Protein AF-A0A955HIC5-F1 (afdb_monomer_lite)

Sequence (1177 aa):
MKLNDPDFFRTDAVRAAIGSLGDNTLYRCPGTFHRIALVGFGDQSGGAEDTIVYIDSATIEPKLDAFPEWLETREKINNDVPTVNESLGATDFLSAFHTAQSILTNWQTQNDNSSGRLRGVVLIADGGPCVYDLGCLVGNNTMNVNAYLNDMEAYLDPNGVNYPWRGVGNVESVHIWFVGFNDTTVSGGYNYLNPEIESGRRLRDFWTRITEGHGGSFIVLDSSSDQIENYIGGAILSIVDTITDSIVIDTICEEPFFIPPYYDQAVMRILKIGSNPSVPLSEVEIDLIYDGPLPAARFEKGNRTDGEGGGTIADYRSDGPNEVYVIQSPSPGQWQIEVQGADECRDLQVSYLPFPIKGQALTPQESSIIPQYDEESYYDPDEPAYLRYQLFGRTEDNPISPLPEYPIYAEATVMHDGKIVQQFELKQDNDKIWQGTEPFQVRASGRYDWTVEFTAPILPDGEEIKKLLDDKGTFTVSKVQRFQIALQDPNTGGEYPLNTITNAAMEAIPLTIVARIVDQNGTPLSPVRLLTGEGDGALYAVVSSGTETSKRLPMQYDSVNNQWQVKTIAGQNGVPVRAGVHQIEVSLNEATYNREEFRPASNGGKVAVAEVTRPLVLGGSVAMPDSSTAIPQYEEGSLYDPQAPVYFEYEFFQGLTDSNSDDLLSTYPMTVTVDLLYDDAIHQKLTLSSQGDGRWRSTEPIKVPYAGAYEWLLKATVDTSGKSEPAQQYEDAGTFDVSKVGRFYVELMEPQADQSYALNEIVGGRQSMAALPILVRILDEETDQALSADEVTDDETNNALLTAQISSAGANSAPIALTYDVNRQAWLAEAVAGTFEVPDTPGLQTIDITLDESVIDTTQYRPSFRKPGITSAKFERFIVTPLEIQVEPVEYKGPTFTGTLGCINAEPVPINVKLTLINGTSGIPVDPSRVADGEDAVASLASVSLVDRNGAVVETGTWERADSASGGYLKATLGISHTVPGQYSILVEPIAKNLAVGYQYLAPDKITEVAVTRTSSLLYNPGTCTTARNIGLGLLLLLLIWMGISWFRRPLGEIELVNPDDQYDVHTTERLGKSLGLLFRPKQTITVESDPDISKIEVTRASADDATYGTTDDIFHDMDGEEFGAKAMKDTQARKNKRAIRVRVFDMEGGVMNDTTMTADEPTIPLTSYSELRYQG

Secondary structure (DSSP, 8-state):
---SSTT-HHHHHHHHHHHHHHHIIIIISTT--EEEEEEEE-B-TTT--SEEEEEEEEEE---GGGHHHHHHHHHHHHHHS--S----BB--HHHHHHHHHHHHHHHHHT---SSPPP-EEEEEESS----GGGTEETTEE---HHHHHHHHHHHT-TT-SSTT---TT-TTPPEEEEEEEE---STT---TTS---TTS--HHHHHHHHHHHTT--EEEEESSHHHHHHHHHHHHHHHHHHHTT---EEPPTTSPEEEPTT-SEEEEEEEE----TTS-GGG-EEEEEE-SSSPPEEEETTEEEE-S-S-EEEEEEEETTEEEEEEESPPSEEEEEEEESS-TTTSEEEEEEE-PPEEEEEES-TT-EEE---STTSS-SSS----EEEEE-SSTTSB----TTSPPEEEEEEEETTEEEEEEEEEE-TTSEEEESS-----SSEEEEEEEEEEEESSTT-S-EEEEEEEEEEEEEEPPEEEEEEEEESPTT-B--SEEEETTEEEEPPEEEEEEEEETTSPBPPHHHHBSS-STTSEEEEEEETTEEPPPEEPEEETTTTEEEEEE-SSGGG----SEEEEEEEEE-TTSB-TTTEEE-TTTTTEEEEEEEE-----EEEEES-TT-------SS-SS-TTS--EEEEEE--S-SSTT-TTTTTTS-EEEEEEEEETTEEEEEEEEEE-STTEEEEEEE----SSS-EEEEEEEEE--TTSSSPPPEEEEEEEE-------EEEEEEESPTT-EEESEEEETTEEEEPEEEEEEEEEETTT-PBPPHHHHBS-SS---SEEEEEEETTEEPPPEEPEEETTTTEEEEEEEBTTB----S-EEEEEEEEE-GGGB-TTT--B-SSS--B-EEEEEEEPPEEEEEEEPP---PPP---SSSTTS--PPPPEEEEEEEEETTT--B--HHHHBSSGGGGGGSEEEEEEETT--EEEEEPEEEPPGGG-S-EEEEE-------EEEEEEEEE-GGGBPTTEEES-TT--EEEEEEEPPPGGG-HHHHHHHHHHHHHHHHHHHHHHHHHHH-----------SSS-------------TT-S---------PPPTTEEEEEEEEPPGGG-------------------SSSGGGSTTSS----EEEEEEETTS-B---TT--TT--PPPP--SS------

Structure (mmCIF, N/CA/C/O backbone):
data_AF-A0A955HIC5-F1
#
_entry.id   AF-A0A955HIC5-F1
#
loop_
_atom_site.group_PDB
_atom_site.id
_atom_site.type_symbol
_atom_site.label_atom_id
_atom_site.label_alt_id
_atom_site.label_comp_id
_atom_site.label_asym_id
_atom_site.label_entity_id
_atom_site.label_seq_id
_atom_site.pdbx_PDB_ins_code
_atom_site.Cartn_x
_atom_site.Cartn_y
_atom_site.Cartn_z
_atom_site.occupancy
_atom_site.B_iso_or_equiv
_atom_site.auth_seq_id
_atom_site.auth_comp_id
_atom_site.auth_asym_id
_atom_site.auth_atom_id
_atom_site.pdbx_PDB_model_num
ATOM 1 N N . MET A 1 1 ? 39.334 -4.024 -49.965 1.00 44.25 1 MET A N 1
ATOM 2 C CA . MET A 1 1 ? 38.274 -3.875 -48.951 1.00 44.25 1 MET A CA 1
ATOM 3 C C . MET A 1 1 ? 38.704 -2.766 -48.018 1.00 44.25 1 MET A C 1
ATOM 5 O O . MET A 1 1 ? 39.898 -2.687 -47.733 1.00 44.25 1 MET A O 1
ATOM 9 N N . LYS A 1 2 ? 37.790 -1.875 -47.631 1.00 54.75 2 LYS A N 1
ATOM 10 C CA . LYS A 1 2 ? 38.060 -0.924 -46.548 1.00 54.75 2 LYS A CA 1
ATOM 11 C C . LYS A 1 2 ? 38.191 -1.701 -45.230 1.00 54.75 2 LYS A C 1
ATOM 13 O O . LYS A 1 2 ? 37.813 -2.870 -45.174 1.00 54.75 2 LYS A O 1
ATOM 18 N N . LEU A 1 3 ? 38.778 -1.084 -44.207 1.00 62.66 3 LEU A N 1
ATOM 19 C CA . LEU A 1 3 ? 38.675 -1.619 -42.848 1.00 62.66 3 LEU A CA 1
ATOM 20 C C . LEU A 1 3 ? 37.183 -1.764 -42.495 1.00 62.66 3 LEU A C 1
ATOM 22 O O . LEU A 1 3 ? 36.384 -0.935 -42.922 1.00 62.66 3 LEU A O 1
ATOM 26 N N . ASN A 1 4 ? 36.818 -2.835 -41.790 1.00 67.31 4 ASN A N 1
ATOM 27 C CA . ASN A 1 4 ? 35.445 -3.099 -41.365 1.00 67.31 4 ASN A CA 1
ATOM 28 C C . ASN A 1 4 ? 35.126 -2.145 -40.203 1.00 67.31 4 ASN A C 1
ATOM 30 O O . ASN A 1 4 ? 35.516 -2.444 -39.089 1.00 67.31 4 ASN A O 1
ATOM 34 N N . ASP A 1 5 ? 34.528 -0.984 -40.487 1.00 74.62 5 ASP A N 1
ATOM 35 C CA . ASP A 1 5 ? 34.200 0.082 -39.512 1.00 74.62 5 ASP A CA 1
ATOM 36 C C . ASP A 1 5 ? 35.381 0.970 -39.039 1.00 74.62 5 ASP A C 1
ATOM 38 O O . ASP A 1 5 ? 35.677 1.045 -37.851 1.00 74.62 5 ASP A O 1
ATOM 42 N N . PRO A 1 6 ? 36.090 1.681 -39.945 1.00 70.69 6 PRO A N 1
ATOM 43 C CA . PRO A 1 6 ? 37.282 2.466 -39.588 1.00 70.69 6 PRO A CA 1
ATOM 44 C C . PRO A 1 6 ? 37.020 3.576 -38.562 1.00 70.69 6 PRO A C 1
ATOM 46 O O . PRO A 1 6 ? 37.934 3.919 -37.815 1.00 70.69 6 PRO A O 1
ATOM 49 N N . ASP A 1 7 ? 35.792 4.087 -38.539 1.00 74.12 7 ASP A N 1
ATOM 50 C CA . ASP A 1 7 ? 35.361 5.228 -37.735 1.00 74.12 7 ASP A CA 1
ATOM 51 C C . ASP A 1 7 ? 34.365 4.808 -36.632 1.00 74.12 7 ASP A C 1
ATOM 53 O O . ASP A 1 7 ? 33.693 5.650 -36.055 1.00 74.12 7 ASP A O 1
ATOM 57 N N . PHE A 1 8 ? 34.249 3.502 -36.340 1.00 81.75 8 PHE A N 1
ATOM 58 C CA . PHE A 1 8 ? 33.415 2.931 -35.264 1.00 81.75 8 PHE A CA 1
ATOM 59 C C . PHE A 1 8 ? 31.896 3.167 -35.354 1.00 81.75 8 PHE A C 1
ATOM 61 O O . PHE A 1 8 ? 31.170 2.783 -34.432 1.00 81.75 8 PHE A O 1
ATOM 68 N N . PHE A 1 9 ? 31.390 3.706 -36.470 1.00 81.56 9 PHE A N 1
ATOM 69 C CA . PHE A 1 9 ? 29.976 4.047 -36.656 1.00 81.56 9 PHE A CA 1
ATOM 70 C C . PHE A 1 9 ? 29.017 2.907 -36.296 1.00 81.56 9 PHE A C 1
ATOM 72 O O . PHE A 1 9 ? 28.044 3.129 -35.574 1.00 81.56 9 PHE A O 1
ATOM 79 N N . ARG A 1 10 ? 29.278 1.673 -36.751 1.00 85.25 10 ARG A N 1
ATOM 80 C CA . ARG A 1 10 ? 28.402 0.524 -36.450 1.00 85.25 10 ARG A CA 1
ATOM 81 C C . ARG A 1 10 ? 28.450 0.163 -34.972 1.00 85.25 10 ARG A C 1
ATOM 83 O O . ARG A 1 10 ? 27.412 -0.138 -34.384 1.00 85.25 10 ARG A O 1
ATOM 90 N N . THR A 1 11 ? 29.638 0.173 -34.376 1.00 85.81 11 THR A N 1
ATOM 91 C CA . THR A 1 11 ? 29.797 -0.170 -32.955 1.00 85.81 11 THR A CA 1
ATOM 92 C C . THR A 1 11 ? 29.146 0.869 -32.041 1.00 85.81 11 THR A C 1
ATOM 94 O O . THR A 1 11 ? 28.486 0.496 -31.070 1.00 85.81 11 THR A O 1
ATOM 97 N N . ASP A 1 12 ? 29.220 2.152 -32.393 1.00 82.69 12 ASP A N 1
ATOM 98 C CA . ASP A 1 12 ? 28.576 3.232 -31.644 1.00 82.69 12 ASP A CA 1
ATOM 99 C C . ASP A 1 12 ? 27.053 3.216 -31.797 1.00 82.69 12 ASP A C 1
ATOM 101 O O . ASP A 1 12 ? 26.335 3.415 -30.815 1.00 82.69 12 ASP A O 1
ATOM 105 N N . ALA A 1 13 ? 26.542 2.846 -32.974 1.00 84.75 13 ALA A N 1
ATOM 106 C CA . ALA A 1 13 ? 25.126 2.542 -33.176 1.00 84.75 13 ALA A CA 1
ATOM 107 C C . ALA A 1 13 ? 24.610 1.466 -32.203 1.00 84.75 13 ALA A C 1
ATOM 109 O O . ALA A 1 13 ? 23.551 1.627 -31.594 1.00 84.75 13 ALA A O 1
ATOM 110 N N . VAL A 1 14 ? 25.364 0.379 -32.015 1.00 89.31 14 VAL A N 1
ATOM 111 C CA . VAL A 1 14 ? 24.983 -0.696 -31.084 1.00 89.31 14 VAL A CA 1
ATOM 112 C C . VAL A 1 14 ? 25.006 -0.209 -29.634 1.00 89.31 14 VAL A C 1
ATOM 114 O O . VAL A 1 14 ? 24.070 -0.488 -28.882 1.00 89.31 14 VAL A O 1
ATOM 117 N N . ARG A 1 15 ? 26.024 0.564 -29.238 1.00 88.38 15 ARG A N 1
ATOM 118 C CA . ARG A 1 15 ? 26.101 1.170 -27.895 1.00 88.38 15 ARG A CA 1
ATOM 119 C C . ARG A 1 15 ? 24.925 2.114 -27.632 1.00 88.38 15 ARG A C 1
ATOM 121 O O . ARG A 1 15 ? 24.331 2.057 -26.553 1.00 88.38 15 ARG A O 1
ATOM 128 N N . ALA A 1 16 ? 24.539 2.920 -28.623 1.00 83.69 16 ALA A N 1
ATOM 129 C CA . ALA A 1 16 ? 23.363 3.784 -28.545 1.00 83.69 16 ALA A CA 1
ATOM 130 C C . ALA A 1 16 ? 22.068 2.971 -28.364 1.00 83.69 16 ALA A C 1
ATOM 132 O O . ALA A 1 16 ? 21.235 3.327 -27.526 1.00 83.69 16 ALA A O 1
ATOM 133 N N . ALA A 1 17 ? 21.919 1.843 -29.073 1.00 89.06 17 ALA A N 1
ATOM 134 C CA . ALA A 1 17 ? 20.785 0.936 -28.888 1.00 89.06 17 ALA A CA 1
ATOM 135 C C . ALA A 1 17 ? 20.733 0.344 -27.470 1.00 89.06 17 ALA A C 1
ATOM 137 O O . ALA A 1 17 ? 19.674 0.363 -26.843 1.00 89.06 17 ALA A O 1
ATOM 138 N N . ILE A 1 18 ? 21.865 -0.141 -26.941 1.00 91.25 18 ILE A N 1
ATOM 139 C CA . ILE A 1 18 ? 21.964 -0.693 -25.576 1.00 91.25 18 ILE A CA 1
ATOM 140 C C . ILE A 1 18 ? 21.551 0.358 -24.542 1.00 91.25 18 ILE A C 1
ATOM 142 O O . ILE A 1 18 ? 20.750 0.064 -23.652 1.00 91.25 18 ILE A O 1
ATOM 146 N N . GLY A 1 19 ? 22.066 1.585 -24.682 1.00 86.62 19 GLY A N 1
ATOM 147 C CA . GLY A 1 19 ? 21.674 2.718 -23.849 1.00 86.62 19 GLY A CA 1
ATOM 148 C C . GLY A 1 19 ? 20.166 2.946 -23.899 1.00 86.62 19 GLY A C 1
ATOM 149 O O . GLY A 1 19 ? 19.503 2.854 -22.874 1.00 86.62 19 GLY A O 1
ATOM 150 N N . SER A 1 20 ? 19.607 3.125 -25.096 1.00 85.69 20 SER A N 1
ATOM 151 C CA . SER A 1 20 ? 18.181 3.416 -25.289 1.00 85.69 20 SER A CA 1
ATOM 152 C C . SER A 1 20 ? 17.241 2.315 -24.792 1.00 85.69 20 SER A C 1
ATOM 154 O O . SER A 1 20 ? 16.165 2.615 -24.277 1.00 85.69 20 SER A O 1
ATOM 156 N N . LEU A 1 21 ? 17.623 1.041 -24.920 1.00 90.69 21 LEU A N 1
ATOM 157 C CA . LEU A 1 21 ? 16.861 -0.073 -24.348 1.00 90.69 21 LEU A CA 1
ATOM 158 C C . LEU A 1 21 ? 16.890 -0.026 -22.816 1.00 90.69 21 LEU A C 1
ATOM 160 O O . LEU A 1 21 ? 15.859 -0.219 -22.173 1.00 90.69 21 LEU A O 1
ATOM 164 N N . GLY A 1 22 ? 18.041 0.297 -22.222 1.00 90.25 22 GLY A N 1
ATOM 165 C CA . GLY A 1 22 ? 18.138 0.509 -20.779 1.00 90.25 22 GLY A CA 1
ATOM 166 C C . GLY A 1 22 ? 17.267 1.667 -20.299 1.00 90.25 22 GLY A C 1
ATOM 167 O O . GLY A 1 22 ? 16.586 1.552 -19.284 1.00 90.25 22 GLY A O 1
ATOM 168 N N . ASP A 1 23 ? 17.219 2.751 -21.069 1.00 85.25 23 ASP A N 1
ATOM 169 C CA . ASP A 1 23 ? 16.412 3.944 -20.783 1.00 85.25 23 ASP A CA 1
ATOM 170 C C . ASP A 1 23 ? 14.932 3.626 -20.815 1.00 85.25 23 ASP A C 1
ATOM 172 O O . ASP A 1 23 ? 14.167 4.066 -19.954 1.00 85.25 23 ASP A O 1
ATOM 176 N N . ASN A 1 24 ? 14.535 2.841 -21.815 1.00 86.31 24 ASN A N 1
ATOM 177 C CA . ASN A 1 24 ? 13.177 2.364 -21.928 1.00 86.31 24 ASN A CA 1
ATOM 178 C C . ASN A 1 24 ? 12.787 1.593 -20.661 1.00 86.31 24 ASN A C 1
ATOM 180 O O . ASN A 1 24 ? 11.780 1.934 -20.050 1.00 86.31 24 ASN A O 1
ATOM 184 N N . THR A 1 25 ? 13.606 0.650 -20.195 1.00 88.56 25 THR A N 1
ATOM 185 C CA . THR A 1 25 ? 13.309 -0.087 -18.960 1.00 88.56 25 THR A CA 1
ATOM 186 C C . THR A 1 25 ? 13.356 0.791 -17.704 1.00 88.56 25 THR A C 1
ATOM 188 O O . THR A 1 25 ? 12.476 0.683 -16.854 1.00 88.56 25 THR A O 1
ATOM 191 N N . LEU A 1 26 ? 14.347 1.673 -17.558 1.00 85.38 26 LEU A N 1
ATOM 192 C CA . LEU A 1 26 ? 14.493 2.519 -16.366 1.00 85.38 26 LEU A CA 1
ATOM 193 C C . LEU A 1 26 ? 13.360 3.526 -16.212 1.00 85.38 26 LEU A C 1
ATOM 195 O O . LEU A 1 26 ? 12.888 3.782 -15.096 1.00 85.38 26 LEU A O 1
ATOM 199 N N . TYR A 1 27 ? 12.973 4.140 -17.326 1.00 81.69 27 TYR A N 1
ATOM 200 C CA . TYR A 1 27 ? 12.174 5.353 -17.309 1.00 81.69 27 TYR A CA 1
ATOM 201 C C . TYR A 1 27 ? 10.809 5.165 -17.968 1.00 81.69 27 TYR A C 1
ATOM 203 O O . TYR A 1 27 ? 9.826 5.673 -17.454 1.00 81.69 27 TYR A O 1
ATOM 211 N N . ARG A 1 28 ? 10.681 4.416 -19.062 1.00 78.25 28 ARG A N 1
ATOM 212 C CA . ARG A 1 28 ? 9.395 4.346 -19.783 1.00 78.25 28 ARG A CA 1
ATOM 213 C C . ARG A 1 28 ? 8.525 3.186 -19.331 1.00 78.25 28 ARG A C 1
ATOM 215 O O . ARG A 1 28 ? 7.349 3.359 -19.028 1.00 78.25 28 ARG A O 1
ATOM 222 N N . CYS A 1 29 ? 9.124 2.008 -19.249 1.00 82.88 29 CYS A N 1
ATOM 223 C CA . CYS A 1 29 ? 8.453 0.761 -18.936 1.00 82.88 29 CYS A CA 1
ATOM 224 C C . CYS A 1 29 ? 9.157 0.055 -17.761 1.00 82.88 29 CYS A C 1
ATOM 226 O O . CYS A 1 29 ? 9.760 -1.006 -17.963 1.00 82.88 29 CYS A O 1
ATOM 228 N N . PRO A 1 30 ? 9.098 0.615 -16.530 1.00 82.94 30 PRO A N 1
ATOM 229 C CA . PRO A 1 30 ? 9.685 -0.014 -15.349 1.00 82.94 30 PRO A CA 1
ATOM 230 C C . PRO A 1 30 ? 9.213 -1.458 -15.167 1.00 82.94 30 PRO A C 1
ATOM 232 O O . PRO A 1 30 ? 8.021 -1.745 -15.266 1.00 82.94 30 PRO A O 1
ATOM 235 N N . GLY A 1 31 ? 10.153 -2.364 -14.894 1.00 83.88 31 GLY A N 1
ATOM 236 C CA . GLY A 1 31 ? 9.873 -3.794 -14.718 1.00 83.88 31 GLY A CA 1
ATOM 237 C C . GLY A 1 31 ? 9.762 -4.597 -16.019 1.00 83.88 31 GLY A C 1
ATOM 238 O O . GLY A 1 31 ? 9.540 -5.805 -15.963 1.00 83.88 31 GLY A O 1
ATOM 239 N N . THR A 1 32 ? 9.927 -3.965 -17.185 1.00 87.12 32 THR A N 1
ATOM 240 C CA . THR A 1 32 ? 10.171 -4.695 -18.440 1.00 87.12 32 THR A CA 1
ATOM 241 C C . THR A 1 32 ? 11.642 -5.075 -18.566 1.00 87.12 32 THR A C 1
ATOM 243 O O . THR A 1 32 ? 12.494 -4.514 -17.888 1.00 87.12 32 THR A O 1
ATOM 246 N N . PHE A 1 33 ? 11.964 -6.009 -19.455 1.00 90.56 33 PHE A N 1
ATOM 247 C CA . PHE A 1 33 ? 13.351 -6.272 -19.814 1.00 90.56 33 PHE A CA 1
ATOM 248 C C . PHE A 1 33 ? 13.497 -6.513 -21.303 1.00 90.56 33 PHE A C 1
ATOM 250 O O . PHE A 1 33 ? 12.634 -7.122 -21.946 1.00 90.56 33 PHE A O 1
ATOM 257 N N . HIS A 1 34 ? 14.641 -6.097 -21.826 1.00 92.31 34 HIS A N 1
ATOM 258 C CA . HIS A 1 34 ? 15.010 -6.274 -23.221 1.00 92.31 34 HIS A CA 1
ATOM 259 C C . HIS A 1 34 ? 16.076 -7.354 -23.365 1.00 92.31 34 HIS A C 1
ATOM 261 O O . HIS A 1 34 ? 16.779 -7.708 -22.415 1.00 92.31 34 HIS A O 1
ATOM 267 N N . ARG A 1 35 ? 16.189 -7.898 -24.576 1.00 92.25 35 ARG A N 1
ATOM 268 C CA . ARG A 1 35 ? 17.292 -8.775 -24.971 1.00 92.25 35 ARG A CA 1
ATOM 269 C C . ARG A 1 35 ? 17.922 -8.241 -26.234 1.00 92.25 35 ARG A C 1
ATOM 271 O O . ARG A 1 35 ? 17.204 -7.855 -27.153 1.00 92.25 35 ARG A O 1
ATOM 278 N N . ILE A 1 36 ? 19.244 -8.261 -26.280 1.00 94.94 36 ILE A N 1
ATOM 279 C CA . ILE A 1 36 ? 20.000 -7.878 -27.464 1.00 94.94 36 ILE A CA 1
ATOM 280 C C . ILE A 1 36 ? 21.035 -8.950 -27.797 1.00 94.94 36 ILE A C 1
ATOM 282 O O . ILE A 1 36 ? 21.655 -9.542 -26.910 1.00 94.94 36 ILE A O 1
ATOM 286 N N . ALA A 1 37 ? 21.188 -9.190 -29.094 1.00 95.69 37 ALA A N 1
ATOM 287 C CA . ALA A 1 37 ? 22.261 -9.977 -29.671 1.00 95.69 37 ALA A CA 1
ATOM 288 C C . ALA A 1 37 ? 22.983 -9.125 -30.718 1.00 95.69 37 ALA A C 1
ATOM 290 O O . ALA A 1 37 ? 22.360 -8.292 -31.379 1.00 95.69 37 ALA A O 1
ATOM 291 N N . LEU A 1 38 ? 24.284 -9.349 -30.870 1.00 95.50 38 LEU A N 1
ATOM 292 C CA . LEU A 1 38 ? 25.126 -8.677 -31.851 1.00 95.50 38 LEU A CA 1
ATOM 293 C C . LEU A 1 38 ? 25.835 -9.723 -32.703 1.00 95.50 38 LEU A C 1
ATOM 295 O O . LEU A 1 38 ? 26.592 -10.545 -32.184 1.00 95.50 38 LEU A O 1
ATOM 299 N N . VAL A 1 39 ? 25.606 -9.656 -34.012 1.00 94.81 39 VAL A N 1
ATOM 300 C CA . VAL A 1 39 ? 26.153 -10.595 -34.990 1.00 94.81 39 VAL A CA 1
ATOM 301 C C . VAL A 1 39 ? 26.966 -9.819 -36.022 1.00 94.81 39 VAL A C 1
ATOM 303 O O . VAL A 1 39 ? 26.423 -8.986 -36.746 1.00 94.81 39 VAL A O 1
ATOM 306 N N . GLY A 1 40 ? 28.265 -10.097 -36.094 1.00 93.00 40 GLY A N 1
ATOM 307 C CA . GLY A 1 40 ? 29.083 -9.762 -37.254 1.00 93.00 40 GLY A CA 1
ATOM 308 C C . GLY A 1 40 ? 28.832 -10.772 -38.364 1.00 93.00 40 GLY A C 1
ATOM 309 O O . GLY A 1 40 ? 28.692 -11.963 -38.091 1.00 93.00 40 GLY A O 1
ATOM 310 N N . PHE A 1 41 ? 28.780 -10.315 -39.610 1.00 93.44 41 PHE A N 1
ATOM 311 C CA . PHE A 1 41 ? 28.565 -11.189 -40.759 1.00 93.44 41 PHE A CA 1
ATOM 312 C C . PHE A 1 41 ? 29.459 -10.809 -41.939 1.00 93.44 41 PHE A C 1
ATOM 314 O O . PHE A 1 41 ? 29.845 -9.648 -42.102 1.00 93.44 41 PHE A O 1
ATOM 321 N N . GLY A 1 42 ? 29.772 -11.803 -42.758 1.00 91.69 42 GLY A N 1
ATOM 322 C CA . GLY A 1 42 ? 30.517 -11.680 -43.995 1.00 91.69 42 GLY A CA 1
ATOM 323 C C . GLY A 1 42 ? 30.612 -13.021 -44.722 1.00 91.69 42 GLY A C 1
ATOM 324 O O . GLY A 1 42 ? 29.796 -13.897 -44.491 1.00 91.69 42 GLY A O 1
ATOM 325 N N . ASP A 1 43 ? 31.587 -13.169 -45.606 1.00 90.25 43 ASP A N 1
ATOM 326 C CA . ASP A 1 43 ? 31.965 -14.437 -46.230 1.00 90.25 43 ASP A CA 1
ATOM 327 C C . ASP A 1 43 ? 33.490 -14.500 -46.287 1.00 90.25 43 ASP A C 1
ATOM 329 O O . ASP A 1 43 ? 34.141 -13.637 -46.896 1.00 90.25 43 ASP A O 1
ATOM 333 N N . GLN A 1 44 ? 34.073 -15.500 -45.628 1.00 87.44 44 GLN A N 1
ATOM 334 C CA . GLN A 1 44 ? 35.516 -15.701 -45.576 1.00 87.44 44 GLN A CA 1
ATOM 335 C C . GLN A 1 44 ? 35.954 -16.829 -46.516 1.00 87.44 44 GLN A C 1
ATOM 337 O O . GLN A 1 44 ? 35.600 -17.997 -46.365 1.00 87.44 44 GLN A O 1
ATOM 342 N N . SER A 1 45 ? 36.870 -16.514 -47.440 1.00 79.38 45 SER A N 1
ATOM 343 C CA . SER A 1 45 ? 37.433 -17.516 -48.347 1.00 79.38 45 SER A CA 1
ATOM 344 C C . SER A 1 45 ? 38.091 -18.671 -47.577 1.00 79.38 45 SER A C 1
ATOM 346 O O . SER A 1 45 ? 39.011 -18.438 -46.788 1.00 79.38 45 SER A O 1
ATOM 348 N N . GLY A 1 46 ? 37.703 -19.913 -47.874 1.00 79.69 46 GLY A N 1
ATOM 349 C CA . GLY A 1 46 ? 38.335 -21.111 -47.308 1.00 79.69 46 GLY A CA 1
ATOM 350 C C . GLY A 1 46 ? 37.549 -21.823 -46.203 1.00 79.69 46 GLY A C 1
ATOM 351 O O . GLY A 1 46 ? 38.135 -22.675 -45.534 1.00 79.69 46 GLY A O 1
ATOM 352 N N . GLY A 1 47 ? 36.254 -21.527 -46.040 1.00 75.19 47 GLY A N 1
ATOM 353 C CA . GLY A 1 47 ? 35.349 -22.262 -45.146 1.00 75.19 47 GLY A CA 1
ATOM 354 C C . GLY A 1 47 ? 35.488 -21.900 -43.666 1.00 75.19 47 GLY A C 1
ATOM 355 O O . GLY A 1 47 ? 35.251 -22.751 -42.809 1.00 75.19 47 GLY A O 1
ATOM 356 N N . ALA A 1 48 ? 35.933 -20.677 -43.371 1.00 83.25 48 ALA A N 1
ATOM 357 C CA . ALA A 1 48 ? 35.801 -20.108 -42.033 1.00 83.25 48 ALA A CA 1
ATOM 358 C C . ALA A 1 48 ? 34.345 -19.660 -41.793 1.00 83.25 48 ALA A C 1
ATOM 360 O O . ALA A 1 48 ? 33.535 -19.692 -42.712 1.00 83.25 48 ALA A O 1
ATOM 361 N N . GLU A 1 49 ? 33.984 -19.333 -40.551 1.00 87.56 49 GLU A N 1
ATOM 362 C CA . GLU A 1 49 ? 32.598 -18.986 -40.218 1.00 87.56 49 GLU A CA 1
ATOM 363 C C . GLU A 1 49 ? 32.200 -17.627 -40.818 1.00 87.56 49 GLU A C 1
ATOM 365 O O . GLU A 1 49 ? 32.847 -16.610 -40.569 1.00 87.56 49 GLU A O 1
ATOM 370 N N . ASP A 1 50 ? 31.097 -17.619 -41.568 1.00 90.88 50 ASP A N 1
ATOM 371 C CA . ASP A 1 50 ? 30.529 -16.435 -42.230 1.00 90.88 50 ASP A CA 1
ATOM 372 C C . ASP A 1 50 ? 29.846 -15.468 -41.248 1.00 90.88 50 ASP A C 1
ATOM 374 O O . ASP A 1 50 ? 29.539 -14.322 -41.572 1.00 90.88 50 ASP A O 1
ATOM 378 N N . THR A 1 51 ? 29.618 -15.899 -40.006 1.00 94.12 51 THR A N 1
ATOM 379 C CA . THR A 1 51 ? 29.064 -15.051 -38.947 1.00 94.12 51 THR A CA 1
ATOM 380 C C . THR A 1 51 ? 29.788 -15.266 -37.631 1.00 94.12 51 THR A C 1
ATOM 382 O O . THR A 1 51 ? 30.066 -16.405 -37.270 1.00 94.12 51 THR A O 1
ATOM 385 N N . ILE A 1 52 ? 29.993 -14.189 -36.874 1.00 93.38 52 ILE A N 1
ATOM 386 C CA . ILE A 1 52 ? 30.488 -14.220 -35.495 1.00 93.38 52 ILE A CA 1
ATOM 387 C C . ILE A 1 52 ? 29.423 -13.611 -34.589 1.00 93.38 52 ILE A C 1
ATOM 389 O O . ILE A 1 52 ? 28.962 -12.494 -34.815 1.00 93.38 52 ILE A O 1
ATOM 393 N N . VAL A 1 53 ? 29.039 -14.333 -33.540 1.00 94.81 53 VAL A N 1
ATOM 394 C CA . VAL A 1 53 ? 28.132 -13.821 -32.508 1.00 94.81 53 VAL A CA 1
ATOM 395 C C . VAL A 1 53 ? 28.976 -13.176 -31.409 1.00 94.81 53 VAL A C 1
ATOM 397 O O . VAL A 1 53 ? 29.580 -13.874 -30.599 1.00 94.81 53 VAL A O 1
ATOM 400 N N . TYR A 1 54 ? 29.039 -11.844 -31.401 1.00 93.94 54 TYR A N 1
ATOM 401 C CA . TYR A 1 54 ? 29.769 -11.075 -30.385 1.00 93.94 54 TYR A CA 1
ATOM 402 C C . TYR A 1 54 ? 29.001 -11.034 -29.062 1.00 93.94 54 TYR A C 1
ATOM 404 O O . TYR A 1 54 ? 29.576 -11.214 -27.993 1.00 93.94 54 TYR A O 1
ATOM 412 N N . ILE A 1 55 ? 27.681 -10.854 -29.148 1.00 94.50 55 ILE A N 1
ATOM 413 C CA . ILE A 1 55 ? 26.762 -10.891 -28.009 1.00 94.50 55 ILE A CA 1
ATOM 414 C C . ILE A 1 55 ? 25.664 -11.889 -28.362 1.00 94.50 55 ILE A C 1
ATOM 416 O O . ILE A 1 55 ? 24.887 -11.645 -29.279 1.00 94.50 55 ILE A O 1
ATOM 420 N N . ASP A 1 56 ? 25.603 -13.014 -27.652 1.00 90.38 56 ASP A N 1
ATOM 421 C CA . ASP A 1 56 ? 24.612 -14.069 -27.920 1.00 90.38 56 ASP A CA 1
ATOM 422 C C . ASP A 1 56 ? 23.237 -13.726 -27.330 1.00 90.38 56 ASP A C 1
ATOM 424 O O . ASP A 1 56 ? 22.205 -13.829 -27.989 1.00 90.38 56 ASP A O 1
ATOM 428 N N . SER A 1 57 ? 23.216 -13.268 -26.076 1.00 90.75 57 SER A N 1
ATOM 429 C CA . SER A 1 57 ? 21.983 -12.883 -25.388 1.00 90.75 57 SER A CA 1
ATOM 430 C C . SER A 1 57 ? 22.277 -12.033 -24.155 1.00 90.75 57 SER A C 1
ATOM 432 O O . SER A 1 57 ? 22.314 -12.546 -23.034 1.00 90.75 57 SER A O 1
ATOM 434 N N . ALA A 1 58 ? 22.456 -10.727 -24.338 1.00 94.06 58 ALA A N 1
ATOM 435 C CA . ALA A 1 58 ? 22.522 -9.800 -23.215 1.00 94.06 58 ALA A CA 1
ATOM 436 C C . ALA A 1 58 ? 21.105 -9.407 -22.773 1.00 94.06 58 ALA A C 1
ATOM 438 O O . ALA A 1 58 ? 20.297 -8.958 -23.587 1.00 94.06 58 ALA A O 1
ATOM 439 N N . THR A 1 59 ? 20.811 -9.571 -21.483 1.00 92.94 59 THR A N 1
ATOM 440 C CA . THR A 1 59 ? 19.569 -9.086 -20.866 1.00 92.94 59 THR A CA 1
ATOM 441 C C . THR A 1 59 ? 19.781 -7.666 -20.353 1.00 92.94 59 THR A C 1
ATOM 443 O O . THR A 1 59 ? 20.725 -7.410 -19.609 1.00 92.94 59 THR A O 1
ATOM 446 N N . ILE A 1 60 ? 18.884 -6.760 -20.730 1.00 93.00 60 ILE A N 1
ATOM 447 C CA . ILE A 1 60 ? 18.851 -5.368 -20.279 1.00 93.00 60 ILE A CA 1
ATOM 448 C C . ILE A 1 60 ? 17.605 -5.214 -19.400 1.00 93.00 60 ILE A C 1
ATOM 450 O O . ILE A 1 60 ? 16.495 -5.075 -19.907 1.00 93.00 60 ILE A O 1
ATOM 454 N N . GLU A 1 61 ? 17.793 -5.300 -18.083 1.00 93.38 61 GLU A N 1
ATOM 455 C CA . GLU A 1 61 ? 16.737 -5.157 -17.064 1.00 93.38 61 GLU A CA 1
ATOM 456 C C . GLU A 1 61 ? 17.184 -4.205 -15.941 1.00 93.38 61 GLU A C 1
ATOM 458 O O . GLU A 1 61 ? 17.334 -4.603 -14.782 1.00 93.38 61 GLU A O 1
ATOM 463 N N . PRO A 1 62 ? 17.504 -2.947 -16.261 1.00 89.62 62 PRO A N 1
ATOM 464 C CA . PRO A 1 62 ? 17.911 -2.012 -15.230 1.00 89.62 62 PRO A CA 1
ATOM 465 C C . PRO A 1 62 ? 16.759 -1.660 -14.291 1.00 89.62 62 PRO A C 1
ATOM 467 O O . PRO A 1 62 ? 15.613 -1.500 -14.705 1.00 89.62 62 PRO A O 1
ATOM 470 N N . LYS A 1 63 ? 17.068 -1.477 -13.009 1.00 86.25 63 LYS A N 1
ATOM 471 C CA . LYS A 1 63 ? 16.102 -0.995 -12.019 1.00 86.25 63 LYS A CA 1
ATOM 472 C C . LYS A 1 63 ? 16.542 0.361 -11.501 1.00 86.25 63 LYS A C 1
ATOM 474 O O . LYS A 1 63 ? 17.734 0.601 -11.330 1.00 86.25 63 LYS A O 1
ATOM 479 N N . LEU A 1 64 ? 15.580 1.252 -11.273 1.00 79.75 64 LEU A N 1
ATOM 480 C CA . LEU A 1 64 ? 15.874 2.620 -10.846 1.00 79.75 64 LEU A CA 1
ATOM 481 C C . LEU A 1 64 ? 16.571 2.653 -9.476 1.00 79.75 64 LEU A C 1
ATOM 483 O O . LEU A 1 64 ? 17.489 3.438 -9.272 1.00 79.75 64 LEU A O 1
ATOM 487 N N . ASP A 1 65 ? 16.158 1.782 -8.557 1.00 80.25 65 ASP A N 1
ATOM 488 C CA . ASP A 1 65 ? 16.752 1.608 -7.227 1.00 80.25 65 ASP A CA 1
ATOM 489 C C . ASP A 1 65 ? 18.134 0.929 -7.262 1.00 80.25 65 ASP A C 1
ATOM 491 O O . ASP A 1 65 ? 18.916 1.083 -6.327 1.00 80.25 65 ASP A O 1
ATOM 495 N N . ALA A 1 66 ? 18.466 0.247 -8.361 1.00 84.19 66 ALA A N 1
ATOM 496 C CA . ALA A 1 66 ? 19.756 -0.392 -8.616 1.00 84.19 66 ALA A CA 1
ATOM 497 C C . ALA A 1 66 ? 20.526 0.280 -9.769 1.00 84.19 66 ALA A C 1
ATOM 499 O O . ALA A 1 66 ? 21.266 -0.368 -10.510 1.00 84.19 66 ALA A O 1
ATOM 500 N N . PHE A 1 67 ? 20.366 1.595 -9.944 1.00 80.50 67 PHE A N 1
ATOM 501 C CA . PHE A 1 67 ? 20.979 2.315 -11.063 1.00 80.50 67 PHE A CA 1
ATOM 502 C C . PHE A 1 67 ? 22.514 2.148 -11.173 1.00 80.50 67 PHE A C 1
ATOM 504 O O . PHE A 1 67 ? 23.000 1.943 -12.287 1.00 80.50 67 PHE A O 1
ATOM 511 N N . PRO A 1 68 ? 23.306 2.139 -10.078 1.00 83.50 68 PRO A N 1
ATOM 512 C CA . PRO A 1 68 ? 24.741 1.856 -10.174 1.00 83.50 68 PRO A CA 1
ATOM 513 C C . PRO A 1 68 ? 25.064 0.474 -10.770 1.00 83.50 68 PRO A C 1
ATOM 515 O O . PRO A 1 68 ? 26.017 0.349 -11.536 1.00 83.50 68 PRO A O 1
ATOM 518 N N . GLU A 1 69 ? 24.255 -0.550 -10.478 1.00 87.75 69 GLU A N 1
ATOM 519 C CA . GLU A 1 69 ? 24.423 -1.901 -11.041 1.00 87.75 69 GLU A CA 1
ATOM 520 C C . GLU A 1 69 ? 24.105 -1.926 -12.539 1.00 87.75 69 GLU A C 1
ATOM 522 O O . GLU A 1 69 ? 24.737 -2.652 -13.315 1.00 87.75 69 GLU A O 1
ATOM 527 N N . TRP A 1 70 ? 23.143 -1.103 -12.971 1.00 88.94 70 TRP A N 1
ATOM 528 C CA . TRP A 1 70 ? 22.880 -0.909 -14.391 1.00 88.94 70 TRP A CA 1
ATOM 529 C C . TRP A 1 70 ? 24.089 -0.315 -15.109 1.00 88.94 70 TRP A C 1
ATOM 531 O O . TRP A 1 70 ? 24.443 -0.815 -16.173 1.00 88.94 70 TRP A O 1
ATOM 541 N N . LEU A 1 71 ? 24.751 0.701 -14.547 1.00 84.50 71 LEU A N 1
ATOM 542 C CA . LEU A 1 71 ? 25.939 1.290 -15.173 1.00 84.50 71 LEU A CA 1
ATOM 543 C C . LEU A 1 71 ? 27.046 0.246 -15.381 1.00 84.50 71 LEU A C 1
ATOM 545 O O . LEU A 1 71 ? 27.600 0.170 -16.477 1.00 84.50 71 LEU A O 1
ATOM 549 N N . GLU A 1 72 ? 27.297 -0.604 -14.381 1.00 87.75 72 GLU A N 1
ATOM 550 C CA . GLU A 1 72 ? 28.262 -1.709 -14.483 1.00 87.75 72 GLU A CA 1
ATOM 551 C C . GLU A 1 72 ? 27.838 -2.742 -15.541 1.00 87.75 72 GLU A C 1
ATOM 553 O O . GLU A 1 72 ? 28.638 -3.159 -16.381 1.00 87.75 72 GLU A O 1
ATOM 558 N N . THR A 1 73 ? 26.558 -3.126 -15.550 1.00 90.69 73 THR A N 1
ATOM 559 C CA . THR A 1 73 ? 26.010 -4.081 -16.526 1.00 90.69 73 THR A CA 1
ATOM 560 C C . THR A 1 73 ? 26.099 -3.536 -17.948 1.00 90.69 73 THR A C 1
ATOM 562 O O . THR A 1 73 ? 26.511 -4.245 -18.864 1.00 90.69 73 THR A O 1
ATOM 565 N N . ARG A 1 74 ? 25.755 -2.264 -18.139 1.00 90.50 74 ARG A N 1
ATOM 566 C CA . ARG A 1 74 ? 25.842 -1.564 -19.419 1.00 90.50 74 ARG A CA 1
ATOM 567 C C . ARG A 1 74 ? 27.278 -1.497 -19.914 1.00 90.50 74 ARG A C 1
ATOM 569 O O . ARG A 1 74 ? 27.525 -1.799 -21.076 1.00 90.50 74 ARG A O 1
ATOM 576 N N . GLU A 1 75 ? 28.219 -1.123 -19.049 1.00 90.56 75 GLU A N 1
ATOM 577 C CA . GLU A 1 75 ? 29.641 -1.076 -19.394 1.00 90.56 75 GLU A CA 1
ATOM 578 C C . GLU A 1 75 ? 30.156 -2.463 -19.788 1.00 90.56 75 GLU A C 1
ATOM 580 O O . GLU A 1 75 ? 30.842 -2.602 -20.798 1.00 90.56 75 GLU A O 1
ATOM 585 N N . LYS A 1 76 ? 29.747 -3.512 -19.066 1.00 92.75 76 LYS A N 1
ATOM 586 C CA . LYS A 1 76 ? 30.062 -4.897 -19.423 1.00 92.75 76 LYS A CA 1
ATOM 587 C C . LYS A 1 76 ? 29.546 -5.268 -20.818 1.00 92.75 76 LYS A C 1
ATOM 589 O O . LYS A 1 76 ? 30.328 -5.765 -21.618 1.00 92.75 76 LYS A O 1
ATOM 594 N N . ILE A 1 77 ? 28.278 -4.985 -21.128 1.00 92.56 77 ILE A N 1
ATOM 595 C CA . ILE A 1 77 ? 27.708 -5.265 -22.460 1.00 92.56 77 ILE A CA 1
ATOM 596 C C . ILE A 1 77 ? 28.435 -4.439 -23.537 1.00 92.56 77 ILE A C 1
ATOM 598 O O . ILE A 1 77 ? 28.760 -4.961 -24.598 1.00 92.56 77 ILE A O 1
ATOM 602 N N . ASN A 1 78 ? 28.747 -3.168 -23.264 1.00 89.94 78 ASN A N 1
ATOM 603 C CA . ASN A 1 78 ? 29.486 -2.303 -24.189 1.00 89.94 78 ASN A CA 1
ATOM 604 C C . ASN A 1 78 ? 30.928 -2.773 -24.435 1.00 89.94 78 ASN A C 1
ATOM 606 O O . ASN A 1 78 ? 31.454 -2.543 -25.522 1.00 89.94 78 ASN A O 1
ATOM 610 N N . ASN A 1 79 ? 31.556 -3.425 -23.454 1.00 91.12 79 ASN A N 1
ATOM 611 C CA . ASN A 1 79 ? 32.882 -4.029 -23.591 1.00 91.12 79 ASN A CA 1
ATOM 612 C C . ASN A 1 79 ? 32.861 -5.322 -24.425 1.00 91.12 79 ASN A C 1
ATOM 614 O O . ASN A 1 79 ? 33.891 -5.679 -24.996 1.00 91.12 79 ASN A O 1
ATOM 618 N N . ASP A 1 80 ? 31.705 -5.989 -24.527 1.00 91.31 80 ASP A N 1
ATOM 619 C CA . ASP A 1 80 ? 31.495 -7.142 -25.413 1.00 91.31 80 ASP A CA 1
ATOM 620 C C . ASP A 1 80 ? 31.222 -6.712 -26.875 1.00 91.31 80 ASP A C 1
ATOM 622 O O . ASP A 1 80 ? 31.322 -7.526 -27.796 1.00 91.31 80 ASP A O 1
ATOM 626 N N . VAL A 1 81 ? 30.919 -5.428 -27.124 1.00 90.81 81 VAL A N 1
ATOM 627 C CA . VAL A 1 81 ? 30.862 -4.862 -28.484 1.00 90.81 81 VAL A CA 1
ATOM 628 C C . VAL A 1 81 ? 32.290 -4.811 -29.051 1.00 90.81 81 VAL A C 1
ATOM 630 O O . VAL A 1 81 ? 33.180 -4.246 -28.408 1.00 90.81 81 VAL A O 1
ATOM 633 N N . PRO A 1 82 ? 32.547 -5.372 -30.250 1.00 87.19 82 PRO A N 1
ATOM 634 C CA . PRO A 1 82 ? 33.896 -5.486 -30.790 1.00 87.19 82 PRO A CA 1
ATOM 635 C C . PRO A 1 82 ? 34.559 -4.111 -30.934 1.00 87.19 82 PRO A C 1
ATOM 637 O O . PRO A 1 82 ? 33.962 -3.161 -31.426 1.00 87.19 82 PRO A O 1
ATOM 640 N N . THR A 1 83 ? 35.821 -4.017 -30.512 1.00 75.38 83 THR A N 1
ATOM 641 C CA . THR A 1 83 ? 36.654 -2.802 -30.623 1.00 75.38 83 THR A CA 1
ATOM 642 C C . THR A 1 83 ? 37.621 -2.852 -31.808 1.00 75.38 83 THR A C 1
ATOM 644 O O . THR A 1 83 ? 38.379 -1.910 -32.032 1.00 75.38 83 THR A O 1
ATOM 647 N N . VAL A 1 84 ? 37.639 -3.965 -32.550 1.00 64.50 84 VAL A N 1
ATOM 648 C CA . VAL A 1 84 ? 38.607 -4.245 -33.615 1.00 64.50 84 VAL A CA 1
ATOM 649 C C . VAL A 1 84 ? 37.874 -4.496 -34.927 1.00 64.50 84 VAL A C 1
ATOM 651 O O . VAL A 1 84 ? 36.885 -5.222 -34.961 1.00 64.50 84 VAL A O 1
ATOM 654 N N . ASN A 1 85 ? 38.425 -3.958 -36.017 1.00 64.88 85 ASN A N 1
ATOM 655 C CA . ASN A 1 85 ? 37.948 -4.125 -37.393 1.00 64.88 85 ASN A CA 1
ATOM 656 C C . ASN A 1 85 ? 38.246 -5.537 -37.924 1.00 64.88 85 ASN A C 1
ATOM 658 O O . ASN A 1 85 ? 39.000 -5.706 -38.890 1.00 64.88 85 ASN A O 1
ATOM 662 N N . GLU A 1 86 ? 37.713 -6.566 -37.266 1.00 74.69 86 GLU A N 1
ATOM 663 C CA . GLU A 1 86 ? 37.797 -7.942 -37.743 1.00 74.69 86 GLU A CA 1
ATOM 664 C C . GLU A 1 86 ? 37.152 -8.024 -39.129 1.00 74.69 86 GLU A C 1
ATOM 666 O O . GLU A 1 86 ? 35.980 -7.704 -39.326 1.00 74.69 86 GLU A O 1
ATOM 671 N N . SER A 1 87 ? 37.947 -8.395 -40.132 1.00 80.69 87 SER A N 1
ATOM 672 C CA . SER A 1 87 ? 37.447 -8.541 -41.493 1.00 80.69 87 SER A CA 1
ATOM 673 C C . SER A 1 87 ? 36.818 -9.920 -41.650 1.00 80.69 87 SER A C 1
ATOM 675 O O . SER A 1 87 ? 37.516 -10.934 -41.673 1.00 80.69 87 SER A O 1
ATOM 677 N N . LEU A 1 88 ? 35.499 -9.947 -41.824 1.00 87.06 88 LEU A N 1
ATOM 678 C CA . LEU A 1 88 ? 34.747 -11.148 -42.197 1.00 87.06 88 LEU A CA 1
ATOM 679 C C . LEU A 1 88 ? 34.716 -11.368 -43.717 1.00 87.06 88 LEU A C 1
ATOM 681 O O . LEU A 1 88 ? 33.881 -12.095 -44.225 1.00 87.06 88 LEU A O 1
ATOM 685 N N . GLY A 1 89 ? 35.652 -10.760 -44.454 1.00 87.88 89 GLY A N 1
ATOM 686 C CA . GLY A 1 89 ? 35.755 -10.911 -45.900 1.00 87.88 89 GLY A CA 1
ATOM 687 C C . GLY A 1 89 ? 34.681 -10.135 -46.665 1.00 87.88 89 GLY A C 1
ATOM 688 O O . GLY A 1 89 ? 34.635 -8.907 -46.574 1.00 87.88 89 GLY A O 1
ATOM 689 N N . ALA A 1 90 ? 33.918 -10.832 -47.507 1.00 88.06 90 ALA A N 1
ATOM 690 C CA . ALA A 1 90 ? 32.872 -10.247 -48.346 1.00 88.06 90 ALA A CA 1
ATOM 691 C C . ALA A 1 90 ? 31.520 -10.168 -47.597 1.00 88.06 90 ALA A C 1
ATOM 693 O O . ALA A 1 90 ? 31.479 -10.470 -46.416 1.00 88.06 90 ALA A O 1
ATOM 694 N N . THR A 1 91 ? 30.436 -9.684 -48.211 1.00 90.19 91 THR A N 1
ATOM 695 C CA . THR A 1 91 ? 29.152 -9.440 -47.515 1.00 90.19 91 THR A CA 1
ATOM 696 C C . THR A 1 91 ? 28.128 -10.528 -47.845 1.00 90.19 91 THR A C 1
ATOM 698 O O . THR A 1 91 ? 27.607 -10.549 -48.962 1.00 90.19 91 THR A O 1
ATOM 701 N N . ASP A 1 92 ? 27.774 -11.367 -46.867 1.00 93.69 92 ASP A N 1
ATOM 702 C CA . ASP A 1 92 ? 26.709 -12.375 -46.981 1.00 93.69 92 ASP A CA 1
ATOM 703 C C . ASP A 1 92 ? 25.544 -12.093 -46.013 1.00 93.69 92 ASP A C 1
ATOM 705 O O . ASP A 1 92 ? 25.549 -12.462 -44.838 1.00 93.69 92 ASP A O 1
ATOM 709 N N . PHE A 1 93 ? 24.506 -11.430 -46.521 1.00 95.19 93 PHE A N 1
ATOM 710 C CA . PHE A 1 93 ? 23.296 -11.125 -45.758 1.00 95.19 93 PHE A CA 1
ATOM 711 C C . PHE A 1 93 ? 22.481 -12.369 -45.374 1.00 95.19 93 PHE A C 1
ATOM 713 O O . PHE A 1 93 ? 21.857 -12.390 -44.314 1.00 95.19 93 PHE A O 1
ATOM 720 N N . LEU A 1 94 ? 22.444 -13.394 -46.228 1.00 94.81 94 LEU A N 1
ATOM 721 C CA . LEU A 1 94 ? 21.647 -14.600 -46.008 1.00 94.81 94 LEU A CA 1
ATOM 722 C C . LEU A 1 94 ? 22.160 -15.374 -44.789 1.00 94.81 94 LEU A C 1
ATOM 724 O O . LEU A 1 94 ? 21.361 -15.758 -43.931 1.00 94.81 94 LEU A O 1
ATOM 728 N N . SER A 1 95 ? 23.481 -15.515 -44.662 1.00 94.75 95 SER A N 1
ATOM 729 C CA . SER A 1 95 ? 24.115 -16.108 -43.479 1.00 94.75 95 SER A CA 1
ATOM 730 C C . SER A 1 95 ? 23.786 -15.335 -42.196 1.00 94.75 95 SER A C 1
ATOM 732 O O . SER A 1 95 ? 23.430 -15.949 -41.187 1.00 94.75 95 SER A O 1
ATOM 734 N N . ALA A 1 96 ? 23.754 -13.996 -42.240 1.00 95.56 96 ALA A N 1
ATOM 735 C CA . ALA A 1 96 ? 23.329 -13.174 -41.101 1.00 95.56 96 ALA A CA 1
ATOM 736 C C . ALA A 1 96 ? 21.892 -13.494 -40.644 1.00 95.56 96 ALA A C 1
ATOM 738 O O . ALA A 1 96 ? 21.638 -13.670 -39.449 1.00 95.56 96 ALA A O 1
ATOM 739 N N . PHE A 1 97 ? 20.945 -13.632 -41.581 1.00 96.12 97 PHE A N 1
ATOM 740 C CA . PHE A 1 97 ? 19.559 -13.978 -41.248 1.00 96.12 97 PHE A CA 1
ATOM 741 C C . PHE A 1 97 ? 19.385 -15.431 -40.790 1.00 96.12 97 PHE A C 1
ATOM 743 O O . PHE A 1 97 ? 18.496 -15.708 -39.982 1.00 96.12 97 PHE A O 1
ATOM 750 N N . HIS A 1 98 ? 20.210 -16.372 -41.252 1.00 95.31 98 HIS A N 1
ATOM 751 C CA . HIS A 1 98 ? 20.231 -17.724 -40.686 1.00 95.31 98 HIS A CA 1
ATOM 752 C C . HIS A 1 98 ? 20.666 -17.712 -39.216 1.00 95.31 98 HIS A C 1
ATOM 754 O O . HIS A 1 98 ? 19.988 -18.304 -38.368 1.00 95.31 98 HIS A O 1
ATOM 760 N N . THR A 1 99 ? 21.727 -16.975 -38.889 1.00 96.19 99 THR A N 1
ATOM 761 C CA . THR A 1 99 ? 22.191 -16.827 -37.503 1.00 96.19 99 THR A CA 1
ATOM 762 C C . THR A 1 99 ? 21.151 -16.104 -36.640 1.00 96.19 99 THR A C 1
ATOM 764 O O . THR A 1 99 ? 20.813 -16.589 -35.558 1.00 96.19 99 THR A O 1
ATOM 767 N N . ALA A 1 100 ? 20.534 -15.028 -37.143 1.00 95.56 100 ALA A N 1
ATOM 768 C CA . ALA A 1 100 ? 19.448 -14.332 -36.446 1.00 95.56 100 ALA A CA 1
ATOM 769 C C . ALA A 1 100 ? 18.231 -15.242 -36.185 1.00 95.56 100 ALA A C 1
ATOM 771 O O . ALA A 1 100 ? 17.698 -15.253 -35.075 1.00 95.56 100 ALA A O 1
ATOM 772 N N . GLN A 1 101 ? 17.811 -16.054 -37.167 1.00 94.25 101 GLN A N 1
ATOM 773 C CA . GLN A 1 101 ? 16.742 -17.045 -36.981 1.00 94.25 101 GLN A CA 1
ATOM 774 C C . GLN A 1 101 ? 17.090 -18.033 -35.861 1.00 94.25 101 GLN A C 1
ATOM 776 O O . GLN A 1 101 ? 16.224 -18.338 -35.037 1.00 94.25 101 GLN A O 1
ATOM 781 N N . SER A 1 102 ? 18.329 -18.532 -35.822 1.00 94.62 102 SER A N 1
ATOM 782 C CA . SER A 1 102 ? 18.788 -19.467 -34.789 1.00 94.62 102 SER A CA 1
ATOM 783 C C . SER A 1 102 ? 18.668 -18.859 -33.386 1.00 94.62 102 SER A C 1
ATOM 785 O O . SER A 1 102 ? 18.045 -19.459 -32.506 1.00 94.62 102 SER A O 1
ATOM 787 N N . ILE A 1 103 ? 19.155 -17.626 -33.204 1.00 94.81 103 ILE A N 1
ATOM 788 C CA . ILE A 1 103 ? 19.078 -16.885 -31.933 1.00 94.81 103 ILE A CA 1
ATOM 789 C C . ILE A 1 103 ? 17.617 -16.657 -31.522 1.00 94.81 103 ILE A C 1
ATOM 791 O O . ILE A 1 103 ? 17.215 -16.999 -30.409 1.00 94.81 103 ILE A O 1
ATOM 795 N N . LEU A 1 104 ? 16.782 -16.154 -32.436 1.00 91.69 104 LEU A N 1
ATOM 796 C CA . LEU A 1 104 ? 15.370 -15.860 -32.163 1.00 91.69 104 LEU A CA 1
ATOM 797 C C . LEU A 1 104 ? 14.544 -17.122 -31.878 1.00 91.69 104 LEU A C 1
ATOM 799 O O . LEU A 1 104 ? 13.593 -17.079 -31.093 1.00 91.69 104 LEU A O 1
ATOM 803 N N . THR A 1 105 ? 14.907 -18.251 -32.489 1.00 90.50 105 THR A N 1
ATOM 804 C CA . THR A 1 105 ? 14.307 -19.560 -32.198 1.00 90.50 105 THR A CA 1
ATOM 805 C C . THR A 1 105 ? 14.727 -20.044 -30.814 1.00 90.50 105 THR A C 1
ATOM 807 O O . THR A 1 105 ? 13.876 -20.466 -30.034 1.00 90.50 105 THR A O 1
ATOM 810 N N . ASN A 1 106 ? 16.010 -19.916 -30.461 1.00 90.81 106 ASN A N 1
ATOM 811 C CA . ASN A 1 106 ? 16.499 -20.246 -29.123 1.00 90.81 106 ASN A CA 1
ATOM 812 C C . ASN A 1 106 ? 15.770 -19.416 -28.049 1.00 90.81 106 ASN A C 1
ATOM 814 O O . ASN A 1 106 ? 15.192 -19.983 -27.121 1.00 90.81 106 ASN A O 1
ATOM 818 N N . TRP A 1 107 ? 15.671 -18.094 -28.222 1.00 89.38 107 TRP A N 1
ATOM 819 C CA . TRP A 1 107 ? 14.936 -17.221 -27.297 1.00 89.38 107 TRP A CA 1
ATOM 820 C C . TRP A 1 107 ? 13.456 -17.579 -27.170 1.00 89.38 107 TRP A C 1
ATOM 822 O O . TRP A 1 107 ? 12.909 -17.503 -26.071 1.00 89.38 107 TRP A O 1
ATOM 832 N N . GLN A 1 108 ? 12.806 -18.007 -28.256 1.00 85.25 108 GLN A N 1
ATOM 833 C CA . GLN A 1 108 ? 11.422 -18.480 -28.199 1.00 85.25 108 GLN A CA 1
ATOM 834 C C . GLN A 1 108 ? 11.285 -19.740 -27.330 1.00 85.25 108 GLN A C 1
ATOM 836 O O . GLN A 1 108 ? 10.305 -19.877 -26.603 1.00 85.25 108 GLN A O 1
ATOM 841 N N . THR A 1 109 ? 12.267 -20.647 -27.369 1.00 84.25 109 THR A N 1
ATOM 842 C CA . THR A 1 109 ? 12.232 -21.898 -26.590 1.00 84.25 109 THR A CA 1
ATOM 843 C C . THR A 1 109 ? 12.533 -21.728 -25.100 1.00 84.25 109 THR A C 1
ATOM 845 O O . THR A 1 109 ? 12.197 -22.615 -24.316 1.00 84.25 109 THR A O 1
ATOM 848 N N . GLN A 1 110 ? 13.118 -20.600 -24.687 1.00 82.19 110 GLN A N 1
ATOM 849 C CA . GLN A 1 110 ? 13.517 -20.357 -23.294 1.00 82.19 110 GLN A CA 1
ATOM 850 C C . GLN A 1 110 ? 12.346 -20.030 -22.342 1.00 82.19 110 GLN A C 1
ATOM 852 O O . GLN A 1 110 ? 12.556 -19.994 -21.140 1.00 82.19 110 GLN A O 1
ATOM 857 N N . ASN A 1 111 ? 11.104 -19.911 -22.836 1.00 55.62 111 ASN A N 1
ATOM 858 C CA . ASN A 1 111 ? 9.861 -19.980 -22.044 1.00 55.62 111 ASN A CA 1
ATOM 859 C C . ASN A 1 111 ? 9.778 -19.078 -20.789 1.00 55.62 111 ASN A C 1
ATOM 861 O O . ASN A 1 111 ? 9.133 -19.428 -19.798 1.00 55.62 111 ASN A O 1
ATOM 865 N N . ASP A 1 112 ? 10.344 -17.873 -20.851 1.00 60.09 112 ASP A N 1
ATOM 866 C CA . ASP A 1 112 ? 10.129 -16.850 -19.823 1.00 60.09 112 ASP A CA 1
ATOM 867 C C . ASP A 1 112 ? 8.740 -16.219 -20.014 1.00 60.09 112 ASP A C 1
ATOM 869 O O . ASP A 1 112 ? 8.560 -15.220 -20.713 1.00 60.09 112 ASP A O 1
ATOM 873 N N . ASN A 1 113 ? 7.761 -16.939 -19.464 1.00 46.56 113 ASN A N 1
ATOM 874 C CA . ASN A 1 113 ? 6.310 -16.781 -19.482 1.00 46.56 113 ASN A CA 1
ATOM 875 C C . ASN A 1 113 ? 5.737 -15.372 -19.768 1.00 46.56 113 ASN A C 1
ATOM 877 O O . ASN A 1 113 ? 6.002 -14.415 -19.046 1.00 46.56 113 ASN A O 1
ATOM 881 N N . SER A 1 114 ? 4.756 -15.356 -20.686 1.00 50.31 114 SER A N 1
ATOM 882 C CA . SER A 1 114 ? 3.411 -14.738 -20.561 1.00 50.31 114 SER A CA 1
ATOM 883 C C . SER A 1 114 ? 2.982 -13.559 -21.452 1.00 50.31 114 SER A C 1
ATOM 885 O O . SER A 1 114 ? 1.789 -13.262 -21.468 1.00 50.31 114 SER A O 1
ATOM 887 N N . SER A 1 115 ? 3.828 -12.978 -22.304 1.00 56.28 115 SER A N 1
ATOM 888 C CA . SER A 1 115 ? 3.365 -11.986 -23.296 1.00 56.28 115 SER A CA 1
ATOM 889 C C . SER A 1 115 ? 4.098 -12.114 -24.633 1.00 56.28 115 SER A C 1
ATOM 891 O O . SER A 1 115 ? 5.275 -12.474 -24.688 1.00 56.28 115 SER A O 1
ATOM 893 N N . GLY A 1 116 ? 3.385 -11.887 -25.742 1.00 69.62 116 GLY A N 1
ATOM 894 C CA . GLY A 1 116 ? 4.002 -11.811 -27.067 1.00 69.62 116 GLY A CA 1
ATOM 895 C C . GLY A 1 116 ? 5.064 -10.715 -27.060 1.00 69.62 116 GLY A C 1
ATOM 896 O O . GLY A 1 116 ? 4.750 -9.563 -26.783 1.00 69.62 116 GLY A O 1
ATOM 897 N N . ARG A 1 117 ? 6.327 -11.080 -27.296 1.00 80.00 117 ARG A N 1
ATOM 898 C CA . ARG A 1 117 ? 7.430 -10.117 -27.357 1.00 80.00 117 ARG A CA 1
ATOM 899 C C . ARG A 1 117 ? 7.503 -9.517 -28.749 1.00 80.00 117 ARG A C 1
ATOM 901 O O . ARG A 1 117 ? 7.501 -10.272 -29.722 1.00 80.00 117 ARG A O 1
ATOM 908 N N . LEU A 1 118 ? 7.665 -8.201 -28.826 1.00 86.56 118 LEU A N 1
ATOM 909 C CA . LEU A 1 118 ? 8.122 -7.553 -30.049 1.00 86.56 118 LEU A CA 1
ATOM 910 C C . LEU A 1 118 ? 9.563 -7.987 -30.324 1.00 86.56 118 LEU A C 1
ATOM 912 O O . LEU A 1 118 ? 10.381 -8.113 -29.409 1.00 86.56 118 LEU A O 1
ATOM 916 N N . ARG A 1 119 ? 9.855 -8.291 -31.586 1.00 89.69 119 ARG A N 1
ATOM 917 C CA . ARG A 1 119 ? 11.161 -8.784 -32.029 1.00 89.69 119 ARG A CA 1
ATOM 918 C C . ARG A 1 119 ? 11.590 -7.987 -33.246 1.00 89.69 119 ARG A C 1
ATOM 920 O O . ARG A 1 119 ? 10.778 -7.739 -34.134 1.00 89.69 119 ARG A O 1
ATOM 927 N N . GLY A 1 120 ? 12.866 -7.633 -33.295 1.00 92.94 120 GLY A N 1
ATOM 928 C CA . GLY A 1 120 ? 13.440 -6.841 -34.370 1.00 92.94 120 GLY A CA 1
ATOM 929 C C . GLY A 1 120 ? 14.791 -7.378 -34.811 1.00 92.94 120 GLY A C 1
ATOM 930 O O . GLY A 1 120 ? 15.553 -7.888 -33.993 1.00 92.94 120 GLY A O 1
ATOM 931 N N . VAL A 1 121 ? 15.089 -7.241 -36.098 1.00 95.50 121 VAL A N 1
ATOM 932 C CA . VAL A 1 121 ? 16.426 -7.397 -36.671 1.00 95.50 121 VAL A CA 1
ATOM 933 C C . VAL A 1 121 ? 16.794 -6.078 -37.329 1.00 95.50 121 VAL A C 1
ATOM 935 O O . VAL A 1 121 ? 16.081 -5.601 -38.210 1.00 95.50 121 VAL A O 1
ATOM 938 N N . VAL A 1 122 ? 17.909 -5.496 -36.897 1.00 95.88 122 VAL A N 1
ATOM 939 C CA . VAL A 1 122 ? 18.461 -4.271 -37.475 1.00 95.88 122 VAL A CA 1
ATOM 940 C C . VAL A 1 122 ? 19.750 -4.627 -38.190 1.00 95.88 122 VAL A C 1
ATOM 942 O O . VAL A 1 122 ? 20.721 -5.047 -37.564 1.00 95.88 122 VAL A O 1
ATOM 945 N N . LEU A 1 123 ? 19.745 -4.491 -39.511 1.00 95.12 123 LEU A N 1
ATOM 946 C CA . LEU A 1 123 ? 20.895 -4.777 -40.353 1.00 95.12 123 LEU A CA 1
ATOM 947 C C . LEU A 1 123 ? 21.623 -3.471 -40.677 1.00 95.12 123 LEU A C 1
ATOM 949 O O . LEU A 1 123 ? 20.996 -2.533 -41.158 1.00 95.12 123 LEU A O 1
ATOM 953 N N . ILE A 1 124 ? 22.933 -3.406 -40.432 1.00 92.62 124 ILE A N 1
ATOM 954 C CA . ILE A 1 124 ? 23.755 -2.216 -40.699 1.00 92.62 124 ILE A CA 1
ATOM 955 C C . ILE A 1 124 ? 24.876 -2.599 -41.669 1.00 92.62 124 ILE A C 1
ATOM 957 O O . ILE A 1 124 ? 25.702 -3.456 -41.348 1.00 92.62 124 ILE A O 1
ATOM 961 N N . ALA A 1 125 ? 24.916 -1.990 -42.856 1.00 90.31 125 ALA A N 1
ATOM 962 C CA . ALA A 1 125 ? 25.863 -2.366 -43.910 1.00 90.31 125 ALA A CA 1
ATOM 963 C C . ALA A 1 125 ? 26.281 -1.185 -44.804 1.00 90.31 125 ALA A C 1
ATOM 965 O O . ALA A 1 125 ? 25.566 -0.199 -44.938 1.00 90.31 125 ALA A O 1
ATOM 966 N N . ASP A 1 126 ? 27.441 -1.309 -45.452 1.00 83.75 126 ASP A N 1
ATOM 967 C CA . ASP A 1 126 ? 28.027 -0.323 -46.377 1.00 83.75 126 ASP A CA 1
ATOM 968 C C . ASP A 1 126 ? 28.362 -0.912 -47.756 1.00 83.75 126 ASP A C 1
ATOM 970 O O . ASP A 1 126 ? 29.061 -0.287 -48.556 1.00 83.75 126 ASP A O 1
ATOM 974 N N . GLY A 1 127 ? 27.885 -2.128 -48.033 1.00 82.19 127 GLY A N 1
ATOM 975 C CA . GLY A 1 127 ? 28.199 -2.881 -49.239 1.00 82.19 127 GLY A CA 1
ATOM 976 C C . GLY A 1 127 ? 27.030 -3.729 -49.731 1.00 82.19 127 GLY A C 1
ATOM 977 O O . GLY A 1 127 ? 26.103 -4.048 -48.989 1.00 82.19 127 GLY A O 1
ATOM 978 N N . GLY A 1 128 ? 27.070 -4.072 -51.021 1.00 85.56 128 GLY A N 1
ATOM 979 C CA . GLY A 1 128 ? 26.130 -5.005 -51.643 1.00 85.56 128 GLY A CA 1
ATOM 980 C C . GLY A 1 128 ? 26.527 -6.466 -51.401 1.00 85.56 128 GLY A C 1
ATOM 981 O O . GLY A 1 128 ? 27.646 -6.727 -50.957 1.00 85.56 128 GLY A O 1
ATOM 982 N N . PRO A 1 129 ? 25.645 -7.429 -51.721 1.00 89.62 129 PRO A N 1
ATOM 983 C CA . PRO A 1 129 ? 25.932 -8.844 -51.513 1.00 89.62 129 PRO A CA 1
ATOM 984 C C . PRO A 1 129 ? 27.129 -9.300 -52.356 1.00 89.62 129 PRO A C 1
ATOM 986 O O . PRO A 1 129 ? 27.223 -8.996 -53.549 1.00 89.62 129 PRO A O 1
ATOM 989 N N . CYS A 1 130 ? 28.037 -10.043 -51.734 1.00 89.12 130 CYS A N 1
ATOM 990 C CA . CYS A 1 130 ? 29.219 -10.607 -52.365 1.00 89.12 130 CYS A CA 1
ATOM 991 C C . CYS A 1 130 ? 29.600 -11.893 -51.633 1.00 89.12 130 CYS A C 1
ATOM 993 O O . CYS A 1 130 ? 30.098 -11.834 -50.517 1.00 89.12 130 CYS A O 1
ATOM 995 N N . VAL A 1 131 ? 29.362 -13.035 -52.277 1.00 91.12 131 VAL A N 1
ATOM 996 C CA . VAL A 1 131 ? 29.649 -14.371 -51.741 1.00 91.12 131 VAL A CA 1
ATOM 997 C C . VAL A 1 131 ? 30.676 -15.048 -52.655 1.00 91.12 131 VAL A C 1
ATOM 999 O O . VAL A 1 131 ? 30.431 -15.225 -53.856 1.00 91.12 131 VAL A O 1
ATOM 1002 N N . TYR A 1 132 ? 31.849 -15.380 -52.121 1.00 90.31 132 TYR A N 1
ATOM 1003 C CA . TYR A 1 132 ? 32.970 -16.026 -52.802 1.00 90.31 132 TYR A CA 1
ATOM 1004 C C . TYR A 1 132 ? 32.556 -17.335 -53.465 1.00 90.31 132 TYR A C 1
ATOM 1006 O O . TYR A 1 132 ? 32.877 -17.546 -54.638 1.00 90.31 132 TYR A O 1
ATOM 1014 N N . ASP A 1 133 ? 31.794 -18.171 -52.758 1.00 87.81 133 ASP A N 1
ATOM 1015 C CA . ASP A 1 133 ? 31.317 -19.464 -53.267 1.00 87.81 133 ASP A CA 1
ATOM 1016 C C . ASP A 1 133 ? 30.343 -19.316 -54.444 1.00 87.81 133 ASP A C 1
ATOM 1018 O O . ASP A 1 133 ? 30.229 -20.209 -55.288 1.00 87.81 133 ASP A O 1
ATOM 1022 N N . LEU A 1 134 ? 29.699 -18.152 -54.564 1.00 89.12 134 LEU A N 1
ATOM 1023 C CA . LEU A 1 134 ? 28.849 -17.800 -55.700 1.00 89.12 134 LEU A CA 1
ATOM 1024 C C . LEU A 1 134 ? 29.611 -17.067 -56.811 1.00 89.12 134 LEU A C 1
ATOM 1026 O O . LEU A 1 134 ? 28.999 -16.611 -57.772 1.00 89.12 134 LEU A O 1
ATOM 1030 N N . GLY A 1 135 ? 30.940 -16.975 -56.721 1.00 87.19 135 GLY A N 1
ATOM 1031 C CA . GLY A 1 135 ? 31.796 -16.374 -57.744 1.00 87.19 135 GLY A CA 1
ATOM 1032 C C . GLY A 1 135 ? 32.029 -14.872 -57.572 1.00 87.19 135 GLY A C 1
ATOM 1033 O O . GLY A 1 135 ? 32.465 -14.213 -58.526 1.00 87.19 135 GLY A O 1
ATOM 1034 N N . CYS A 1 136 ? 31.759 -14.305 -56.392 1.00 86.31 136 CYS A N 1
ATOM 1035 C CA . CYS A 1 136 ? 32.127 -12.921 -56.121 1.00 86.31 136 CYS A CA 1
ATOM 1036 C C . CYS A 1 136 ? 33.631 -12.816 -55.859 1.00 86.31 136 CYS A C 1
ATOM 1038 O O . CYS A 1 136 ? 34.123 -13.255 -54.829 1.00 86.31 136 CYS A O 1
ATOM 1040 N N . LEU A 1 137 ? 34.385 -12.219 -56.782 1.00 79.69 137 LEU A N 1
ATOM 1041 C CA . LEU A 1 137 ? 35.785 -11.866 -56.555 1.00 79.69 137 LEU A CA 1
ATOM 1042 C C . LEU A 1 137 ? 35.901 -10.344 -56.522 1.00 79.69 137 LEU A C 1
ATOM 1044 O O . LEU A 1 137 ? 35.396 -9.654 -57.411 1.00 79.69 137 LEU A O 1
ATOM 1048 N N . VAL A 1 138 ? 36.586 -9.805 -55.513 1.00 64.44 138 VAL A N 1
ATOM 1049 C CA . VAL A 1 138 ? 36.803 -8.358 -55.374 1.00 64.44 138 VAL A CA 1
ATOM 1050 C C . VAL A 1 138 ? 37.497 -7.815 -56.631 1.00 64.44 138 VAL A C 1
ATOM 1052 O O . VAL A 1 138 ? 38.662 -8.115 -56.884 1.00 64.44 138 VAL A O 1
ATOM 1055 N N . GLY A 1 139 ? 36.770 -7.025 -57.431 1.00 63.84 139 GLY A N 1
ATOM 1056 C CA . GLY A 1 139 ? 37.242 -6.441 -58.696 1.00 63.84 139 GLY A CA 1
ATOM 1057 C C . GLY A 1 139 ? 36.897 -7.223 -59.975 1.00 63.84 139 GLY A C 1
ATOM 1058 O O . GLY A 1 139 ? 37.137 -6.707 -61.063 1.00 63.84 139 GLY A O 1
ATOM 1059 N N . ASN A 1 140 ? 36.317 -8.425 -59.874 1.00 70.56 140 ASN A N 1
ATOM 1060 C CA . ASN A 1 140 ? 35.790 -9.197 -61.006 1.00 70.56 140 ASN A CA 1
ATOM 1061 C C . ASN A 1 140 ? 34.611 -10.067 -60.541 1.00 70.56 140 ASN A C 1
ATOM 1063 O O . ASN A 1 140 ? 34.773 -11.250 -60.242 1.00 70.56 140 ASN A O 1
ATOM 1067 N N . ASN A 1 141 ? 33.434 -9.455 -60.415 1.00 71.56 141 ASN A N 1
ATOM 1068 C CA . ASN A 1 141 ? 32.271 -10.129 -59.858 1.00 71.56 141 ASN A CA 1
ATOM 1069 C C . ASN A 1 141 ? 31.587 -11.012 -60.916 1.00 71.56 141 ASN A C 1
ATOM 1071 O O . ASN A 1 141 ? 31.026 -10.491 -61.876 1.00 71.56 141 ASN A O 1
ATOM 1075 N N . THR A 1 142 ? 31.635 -12.335 -60.737 1.00 83.31 142 THR A N 1
ATOM 1076 C CA . THR A 1 142 ? 30.867 -13.302 -61.548 1.00 83.31 142 THR A CA 1
ATOM 1077 C C . THR A 1 142 ? 29.628 -13.827 -60.821 1.00 83.31 142 THR A C 1
ATOM 1079 O O . THR A 1 142 ? 28.903 -14.659 -61.366 1.00 83.31 142 THR A O 1
ATOM 1082 N N . MET A 1 143 ? 29.371 -13.333 -59.603 1.00 87.62 143 MET A N 1
ATOM 1083 C CA . MET A 1 143 ? 28.192 -13.683 -58.826 1.00 87.62 143 MET A CA 1
ATOM 1084 C C . MET A 1 143 ? 26.929 -13.190 -59.510 1.00 87.62 143 MET A C 1
ATOM 1086 O O . MET A 1 143 ? 26.778 -12.006 -59.814 1.00 87.62 143 MET A O 1
ATOM 1090 N N . ASN A 1 144 ? 25.977 -14.103 -59.682 1.00 87.44 144 ASN A N 1
ATOM 1091 C CA . ASN A 1 144 ? 24.628 -13.747 -60.085 1.00 87.44 144 ASN A CA 1
ATOM 1092 C C . ASN A 1 144 ? 23.884 -13.152 -58.881 1.00 87.44 144 ASN A C 1
ATOM 1094 O O . ASN A 1 144 ? 23.208 -13.859 -58.132 1.00 87.44 144 ASN A O 1
ATOM 1098 N N . VAL A 1 145 ? 24.026 -11.838 -58.698 1.00 85.25 145 VAL A N 1
ATOM 1099 C CA . VAL A 1 145 ? 23.403 -11.093 -57.594 1.00 85.25 145 VAL A CA 1
ATOM 1100 C C . VAL A 1 145 ? 21.881 -11.279 -57.578 1.00 85.25 145 VAL A C 1
ATOM 1102 O O . VAL A 1 145 ? 21.302 -11.416 -56.506 1.00 85.25 145 VAL A O 1
ATOM 1105 N N . ASN A 1 146 ? 21.222 -11.368 -58.739 1.00 84.62 146 ASN A N 1
ATOM 1106 C CA . ASN A 1 146 ? 19.773 -11.591 -58.790 1.00 84.62 146 ASN A CA 1
ATOM 1107 C C . ASN A 1 146 ? 19.362 -12.956 -58.248 1.00 84.62 146 ASN A C 1
ATOM 1109 O O . ASN A 1 146 ? 18.346 -13.050 -57.567 1.00 84.62 146 ASN A O 1
ATOM 1113 N N . ALA A 1 147 ? 20.117 -14.012 -58.564 1.00 88.00 147 ALA A N 1
ATOM 1114 C CA . ALA A 1 147 ? 19.840 -15.342 -58.031 1.00 88.00 147 ALA A CA 1
ATOM 1115 C C . ALA A 1 147 ? 19.914 -15.326 -56.499 1.00 88.00 147 ALA A C 1
ATOM 1117 O O . ALA A 1 147 ? 18.978 -15.767 -55.841 1.00 88.00 147 ALA A O 1
ATOM 1118 N N . TYR A 1 148 ? 20.953 -14.697 -55.949 1.00 92.00 148 TYR A N 1
ATOM 1119 C CA . TYR A 1 148 ? 21.115 -14.538 -54.508 1.00 92.00 148 TYR A CA 1
ATOM 1120 C C . TYR A 1 148 ? 19.983 -13.722 -53.859 1.00 92.00 148 TYR A C 1
ATOM 1122 O O . TYR A 1 148 ? 19.413 -14.143 -52.856 1.00 92.00 148 TYR A O 1
ATOM 1130 N N . LEU A 1 149 ? 19.599 -12.582 -54.449 1.00 91.00 149 LEU A N 1
ATOM 1131 C CA . LEU A 1 149 ? 18.484 -11.778 -53.933 1.00 91.00 149 LEU A CA 1
ATOM 1132 C C . LEU A 1 149 ? 17.141 -12.515 -54.023 1.00 91.00 149 LEU A C 1
ATOM 1134 O O . LEU A 1 149 ? 16.311 -12.352 -53.137 1.00 91.00 149 LEU A O 1
ATOM 1138 N N . ASN A 1 150 ? 16.924 -13.346 -55.048 1.00 90.31 150 ASN A N 1
ATOM 1139 C CA . ASN A 1 150 ? 15.726 -14.187 -55.139 1.00 90.31 150 ASN A CA 1
ATOM 1140 C C . ASN A 1 150 ? 15.702 -15.263 -54.045 1.00 90.31 150 ASN A C 1
ATOM 1142 O O . ASN A 1 150 ? 14.640 -15.523 -53.479 1.00 90.31 150 ASN A O 1
ATOM 1146 N N . ASP A 1 151 ? 16.850 -15.869 -53.733 1.00 92.38 151 ASP A N 1
ATOM 1147 C CA . ASP A 1 151 ? 16.964 -16.842 -52.643 1.00 92.38 151 ASP A CA 1
ATOM 1148 C C . ASP A 1 151 ? 16.694 -16.173 -51.287 1.00 92.38 151 ASP A C 1
ATOM 1150 O O . ASP A 1 151 ? 15.940 -16.706 -50.470 1.00 92.38 151 ASP A O 1
ATOM 1154 N N . MET A 1 152 ? 17.214 -14.959 -51.077 1.00 93.94 152 MET A N 1
ATOM 1155 C CA . MET A 1 152 ? 16.889 -14.151 -49.901 1.00 93.94 152 MET A CA 1
ATOM 1156 C C . MET A 1 152 ? 15.408 -13.763 -49.835 1.00 93.94 152 MET A C 1
ATOM 1158 O O . MET A 1 152 ? 14.805 -13.883 -48.773 1.00 93.94 152 MET A O 1
ATOM 1162 N N . GLU A 1 153 ? 14.808 -13.310 -50.942 1.00 92.62 153 GLU A N 1
ATOM 1163 C CA . GLU A 1 153 ? 13.388 -12.928 -51.009 1.00 92.62 153 GLU A CA 1
ATOM 1164 C C . GLU A 1 153 ? 12.485 -14.123 -50.685 1.00 92.62 153 GLU A C 1
ATOM 1166 O O . GLU A 1 153 ? 11.499 -13.981 -49.968 1.00 92.62 153 GLU A O 1
ATOM 1171 N N . ALA A 1 154 ? 12.850 -15.318 -51.158 1.00 93.06 154 ALA A N 1
ATOM 1172 C CA . ALA A 1 154 ? 12.148 -16.551 -50.827 1.00 93.06 154 ALA A CA 1
ATOM 1173 C C . ALA A 1 154 ? 12.330 -16.956 -49.354 1.00 93.06 154 ALA A C 1
ATOM 1175 O O . ALA A 1 154 ? 11.399 -17.480 -48.740 1.00 93.06 154 ALA A O 1
ATOM 1176 N N . TYR A 1 155 ? 13.517 -16.738 -48.783 1.00 94.38 155 TYR A N 1
ATOM 1177 C CA . TYR A 1 155 ? 13.803 -17.066 -47.387 1.00 94.38 155 TYR A CA 1
ATOM 1178 C C . TYR A 1 155 ? 13.105 -16.116 -46.401 1.00 94.38 155 TYR A C 1
ATOM 1180 O O . TYR A 1 155 ? 12.561 -16.574 -45.394 1.00 94.38 155 TYR A O 1
ATOM 1188 N N . LEU A 1 156 ? 13.080 -14.820 -46.724 1.00 94.56 156 LEU A N 1
ATOM 1189 C CA . LEU A 1 156 ? 12.473 -13.738 -45.946 1.00 94.56 156 LEU A CA 1
ATOM 1190 C C . LEU A 1 156 ? 11.051 -13.391 -46.414 1.00 94.56 156 LEU A C 1
ATOM 1192 O O . LEU A 1 156 ? 10.580 -12.292 -46.131 1.00 94.56 156 LEU A O 1
ATOM 1196 N N . ASP A 1 157 ? 10.365 -14.276 -47.141 1.00 93.12 157 ASP A N 1
ATOM 1197 C CA . ASP A 1 157 ? 9.012 -14.007 -47.642 1.00 93.12 157 ASP A CA 1
ATOM 1198 C C . ASP A 1 157 ? 8.076 -13.677 -46.464 1.00 93.12 157 ASP A C 1
ATOM 1200 O O . ASP A 1 157 ? 7.839 -14.558 -45.636 1.00 93.12 157 ASP A O 1
ATOM 1204 N N . PRO A 1 158 ? 7.502 -12.459 -46.373 1.00 90.25 158 PRO A N 1
ATOM 1205 C CA . PRO A 1 158 ? 6.593 -12.093 -45.285 1.00 90.25 158 PRO A CA 1
ATOM 1206 C C . PRO A 1 158 ? 5.300 -12.920 -45.276 1.00 90.25 158 PRO A C 1
ATOM 1208 O O . PRO A 1 158 ? 4.588 -12.938 -44.277 1.00 90.25 158 PRO A O 1
ATOM 1211 N N . ASN A 1 159 ? 4.993 -13.633 -46.365 1.00 89.19 159 ASN A N 1
ATOM 1212 C CA . ASN A 1 159 ? 3.883 -14.588 -46.447 1.00 89.19 159 ASN A CA 1
ATOM 1213 C C . ASN A 1 159 ? 4.335 -16.044 -46.240 1.00 89.19 159 ASN A C 1
ATOM 1215 O O . ASN A 1 159 ? 3.529 -16.974 -46.366 1.00 89.19 159 ASN A O 1
ATOM 1219 N N . GLY A 1 160 ? 5.621 -16.254 -45.966 1.00 85.19 160 GLY A N 1
ATOM 1220 C CA . GLY A 1 160 ? 6.223 -17.556 -45.753 1.00 85.19 160 GLY A CA 1
ATOM 1221 C C . GLY A 1 160 ? 5.752 -18.222 -44.459 1.00 85.19 160 GLY A C 1
ATOM 1222 O O . GLY A 1 160 ? 5.202 -17.611 -43.545 1.00 85.19 160 GLY A O 1
ATOM 1223 N N . VAL A 1 161 ? 5.985 -19.532 -44.363 1.00 79.38 161 VAL A N 1
ATOM 1224 C CA . VAL A 1 161 ? 5.688 -20.317 -43.146 1.00 79.38 161 VAL A CA 1
ATOM 1225 C C . VAL A 1 161 ? 6.868 -20.378 -42.172 1.00 79.38 161 VAL A C 1
ATOM 1227 O O . VAL A 1 161 ? 6.700 -20.787 -41.015 1.00 79.38 161 VAL A O 1
ATOM 1230 N N . ASN A 1 162 ? 8.054 -19.976 -42.632 1.00 78.38 162 ASN A N 1
ATOM 1231 C CA . ASN A 1 162 ? 9.302 -20.064 -41.887 1.00 78.38 162 ASN A CA 1
ATOM 1232 C C . ASN A 1 162 ? 9.279 -19.060 -40.733 1.00 78.38 162 ASN A C 1
ATOM 1234 O O . ASN A 1 162 ? 9.271 -17.854 -40.948 1.00 78.38 162 ASN A O 1
ATOM 1238 N N . TYR A 1 163 ? 9.264 -19.555 -39.496 1.00 78.25 163 TYR A N 1
ATOM 1239 C CA . TYR A 1 163 ? 9.510 -18.694 -38.343 1.00 78.25 163 TYR A CA 1
ATOM 1240 C C . TYR A 1 163 ? 10.971 -18.208 -38.388 1.00 78.25 163 TYR A C 1
ATOM 1242 O O . TYR A 1 163 ? 11.845 -19.035 -38.655 1.00 78.25 163 TYR A O 1
ATOM 1250 N N . PRO A 1 164 ? 11.266 -16.924 -38.122 1.00 87.12 164 PRO A N 1
ATOM 1251 C CA . PRO A 1 164 ? 10.340 -15.896 -37.636 1.00 87.12 164 PRO A CA 1
ATOM 1252 C C . PRO A 1 164 ? 9.803 -14.908 -38.697 1.00 87.12 164 PRO A C 1
ATOM 1254 O O . PRO A 1 164 ? 9.166 -13.918 -38.346 1.00 87.12 164 PRO A O 1
ATOM 1257 N N . TRP A 1 165 ? 10.023 -15.156 -39.989 1.00 92.62 165 TRP A N 1
ATOM 1258 C CA . TRP A 1 165 ? 9.748 -14.216 -41.087 1.00 92.62 165 TRP A CA 1
ATOM 1259 C C . TRP A 1 165 ? 8.277 -14.258 -41.550 1.00 92.62 165 TRP A C 1
ATOM 1261 O O . TRP A 1 165 ? 7.993 -14.667 -42.669 1.00 92.62 165 TRP A O 1
ATOM 1271 N N . ARG A 1 166 ? 7.316 -13.874 -40.698 1.00 85.94 166 ARG A N 1
ATOM 1272 C CA . ARG A 1 166 ? 5.864 -14.047 -40.963 1.00 85.94 166 ARG A CA 1
ATOM 1273 C C . ARG A 1 166 ? 5.070 -12.754 -41.237 1.00 85.94 166 ARG A C 1
ATOM 1275 O O . ARG A 1 166 ? 3.839 -12.794 -41.202 1.00 85.94 166 ARG A O 1
ATOM 1282 N N . GLY A 1 167 ? 5.761 -11.649 -41.526 1.00 87.56 167 GLY A N 1
ATOM 1283 C CA . GLY A 1 167 ? 5.200 -10.356 -41.936 1.00 87.56 167 GLY A CA 1
ATOM 1284 C C . GLY A 1 167 ? 4.375 -9.599 -40.876 1.00 87.56 167 GLY A C 1
ATOM 1285 O O . GLY A 1 167 ? 3.973 -10.146 -39.852 1.00 87.56 167 GLY A O 1
ATOM 1286 N N . VAL A 1 168 ? 4.058 -8.323 -41.147 1.00 84.12 168 VAL A N 1
ATOM 1287 C CA . VAL A 1 168 ? 3.405 -7.362 -40.207 1.00 84.12 168 VAL A CA 1
ATOM 1288 C C . VAL A 1 168 ? 2.076 -7.838 -39.609 1.00 84.12 168 VAL A C 1
ATOM 1290 O O . VAL A 1 168 ? 1.679 -7.413 -38.529 1.00 84.12 168 VAL A O 1
ATOM 1293 N N . GLY A 1 169 ? 1.361 -8.731 -40.295 1.00 79.88 169 GLY A N 1
ATOM 1294 C CA . GLY A 1 169 ? 0.068 -9.248 -39.837 1.00 79.88 169 GLY A CA 1
ATOM 1295 C C . GLY A 1 169 ? 0.157 -10.353 -38.781 1.00 79.88 169 GLY A C 1
ATOM 1296 O O . GLY A 1 169 ? -0.883 -10.828 -38.318 1.00 79.88 169 GLY A O 1
ATOM 1297 N N . ASN A 1 170 ? 1.361 -10.806 -38.426 1.00 84.19 170 ASN A N 1
ATOM 1298 C CA . ASN A 1 170 ? 1.562 -11.916 -37.507 1.00 84.19 170 ASN A CA 1
ATOM 1299 C C . ASN A 1 170 ? 2.220 -11.441 -36.206 1.00 84.19 170 ASN A C 1
ATOM 1301 O O . ASN A 1 170 ? 3.326 -10.917 -36.217 1.00 84.19 170 ASN A O 1
ATOM 1305 N N . VAL A 1 171 ? 1.563 -11.699 -35.072 1.00 80.25 171 VAL A N 1
ATOM 1306 C CA . VAL A 1 171 ? 2.062 -11.353 -33.726 1.00 80.25 171 VAL A CA 1
ATOM 1307 C C . VAL A 1 171 ? 3.373 -12.055 -33.349 1.00 80.25 171 VAL A C 1
ATOM 1309 O O . VAL A 1 171 ? 4.039 -11.647 -32.405 1.00 80.25 171 VAL A O 1
ATOM 1312 N N . GLU A 1 172 ? 3.742 -13.129 -34.053 1.00 80.12 172 GLU A N 1
ATOM 1313 C CA . GLU A 1 172 ? 5.030 -13.810 -33.898 1.00 80.12 172 GLU A CA 1
ATOM 1314 C C . GLU A 1 172 ? 6.099 -13.322 -34.882 1.00 80.12 172 GLU A C 1
ATOM 1316 O O . GLU A 1 172 ? 7.227 -13.821 -34.821 1.00 80.12 172 GLU A O 1
ATOM 1321 N N . SER A 1 173 ? 5.758 -12.402 -35.791 1.00 83.00 173 SER A N 1
ATOM 1322 C CA . SER A 1 173 ? 6.700 -11.891 -36.780 1.00 83.00 173 SER A CA 1
ATOM 1323 C C . SER A 1 173 ? 7.810 -11.073 -36.137 1.00 83.00 173 SER A C 1
ATOM 1325 O O . SER A 1 173 ? 7.676 -10.511 -35.049 1.00 83.00 173 SER A O 1
ATOM 1327 N N . VAL A 1 174 ? 8.924 -11.014 -36.849 1.00 91.06 174 VAL A N 1
ATOM 1328 C CA . VAL A 1 174 ? 10.057 -10.151 -36.550 1.00 91.06 174 VAL A CA 1
ATOM 1329 C C . VAL A 1 174 ? 10.022 -8.969 -37.493 1.00 91.06 174 VAL A C 1
ATOM 1331 O O . VAL A 1 174 ? 9.865 -9.149 -38.697 1.00 91.06 174 VAL A O 1
ATOM 1334 N N . HIS A 1 175 ? 10.206 -7.779 -36.943 1.00 94.25 175 HIS A N 1
ATOM 1335 C CA . HIS A 1 175 ? 10.403 -6.579 -37.732 1.00 94.25 175 HIS A CA 1
ATOM 1336 C C . HIS A 1 175 ? 11.824 -6.528 -38.292 1.00 94.25 175 HIS A C 1
ATOM 1338 O O . HIS A 1 175 ? 12.772 -6.923 -37.614 1.00 94.25 175 HIS A O 1
ATOM 1344 N N . ILE A 1 176 ? 11.987 -6.051 -39.527 1.00 95.94 176 ILE A N 1
ATOM 1345 C CA . ILE A 1 176 ? 13.297 -5.962 -40.184 1.00 95.94 176 ILE A CA 1
ATOM 1346 C C . ILE A 1 176 ? 13.556 -4.517 -40.588 1.00 95.94 176 ILE A C 1
ATOM 1348 O O . ILE A 1 176 ? 12.796 -3.944 -41.367 1.00 95.94 176 ILE A O 1
ATOM 1352 N N . TRP A 1 177 ? 14.666 -3.964 -40.108 1.00 96.62 177 TRP A N 1
ATOM 1353 C CA . TRP A 1 177 ? 15.202 -2.678 -40.540 1.00 96.62 177 TRP A CA 1
ATOM 1354 C C . TRP A 1 177 ? 16.543 -2.865 -41.225 1.00 96.62 177 TRP A C 1
ATOM 1356 O O . TRP A 1 177 ? 17.321 -3.755 -40.874 1.00 96.62 177 TRP A O 1
ATOM 1366 N N . PHE A 1 178 ? 16.828 -1.987 -42.177 1.00 95.00 178 PHE A N 1
ATOM 1367 C CA . PHE A 1 178 ? 18.116 -1.942 -42.848 1.00 95.00 178 PHE A CA 1
ATOM 1368 C C . PHE A 1 178 ? 18.633 -0.507 -42.859 1.00 95.00 178 PHE A C 1
ATOM 1370 O O . PHE A 1 178 ? 17.954 0.386 -43.359 1.00 95.00 178 PHE A O 1
ATOM 1377 N N . VAL A 1 179 ? 19.839 -0.304 -42.338 1.00 92.81 179 VAL A N 1
ATOM 1378 C CA . VAL A 1 179 ? 20.564 0.967 -42.325 1.00 92.81 179 VAL A CA 1
ATOM 1379 C C . VAL A 1 179 ? 21.768 0.835 -43.258 1.00 92.81 179 VAL A C 1
ATOM 1381 O O . VAL A 1 179 ? 22.743 0.148 -42.950 1.00 92.81 179 VAL A O 1
ATOM 1384 N N . GLY A 1 180 ? 21.676 1.462 -44.430 1.00 89.38 180 GLY A N 1
ATOM 1385 C CA . GLY A 1 180 ? 22.703 1.418 -45.469 1.00 89.38 180 GLY A CA 1
ATOM 1386 C C . GLY A 1 180 ? 23.561 2.677 -45.500 1.00 89.38 180 GLY A C 1
ATOM 1387 O O . GLY A 1 180 ? 23.017 3.771 -45.634 1.00 89.38 180 GLY A O 1
ATOM 1388 N N . PHE A 1 181 ? 24.887 2.545 -45.464 1.00 85.69 181 PHE A N 1
ATOM 1389 C CA . PHE A 1 181 ? 25.798 3.673 -45.701 1.00 85.69 181 PHE A CA 1
ATOM 1390 C C . PHE A 1 181 ? 26.034 3.826 -47.195 1.00 85.69 181 PHE A C 1
ATOM 1392 O O . PHE A 1 181 ? 26.503 2.885 -47.827 1.00 85.69 181 PHE A O 1
ATOM 1399 N N . ASN A 1 182 ? 25.733 4.984 -47.774 1.00 78.00 182 ASN A N 1
ATOM 1400 C CA . ASN A 1 182 ? 26.007 5.259 -49.180 1.00 78.00 182 ASN A CA 1
ATOM 1401 C C . ASN A 1 182 ? 27.289 6.094 -49.309 1.00 78.00 182 ASN A C 1
ATOM 1403 O O . ASN A 1 182 ? 27.279 7.320 -49.182 1.00 78.00 182 ASN A O 1
ATOM 1407 N N . ASP A 1 183 ? 28.413 5.427 -49.572 1.00 68.00 183 ASP A N 1
ATOM 1408 C CA . ASP A 1 183 ? 29.693 6.103 -49.771 1.00 68.00 183 ASP A CA 1
ATOM 1409 C C . ASP A 1 183 ? 29.842 6.628 -51.207 1.00 68.00 183 ASP A C 1
ATOM 1411 O O . ASP A 1 183 ? 30.282 5.936 -52.129 1.00 68.00 183 ASP A O 1
ATOM 1415 N N . THR A 1 184 ? 29.501 7.900 -51.388 1.00 63.84 184 THR A N 1
ATOM 1416 C CA . THR A 1 184 ? 29.650 8.618 -52.660 1.00 63.84 184 THR A CA 1
ATOM 1417 C C . THR A 1 184 ? 31.019 9.291 -52.829 1.00 63.84 184 THR A C 1
ATOM 1419 O O . THR A 1 184 ? 31.263 9.915 -53.863 1.00 63.84 184 THR A O 1
ATOM 1422 N N . THR A 1 185 ? 31.915 9.205 -51.836 1.00 57.44 185 THR A N 1
ATOM 1423 C CA . THR A 1 185 ? 33.116 10.062 -51.746 1.00 57.44 185 THR A CA 1
ATOM 1424 C C . THR A 1 185 ? 34.364 9.486 -52.414 1.00 57.44 185 THR A C 1
ATOM 1426 O O . THR A 1 185 ? 35.283 10.231 -52.761 1.00 57.44 185 THR A O 1
ATOM 1429 N N . VAL A 1 186 ? 34.413 8.175 -52.662 1.00 56.25 186 VAL A N 1
ATOM 1430 C CA . VAL A 1 186 ? 35.522 7.557 -53.405 1.00 56.25 186 VAL A CA 1
ATOM 1431 C C . VAL A 1 186 ? 35.396 7.934 -54.884 1.00 56.25 186 VAL A C 1
ATOM 1433 O O . VAL A 1 186 ? 34.344 7.757 -55.489 1.00 56.25 186 VAL A O 1
ATOM 1436 N N . SER A 1 187 ? 36.455 8.462 -55.502 1.00 41.84 187 SER A N 1
ATOM 1437 C CA . SER A 1 187 ? 36.460 8.817 -56.927 1.00 41.84 187 SER A CA 1
ATOM 1438 C C . SER A 1 187 ? 36.208 7.574 -57.799 1.00 41.84 187 SER A C 1
ATOM 1440 O O . SER A 1 187 ? 37.068 6.709 -57.946 1.00 41.84 187 SER A O 1
ATOM 1442 N N . GLY A 1 188 ? 34.992 7.476 -58.351 1.00 56.75 188 GLY A N 1
ATOM 1443 C CA . GLY A 1 188 ? 34.445 6.263 -58.981 1.00 56.75 188 GLY A CA 1
ATOM 1444 C C . GLY A 1 188 ? 33.270 5.619 -58.224 1.00 56.75 188 GLY A C 1
ATOM 1445 O O . GLY A 1 188 ? 32.869 4.523 -58.600 1.00 56.75 188 GLY A O 1
ATOM 1446 N N . GLY A 1 189 ? 32.754 6.293 -57.185 1.00 50.44 189 GLY A N 1
ATOM 1447 C CA . GLY A 1 189 ? 31.746 5.872 -56.207 1.00 50.44 189 GLY A CA 1
ATOM 1448 C C . GLY A 1 189 ? 30.725 4.880 -56.737 1.00 50.44 189 GLY A C 1
ATOM 1449 O O . GLY A 1 189 ? 29.752 5.245 -57.398 1.00 50.44 189 GLY A O 1
ATOM 1450 N N . TYR A 1 190 ? 30.962 3.609 -56.431 1.00 57.78 190 TYR A N 1
ATOM 1451 C CA . TYR A 1 190 ? 30.002 2.553 -56.676 1.00 57.78 190 TYR A CA 1
ATOM 1452 C C . TYR A 1 190 ? 28.889 2.704 -55.637 1.00 57.78 190 TYR A C 1
ATOM 1454 O O . TYR A 1 190 ? 29.008 2.215 -54.516 1.00 57.78 190 TYR A O 1
ATOM 1462 N N . ASN A 1 191 ? 27.823 3.422 -55.994 1.00 68.50 191 ASN A N 1
ATOM 1463 C CA . ASN A 1 191 ? 26.595 3.430 -55.210 1.00 68.50 191 ASN A CA 1
ATOM 1464 C C . ASN A 1 191 ? 25.995 2.024 -55.301 1.00 68.50 191 ASN A C 1
ATOM 1466 O O . ASN A 1 191 ? 25.265 1.744 -56.245 1.00 68.50 191 ASN A O 1
ATOM 1470 N N . TYR A 1 192 ? 26.344 1.140 -54.361 1.00 72.25 192 TYR A N 1
ATOM 1471 C CA . TYR A 1 192 ? 25.890 -0.257 -54.342 1.00 72.25 192 TYR A CA 1
ATOM 1472 C C . TYR A 1 192 ? 24.388 -0.394 -54.052 1.00 72.25 192 TYR A C 1
ATOM 1474 O O . TYR A 1 192 ? 23.825 -1.466 -54.270 1.00 72.25 192 TYR A O 1
ATOM 1482 N N . LEU A 1 193 ? 23.725 0.689 -53.627 1.00 72.94 193 LEU A N 1
ATOM 1483 C CA . LEU A 1 193 ? 22.276 0.748 -53.434 1.00 72.94 193 LEU A CA 1
ATOM 1484 C C . LEU A 1 193 ? 21.513 1.091 -54.728 1.00 72.94 193 LEU A C 1
ATOM 1486 O O . LEU A 1 193 ? 20.362 0.675 -54.872 1.00 72.94 193 LEU A O 1
ATOM 1490 N N . ASN A 1 194 ? 22.148 1.804 -55.670 1.00 67.88 194 ASN A N 1
ATOM 1491 C CA . ASN A 1 194 ? 21.588 2.214 -56.967 1.00 67.88 194 ASN A CA 1
ATOM 1492 C C . ASN A 1 194 ? 22.201 1.583 -58.243 1.00 67.88 194 ASN A C 1
ATOM 1494 O O . ASN A 1 194 ? 21.896 2.108 -59.320 1.00 67.88 194 ASN A O 1
ATOM 1498 N N . PRO A 1 195 ? 23.030 0.517 -58.245 1.00 62.53 195 PRO A N 1
ATOM 1499 C CA . PRO A 1 195 ? 23.388 -0.084 -59.514 1.00 62.53 195 PRO A CA 1
ATOM 1500 C C . PRO A 1 195 ? 22.111 -0.710 -60.080 1.00 62.53 195 PRO A C 1
ATOM 1502 O O . PRO A 1 195 ? 21.406 -1.440 -59.379 1.00 62.53 195 PRO A O 1
ATOM 1505 N N . GLU A 1 196 ? 21.790 -0.410 -61.339 1.00 56.59 196 GLU A N 1
ATOM 1506 C CA . GLU A 1 196 ? 20.882 -1.272 -62.088 1.00 56.59 196 GLU A CA 1
ATOM 1507 C C . GLU A 1 196 ? 21.544 -2.648 -62.134 1.00 56.59 196 GLU A C 1
ATOM 1509 O O . GLU A 1 196 ? 22.544 -2.852 -62.824 1.00 56.59 196 GLU A O 1
ATOM 1514 N N . ILE A 1 197 ? 21.042 -3.577 -61.322 1.00 62.38 197 ILE A N 1
ATOM 1515 C CA . ILE A 1 197 ? 21.437 -4.976 -61.412 1.00 62.38 197 ILE A CA 1
ATOM 1516 C C . ILE A 1 197 ? 20.917 -5.463 -62.774 1.00 62.38 197 ILE A C 1
ATOM 1518 O O . ILE A 1 197 ? 19.860 -5.007 -63.224 1.00 62.38 197 ILE A O 1
ATOM 1522 N N . GLU A 1 198 ? 21.650 -6.344 -63.469 1.00 52.28 198 GLU A N 1
ATOM 1523 C CA . GLU A 1 198 ? 21.197 -6.943 -64.738 1.00 52.28 198 GLU A CA 1
ATOM 1524 C C . GLU A 1 198 ? 19.721 -7.359 -64.588 1.00 52.28 198 GLU A C 1
ATOM 1526 O O . GLU A 1 198 ? 19.435 -8.104 -63.665 1.00 52.28 198 GLU A O 1
ATOM 1531 N N . SER A 1 199 ? 18.785 -6.864 -65.416 1.00 55.09 199 SER A N 1
ATOM 1532 C CA . SER A 1 199 ? 17.300 -6.962 -65.283 1.00 55.09 199 SER A CA 1
ATOM 1533 C C . SER A 1 199 ? 16.531 -5.798 -64.620 1.00 55.09 199 SER A C 1
ATOM 1535 O O . SER A 1 199 ? 15.313 -5.889 -64.473 1.00 55.09 199 SER A O 1
ATOM 1537 N N . GLY A 1 200 ? 17.177 -4.682 -64.266 1.00 58.31 200 GLY A N 1
ATOM 1538 C CA . GLY A 1 200 ? 16.484 -3.444 -63.862 1.00 58.31 200 GLY A CA 1
ATOM 1539 C C . GLY A 1 200 ? 15.956 -3.417 -62.420 1.00 58.31 200 GLY A C 1
ATOM 1540 O O . GLY A 1 200 ? 15.294 -2.456 -62.032 1.00 58.31 200 GLY A O 1
ATOM 1541 N N . ARG A 1 201 ? 16.260 -4.432 -61.598 1.00 65.25 201 ARG A N 1
ATOM 1542 C CA . ARG A 1 201 ? 15.992 -4.415 -60.148 1.00 65.25 201 ARG A CA 1
ATOM 1543 C C . ARG A 1 201 ? 17.090 -3.637 -59.419 1.00 65.25 201 ARG A C 1
ATOM 1545 O O . ARG A 1 201 ? 18.272 -3.883 -59.652 1.00 65.25 201 ARG A O 1
ATOM 1552 N N . ARG A 1 202 ? 16.718 -2.731 -58.509 1.00 79.25 202 ARG A N 1
ATOM 1553 C CA . ARG A 1 202 ? 17.668 -2.027 -57.630 1.00 79.25 202 ARG A CA 1
ATOM 1554 C C . ARG A 1 202 ? 17.719 -2.707 -56.263 1.00 79.25 202 ARG A C 1
ATOM 1556 O O . ARG A 1 202 ? 16.692 -3.153 -55.753 1.00 79.25 202 ARG A O 1
ATOM 1563 N N . LEU A 1 203 ? 18.903 -2.761 -55.646 1.00 84.38 203 LEU A N 1
ATOM 1564 C CA . LEU A 1 203 ? 19.076 -3.323 -54.297 1.00 84.38 203 LEU A CA 1
ATOM 1565 C C . LEU A 1 203 ? 18.243 -2.559 -53.253 1.00 84.38 203 LEU A C 1
ATOM 1567 O O . LEU A 1 203 ? 17.686 -3.169 -52.343 1.00 84.38 203 LEU A O 1
ATOM 1571 N N . ARG A 1 204 ? 18.099 -1.238 -53.431 1.00 86.81 204 ARG A N 1
ATOM 1572 C CA . ARG A 1 204 ? 17.157 -0.398 -52.676 1.00 86.81 204 ARG A CA 1
ATOM 1573 C C . ARG A 1 204 ? 15.729 -0.958 -52.713 1.00 86.81 204 ARG A C 1
ATOM 1575 O O . ARG A 1 204 ? 15.149 -1.167 -51.657 1.00 86.81 204 ARG A O 1
ATOM 1582 N N . ASP A 1 205 ? 15.193 -1.262 -53.896 1.00 89.31 205 ASP A N 1
ATOM 1583 C CA . ASP A 1 205 ? 13.808 -1.741 -54.043 1.00 89.31 205 ASP A CA 1
ATOM 1584 C C . ASP A 1 205 ? 13.596 -3.108 -53.381 1.00 89.31 205 ASP A C 1
ATOM 1586 O O . ASP A 1 205 ? 12.516 -3.397 -52.863 1.00 89.31 205 ASP A O 1
ATOM 1590 N N . PHE A 1 206 ? 14.627 -3.961 -53.405 1.00 91.19 206 PHE A N 1
ATOM 1591 C CA . PHE A 1 206 ? 14.623 -5.227 -52.678 1.00 91.19 206 PHE A CA 1
ATOM 1592 C C . PHE A 1 206 ? 14.495 -4.989 -51.171 1.00 91.19 206 PHE A C 1
ATOM 1594 O O . PHE A 1 206 ? 13.559 -5.501 -50.558 1.00 91.19 206 PHE A O 1
ATOM 1601 N N . TRP A 1 207 ? 15.385 -4.186 -50.580 1.00 93.50 207 TRP A N 1
ATOM 1602 C CA . TRP A 1 207 ? 15.358 -3.954 -49.138 1.00 93.50 207 TRP A CA 1
ATOM 1603 C C . TRP A 1 207 ? 14.103 -3.226 -48.686 1.00 93.50 207 TRP A C 1
ATOM 1605 O O . TRP A 1 207 ? 13.513 -3.669 -47.712 1.00 93.50 207 TRP A O 1
ATOM 1615 N N . THR A 1 208 ? 13.642 -2.205 -49.415 1.00 93.50 208 THR A N 1
ATOM 1616 C CA . THR A 1 208 ? 12.369 -1.530 -49.125 1.00 93.50 208 THR A CA 1
ATOM 1617 C C . THR A 1 208 ? 11.223 -2.537 -49.039 1.00 93.50 208 THR A C 1
ATOM 1619 O O . THR A 1 208 ? 10.516 -2.570 -48.034 1.00 93.50 208 THR A O 1
ATOM 1622 N N . ARG A 1 209 ? 11.090 -3.434 -50.029 1.00 93.25 209 ARG A N 1
ATOM 1623 C CA . ARG A 1 209 ? 10.039 -4.464 -50.026 1.00 93.25 209 ARG A CA 1
ATOM 1624 C C . ARG A 1 209 ? 10.166 -5.425 -48.839 1.00 93.25 209 ARG A C 1
ATOM 1626 O O . ARG A 1 209 ? 9.152 -5.749 -48.224 1.00 93.25 209 ARG A O 1
ATOM 1633 N N . ILE A 1 210 ? 11.379 -5.888 -48.523 1.00 94.81 210 ILE A N 1
ATOM 1634 C CA . ILE A 1 210 ? 11.614 -6.790 -47.385 1.00 94.81 210 ILE A CA 1
ATOM 1635 C C . ILE A 1 210 ? 11.289 -6.088 -46.064 1.00 94.81 210 ILE A C 1
ATOM 1637 O O . ILE A 1 210 ? 10.505 -6.614 -45.277 1.00 94.81 210 ILE A O 1
ATOM 1641 N N . THR A 1 211 ? 11.842 -4.900 -45.817 1.00 95.56 211 THR A N 1
ATOM 1642 C CA . THR A 1 211 ? 11.647 -4.186 -44.549 1.00 95.56 211 THR A CA 1
ATOM 1643 C C . THR A 1 211 ? 10.184 -3.801 -44.342 1.00 95.56 211 THR A C 1
ATOM 1645 O O . THR A 1 211 ? 9.644 -4.065 -43.272 1.00 95.56 211 THR A O 1
ATOM 1648 N N . GLU A 1 212 ? 9.499 -3.276 -45.366 1.00 94.69 212 GLU A N 1
ATOM 1649 C CA . GLU A 1 212 ? 8.074 -2.912 -45.275 1.00 94.69 212 GLU A CA 1
ATOM 1650 C C . GLU A 1 212 ? 7.181 -4.144 -45.078 1.00 94.69 212 GLU A C 1
ATOM 1652 O O . GLU A 1 212 ? 6.247 -4.114 -44.275 1.00 94.69 212 GLU A O 1
ATOM 1657 N N . GLY A 1 213 ? 7.494 -5.261 -45.749 1.00 94.31 213 GLY A N 1
ATOM 1658 C CA . GLY A 1 213 ? 6.775 -6.528 -45.590 1.00 94.31 213 GLY A CA 1
ATOM 1659 C C . GLY A 1 213 ? 6.843 -7.100 -44.170 1.00 94.31 213 GLY A C 1
ATOM 1660 O O . GLY A 1 213 ? 5.925 -7.809 -43.749 1.00 94.31 213 GLY A O 1
ATOM 1661 N N . HIS A 1 214 ? 7.889 -6.750 -43.419 1.00 94.75 214 HIS A N 1
ATOM 1662 C CA . HIS A 1 214 ? 8.085 -7.121 -42.016 1.00 94.75 214 HIS A CA 1
ATOM 1663 C C . HIS A 1 214 ? 7.829 -5.970 -41.035 1.00 94.75 214 HIS A C 1
ATOM 1665 O O . HIS A 1 214 ? 7.936 -6.171 -39.835 1.00 94.75 214 HIS A O 1
ATOM 1671 N N . GLY A 1 215 ? 7.418 -4.787 -41.497 1.00 92.06 215 GLY A N 1
ATOM 1672 C CA . GLY A 1 215 ? 6.979 -3.692 -40.621 1.00 92.06 215 GLY A CA 1
ATOM 1673 C C . GLY A 1 215 ? 8.122 -2.889 -40.019 1.00 92.06 215 GLY A C 1
ATOM 1674 O O . GLY A 1 215 ? 7.946 -2.278 -38.967 1.00 92.06 215 GLY A O 1
ATOM 1675 N N . GLY A 1 216 ? 9.290 -2.927 -40.654 1.00 93.81 216 GLY A N 1
ATOM 1676 C CA . GLY A 1 216 ? 10.362 -1.969 -40.429 1.00 93.81 216 GLY A CA 1
ATOM 1677 C C . GLY A 1 216 ? 10.544 -1.050 -41.635 1.00 93.81 216 GLY A C 1
ATOM 1678 O O . GLY A 1 216 ? 9.631 -0.856 -42.439 1.00 93.81 216 GLY A O 1
ATOM 1679 N N . SER A 1 217 ? 11.734 -0.468 -41.760 1.00 94.25 217 SER A N 1
ATOM 1680 C CA . SER A 1 217 ? 12.057 0.502 -42.808 1.00 94.25 217 SER A CA 1
ATOM 1681 C C . SER A 1 217 ? 13.478 0.338 -43.350 1.00 94.25 217 SER A C 1
ATOM 1683 O O . SER A 1 217 ? 14.379 -0.186 -42.687 1.00 94.25 217 SER A O 1
ATOM 1685 N N . PHE A 1 218 ? 13.664 0.798 -44.586 1.00 93.19 218 PHE A N 1
ATOM 1686 C CA . PHE A 1 218 ? 14.958 0.901 -45.248 1.00 93.19 218 PHE A CA 1
ATOM 1687 C C . PHE A 1 218 ? 15.454 2.349 -45.149 1.00 93.19 218 PHE A C 1
ATOM 1689 O O . PHE A 1 218 ? 14.872 3.255 -45.747 1.00 93.19 218 PHE A O 1
ATOM 1696 N N . ILE A 1 219 ? 16.523 2.558 -44.383 1.00 90.19 219 ILE A N 1
ATOM 1697 C CA . ILE A 1 219 ? 17.120 3.860 -44.084 1.00 90.19 219 ILE A CA 1
ATOM 1698 C C . ILE A 1 219 ? 18.460 3.949 -44.812 1.00 90.19 219 ILE A C 1
ATOM 1700 O O . ILE A 1 219 ? 19.320 3.081 -44.664 1.00 90.19 219 ILE A O 1
ATOM 1704 N N . VAL A 1 220 ? 18.653 5.007 -45.598 1.00 87.06 220 VAL A N 1
ATOM 1705 C CA . VAL A 1 220 ? 19.920 5.270 -46.292 1.00 87.06 220 VAL A CA 1
ATOM 1706 C C . VAL A 1 220 ? 20.571 6.496 -45.686 1.00 87.06 220 VAL A C 1
ATOM 1708 O O . VAL A 1 220 ? 19.951 7.555 -45.628 1.00 87.06 220 VAL A O 1
ATOM 1711 N N . LEU A 1 221 ? 21.822 6.346 -45.263 1.00 85.06 221 LEU A N 1
ATOM 1712 C CA . LEU A 1 221 ? 22.661 7.441 -44.796 1.00 85.06 221 LEU A CA 1
ATOM 1713 C C . LEU A 1 221 ? 23.562 7.866 -45.960 1.00 85.06 221 LEU A C 1
ATOM 1715 O O . LEU A 1 221 ? 24.505 7.157 -46.322 1.00 85.06 221 LEU A O 1
ATOM 1719 N N . ASP A 1 222 ? 23.203 8.978 -46.601 1.00 74.06 222 ASP A N 1
ATOM 1720 C CA . ASP A 1 222 ? 23.924 9.550 -47.739 1.00 74.06 222 ASP A CA 1
ATOM 1721 C C . ASP A 1 222 ? 25.087 10.456 -47.270 1.00 74.06 222 ASP A C 1
ATOM 1723 O O . ASP A 1 222 ? 24.936 11.216 -46.323 1.00 74.06 222 ASP A O 1
ATOM 1727 N N . SER A 1 223 ? 26.218 10.408 -47.995 1.00 61.78 223 SER A N 1
ATOM 1728 C CA . SER A 1 223 ? 27.321 11.399 -48.062 1.00 61.78 223 SER A CA 1
ATOM 1729 C C . SER A 1 223 ? 28.212 11.700 -46.834 1.00 61.78 223 SER A C 1
ATOM 1731 O O . SER A 1 223 ? 27.787 12.293 -45.866 1.00 61.78 223 SER A O 1
ATOM 1733 N N . SER A 1 224 ? 29.535 11.511 -46.995 1.00 63.19 224 SER A N 1
ATOM 1734 C CA . SER A 1 224 ? 30.656 11.879 -46.085 1.00 63.19 224 SER A CA 1
ATOM 1735 C C . SER A 1 224 ? 30.658 11.232 -44.687 1.00 63.19 224 SER A C 1
ATOM 1737 O O . SER A 1 224 ? 29.614 11.066 -44.069 1.00 63.19 224 SER A O 1
ATOM 1739 N N . SER A 1 225 ? 31.848 10.856 -44.194 1.00 60.38 225 SER A N 1
ATOM 1740 C CA . SER A 1 225 ? 32.060 10.263 -42.855 1.00 60.38 225 SER A CA 1
ATOM 1741 C C . SER A 1 225 ? 31.319 11.029 -41.762 1.00 60.38 225 SER A C 1
ATOM 1743 O O . SER A 1 225 ? 30.642 10.428 -40.938 1.00 60.38 225 SER A O 1
ATOM 1745 N N . ASP A 1 226 ? 31.365 12.356 -41.850 1.00 63.56 226 ASP A N 1
ATOM 1746 C CA . ASP A 1 226 ? 30.863 13.265 -40.826 1.00 63.56 226 ASP A CA 1
ATOM 1747 C C . ASP A 1 226 ? 29.327 13.235 -40.729 1.00 63.56 226 ASP A C 1
ATOM 1749 O O . ASP A 1 226 ? 28.775 13.413 -39.651 1.00 63.56 226 ASP A O 1
ATOM 1753 N N . GLN A 1 227 ? 28.604 12.960 -41.825 1.00 65.69 227 GLN A N 1
ATOM 1754 C CA . GLN A 1 227 ? 27.149 12.772 -41.742 1.00 65.69 227 GLN A CA 1
ATOM 1755 C C . GLN A 1 227 ? 26.796 11.372 -41.237 1.00 65.69 227 GLN A C 1
ATOM 1757 O O . GLN A 1 227 ? 25.842 11.219 -40.481 1.00 65.69 227 GLN A O 1
ATOM 1762 N N . ILE A 1 228 ? 27.551 10.339 -41.620 1.00 70.62 228 ILE A N 1
ATOM 1763 C CA . ILE A 1 228 ? 27.273 8.971 -41.156 1.00 70.62 228 ILE A CA 1
ATOM 1764 C C . ILE A 1 228 ? 27.402 8.894 -39.630 1.00 70.62 228 ILE A C 1
ATOM 1766 O O . ILE A 1 228 ? 26.510 8.331 -38.994 1.00 70.62 228 ILE A O 1
ATOM 1770 N N . GLU A 1 229 ? 28.441 9.514 -39.058 1.00 68.00 229 GLU A N 1
ATOM 1771 C CA . GLU A 1 229 ? 28.632 9.634 -37.604 1.00 68.00 229 GLU A CA 1
ATOM 1772 C C . GLU A 1 229 ? 27.393 10.223 -36.921 1.00 68.00 229 GLU A C 1
ATOM 1774 O O . GLU A 1 229 ? 26.879 9.675 -35.945 1.00 68.00 229 GLU A O 1
ATOM 1779 N N . ASN A 1 230 ? 26.862 11.297 -37.503 1.00 65.75 230 ASN A N 1
ATOM 1780 C CA . ASN A 1 230 ? 25.797 12.080 -36.897 1.00 65.75 230 ASN A CA 1
ATOM 1781 C C . ASN A 1 230 ? 24.404 11.453 -37.067 1.00 65.75 230 ASN A C 1
ATOM 1783 O O . ASN A 1 230 ? 23.558 11.555 -36.178 1.00 65.75 230 ASN A O 1
ATOM 1787 N N . TYR A 1 231 ? 24.158 10.746 -38.174 1.00 75.19 231 TYR A N 1
ATOM 1788 C CA . TYR A 1 231 ? 22.832 10.201 -38.481 1.00 75.19 231 TYR A CA 1
ATOM 1789 C C . TYR A 1 231 ? 22.633 8.744 -38.064 1.00 75.19 231 TYR A C 1
ATOM 1791 O O . TYR A 1 231 ? 21.487 8.334 -37.857 1.00 75.19 231 TYR A O 1
ATOM 1799 N N . ILE A 1 232 ? 23.694 7.940 -37.919 1.00 83.38 232 ILE A N 1
ATOM 1800 C CA . ILE A 1 232 ? 23.520 6.517 -37.597 1.00 83.38 232 ILE A CA 1
ATOM 1801 C C . ILE A 1 232 ? 22.942 6.308 -36.198 1.00 83.38 232 ILE A C 1
ATOM 1803 O O . ILE A 1 232 ? 22.026 5.501 -36.030 1.00 83.38 232 ILE A O 1
ATOM 1807 N N . GLY A 1 233 ? 23.413 7.079 -35.213 1.00 77.94 233 GLY A N 1
ATOM 1808 C CA . GLY A 1 233 ? 22.857 7.060 -33.864 1.00 77.94 233 GLY A CA 1
ATOM 1809 C C . GLY A 1 233 ? 21.366 7.383 -33.894 1.00 77.94 233 GLY A C 1
ATOM 1810 O O . GLY A 1 233 ? 20.561 6.605 -33.390 1.00 77.94 233 GLY A O 1
ATOM 1811 N N . GLY A 1 234 ? 20.976 8.463 -34.576 1.00 76.75 234 GLY A N 1
ATOM 1812 C CA . GLY A 1 234 ? 19.569 8.844 -34.693 1.00 76.75 234 GLY A CA 1
ATOM 1813 C C . GLY A 1 234 ? 18.696 7.813 -35.410 1.00 76.75 234 GLY A C 1
ATOM 1814 O O . GLY A 1 234 ? 17.597 7.518 -34.943 1.00 76.75 234 GLY A O 1
ATOM 1815 N N . ALA A 1 235 ? 19.196 7.189 -36.480 1.00 84.62 235 ALA A N 1
ATOM 1816 C CA . ALA A 1 235 ? 18.478 6.122 -37.178 1.00 84.62 235 ALA A CA 1
ATOM 1817 C C . ALA A 1 235 ? 18.210 4.919 -36.261 1.00 84.62 235 ALA A C 1
ATOM 1819 O O . ALA A 1 235 ? 17.086 4.423 -36.199 1.00 84.62 235 ALA A O 1
ATOM 1820 N N . ILE A 1 236 ? 19.218 4.468 -35.511 1.00 88.50 236 ILE A N 1
ATOM 1821 C CA . ILE A 1 236 ? 19.074 3.335 -34.588 1.00 88.50 236 ILE A CA 1
ATOM 1822 C C . ILE A 1 236 ? 18.145 3.669 -33.430 1.00 88.50 236 ILE A C 1
ATOM 1824 O O . ILE A 1 236 ? 17.317 2.844 -33.048 1.00 88.50 236 ILE A O 1
ATOM 1828 N N . LEU A 1 237 ? 18.241 4.878 -32.894 1.00 81.94 237 LEU A N 1
ATOM 1829 C CA . LEU A 1 237 ? 17.372 5.322 -31.817 1.00 81.94 237 LEU A CA 1
ATOM 1830 C C . LEU A 1 237 ? 15.914 5.418 -32.269 1.00 81.94 237 LEU A C 1
ATOM 1832 O O . LEU A 1 237 ? 15.048 4.910 -31.566 1.00 81.94 237 LEU A O 1
ATOM 1836 N N . SER A 1 238 ? 15.652 5.941 -33.470 1.00 82.94 238 SER A N 1
ATOM 1837 C CA . SER A 1 238 ? 14.317 5.934 -34.082 1.00 82.94 238 SER A CA 1
ATOM 1838 C C . SER A 1 238 ? 13.765 4.511 -34.249 1.00 82.94 238 SER A C 1
ATOM 1840 O O . SER A 1 238 ? 12.587 4.260 -33.977 1.00 82.94 238 SER A O 1
ATOM 1842 N N . ILE A 1 239 ? 14.617 3.549 -34.623 1.00 89.25 239 ILE A N 1
ATOM 1843 C CA . ILE A 1 239 ? 14.237 2.133 -34.708 1.00 89.25 239 ILE A CA 1
ATOM 1844 C C . ILE A 1 239 ? 13.895 1.567 -33.324 1.00 89.25 239 ILE A C 1
ATOM 1846 O O . ILE A 1 239 ? 12.849 0.941 -33.166 1.00 89.25 239 ILE A O 1
ATOM 1850 N N . VAL A 1 240 ? 14.739 1.794 -32.313 1.00 87.75 240 VAL A N 1
ATOM 1851 C CA . VAL A 1 240 ? 14.489 1.325 -30.938 1.00 87.75 240 VAL A CA 1
ATOM 1852 C C . VAL A 1 240 ? 13.221 1.958 -30.363 1.00 87.75 240 VAL A C 1
ATOM 1854 O O . VAL A 1 240 ? 12.420 1.264 -29.738 1.00 87.75 240 VAL A O 1
ATOM 1857 N N . ASP A 1 241 ? 12.996 3.246 -30.611 1.00 82.50 241 ASP A N 1
ATOM 1858 C CA . ASP A 1 241 ? 11.791 3.957 -30.186 1.00 82.50 241 ASP A CA 1
ATOM 1859 C C . ASP A 1 241 ? 10.535 3.379 -30.862 1.00 82.50 241 ASP A C 1
ATOM 1861 O O . ASP A 1 241 ? 9.539 3.128 -30.185 1.00 82.50 241 ASP A O 1
ATOM 1865 N N . THR A 1 242 ? 10.619 3.026 -32.151 1.00 84.44 242 THR A N 1
ATOM 1866 C CA . THR A 1 242 ? 9.542 2.320 -32.873 1.00 84.44 242 THR A CA 1
ATOM 1867 C C . THR A 1 242 ? 9.277 0.927 -32.291 1.00 84.44 242 THR A C 1
ATOM 1869 O O . THR A 1 242 ? 8.126 0.549 -32.091 1.00 84.44 242 THR A O 1
ATOM 1872 N N . ILE A 1 243 ? 10.328 0.150 -31.994 1.00 84.75 243 ILE A N 1
ATOM 1873 C CA . ILE A 1 243 ? 10.203 -1.203 -31.415 1.00 84.75 243 ILE A CA 1
ATOM 1874 C C . ILE A 1 243 ? 9.589 -1.154 -30.018 1.00 84.75 243 ILE A C 1
ATOM 1876 O O . ILE A 1 243 ? 8.854 -2.059 -29.632 1.00 84.75 243 ILE A O 1
ATOM 1880 N N . THR A 1 244 ? 9.923 -0.130 -29.240 1.00 84.38 244 THR A N 1
ATOM 1881 C CA . THR A 1 244 ? 9.502 -0.021 -27.842 1.00 84.38 244 THR A CA 1
ATOM 1882 C C . THR A 1 244 ? 8.193 0.750 -27.654 1.00 84.38 244 THR A C 1
ATOM 1884 O O . THR A 1 244 ? 7.810 0.988 -26.510 1.00 84.38 244 THR A O 1
ATOM 1887 N N . ASP A 1 245 ? 7.513 1.111 -28.753 1.00 77.94 245 ASP A N 1
ATOM 1888 C CA . ASP A 1 245 ? 6.299 1.949 -28.787 1.00 77.94 245 ASP A CA 1
ATOM 1889 C C . ASP A 1 245 ? 6.443 3.208 -27.922 1.00 77.94 245 ASP A C 1
ATOM 1891 O O . ASP A 1 245 ? 5.618 3.577 -27.081 1.00 77.94 245 ASP A O 1
ATOM 1895 N N . SER A 1 246 ? 7.606 3.830 -28.059 1.00 67.31 246 SER A N 1
ATOM 1896 C CA . SER A 1 246 ? 8.035 4.893 -27.185 1.00 67.31 246 SER A CA 1
ATOM 1897 C C . SER A 1 246 ? 7.367 6.193 -27.666 1.00 67.31 246 SER A C 1
ATOM 1899 O O . SER A 1 246 ? 7.809 6.835 -28.614 1.00 67.31 246 SER A O 1
ATOM 1901 N N . ILE A 1 247 ? 6.253 6.591 -27.032 1.00 57.28 247 ILE A N 1
ATOM 1902 C CA . ILE A 1 247 ? 5.619 7.896 -27.296 1.00 57.28 247 ILE A CA 1
ATOM 1903 C C . ILE A 1 247 ? 6.568 8.978 -26.779 1.00 57.28 247 ILE A C 1
ATOM 1905 O O . ILE A 1 247 ? 6.587 9.318 -25.595 1.00 57.28 247 ILE A O 1
ATOM 1909 N N . VAL A 1 248 ? 7.416 9.468 -27.669 1.00 60.38 248 VAL A N 1
ATOM 1910 C CA . VAL A 1 248 ? 8.227 10.656 -27.456 1.00 60.38 248 VAL A CA 1
ATOM 1911 C C . VAL A 1 248 ? 7.365 11.864 -27.792 1.00 60.38 248 VAL A C 1
ATOM 1913 O O . VAL A 1 248 ? 6.832 11.962 -28.895 1.00 60.38 248 VAL A O 1
ATOM 1916 N N . ILE A 1 249 ? 7.222 12.792 -26.846 1.00 63.38 249 ILE A N 1
ATOM 1917 C CA . ILE A 1 249 ? 6.781 14.142 -27.191 1.00 63.38 249 ILE A CA 1
ATOM 1918 C C . ILE A 1 249 ? 8.008 14.823 -27.792 1.00 63.38 249 ILE A C 1
ATOM 1920 O O . ILE A 1 249 ? 8.899 15.241 -27.051 1.00 63.38 249 ILE A O 1
ATOM 1924 N N . ASP A 1 250 ? 8.075 14.860 -29.121 1.00 66.81 250 ASP A N 1
ATOM 1925 C CA . ASP A 1 250 ? 9.054 15.681 -29.826 1.00 66.81 250 ASP A CA 1
ATOM 1926 C C . ASP A 1 250 ? 8.698 17.145 -29.544 1.00 66.81 250 ASP A C 1
ATOM 1928 O O . ASP A 1 250 ? 7.608 17.616 -29.889 1.00 66.81 250 ASP A O 1
ATOM 1932 N N . THR A 1 251 ? 9.578 17.863 -28.853 1.00 60.56 251 THR A N 1
ATOM 1933 C CA . THR A 1 251 ? 9.398 19.305 -28.657 1.00 60.56 251 THR A CA 1
ATOM 1934 C C . THR A 1 251 ? 9.741 20.035 -29.947 1.00 60.56 251 THR A C 1
ATOM 1936 O O . THR A 1 251 ? 10.756 19.746 -30.579 1.00 60.56 251 THR A O 1
ATOM 1939 N N . ILE A 1 252 ? 8.894 20.991 -30.331 1.00 64.38 252 ILE A N 1
ATOM 1940 C CA . ILE A 1 252 ? 9.167 21.890 -31.452 1.00 64.38 252 ILE A CA 1
ATOM 1941 C C . ILE A 1 252 ? 10.304 22.812 -31.018 1.00 64.38 252 ILE A C 1
ATOM 1943 O O . ILE A 1 252 ? 10.222 23.465 -29.981 1.00 64.38 252 ILE A O 1
ATOM 1947 N N . CYS A 1 253 ? 11.379 22.820 -31.791 1.00 66.00 253 CYS A N 1
ATOM 1948 C CA . CYS A 1 253 ? 12.565 23.602 -31.490 1.00 66.00 253 CYS A CA 1
ATOM 1949 C C . CYS A 1 253 ? 12.272 25.122 -31.502 1.00 66.00 253 CYS A C 1
ATOM 1951 O O . CYS A 1 253 ? 11.300 25.548 -32.123 1.00 66.00 253 CYS A O 1
ATOM 1953 N N . GLU A 1 254 ? 13.088 25.921 -30.800 1.00 69.62 254 GLU A N 1
ATOM 1954 C CA . GLU A 1 254 ? 12.894 27.356 -30.461 1.00 69.62 254 GLU A CA 1
ATOM 1955 C C . GLU A 1 254 ? 11.765 27.683 -29.470 1.00 69.62 254 GLU A C 1
ATOM 1957 O O . GLU A 1 254 ? 11.816 28.737 -28.828 1.00 69.62 254 GLU A O 1
ATOM 1962 N N . GLU A 1 255 ? 10.765 26.815 -29.299 1.00 79.94 255 GLU A N 1
ATOM 1963 C CA . GLU A 1 255 ? 9.735 27.045 -28.292 1.00 79.94 255 GLU A CA 1
ATOM 1964 C C . GLU A 1 255 ? 10.171 26.480 -26.937 1.00 79.94 255 GLU A C 1
ATOM 1966 O O . GLU A 1 255 ? 10.598 25.325 -26.835 1.00 79.94 255 GLU A O 1
ATOM 1971 N N . PRO A 1 256 ? 10.056 27.271 -25.861 1.00 83.44 256 PRO A N 1
ATOM 1972 C CA . PRO A 1 256 ? 10.223 26.717 -24.538 1.00 83.44 256 PRO A CA 1
ATOM 1973 C C . PRO A 1 256 ? 9.195 25.611 -24.303 1.00 83.44 256 PRO A C 1
ATOM 1975 O O . PRO A 1 256 ? 8.012 25.767 -24.616 1.00 83.44 256 PRO A O 1
ATOM 1978 N N . PHE A 1 257 ? 9.619 24.519 -23.682 1.00 86.44 257 PHE A N 1
ATOM 1979 C CA . PHE A 1 257 ? 8.691 23.477 -23.272 1.00 86.44 257 PHE A CA 1
ATOM 1980 C C . PHE A 1 257 ? 8.274 23.694 -21.821 1.00 86.44 257 PHE A C 1
ATOM 1982 O O . PHE A 1 257 ? 9.041 24.154 -20.973 1.00 86.44 257 PHE A O 1
ATOM 1989 N N . PHE A 1 258 ? 7.022 23.359 -21.534 1.00 87.19 258 PHE A N 1
ATOM 1990 C CA . PHE A 1 258 ? 6.450 23.529 -20.208 1.00 87.19 258 PHE A CA 1
ATOM 1991 C C . PHE A 1 258 ? 6.424 22.197 -19.479 1.00 87.19 258 PHE A C 1
ATOM 1993 O O . PHE A 1 258 ? 5.811 21.235 -19.949 1.00 87.19 258 PHE A O 1
ATOM 2000 N N . ILE A 1 259 ? 7.058 22.161 -18.307 1.00 88.06 259 ILE A N 1
ATOM 2001 C CA . ILE A 1 259 ? 6.897 21.061 -17.360 1.00 88.06 259 ILE A CA 1
ATOM 2002 C C . ILE A 1 259 ? 5.731 21.415 -16.420 1.00 88.06 259 ILE A C 1
ATOM 2004 O O . ILE A 1 259 ? 5.819 22.405 -15.693 1.00 88.06 259 ILE A O 1
ATOM 2008 N N . PRO A 1 260 ? 4.631 20.641 -16.424 1.00 87.69 260 PRO A N 1
ATOM 2009 C CA . PRO A 1 260 ? 3.536 20.775 -15.467 1.00 87.69 260 PRO A CA 1
ATOM 2010 C C . PRO A 1 260 ? 3.979 20.602 -14.011 1.00 87.69 260 PRO A C 1
ATOM 2012 O O . PRO A 1 260 ? 4.973 19.924 -13.737 1.00 87.69 260 PRO A O 1
ATOM 2015 N N . PRO A 1 261 ? 3.210 21.144 -13.055 1.00 88.12 261 PRO A N 1
ATOM 2016 C CA . PRO A 1 261 ? 3.494 20.952 -11.642 1.00 88.12 261 PRO A CA 1
ATOM 2017 C C . PRO A 1 261 ? 3.284 19.509 -11.194 1.00 88.12 261 PRO A C 1
ATOM 2019 O O . PRO A 1 261 ? 2.533 18.741 -11.794 1.00 88.12 261 PRO A O 1
ATOM 2022 N N . TYR A 1 262 ? 3.954 19.178 -10.088 1.00 88.81 262 TYR A N 1
ATOM 2023 C CA . TYR A 1 262 ? 3.838 17.914 -9.354 1.00 88.81 262 TYR A CA 1
ATOM 2024 C C . TYR A 1 262 ? 4.364 16.668 -10.052 1.00 88.81 262 TYR A C 1
ATOM 2026 O O . TYR A 1 262 ? 4.182 15.571 -9.532 1.00 88.81 262 TYR A O 1
ATOM 2034 N N . TYR A 1 263 ? 5.065 16.797 -11.174 1.00 87.94 263 TYR A N 1
ATOM 2035 C CA . TYR A 1 263 ? 5.823 15.665 -11.684 1.00 87.94 263 TYR A CA 1
ATOM 2036 C C . TYR A 1 263 ? 6.953 15.319 -10.725 1.00 87.94 263 TYR A C 1
ATOM 2038 O O . TYR A 1 263 ? 7.752 16.166 -10.335 1.00 87.94 263 TYR A O 1
ATOM 2046 N N . ASP A 1 264 ? 6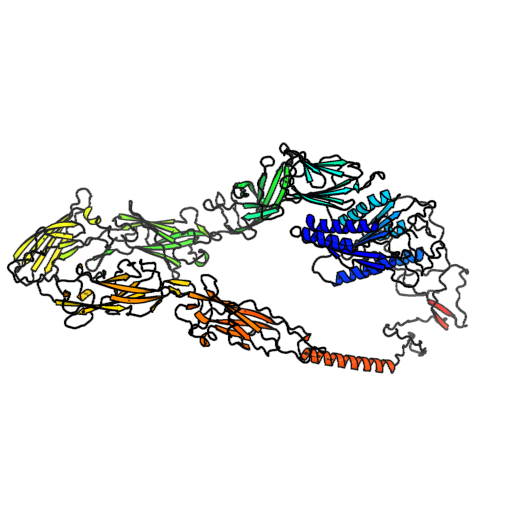.998 14.051 -10.331 1.00 84.12 264 ASP A N 1
ATOM 2047 C CA . ASP A 1 264 ? 8.034 13.548 -9.431 1.00 84.12 264 ASP A CA 1
ATOM 2048 C C . ASP A 1 264 ? 9.380 13.424 -10.147 1.00 84.12 264 ASP A C 1
ATOM 2050 O O . ASP A 1 264 ? 10.449 13.580 -9.562 1.00 84.12 264 ASP A O 1
ATOM 2054 N N . GLN A 1 265 ? 9.325 13.178 -11.452 1.00 86.44 265 GLN A N 1
ATOM 2055 C CA . GLN A 1 265 ? 10.494 13.071 -12.294 1.00 86.44 265 GLN A CA 1
ATOM 2056 C C . GLN A 1 265 ? 10.167 13.540 -13.709 1.00 86.44 265 GLN A C 1
ATOM 2058 O O . GLN A 1 265 ? 9.043 13.408 -14.198 1.00 86.44 265 GLN A O 1
ATOM 2063 N N . ALA A 1 266 ? 11.188 14.060 -14.368 1.00 89.00 266 ALA A N 1
ATOM 2064 C CA . ALA A 1 266 ? 11.217 14.328 -15.789 1.00 89.00 266 ALA A CA 1
ATOM 2065 C C . ALA A 1 266 ? 12.487 13.716 -16.365 1.00 89.00 266 ALA A C 1
ATOM 2067 O O . ALA A 1 266 ? 13.572 13.933 -15.826 1.00 89.00 266 ALA A O 1
ATOM 2068 N N . VAL A 1 267 ? 12.366 12.970 -17.458 1.00 88.62 267 VAL A N 1
ATOM 2069 C CA . VAL A 1 267 ? 13.538 12.519 -18.212 1.00 88.62 267 VAL A CA 1
ATOM 2070 C C . VAL A 1 267 ? 13.579 13.305 -19.505 1.00 88.62 267 VAL A C 1
ATOM 2072 O O . VAL A 1 267 ? 12.694 13.180 -20.351 1.00 88.62 267 VAL A O 1
ATOM 2075 N N . MET A 1 268 ? 14.607 14.130 -19.629 1.00 89.62 268 MET A N 1
ATOM 2076 C CA . MET A 1 268 ? 14.964 14.777 -20.874 1.00 89.62 268 MET A CA 1
ATOM 2077 C C . MET A 1 268 ? 15.968 13.915 -21.591 1.00 89.62 268 MET A C 1
ATOM 2079 O O . MET A 1 268 ? 16.987 13.545 -21.014 1.00 89.62 268 MET A O 1
ATOM 2083 N N . ARG A 1 269 ? 15.715 13.641 -22.854 1.00 86.94 269 ARG A N 1
ATOM 2084 C CA . ARG A 1 269 ? 16.674 12.986 -23.718 1.00 86.94 269 ARG A CA 1
ATOM 2085 C C . ARG A 1 269 ? 16.871 13.850 -24.945 1.00 86.94 269 ARG A C 1
ATOM 2087 O O . ARG A 1 269 ? 15.918 14.159 -25.653 1.00 86.94 269 ARG A O 1
ATOM 2094 N N . ILE A 1 270 ? 18.112 14.233 -25.170 1.00 87.31 270 ILE A N 1
ATOM 2095 C CA . ILE A 1 270 ? 18.530 15.128 -26.229 1.00 87.31 270 ILE A CA 1
ATOM 2096 C C . ILE A 1 270 ? 19.467 14.342 -27.125 1.00 87.31 270 ILE A C 1
ATOM 2098 O O . ILE A 1 270 ? 20.574 13.971 -26.744 1.00 87.31 270 ILE A O 1
ATOM 2102 N N . LEU A 1 271 ? 18.983 14.056 -28.320 1.00 82.44 271 LEU A N 1
ATOM 2103 C CA . LEU A 1 271 ? 19.732 13.386 -29.355 1.00 82.44 271 LEU A CA 1
ATOM 2104 C C . LEU A 1 271 ? 20.395 14.433 -30.251 1.00 82.44 271 LEU A C 1
ATOM 2106 O O . LEU A 1 271 ? 19.713 15.203 -30.914 1.00 82.44 271 LEU A O 1
ATOM 2110 N N . LYS A 1 272 ? 21.720 14.436 -30.301 1.00 83.94 272 LYS A N 1
ATOM 2111 C CA . LYS A 1 272 ? 22.548 15.262 -31.177 1.00 83.94 272 LYS A CA 1
ATOM 2112 C C . LYS A 1 272 ? 22.591 14.612 -32.564 1.00 83.94 272 LYS A C 1
ATOM 2114 O O . LYS A 1 272 ? 23.240 13.591 -32.757 1.00 83.94 272 LYS A O 1
ATOM 2119 N N . ILE A 1 273 ? 21.866 15.194 -33.513 1.00 72.31 273 ILE A N 1
ATOM 2120 C CA . ILE A 1 273 ? 21.724 14.736 -34.905 1.00 72.31 273 ILE A CA 1
ATOM 2121 C C . ILE A 1 273 ? 22.760 15.404 -35.826 1.00 72.31 273 ILE A C 1
ATOM 2123 O O . ILE A 1 273 ? 22.945 14.956 -36.950 1.00 72.31 273 ILE A O 1
ATOM 2127 N N . GLY A 1 274 ? 23.459 16.448 -35.356 1.00 64.44 274 GLY A N 1
ATOM 2128 C CA . GLY A 1 274 ? 24.654 17.027 -35.984 1.00 64.44 274 GLY A CA 1
ATOM 2129 C C . GLY A 1 274 ? 24.541 17.267 -37.495 1.00 64.44 274 GLY A C 1
ATOM 2130 O O . GLY A 1 274 ? 25.046 16.493 -38.302 1.00 64.44 274 GLY A O 1
ATOM 2131 N N . SER A 1 275 ? 23.943 18.371 -37.930 1.00 56.53 275 SER A N 1
ATOM 2132 C CA . SER A 1 275 ? 23.886 18.706 -39.361 1.00 56.53 275 SER A CA 1
ATOM 2133 C C . SER A 1 275 ? 24.983 19.678 -39.816 1.00 56.53 275 SER A C 1
ATOM 2135 O O . SER A 1 275 ? 25.094 19.965 -41.013 1.00 56.53 275 SER A O 1
ATOM 2137 N N . ASN A 1 276 ? 25.822 20.184 -38.902 1.00 67.56 276 ASN A N 1
ATOM 2138 C CA . ASN A 1 276 ? 27.036 20.911 -39.264 1.00 67.56 276 ASN A CA 1
ATOM 2139 C C . ASN A 1 276 ? 28.251 19.963 -39.260 1.00 67.56 276 ASN A C 1
ATOM 2141 O O . ASN A 1 276 ? 28.807 19.717 -38.193 1.00 67.56 276 ASN A O 1
ATOM 2145 N N . PRO A 1 277 ? 28.737 19.500 -40.428 1.00 62.38 277 PRO A N 1
ATOM 2146 C CA . PRO A 1 277 ? 29.895 18.601 -40.503 1.00 62.38 277 PRO A CA 1
ATOM 2147 C C . PRO A 1 277 ? 31.198 19.228 -39.973 1.00 62.38 277 PRO A C 1
ATOM 2149 O O . PRO A 1 277 ? 32.210 18.550 -39.866 1.00 62.38 277 PRO A O 1
ATOM 2152 N N . SER A 1 278 ? 31.204 20.528 -39.646 1.00 67.75 278 SER A N 1
ATOM 2153 C CA . SER A 1 278 ? 32.386 21.227 -39.125 1.00 67.75 278 SER A CA 1
ATOM 2154 C C . SER A 1 278 ? 32.534 21.160 -37.599 1.00 67.75 278 SER A C 1
ATOM 2156 O O . SER A 1 278 ? 33.562 21.613 -37.100 1.00 67.75 278 SER A O 1
ATOM 2158 N N . VAL A 1 279 ? 31.522 20.678 -36.865 1.00 70.88 279 VAL A N 1
ATOM 2159 C CA . VAL A 1 279 ? 31.531 20.608 -35.394 1.00 70.88 279 VAL A CA 1
ATOM 2160 C C . VAL A 1 279 ? 31.333 19.149 -34.976 1.00 70.88 279 VAL A C 1
ATOM 2162 O O . VAL A 1 279 ? 30.251 18.607 -35.201 1.00 70.88 279 VAL A O 1
ATOM 2165 N N . PRO A 1 280 ? 32.356 18.493 -34.399 1.00 72.06 280 PRO A N 1
ATOM 2166 C CA . PRO A 1 280 ? 32.210 17.153 -33.839 1.00 72.06 280 PRO A CA 1
ATOM 2167 C C . PRO A 1 280 ? 31.081 17.119 -32.802 1.00 72.06 280 PRO A C 1
ATOM 2169 O O . PRO A 1 280 ? 30.964 18.042 -31.997 1.00 72.06 280 PRO A O 1
ATOM 2172 N N . LEU A 1 281 ? 30.288 16.042 -32.745 1.00 71.25 281 LEU A N 1
ATOM 2173 C CA . LEU A 1 281 ? 29.203 15.900 -31.754 1.00 71.25 281 LEU A CA 1
ATOM 2174 C C . LEU A 1 281 ? 29.685 16.057 -30.306 1.00 71.25 281 LEU A C 1
ATOM 2176 O O . LEU A 1 281 ? 28.939 16.518 -29.443 1.00 71.25 281 LEU A O 1
ATOM 2180 N N . SER A 1 282 ? 30.944 15.699 -30.042 1.00 76.88 282 SER A N 1
ATOM 2181 C CA . SER A 1 282 ? 31.592 15.872 -28.740 1.00 76.88 282 SER A CA 1
ATOM 2182 C C . SER A 1 282 ? 31.800 17.335 -28.334 1.00 76.88 282 SER A C 1
ATOM 2184 O O . SER A 1 282 ? 32.020 17.601 -27.156 1.00 76.88 282 SER A O 1
ATOM 2186 N N . GLU A 1 283 ? 31.780 18.269 -29.289 1.00 81.62 283 GLU A N 1
ATOM 2187 C CA . GLU A 1 283 ? 31.911 19.715 -29.057 1.00 81.62 283 GLU A CA 1
ATOM 2188 C C . GLU A 1 283 ? 30.552 20.421 -28.918 1.00 81.62 283 GLU A C 1
ATOM 2190 O O . GLU A 1 283 ? 30.518 21.598 -28.568 1.00 81.62 283 GLU A O 1
ATOM 2195 N N . VAL A 1 284 ? 29.438 19.718 -29.156 1.00 83.19 284 VAL A N 1
ATOM 2196 C CA . VAL A 1 284 ? 28.089 20.251 -28.931 1.00 83.19 284 VAL A CA 1
ATOM 2197 C C . VAL A 1 284 ? 27.788 20.219 -27.433 1.00 83.19 284 VAL A C 1
ATOM 2199 O O . VAL A 1 284 ? 27.573 19.144 -26.854 1.00 83.19 284 VAL A O 1
ATOM 2202 N N . GLU A 1 285 ? 27.784 21.398 -26.811 1.00 89.69 285 GLU A N 1
ATOM 2203 C CA . GLU A 1 285 ? 27.457 21.585 -25.394 1.00 89.69 285 GLU A CA 1
ATOM 2204 C C . GLU A 1 285 ? 25.996 22.007 -25.237 1.00 89.69 285 GLU A C 1
ATOM 2206 O O . GLU A 1 285 ? 25.511 22.872 -25.968 1.00 89.69 285 GLU A O 1
ATOM 2211 N N . ILE A 1 286 ? 25.308 21.362 -24.295 1.00 90.31 286 ILE A N 1
ATOM 2212 C CA . ILE A 1 286 ? 23.889 21.562 -24.024 1.00 90.31 286 ILE A CA 1
ATOM 2213 C C . ILE A 1 286 ? 23.734 22.117 -22.610 1.00 90.31 286 ILE A C 1
ATOM 2215 O O . ILE A 1 286 ? 24.132 21.481 -21.624 1.00 90.31 286 ILE A O 1
ATOM 2219 N N . ASP A 1 287 ? 23.080 23.269 -22.532 1.00 92.44 287 ASP A N 1
ATOM 2220 C CA . ASP A 1 287 ? 22.679 23.902 -21.289 1.00 92.44 287 ASP A CA 1
ATOM 2221 C C . ASP A 1 287 ? 21.167 23.770 -21.138 1.00 92.44 287 ASP A C 1
ATOM 2223 O O . ASP A 1 287 ? 20.389 24.187 -21.997 1.00 92.44 287 ASP A O 1
ATOM 2227 N N . LEU A 1 288 ? 20.737 23.203 -20.015 1.00 92.69 288 LEU A N 1
ATOM 2228 C CA . LEU A 1 288 ? 19.326 23.153 -19.667 1.00 92.69 288 LEU A CA 1
ATOM 2229 C C . LEU A 1 288 ? 18.997 24.339 -18.762 1.00 92.69 288 LEU A C 1
ATOM 2231 O O . LEU A 1 288 ? 19.595 24.501 -17.696 1.00 92.69 288 LEU A O 1
ATOM 2235 N N . ILE A 1 289 ? 18.042 25.163 -19.177 1.00 93.50 289 ILE A N 1
ATOM 2236 C CA . ILE A 1 289 ? 17.664 26.389 -18.478 1.00 93.50 289 ILE A CA 1
ATOM 2237 C C . ILE A 1 289 ? 16.227 26.273 -18.013 1.00 93.50 289 ILE A C 1
ATOM 2239 O O . ILE A 1 289 ? 15.310 26.042 -18.795 1.00 93.50 289 ILE A O 1
ATOM 2243 N N . TYR A 1 290 ? 16.033 26.469 -16.721 1.00 93.12 290 TYR A N 1
ATOM 2244 C CA . TYR A 1 290 ? 14.728 26.676 -16.130 1.00 93.12 290 TYR A CA 1
ATOM 2245 C C . TYR A 1 290 ? 14.494 28.181 -15.973 1.00 93.12 290 TYR A C 1
ATOM 2247 O O . TYR A 1 290 ? 15.235 28.841 -15.245 1.00 93.12 290 TYR A O 1
ATOM 2255 N N . ASP A 1 291 ? 13.460 28.699 -16.632 1.00 89.69 291 ASP A N 1
ATOM 2256 C CA . ASP A 1 291 ? 13.048 30.112 -16.622 1.00 89.69 291 ASP A CA 1
ATOM 2257 C C . ASP A 1 291 ? 11.582 30.234 -16.167 1.00 89.69 291 ASP A C 1
ATOM 2259 O O . ASP A 1 291 ? 10.730 30.842 -16.811 1.00 89.69 291 ASP A O 1
ATOM 2263 N N . GLY A 1 292 ? 11.252 29.531 -15.081 1.00 84.94 292 GLY A N 1
ATOM 2264 C CA . GLY A 1 292 ? 9.924 29.553 -14.478 1.00 84.94 292 GLY A CA 1
ATOM 2265 C C . GLY A 1 292 ? 9.775 30.599 -13.362 1.00 84.94 292 GLY A C 1
ATOM 2266 O O . GLY A 1 292 ? 10.633 31.452 -13.157 1.00 84.94 292 GLY A O 1
ATOM 2267 N N . PRO A 1 293 ? 8.677 30.541 -12.592 1.00 81.50 293 PRO A N 1
ATOM 2268 C CA . PRO A 1 293 ? 8.408 31.485 -11.500 1.00 81.50 293 PRO A CA 1
ATOM 2269 C C . PRO A 1 293 ? 9.251 31.254 -10.241 1.00 81.50 293 PRO A C 1
ATOM 2271 O O . PRO A 1 293 ? 9.339 32.132 -9.384 1.00 81.50 293 PRO A O 1
ATOM 2274 N N . LEU A 1 294 ? 9.856 30.072 -10.110 1.00 83.94 294 LEU A N 1
ATOM 2275 C CA . LEU A 1 294 ? 10.906 29.841 -9.112 1.00 83.94 294 LEU A CA 1
ATOM 2276 C C . LEU A 1 294 ? 12.223 30.450 -9.625 1.00 83.94 294 LEU A C 1
ATOM 2278 O O . LEU A 1 294 ? 12.341 30.659 -10.829 1.00 83.94 294 LEU A O 1
ATOM 2282 N N . PRO A 1 295 ? 13.223 30.724 -8.765 1.00 88.25 295 PRO A N 1
ATOM 2283 C CA . PRO A 1 295 ? 14.490 31.299 -9.211 1.00 88.25 295 PRO A CA 1
ATOM 2284 C C . PRO A 1 295 ? 15.065 30.526 -10.402 1.00 88.25 295 PRO A C 1
ATOM 2286 O O . PRO A 1 295 ? 15.242 29.311 -10.301 1.00 88.25 295 PRO A O 1
ATOM 2289 N N . ALA A 1 296 ? 15.328 31.225 -11.510 1.00 90.06 296 ALA A N 1
ATOM 2290 C CA . ALA A 1 296 ? 15.862 30.623 -12.727 1.00 90.06 296 ALA A CA 1
ATOM 2291 C C . ALA A 1 296 ? 17.111 29.792 -12.415 1.00 90.06 296 ALA A C 1
ATOM 2293 O O . ALA A 1 296 ? 17.873 30.164 -11.523 1.00 90.06 296 ALA A O 1
ATOM 2294 N N . ALA A 1 297 ? 17.306 28.676 -13.116 1.00 93.75 297 ALA A N 1
ATOM 2295 C CA . ALA A 1 297 ? 18.447 27.785 -12.910 1.00 93.75 297 ALA A CA 1
ATOM 2296 C C . ALA A 1 297 ? 19.056 27.342 -14.239 1.00 93.75 297 ALA A C 1
ATOM 2298 O O . ALA A 1 297 ? 18.332 27.131 -15.210 1.00 93.75 297 ALA A O 1
ATOM 2299 N N . ARG A 1 298 ? 20.382 27.175 -14.264 1.00 95.69 298 ARG A N 1
ATOM 2300 C CA . ARG A 1 298 ? 21.132 26.658 -15.419 1.00 95.69 298 ARG A CA 1
ATOM 2301 C C . ARG A 1 298 ? 21.843 25.365 -15.035 1.00 95.69 298 ARG A C 1
ATOM 2303 O O . ARG A 1 298 ? 22.460 25.292 -13.969 1.00 95.69 298 ARG A O 1
ATOM 2310 N N . PHE A 1 299 ? 21.761 24.360 -15.902 1.00 94.19 299 PHE A N 1
ATOM 2311 C CA . PHE A 1 299 ? 22.437 23.078 -15.744 1.00 94.19 299 PHE A CA 1
ATOM 2312 C C . PHE A 1 299 ? 23.366 22.812 -16.931 1.00 94.19 299 PHE A C 1
ATOM 2314 O O . PHE A 1 299 ? 22.901 22.665 -18.057 1.00 94.19 299 PHE A O 1
ATOM 2321 N N . GLU A 1 300 ? 24.661 22.684 -16.652 1.00 94.25 300 GLU A N 1
ATOM 2322 C CA . GLU A 1 300 ? 25.719 22.388 -17.622 1.00 94.25 300 GLU A CA 1
ATOM 2323 C C . GLU A 1 300 ? 26.262 20.984 -17.342 1.00 94.25 300 GLU A C 1
ATOM 2325 O O . GLU A 1 300 ? 26.778 20.705 -16.251 1.00 94.25 300 GLU A O 1
ATOM 2330 N N . LYS A 1 301 ? 26.133 20.068 -18.310 1.00 91.25 301 LYS A N 1
ATOM 2331 C CA . LYS A 1 301 ? 26.558 18.659 -18.165 1.00 91.25 301 LYS A CA 1
ATOM 2332 C C . LYS A 1 301 ? 26.029 18.016 -16.871 1.00 91.25 301 LYS A C 1
ATOM 2334 O O . LYS A 1 301 ? 26.776 17.414 -16.098 1.00 91.25 301 LYS A O 1
ATOM 2339 N N . GLY A 1 302 ? 24.749 18.265 -16.586 1.00 90.31 302 GLY A N 1
ATOM 2340 C CA . GLY A 1 302 ? 24.045 17.809 -15.384 1.00 90.31 302 GLY A CA 1
ATOM 2341 C C . GLY A 1 302 ? 24.370 18.557 -14.088 1.00 90.31 302 GLY A C 1
ATOM 2342 O O . GLY A 1 302 ? 23.658 18.388 -13.100 1.00 90.31 302 GLY A O 1
ATOM 2343 N N . ASN A 1 303 ? 25.395 19.410 -14.063 1.00 92.81 303 ASN A N 1
ATOM 2344 C CA . ASN A 1 303 ? 25.741 20.197 -12.884 1.00 92.81 303 ASN A CA 1
ATOM 2345 C C . ASN A 1 303 ? 25.000 21.526 -12.902 1.00 92.81 303 ASN A C 1
ATOM 2347 O O . ASN A 1 303 ? 25.018 22.242 -13.897 1.00 92.81 303 ASN A O 1
ATOM 2351 N N . ARG A 1 304 ? 24.392 21.898 -11.778 1.00 94.56 304 ARG A N 1
ATOM 2352 C CA . ARG A 1 304 ? 23.783 23.221 -11.637 1.00 94.56 304 ARG A CA 1
ATOM 2353 C C . ARG A 1 304 ? 24.876 24.288 -11.529 1.00 94.56 304 ARG A C 1
ATOM 2355 O O . ARG A 1 304 ? 25.697 24.211 -10.614 1.00 94.56 304 ARG A O 1
ATOM 2362 N N . THR A 1 305 ? 24.886 25.264 -12.435 1.00 93.62 305 THR A N 1
ATOM 2363 C CA . THR A 1 305 ? 25.895 26.340 -12.475 1.00 93.62 305 THR A CA 1
ATOM 2364 C C . THR A 1 305 ? 25.374 27.681 -11.972 1.00 93.62 305 THR A C 1
ATOM 2366 O O . THR A 1 305 ? 26.160 28.475 -11.453 1.00 93.62 305 THR A O 1
ATOM 2369 N N . ASP A 1 306 ? 24.059 27.902 -12.029 1.00 90.06 306 ASP A N 1
ATOM 2370 C CA . ASP A 1 306 ? 23.387 29.083 -11.479 1.00 90.06 306 ASP A CA 1
ATOM 2371 C C . ASP A 1 306 ? 21.983 28.726 -10.956 1.00 90.06 306 ASP A C 1
ATOM 2373 O O . ASP A 1 306 ? 21.362 27.769 -11.433 1.00 90.06 306 ASP A O 1
ATOM 2377 N N . GLY A 1 307 ? 21.484 29.503 -9.990 1.00 89.12 307 GLY A N 1
ATOM 2378 C CA . GLY A 1 307 ? 20.110 29.415 -9.495 1.00 89.12 307 GLY A CA 1
ATOM 2379 C C . GLY A 1 307 ? 19.790 28.329 -8.465 1.00 89.12 307 GLY A C 1
ATOM 2380 O O . GLY A 1 307 ? 20.589 27.443 -8.161 1.00 89.12 307 GLY A O 1
ATOM 2381 N N . GLU A 1 308 ? 18.566 28.384 -7.929 1.00 87.44 308 GLU A N 1
ATOM 2382 C CA . GLU A 1 308 ? 18.033 27.383 -6.985 1.00 87.44 308 GLU A CA 1
ATOM 2383 C C . GLU A 1 308 ? 16.835 26.583 -7.531 1.00 87.44 308 GLU A C 1
ATOM 2385 O O . GLU A 1 308 ? 16.537 25.517 -6.985 1.00 87.44 308 GLU A O 1
ATOM 2390 N N . GLY A 1 309 ? 16.178 27.043 -8.604 1.00 87.00 309 GLY A N 1
ATOM 2391 C CA . GLY A 1 309 ? 15.048 26.353 -9.235 1.00 87.00 309 GLY A CA 1
ATOM 2392 C C . GLY A 1 309 ? 15.442 25.151 -10.100 1.00 87.00 309 GLY A C 1
ATOM 2393 O O . GLY A 1 309 ? 16.532 24.592 -9.988 1.00 87.00 309 GLY A O 1
ATOM 2394 N N . GLY A 1 310 ? 14.514 24.709 -10.948 1.00 84.94 310 GLY A N 1
ATOM 2395 C CA . GLY A 1 310 ? 14.679 23.581 -11.872 1.00 84.94 310 GLY A CA 1
ATOM 2396 C C . GLY A 1 310 ? 14.556 22.186 -11.241 1.00 84.94 310 GLY A C 1
ATOM 2397 O O . GLY A 1 310 ? 14.250 21.225 -11.933 1.00 84.94 310 GLY A O 1
ATOM 2398 N N . GLY A 1 311 ? 14.699 22.031 -9.926 1.00 89.94 311 GLY A N 1
ATOM 2399 C CA . GLY A 1 311 ? 14.778 20.698 -9.307 1.00 89.94 311 GLY A CA 1
ATOM 2400 C C . GLY A 1 311 ? 16.183 20.097 -9.424 1.00 89.94 311 GLY A C 1
ATOM 2401 O O . GLY A 1 311 ? 17.136 20.782 -9.800 1.00 89.94 311 GLY A O 1
ATOM 2402 N N . THR A 1 312 ? 16.364 18.838 -9.034 1.00 90.06 312 THR A N 1
ATOM 2403 C CA . THR A 1 312 ? 17.702 18.227 -8.907 1.00 90.06 312 THR A CA 1
ATOM 2404 C C . THR A 1 312 ? 17.975 17.284 -10.067 1.00 90.06 312 THR A C 1
ATOM 2406 O O . THR A 1 312 ? 17.175 16.394 -10.328 1.00 90.06 312 THR A O 1
ATOM 2409 N N . ILE A 1 313 ? 19.121 17.420 -10.739 1.00 90.81 313 ILE A N 1
ATOM 2410 C CA . ILE A 1 313 ? 19.567 16.410 -11.704 1.00 90.81 313 ILE A CA 1
ATOM 2411 C C . ILE A 1 313 ? 20.043 15.193 -10.914 1.00 90.81 313 ILE A C 1
ATOM 2413 O O . ILE A 1 313 ? 21.094 15.216 -10.279 1.00 90.81 313 ILE A O 1
ATOM 2417 N N . ALA A 1 314 ? 19.213 14.159 -10.894 1.00 84.94 314 ALA A N 1
ATOM 2418 C CA . ALA A 1 314 ? 19.473 12.913 -10.191 1.00 84.94 314 ALA A CA 1
ATOM 2419 C C . ALA A 1 314 ? 20.416 11.997 -10.962 1.00 84.94 314 ALA A C 1
ATOM 2421 O O . ALA A 1 314 ? 21.139 11.209 -10.359 1.00 84.94 314 ALA A O 1
ATOM 2422 N N . ASP A 1 315 ? 20.389 12.107 -12.287 1.00 85.88 315 ASP A N 1
ATOM 2423 C CA . ASP A 1 315 ? 21.301 11.418 -13.181 1.00 85.88 315 ASP A CA 1
ATOM 2424 C C . ASP A 1 315 ? 21.534 12.256 -14.441 1.00 85.88 315 ASP A C 1
ATOM 2426 O O . ASP A 1 315 ? 20.634 12.944 -14.935 1.00 85.88 315 ASP A O 1
ATOM 2430 N N . TYR A 1 316 ? 22.766 12.202 -14.930 1.00 89.69 316 TYR A N 1
ATOM 2431 C CA . TYR A 1 316 ? 23.198 12.842 -16.159 1.00 89.69 316 TYR A CA 1
ATOM 2432 C C . TYR A 1 316 ? 24.189 11.940 -16.878 1.00 89.69 316 TYR A C 1
ATOM 2434 O O . TYR A 1 316 ? 25.129 11.410 -16.281 1.00 89.69 316 TYR A O 1
ATOM 2442 N N . ARG A 1 317 ? 24.024 11.844 -18.193 1.00 85.44 317 ARG A N 1
ATOM 2443 C CA . ARG A 1 317 ? 24.926 11.094 -19.063 1.00 85.44 317 ARG A CA 1
ATOM 2444 C C . ARG A 1 317 ? 24.933 11.672 -20.460 1.00 85.44 317 ARG A C 1
ATOM 2446 O O . ARG A 1 317 ? 23.918 12.160 -20.945 1.00 85.44 317 ARG A O 1
ATOM 2453 N N . SER A 1 318 ? 26.080 11.543 -21.103 1.00 84.69 318 SER A N 1
ATOM 2454 C CA . SER A 1 318 ? 26.293 11.897 -22.498 1.00 84.69 318 SER A CA 1
ATOM 2455 C C . SER A 1 318 ? 27.012 10.712 -23.136 1.00 84.69 318 SER A C 1
ATOM 2457 O O . SER A 1 318 ? 28.203 10.498 -22.907 1.00 84.69 318 SER A O 1
ATOM 2459 N N . ASP A 1 319 ? 26.249 9.873 -23.832 1.00 72.69 319 ASP A N 1
ATOM 2460 C CA . ASP A 1 319 ? 26.718 8.658 -24.492 1.00 72.69 319 ASP A CA 1
ATOM 2461 C C . ASP A 1 319 ? 26.679 8.888 -26.012 1.00 72.69 319 ASP A C 1
ATOM 2463 O O . ASP A 1 319 ? 25.660 8.670 -26.677 1.00 72.69 319 ASP A O 1
ATOM 2467 N N . GLY A 1 320 ? 27.795 9.373 -26.564 1.00 74.19 320 GLY A N 1
ATOM 2468 C CA . GLY A 1 320 ? 27.895 9.738 -27.978 1.00 74.19 320 GLY A CA 1
ATOM 2469 C C . GLY A 1 320 ? 26.880 10.832 -28.346 1.00 74.19 320 GLY A C 1
ATOM 2470 O O . GLY A 1 320 ? 26.900 11.899 -27.729 1.00 74.19 320 GLY A O 1
ATOM 2471 N N . PRO A 1 321 ? 25.983 10.604 -29.323 1.00 75.06 321 PRO A N 1
ATOM 2472 C CA . PRO A 1 321 ? 24.970 11.585 -29.693 1.00 75.06 321 PRO A CA 1
ATOM 2473 C C . PRO A 1 321 ? 23.825 11.688 -28.671 1.00 75.06 321 PRO A C 1
ATOM 2475 O O . PRO A 1 321 ? 23.030 12.611 -28.763 1.00 75.06 321 PRO A O 1
ATOM 2478 N N . ASN A 1 322 ? 23.690 10.771 -27.710 1.00 79.19 322 ASN A N 1
ATOM 2479 C CA . ASN A 1 322 ? 22.555 10.752 -26.787 1.00 79.19 322 ASN A CA 1
ATOM 2480 C C . ASN A 1 322 ? 22.924 11.371 -25.433 1.00 79.19 322 ASN A C 1
ATOM 2482 O O . ASN A 1 322 ? 23.718 10.805 -24.684 1.00 79.19 322 ASN A O 1
ATOM 2486 N N . GLU A 1 323 ? 22.306 12.494 -25.087 1.00 87.38 323 GLU A N 1
ATOM 2487 C CA . GLU A 1 323 ? 22.445 13.143 -23.785 1.00 87.38 323 GLU A CA 1
ATOM 2488 C C . GLU A 1 323 ? 21.147 13.008 -22.992 1.00 87.38 323 GLU A C 1
ATOM 2490 O O . GLU A 1 323 ? 20.062 13.231 -23.523 1.00 87.38 323 GLU A O 1
ATOM 2495 N N . VAL A 1 324 ? 21.224 12.599 -21.727 1.00 88.06 324 VAL A N 1
ATOM 2496 C CA . VAL A 1 324 ? 20.040 12.376 -20.892 1.00 88.06 324 VAL A CA 1
ATOM 2497 C C . VAL A 1 324 ? 20.180 13.118 -19.575 1.00 88.06 324 VAL A C 1
ATOM 2499 O O . VAL A 1 324 ? 21.188 12.979 -18.883 1.00 88.06 324 VAL A O 1
ATOM 2502 N N . TYR A 1 325 ? 19.126 13.846 -19.214 1.00 91.75 325 TYR A N 1
ATOM 2503 C 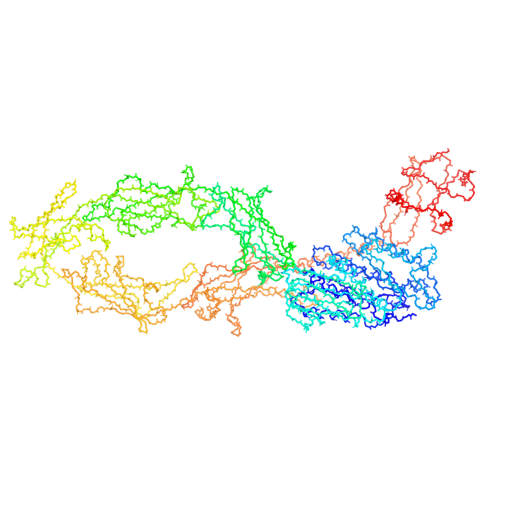CA . TYR A 1 325 ? 18.958 14.520 -17.934 1.00 91.75 325 TYR A CA 1
ATOM 2504 C C . TYR A 1 325 ? 17.772 13.901 -17.210 1.00 91.75 325 TYR A C 1
ATOM 2506 O O . TYR A 1 325 ? 16.637 13.944 -17.688 1.00 91.75 325 TYR A O 1
ATOM 2514 N N . VAL A 1 326 ? 18.022 13.348 -16.032 1.00 89.25 326 VAL A N 1
ATOM 2515 C CA . VAL A 1 326 ? 16.976 12.830 -15.157 1.00 89.25 326 VAL A CA 1
ATOM 2516 C C . VAL A 1 326 ? 16.763 13.837 -14.044 1.00 89.25 326 VAL A C 1
ATOM 2518 O O . VAL A 1 326 ? 17.529 13.909 -13.086 1.00 89.25 326 VAL A O 1
ATOM 2521 N N . ILE A 1 327 ? 15.714 14.633 -14.177 1.00 91.06 327 ILE A N 1
ATOM 2522 C CA . ILE A 1 327 ? 15.375 15.705 -13.251 1.00 91.06 327 ILE A CA 1
ATOM 2523 C C . ILE A 1 327 ? 14.424 15.126 -12.202 1.00 91.06 327 ILE A C 1
ATOM 2525 O O . ILE A 1 327 ? 13.307 14.729 -12.528 1.00 91.06 327 ILE A O 1
ATOM 2529 N N . GLN A 1 328 ? 14.863 15.041 -10.950 1.00 88.50 328 GLN A N 1
ATOM 2530 C CA . GLN A 1 328 ? 14.018 14.734 -9.797 1.00 88.50 328 GLN A CA 1
ATOM 2531 C C . GLN A 1 328 ? 13.300 15.991 -9.322 1.00 88.50 328 GLN A C 1
ATOM 2533 O O . GLN A 1 328 ? 13.921 17.043 -9.137 1.00 88.50 328 GLN A O 1
ATOM 2538 N N . SER A 1 329 ? 11.995 15.844 -9.106 1.00 87.06 329 SER A N 1
ATOM 2539 C CA . SER A 1 329 ? 11.071 16.911 -8.727 1.00 87.06 329 SER A CA 1
ATOM 2540 C C . SER A 1 329 ? 11.290 18.171 -9.579 1.00 87.06 329 SER A C 1
ATOM 2542 O O . SER A 1 329 ? 11.628 19.227 -9.030 1.00 87.06 329 SER A O 1
ATOM 2544 N N . PRO A 1 330 ? 11.193 18.063 -10.924 1.00 91.12 330 PRO A N 1
ATOM 2545 C CA . PRO A 1 330 ? 11.410 19.194 -11.812 1.00 91.12 330 PRO A CA 1
ATOM 2546 C C . PRO A 1 330 ? 10.526 20.364 -11.394 1.00 91.12 330 PRO A C 1
ATOM 2548 O O . PRO A 1 330 ? 9.338 20.206 -11.106 1.00 91.12 330 PRO A O 1
ATOM 2551 N N . SER A 1 331 ? 11.114 21.557 -11.363 1.00 90.81 331 SER A N 1
ATOM 2552 C CA . SER A 1 331 ? 10.327 22.755 -11.098 1.00 90.81 331 SER A CA 1
ATOM 2553 C C . SER A 1 331 ? 9.317 22.983 -12.228 1.00 90.81 331 SER A C 1
ATOM 2555 O O . SER A 1 331 ? 9.709 22.947 -13.400 1.00 90.81 331 SER A O 1
ATOM 2557 N N . PRO A 1 332 ? 8.035 23.224 -11.906 1.00 90.12 332 PRO A N 1
ATOM 2558 C CA . PRO A 1 332 ? 7.050 23.573 -12.914 1.00 90.12 332 PRO A CA 1
ATOM 2559 C C . PRO A 1 332 ? 7.333 24.908 -13.573 1.00 90.12 332 PRO A C 1
ATOM 2561 O O . PRO A 1 332 ? 7.737 25.866 -12.911 1.00 90.12 332 PRO A O 1
ATOM 2564 N N . GLY A 1 333 ? 7.018 24.980 -14.858 1.00 88.94 333 GLY A N 1
ATOM 2565 C CA . GLY A 1 333 ? 7.114 26.197 -15.643 1.00 88.94 333 GLY A CA 1
ATOM 2566 C C . GLY A 1 333 ? 7.920 25.987 -16.910 1.00 88.94 333 GLY A C 1
ATOM 2567 O O . GLY A 1 333 ? 7.968 24.888 -17.468 1.00 88.94 333 GLY A O 1
ATOM 2568 N N . GLN A 1 334 ? 8.510 27.082 -17.369 1.00 90.19 334 GLN A N 1
ATOM 2569 C CA . GLN A 1 334 ? 9.186 27.162 -18.646 1.00 90.19 334 GLN A CA 1
ATOM 2570 C C . GLN A 1 334 ? 10.597 26.585 -18.559 1.00 90.19 334 GLN A C 1
ATOM 2572 O O . GLN A 1 334 ? 11.385 26.957 -17.687 1.00 90.19 334 GLN A O 1
ATOM 2577 N N . TRP A 1 335 ? 10.921 25.711 -19.500 1.00 91.50 335 TRP A N 1
ATOM 2578 C CA . TRP A 1 335 ? 12.257 25.182 -19.688 1.00 91.50 335 TRP A CA 1
ATOM 2579 C C . TRP A 1 335 ? 12.720 25.437 -21.117 1.00 91.50 335 TRP A C 1
ATOM 2581 O O . TRP A 1 335 ? 11.937 25.412 -22.067 1.00 91.50 335 TRP A O 1
ATOM 2591 N N . GLN A 1 336 ? 14.006 25.717 -21.248 1.00 91.38 336 GLN A N 1
ATOM 2592 C CA . GLN A 1 336 ? 14.671 26.052 -22.494 1.00 91.38 336 GLN A CA 1
ATOM 2593 C C . GLN A 1 336 ? 15.955 25.240 -22.589 1.00 91.38 336 GLN A C 1
ATOM 2595 O O . GLN A 1 336 ? 16.577 24.913 -21.576 1.00 91.38 336 GLN A O 1
ATOM 2600 N N . ILE A 1 337 ? 16.341 24.911 -23.811 1.00 90.12 337 ILE A N 1
ATOM 2601 C CA . ILE A 1 337 ? 17.618 24.277 -24.101 1.00 90.12 337 ILE A CA 1
ATOM 2602 C C . ILE A 1 337 ? 18.423 25.310 -24.866 1.00 90.12 337 ILE A C 1
ATOM 2604 O O . ILE A 1 337 ? 17.965 25.768 -25.901 1.00 90.12 337 ILE A O 1
ATOM 2608 N N . GLU A 1 338 ? 19.580 25.686 -24.333 1.00 90.69 338 GLU A N 1
ATOM 2609 C CA . GLU A 1 338 ? 20.560 26.508 -25.038 1.00 90.69 338 GLU A CA 1
ATOM 2610 C C . GLU A 1 338 ? 21.674 25.597 -25.542 1.00 90.69 338 GLU A C 1
ATOM 2612 O O . GLU A 1 338 ? 22.224 24.803 -24.772 1.00 90.69 338 GLU A O 1
ATOM 2617 N N . VAL A 1 339 ? 22.040 25.718 -26.818 1.00 88.25 339 VAL A N 1
ATOM 2618 C CA . VAL A 1 339 ? 23.128 24.912 -27.388 1.00 88.25 339 VAL A CA 1
ATOM 2619 C C . VAL A 1 339 ? 24.259 25.751 -27.956 1.00 88.25 339 VAL A C 1
ATOM 2621 O O . VAL A 1 339 ? 24.066 26.738 -28.664 1.00 88.25 339 VAL A O 1
ATOM 2624 N N . GLN A 1 340 ? 25.487 25.326 -27.652 1.00 87.56 340 GLN A N 1
ATOM 2625 C CA . GLN A 1 340 ? 26.708 25.906 -28.198 1.00 87.56 340 GLN A CA 1
ATOM 2626 C C . GLN A 1 340 ? 27.294 24.984 -29.269 1.00 87.56 340 GLN A C 1
ATOM 2628 O O . GLN A 1 340 ? 27.437 23.780 -29.072 1.00 87.56 340 GLN A O 1
ATOM 2633 N N . GLY A 1 341 ? 27.656 25.559 -30.420 1.00 82.75 341 GLY A N 1
ATOM 2634 C CA . GLY A 1 341 ? 28.281 24.820 -31.524 1.00 82.75 341 GLY A CA 1
ATOM 2635 C C . GLY A 1 341 ? 27.307 24.090 -32.456 1.00 82.75 341 GLY A C 1
ATOM 2636 O O . GLY A 1 341 ? 27.750 23.549 -33.467 1.00 82.75 341 GLY A O 1
ATOM 2637 N N . ALA A 1 342 ? 26.001 24.128 -32.186 1.00 82.88 342 ALA A N 1
ATOM 2638 C CA . ALA A 1 342 ? 24.978 23.522 -33.034 1.00 82.88 342 ALA A CA 1
ATOM 2639 C C . ALA A 1 342 ? 23.717 24.398 -33.135 1.00 82.88 342 ALA A C 1
ATOM 2641 O O . ALA A 1 342 ? 23.560 25.375 -32.406 1.00 82.88 342 ALA A O 1
ATOM 2642 N N . ASP A 1 343 ? 22.852 24.064 -34.083 1.00 83.56 343 ASP A N 1
ATOM 2643 C CA . ASP A 1 343 ? 21.529 24.646 -34.290 1.00 83.56 343 ASP A CA 1
ATOM 2644 C C . ASP A 1 343 ? 20.475 23.793 -33.566 1.00 83.56 343 ASP A C 1
ATOM 2646 O O . ASP A 1 343 ? 20.293 22.622 -33.893 1.00 83.56 343 ASP A O 1
ATOM 2650 N N . GLU A 1 344 ? 19.777 24.363 -32.585 1.00 80.31 344 GLU A N 1
ATOM 2651 C CA . GLU A 1 344 ? 18.793 23.653 -31.749 1.00 80.31 344 GLU A CA 1
ATOM 2652 C C . GLU A 1 344 ? 17.662 22.990 -32.554 1.00 80.31 344 GLU A C 1
ATOM 2654 O O . GLU A 1 344 ? 17.133 21.957 -32.146 1.00 80.31 344 GLU A O 1
ATOM 2659 N N . CYS A 1 345 ? 17.308 23.553 -33.714 1.00 79.06 345 CYS A N 1
ATOM 2660 C CA . CYS A 1 345 ? 16.226 23.075 -34.573 1.00 79.06 345 CYS A CA 1
ATOM 2661 C C . CYS A 1 345 ? 16.627 21.936 -35.491 1.00 79.06 345 CYS A C 1
ATOM 2663 O O . CYS A 1 345 ? 15.821 21.070 -35.835 1.00 79.06 345 CYS A O 1
ATOM 2665 N N . ARG A 1 346 ? 17.865 21.985 -35.957 1.00 75.75 346 ARG A N 1
ATOM 2666 C CA . ARG A 1 346 ? 18.345 21.124 -37.031 1.00 75.75 346 ARG A CA 1
ATOM 2667 C C . ARG A 1 346 ? 19.276 20.030 -36.524 1.00 75.75 346 ARG A C 1
ATOM 2669 O O . ARG A 1 346 ? 19.363 18.973 -37.145 1.00 75.75 346 ARG A O 1
ATOM 2676 N N . ASP A 1 347 ? 19.978 20.301 -35.428 1.00 77.56 347 ASP A N 1
ATOM 2677 C CA . ASP A 1 347 ? 21.065 19.470 -34.917 1.00 77.56 347 ASP A CA 1
ATOM 2678 C C . ASP A 1 347 ? 20.680 18.689 -33.665 1.00 77.56 347 ASP A C 1
ATOM 2680 O O . ASP A 1 347 ? 21.480 17.866 -33.223 1.00 77.56 347 ASP A O 1
ATOM 2684 N N . LEU A 1 348 ? 19.484 18.903 -33.110 1.00 82.75 348 LEU A N 1
ATOM 2685 C CA . LEU A 1 348 ? 19.000 18.213 -31.920 1.00 82.75 348 LEU A CA 1
ATOM 2686 C C . LEU A 1 348 ? 17.595 17.662 -32.139 1.00 82.75 348 LEU A C 1
ATOM 2688 O O . LEU A 1 348 ? 16.747 18.297 -32.757 1.00 82.75 348 LEU A O 1
ATOM 2692 N N . GLN A 1 349 ? 17.332 16.508 -31.544 1.00 81.06 349 GLN A N 1
ATOM 2693 C CA . GLN A 1 349 ? 15.990 16.028 -31.270 1.00 81.06 349 GLN A CA 1
ATOM 2694 C C . GLN A 1 349 ? 15.834 15.909 -29.763 1.00 81.06 349 GLN A C 1
ATOM 2696 O O . GLN A 1 349 ? 16.508 15.118 -29.102 1.00 81.06 349 GLN A O 1
ATOM 2701 N N . VAL A 1 350 ? 14.947 16.729 -29.221 1.00 83.25 350 VAL A N 1
ATOM 2702 C CA . VAL A 1 350 ? 14.669 16.782 -27.794 1.00 83.25 350 VAL A CA 1
ATOM 2703 C C . VAL A 1 350 ? 13.388 16.009 -27.534 1.00 83.25 350 VAL A C 1
ATOM 2705 O O . VAL A 1 350 ? 12.349 16.234 -28.149 1.00 83.25 350 VAL A O 1
ATOM 2708 N N . SER A 1 351 ? 13.494 15.088 -26.591 1.00 81.81 351 SER A N 1
ATOM 2709 C CA . SER A 1 351 ? 12.419 14.233 -26.136 1.00 81.81 351 SER A CA 1
ATOM 2710 C C . SER A 1 351 ? 12.247 14.398 -24.638 1.00 81.81 351 SER A C 1
ATOM 2712 O O . SER A 1 351 ? 13.217 14.422 -23.877 1.00 81.81 351 SER A O 1
ATOM 2714 N N . TYR A 1 352 ? 10.997 14.518 -24.213 1.00 84.00 352 TYR A N 1
ATOM 2715 C CA . TYR A 1 352 ? 10.651 14.708 -22.815 1.00 84.00 352 TYR A CA 1
ATOM 2716 C C . TYR A 1 352 ? 9.644 13.653 -22.362 1.00 84.00 352 TYR A C 1
ATOM 2718 O O . TYR A 1 352 ? 8.606 13.444 -22.993 1.00 84.00 352 TYR A O 1
ATOM 2726 N N . LEU A 1 353 ? 9.960 12.994 -21.248 1.00 81.00 353 LEU A N 1
ATOM 2727 C CA . LEU A 1 353 ? 9.142 11.953 -20.637 1.00 81.00 353 LEU A CA 1
ATOM 2728 C C . LEU A 1 353 ? 8.705 12.401 -19.240 1.00 81.00 353 LEU A C 1
ATOM 2730 O O . LEU A 1 353 ? 9.518 12.383 -18.305 1.00 81.00 353 LEU A O 1
ATOM 2734 N N . PRO A 1 354 ? 7.435 12.806 -19.082 1.00 79.62 354 PRO A N 1
ATOM 2735 C CA . PRO A 1 354 ? 6.874 13.103 -17.779 1.00 79.62 354 PRO A CA 1
ATOM 2736 C C . PRO A 1 354 ? 6.455 11.833 -17.047 1.00 79.62 354 PRO A C 1
ATOM 2738 O O . PRO A 1 354 ? 5.887 10.915 -17.641 1.00 79.62 354 PRO A O 1
ATOM 2741 N N . PHE A 1 355 ? 6.637 11.829 -15.731 1.00 78.75 355 PHE A N 1
ATOM 2742 C CA . PHE A 1 355 ? 6.047 10.821 -14.860 1.00 78.75 355 PHE A CA 1
ATOM 2743 C C . PHE A 1 355 ? 4.833 11.424 -14.161 1.00 78.75 355 PHE A C 1
ATOM 2745 O O . PHE A 1 355 ? 5.010 12.279 -13.286 1.00 78.75 355 PHE A O 1
ATOM 2752 N N . PRO A 1 356 ? 3.604 11.027 -14.545 1.00 77.12 356 PRO A N 1
ATOM 2753 C CA . PRO A 1 356 ? 2.414 11.532 -13.887 1.00 77.12 356 PRO A CA 1
ATOM 2754 C C . PRO A 1 356 ? 2.384 11.077 -12.428 1.00 77.12 356 PRO A C 1
ATOM 2756 O O . PRO A 1 356 ? 2.946 10.042 -12.058 1.00 77.12 356 PRO A O 1
ATOM 2759 N N . ILE A 1 357 ? 1.696 11.862 -11.608 1.00 86.94 357 ILE A N 1
ATOM 2760 C CA . ILE A 1 357 ? 1.415 11.504 -10.222 1.00 86.94 357 ILE A CA 1
ATOM 2761 C C . ILE A 1 357 ? 0.525 10.266 -10.177 1.00 86.94 357 ILE A C 1
ATOM 2763 O O . ILE A 1 357 ? -0.313 10.045 -11.055 1.00 86.94 357 ILE A O 1
ATOM 2767 N N . LYS A 1 358 ? 0.689 9.465 -9.132 1.00 90.06 358 LYS A N 1
ATOM 2768 C CA . LYS A 1 358 ? -0.228 8.373 -8.816 1.00 90.06 358 LYS A CA 1
ATOM 2769 C C . LYS A 1 358 ? -1.214 8.836 -7.761 1.00 90.06 358 LYS A C 1
ATOM 2771 O O . LYS A 1 358 ? -0.945 9.759 -6.994 1.00 90.06 358 LYS A O 1
ATOM 2776 N N . GLY A 1 359 ? -2.355 8.172 -7.705 1.00 92.06 359 GLY A N 1
ATOM 2777 C CA . GLY A 1 359 ? -3.325 8.381 -6.651 1.00 92.06 359 GLY A CA 1
ATOM 2778 C C . GLY A 1 359 ? -3.782 7.067 -6.050 1.00 92.06 359 GLY A C 1
ATOM 2779 O O . GLY A 1 359 ? -3.729 6.030 -6.706 1.00 92.06 359 GLY A O 1
ATOM 2780 N N . GLN A 1 360 ? -4.206 7.125 -4.795 1.00 95.19 360 GLN A N 1
ATOM 2781 C CA . GLN A 1 360 ? -4.783 5.994 -4.090 1.00 95.19 360 GLN A CA 1
ATOM 2782 C C . GLN A 1 360 ? -6.033 6.445 -3.346 1.00 95.19 360 GLN A C 1
ATOM 2784 O O . GLN A 1 360 ? -5.987 7.357 -2.514 1.00 95.19 360 GLN A O 1
ATOM 2789 N N . ALA A 1 361 ? -7.143 5.757 -3.595 1.00 95.81 361 ALA A N 1
ATOM 2790 C CA . ALA A 1 361 ? -8.323 5.881 -2.758 1.00 95.81 361 ALA A CA 1
ATOM 2791 C C . ALA A 1 361 ? -8.080 5.188 -1.412 1.00 95.81 361 ALA A C 1
ATOM 2793 O O . ALA A 1 361 ? -7.874 3.975 -1.341 1.00 95.81 361 ALA A O 1
ATOM 2794 N N . LEU A 1 362 ? -8.131 5.964 -0.332 1.00 95.56 362 LEU A N 1
ATOM 2795 C CA . LEU A 1 362 ? -8.090 5.444 1.034 1.00 95.56 362 LEU A CA 1
ATOM 2796 C C . LEU A 1 362 ? -9.484 5.008 1.485 1.00 95.56 362 LEU A C 1
ATOM 2798 O O . LEU A 1 362 ? -9.636 4.046 2.235 1.00 95.56 362 LEU A O 1
ATOM 2802 N N . THR A 1 363 ? -10.516 5.737 1.065 1.00 94.81 363 THR A N 1
ATOM 2803 C CA . THR A 1 363 ? -11.915 5.422 1.370 1.00 94.81 363 THR A CA 1
ATOM 2804 C C . THR A 1 363 ? -12.806 6.086 0.325 1.00 94.81 363 THR A C 1
ATOM 2806 O O . THR A 1 363 ? -12.610 7.266 0.060 1.00 94.81 363 THR A O 1
ATOM 2809 N N . PRO A 1 364 ? -13.773 5.391 -0.281 1.00 92.19 364 PRO A N 1
ATOM 2810 C CA . PRO A 1 364 ? -14.058 3.975 -0.146 1.00 92.19 364 PRO A CA 1
ATOM 2811 C C . PRO A 1 364 ? -13.112 3.150 -1.033 1.00 92.19 364 PRO A C 1
ATOM 2813 O O . PRO A 1 364 ? -12.754 3.561 -2.136 1.00 92.19 364 PRO A O 1
ATOM 2816 N N . GLN A 1 365 ? -12.710 1.980 -0.543 1.00 92.06 365 GLN A N 1
ATOM 2817 C CA . GLN A 1 365 ? -12.040 0.960 -1.351 1.00 92.06 365 GLN A CA 1
ATOM 2818 C C . GLN A 1 365 ? -13.086 0.166 -2.148 1.00 92.06 365 GLN A C 1
ATOM 2820 O O . GLN A 1 365 ? -14.274 0.215 -1.835 1.00 92.06 365 GLN A O 1
ATOM 2825 N N . GLU A 1 366 ? -12.661 -0.615 -3.145 1.00 87.94 366 GLU A N 1
ATOM 2826 C CA . GLU A 1 366 ? -13.584 -1.398 -3.987 1.00 87.94 366 GLU A CA 1
ATOM 2827 C C . GLU A 1 366 ? -14.461 -2.374 -3.175 1.00 87.94 366 GLU A C 1
ATOM 2829 O O . GLU A 1 366 ? -15.613 -2.633 -3.523 1.00 87.94 366 GLU A O 1
ATOM 2834 N N . SER A 1 367 ? -13.946 -2.867 -2.045 1.00 87.69 367 SER A N 1
ATOM 2835 C CA . SER A 1 367 ? -14.664 -3.733 -1.106 1.00 87.69 367 SER A CA 1
ATOM 2836 C C . SER A 1 367 ? -15.469 -2.986 -0.038 1.00 87.69 367 SER A C 1
ATOM 2838 O O . SER A 1 367 ? -16.061 -3.632 0.824 1.00 87.69 367 SER A O 1
ATOM 2840 N N . SER A 1 368 ? -15.476 -1.651 -0.033 1.00 91.44 368 SER A N 1
ATOM 2841 C CA . SER A 1 368 ? -16.213 -0.880 0.968 1.00 91.44 368 SER A CA 1
ATOM 2842 C C . SER A 1 368 ? -17.722 -1.025 0.774 1.00 91.44 368 SER A C 1
ATOM 2844 O O . SER A 1 368 ? -18.254 -0.844 -0.328 1.00 91.44 368 SER A O 1
ATOM 2846 N N . ILE A 1 369 ? -18.408 -1.311 1.880 1.00 91.50 369 ILE A N 1
ATOM 2847 C CA . ILE A 1 369 ? -19.864 -1.361 1.969 1.00 91.50 369 ILE A CA 1
ATOM 2848 C C . ILE A 1 369 ? -20.313 -0.156 2.795 1.00 91.50 369 ILE A C 1
ATOM 2850 O O . ILE A 1 369 ? -19.906 0.003 3.941 1.00 91.50 369 ILE A O 1
ATOM 2854 N N . ILE A 1 370 ? -21.131 0.715 2.203 1.00 93.31 370 ILE A N 1
ATOM 2855 C CA . ILE A 1 370 ? -21.724 1.867 2.890 1.00 93.31 370 ILE A CA 1
ATOM 2856 C C . ILE A 1 370 ? -23.216 1.578 3.110 1.00 93.31 370 ILE A C 1
ATOM 2858 O O . ILE A 1 370 ? -23.904 1.196 2.164 1.00 93.31 370 ILE A O 1
ATOM 2862 N N . PRO A 1 371 ? -23.769 1.745 4.317 1.00 91.94 371 PRO A N 1
ATOM 2863 C CA . PRO A 1 371 ? -25.199 1.555 4.528 1.00 91.94 371 PRO A CA 1
ATOM 2864 C C . PRO A 1 371 ? -26.043 2.569 3.740 1.00 91.94 371 PRO A C 1
ATOM 2866 O O . PRO A 1 371 ? -25.670 3.727 3.589 1.00 91.94 371 PRO A O 1
ATOM 2869 N N . GLN A 1 372 ? -27.202 2.147 3.229 1.00 93.88 372 GLN A N 1
ATOM 2870 C CA . GLN A 1 372 ? -28.155 3.032 2.551 1.00 93.88 372 GLN A CA 1
ATOM 2871 C C . GLN A 1 372 ? -28.809 4.004 3.546 1.00 93.88 372 GLN A C 1
ATOM 2873 O O . GLN A 1 372 ? -29.342 3.586 4.575 1.00 93.88 372 GLN A O 1
ATOM 2878 N N . TYR A 1 373 ? -28.903 5.282 3.176 1.00 89.88 373 TYR A N 1
ATOM 2879 C CA . TYR A 1 373 ? -29.646 6.292 3.931 1.00 89.88 373 TYR A CA 1
ATOM 2880 C C . TYR A 1 373 ? -30.752 6.864 3.042 1.00 89.88 373 TYR A C 1
ATOM 2882 O O . TYR A 1 373 ? -30.504 7.639 2.125 1.00 89.88 373 TYR A O 1
ATOM 2890 N N . ASP A 1 374 ? -31.991 6.457 3.308 1.00 85.62 374 ASP A N 1
ATOM 2891 C CA . ASP A 1 374 ? -33.198 6.797 2.540 1.00 85.62 374 ASP A CA 1
ATOM 2892 C C . ASP A 1 374 ? -33.938 8.049 3.058 1.00 85.62 374 ASP A C 1
ATOM 2894 O O . ASP A 1 374 ? -35.007 8.395 2.558 1.00 85.62 374 ASP A O 1
ATOM 2898 N N . GLU A 1 375 ? -33.358 8.753 4.031 1.00 85.44 375 GLU A N 1
ATOM 2899 C CA . GLU A 1 375 ? -33.846 10.023 4.582 1.00 85.44 375 GLU A CA 1
ATOM 2900 C C . GLU A 1 375 ? -32.793 11.113 4.409 1.00 85.44 375 GLU A C 1
ATOM 2902 O O . GLU A 1 375 ? -31.603 10.834 4.534 1.00 85.44 375 GLU A O 1
ATOM 2907 N N . GLU A 1 376 ? -33.226 12.352 4.167 1.00 84.69 376 GLU A N 1
ATOM 2908 C CA . GLU A 1 376 ? -32.347 13.526 4.129 1.00 84.69 376 GLU A CA 1
ATOM 2909 C C . GLU A 1 376 ? -31.651 13.687 5.495 1.00 84.69 376 GLU A C 1
ATOM 2911 O O . GLU A 1 376 ? -32.316 13.655 6.530 1.00 84.69 376 GLU A O 1
ATOM 2916 N N . SER A 1 377 ? -30.322 13.792 5.590 1.00 87.94 377 SER A N 1
ATOM 2917 C CA . SER A 1 377 ? -29.299 14.203 4.608 1.00 87.94 377 SER A CA 1
ATOM 2918 C C . SER A 1 377 ? -28.681 13.119 3.694 1.00 87.94 377 SER A C 1
ATOM 2920 O O . SER A 1 377 ? -27.752 13.416 2.949 1.00 87.94 377 SER A O 1
ATOM 2922 N N . TYR A 1 378 ? -29.199 11.887 3.696 1.00 93.06 378 TYR A N 1
ATOM 2923 C CA . TYR A 1 378 ? -28.734 10.726 2.907 1.00 93.06 378 TYR A CA 1
ATOM 2924 C C . TYR A 1 378 ? -27.335 10.188 3.254 1.00 93.06 378 TYR A C 1
ATOM 2926 O O . TYR A 1 378 ? -26.712 9.511 2.436 1.00 93.06 378 TYR A O 1
ATOM 2934 N N . TYR A 1 379 ? -26.868 10.448 4.471 1.00 92.12 379 TYR A N 1
ATOM 2935 C CA . TYR A 1 379 ? -25.655 9.887 5.069 1.00 92.12 379 TYR A CA 1
ATOM 2936 C C . TYR A 1 379 ? -25.830 9.808 6.595 1.00 92.12 379 TYR A C 1
ATOM 2938 O O . TYR A 1 379 ? -26.830 10.304 7.128 1.00 92.12 379 TYR A O 1
ATOM 2946 N N . ASP A 1 380 ? -24.872 9.204 7.303 1.00 87.25 380 ASP A N 1
ATOM 2947 C CA . ASP A 1 380 ? -24.851 9.204 8.769 1.00 87.25 380 ASP A CA 1
ATOM 2948 C C . ASP A 1 380 ? -24.298 10.524 9.327 1.00 87.25 380 ASP A C 1
ATOM 2950 O O . ASP A 1 380 ? -23.126 10.822 9.098 1.00 87.25 380 ASP A O 1
ATOM 2954 N N . PRO A 1 381 ? -25.079 11.342 10.053 1.00 84.81 381 PRO A N 1
ATOM 2955 C CA . PRO A 1 381 ? -24.549 12.565 10.648 1.00 84.81 381 PRO A CA 1
ATOM 2956 C C . PRO A 1 381 ? -23.532 12.300 11.767 1.00 84.81 381 PRO A C 1
ATOM 2958 O O . PRO A 1 381 ? -22.692 13.168 12.009 1.00 84.81 381 PRO A O 1
ATOM 2961 N N . ASP A 1 382 ? -23.592 11.137 12.425 1.00 82.31 382 ASP A N 1
ATOM 2962 C CA . ASP A 1 382 ? -22.688 10.778 13.524 1.00 82.31 382 ASP A CA 1
ATOM 2963 C C . ASP A 1 382 ? -21.385 10.140 12.996 1.00 82.31 382 ASP A C 1
ATOM 2965 O O . ASP A 1 382 ? -20.333 10.258 13.625 1.00 82.31 382 ASP A O 1
ATOM 2969 N N . GLU A 1 383 ? -21.434 9.501 11.820 1.00 86.69 383 GLU A N 1
ATOM 2970 C CA . GLU A 1 383 ? -20.288 8.849 11.166 1.00 86.69 383 GLU A CA 1
ATOM 2971 C C . GLU A 1 383 ? -20.290 9.057 9.631 1.00 86.69 383 GLU A C 1
ATOM 2973 O O . GLU A 1 383 ? -20.483 8.118 8.853 1.00 86.69 383 GLU A O 1
ATOM 2978 N N . PRO A 1 384 ? -20.112 10.302 9.153 1.00 92.62 384 PRO A N 1
ATOM 2979 C CA . PRO A 1 384 ? -20.170 10.606 7.727 1.00 92.62 384 PRO A CA 1
ATOM 2980 C C . PRO A 1 384 ? -19.031 9.931 6.944 1.00 92.62 384 PRO A C 1
ATOM 2982 O O . PRO A 1 384 ? -17.853 10.118 7.248 1.00 92.62 384 PRO A O 1
ATOM 2985 N N . ALA A 1 385 ? -19.378 9.188 5.889 1.00 94.44 385 ALA A N 1
ATOM 2986 C CA . ALA A 1 385 ? -18.410 8.585 4.974 1.00 94.44 385 ALA A CA 1
ATOM 2987 C C . ALA A 1 385 ? -17.998 9.586 3.883 1.00 94.44 385 ALA A C 1
ATOM 2989 O O . ALA A 1 385 ? -18.845 10.061 3.127 1.00 94.44 385 ALA A O 1
ATOM 2990 N N . TYR A 1 386 ? -16.702 9.874 3.768 1.00 96.88 386 TYR A N 1
ATOM 2991 C CA . TYR A 1 386 ? -16.140 10.780 2.760 1.00 96.88 386 TYR A CA 1
ATOM 2992 C C . TYR A 1 386 ? -15.293 10.022 1.741 1.00 96.88 386 TYR A C 1
ATOM 2994 O O . TYR A 1 386 ? -14.703 8.988 2.062 1.00 96.88 386 TYR A O 1
ATOM 3002 N N . LEU A 1 387 ? -15.153 10.593 0.542 1.00 97.25 387 LEU A N 1
ATOM 3003 C CA . LEU A 1 387 ? -14.050 10.229 -0.341 1.00 97.25 387 LEU A CA 1
ATOM 3004 C C . LEU A 1 387 ? -12.750 10.753 0.275 1.00 97.25 387 LEU A C 1
ATOM 3006 O O . LEU A 1 387 ? -12.605 11.958 0.467 1.00 97.25 387 LEU A O 1
ATOM 3010 N N . ARG A 1 388 ? -11.822 9.855 0.587 1.00 97.75 388 ARG A N 1
ATOM 3011 C CA . ARG A 1 388 ? -10.467 10.153 1.049 1.00 97.75 388 ARG A CA 1
ATOM 3012 C C . ARG A 1 388 ? -9.484 9.591 0.042 1.00 97.75 388 ARG A C 1
ATOM 3014 O O . ARG A 1 388 ? -9.552 8.413 -0.312 1.00 97.75 388 ARG A O 1
ATOM 3021 N N . TYR A 1 389 ? -8.570 10.432 -0.403 1.00 96.88 389 TYR A N 1
ATOM 3022 C CA . TYR A 1 389 ? -7.686 10.148 -1.517 1.00 96.88 389 TYR A CA 1
ATOM 3023 C C . TYR A 1 389 ? -6.297 10.713 -1.232 1.00 96.88 389 TYR A C 1
ATOM 3025 O O . TYR A 1 389 ? -6.172 11.774 -0.626 1.00 96.88 389 TYR A O 1
ATOM 3033 N N . GLN A 1 390 ? -5.240 10.030 -1.650 1.00 96.38 390 GLN A N 1
ATOM 3034 C CA . GLN A 1 390 ? -3.870 10.497 -1.446 1.00 96.38 390 GLN A CA 1
ATOM 3035 C C . GLN A 1 390 ? -3.112 10.489 -2.769 1.00 96.38 390 GLN A C 1
ATOM 3037 O O . GLN A 1 390 ? -3.258 9.565 -3.566 1.00 96.38 390 GLN A O 1
ATOM 3042 N N . LEU A 1 391 ? -2.346 11.553 -3.015 1.00 94.81 391 LEU A N 1
ATOM 3043 C CA . LEU A 1 391 ? -1.528 11.712 -4.214 1.00 94.81 391 LEU A CA 1
ATOM 3044 C C . LEU A 1 391 ? -0.074 11.401 -3.887 1.00 94.81 391 LEU A C 1
ATOM 3046 O O . LEU A 1 391 ? 0.465 11.918 -2.906 1.00 94.81 391 LEU A O 1
ATOM 3050 N N . PHE A 1 392 ? 0.559 10.621 -4.751 1.00 90.38 392 PHE A N 1
ATOM 3051 C CA . PHE A 1 392 ? 1.941 10.184 -4.625 1.00 90.38 392 PHE A CA 1
ATOM 3052 C C . PHE A 1 392 ? 2.733 10.553 -5.872 1.00 90.38 392 PHE A C 1
ATOM 3054 O O . PHE A 1 392 ? 2.188 10.638 -6.977 1.00 90.38 392 PHE A O 1
ATOM 3061 N N . GLY A 1 393 ? 4.037 10.738 -5.687 1.00 83.69 393 GLY A N 1
ATOM 3062 C CA . GLY A 1 393 ? 4.981 10.756 -6.796 1.00 83.69 393 GLY A CA 1
ATOM 3063 C C . GLY A 1 393 ? 5.149 9.367 -7.426 1.00 83.69 393 GLY A C 1
ATOM 3064 O O . GLY A 1 393 ? 4.259 8.512 -7.394 1.00 83.69 393 GLY A O 1
ATOM 3065 N N . ARG A 1 394 ? 6.326 9.106 -7.997 1.00 71.25 394 ARG A N 1
ATOM 3066 C CA . ARG A 1 394 ? 6.692 7.788 -8.526 1.00 71.25 394 ARG A CA 1
ATOM 3067 C C . ARG A 1 394 ? 6.844 6.771 -7.393 1.00 71.25 394 ARG A C 1
ATOM 3069 O O . ARG A 1 394 ? 6.488 5.606 -7.598 1.00 71.25 394 ARG A O 1
ATOM 3076 N N . THR A 1 395 ? 7.351 7.208 -6.236 1.00 68.38 395 THR A N 1
ATOM 3077 C CA . THR A 1 395 ? 7.467 6.411 -5.007 1.00 68.38 395 THR A CA 1
ATOM 3078 C C . THR A 1 395 ? 6.285 6.669 -4.066 1.00 68.38 395 THR A C 1
ATOM 3080 O O . THR A 1 395 ? 5.869 7.809 -3.859 1.00 68.38 395 THR A O 1
ATOM 3083 N N . GLU A 1 396 ? 5.729 5.600 -3.489 1.00 76.12 396 GLU A N 1
ATOM 3084 C CA . GLU A 1 396 ? 4.565 5.664 -2.582 1.00 76.12 396 GLU A CA 1
ATOM 3085 C C . GLU A 1 396 ? 4.902 6.297 -1.217 1.00 76.12 396 GLU A C 1
ATOM 3087 O O . GLU A 1 396 ? 4.012 6.665 -0.459 1.00 76.12 396 GLU A O 1
ATOM 3092 N N . ASP A 1 397 ? 6.186 6.501 -0.913 1.00 77.94 397 ASP A N 1
ATOM 3093 C CA . ASP A 1 397 ? 6.635 6.983 0.398 1.00 77.94 397 ASP A CA 1
ATOM 3094 C C . ASP A 1 397 ? 6.493 8.503 0.593 1.00 77.94 397 ASP A C 1
ATOM 3096 O O . ASP A 1 397 ? 6.582 8.995 1.718 1.00 77.94 397 ASP A O 1
ATOM 3100 N N . ASN A 1 398 ? 6.274 9.268 -0.483 1.00 79.31 398 ASN A N 1
ATOM 3101 C CA . ASN A 1 398 ? 6.271 10.732 -0.442 1.00 79.31 398 ASN A CA 1
ATOM 3102 C C . ASN A 1 398 ? 4.950 11.320 -0.964 1.00 79.31 398 ASN A C 1
ATOM 3104 O O . ASN A 1 398 ? 4.843 11.661 -2.146 1.00 79.31 398 ASN A O 1
ATOM 3108 N N . PRO A 1 399 ? 3.940 11.494 -0.090 1.00 90.19 399 PRO A N 1
ATOM 3109 C CA . PRO A 1 399 ? 2.704 12.163 -0.464 1.00 90.19 399 PRO A CA 1
ATOM 3110 C C . PRO A 1 399 ? 2.941 13.627 -0.856 1.00 90.19 399 PRO A C 1
ATOM 3112 O O . PRO A 1 399 ? 3.686 14.369 -0.196 1.00 90.19 399 PRO A O 1
ATOM 3115 N N . ILE A 1 400 ? 2.276 14.039 -1.935 1.00 89.31 400 ILE A N 1
ATOM 3116 C CA . ILE A 1 400 ? 2.455 15.341 -2.583 1.00 89.31 400 ILE A CA 1
ATOM 3117 C C . ILE A 1 400 ? 1.792 16.451 -1.761 1.00 89.31 400 ILE A C 1
ATOM 3119 O O . ILE A 1 400 ? 0.646 16.332 -1.324 1.00 89.31 400 ILE A O 1
ATOM 3123 N N . SER A 1 401 ? 2.507 17.563 -1.587 1.00 88.12 401 SER A N 1
ATOM 3124 C CA . SER A 1 401 ? 1.966 18.804 -1.025 1.00 88.12 401 SER A CA 1
ATOM 3125 C C . SER A 1 401 ? 1.825 19.859 -2.124 1.00 88.12 401 SER A C 1
ATOM 3127 O O . SER A 1 401 ? 2.785 20.053 -2.872 1.00 88.12 401 SER A O 1
ATOM 3129 N N . PRO A 1 402 ? 0.680 20.560 -2.217 1.00 89.06 402 PRO A N 1
ATOM 3130 C CA . PRO A 1 402 ? 0.496 21.673 -3.123 1.00 89.06 402 PRO A CA 1
ATOM 3131 C C . PRO A 1 402 ? 1.550 22.756 -2.902 1.00 89.06 402 PRO A C 1
ATOM 3133 O O . PRO A 1 402 ? 1.800 23.184 -1.774 1.00 89.06 402 PRO A O 1
ATOM 3136 N N . LEU A 1 403 ? 2.141 23.212 -3.996 1.00 87.62 403 LEU A N 1
ATOM 3137 C CA . LEU A 1 403 ? 2.938 24.421 -4.065 1.00 87.62 403 LEU A CA 1
ATOM 3138 C C . LEU A 1 403 ? 1.984 25.628 -4.064 1.00 87.62 403 LEU A C 1
ATOM 3140 O O . LEU A 1 403 ? 0.996 25.606 -4.806 1.00 87.62 403 LEU A O 1
ATOM 3144 N N . PRO A 1 404 ? 2.252 26.681 -3.269 1.00 87.88 404 PRO A N 1
ATOM 3145 C CA . PRO A 1 404 ? 1.403 27.873 -3.211 1.00 87.88 404 PRO A CA 1
ATOM 3146 C C . PRO A 1 404 ? 1.138 28.520 -4.575 1.00 87.88 404 PRO A C 1
ATOM 3148 O O . PRO A 1 404 ? 0.048 29.034 -4.809 1.00 87.88 404 PRO A O 1
ATOM 3151 N N . GLU A 1 405 ? 2.124 28.482 -5.471 1.00 86.75 405 GLU A N 1
ATOM 3152 C CA . GLU A 1 405 ? 2.062 29.062 -6.814 1.00 86.75 405 GLU A CA 1
ATOM 3153 C C . GLU A 1 405 ? 1.253 28.206 -7.801 1.00 86.75 405 GLU A C 1
ATOM 3155 O O . GLU A 1 405 ? 0.860 28.701 -8.853 1.00 86.75 405 GLU A O 1
ATOM 3160 N N . TYR A 1 406 ? 0.992 26.937 -7.472 1.00 90.00 406 TYR A N 1
ATOM 3161 C CA . TYR A 1 406 ? 0.366 25.965 -8.370 1.00 90.00 406 TYR A CA 1
ATOM 3162 C C . TYR A 1 406 ? -0.724 25.152 -7.665 1.00 90.00 406 TYR A C 1
ATOM 3164 O O . TYR A 1 406 ? -0.631 23.928 -7.639 1.00 90.00 406 TYR A O 1
ATOM 3172 N N . PRO A 1 407 ? -1.750 25.767 -7.057 1.00 92.56 407 PRO A N 1
ATOM 3173 C CA . PRO A 1 407 ? -2.736 25.041 -6.258 1.00 92.56 407 PRO A CA 1
ATOM 3174 C C . PRO A 1 407 ? -3.335 23.848 -7.019 1.00 92.56 407 PRO A C 1
ATOM 3176 O O . PRO A 1 407 ? -3.652 23.945 -8.203 1.00 92.56 407 PRO A O 1
ATOM 3179 N N . ILE A 1 408 ? -3.487 22.717 -6.327 1.00 94.25 408 ILE A N 1
ATOM 3180 C CA . ILE A 1 408 ? -4.194 21.553 -6.866 1.00 94.25 408 ILE A CA 1
ATOM 3181 C C . ILE A 1 408 ? -5.683 21.739 -6.581 1.00 94.25 408 ILE A C 1
ATOM 3183 O O . ILE A 1 408 ? -6.077 21.958 -5.435 1.00 94.25 408 ILE A O 1
ATOM 3187 N N . TYR A 1 409 ? -6.499 21.614 -7.619 1.00 95.50 409 TYR A N 1
ATOM 3188 C CA . TYR A 1 409 ? -7.949 21.537 -7.525 1.00 95.50 409 TYR A CA 1
ATOM 3189 C C . TYR A 1 409 ? -8.375 20.092 -7.728 1.00 95.50 409 TYR A C 1
ATOM 3191 O O . TYR A 1 409 ? -7.898 19.417 -8.640 1.00 95.50 409 TYR A O 1
ATOM 3199 N N . ALA A 1 410 ? -9.269 19.617 -6.876 1.00 97.44 410 ALA A N 1
ATOM 3200 C CA . ALA A 1 410 ? -9.717 18.240 -6.889 1.00 97.44 410 ALA A CA 1
ATOM 3201 C C . ALA A 1 410 ? -11.239 18.208 -6.858 1.00 97.44 410 ALA A C 1
ATOM 3203 O O . ALA A 1 410 ? -11.859 18.781 -5.960 1.00 97.44 410 ALA A O 1
ATOM 3204 N N . GLU A 1 411 ? -11.835 17.523 -7.822 1.00 98.00 411 GLU A N 1
ATOM 3205 C CA . GLU A 1 411 ? -13.278 17.371 -7.924 1.00 98.00 411 GLU A CA 1
ATOM 3206 C C . GLU A 1 411 ? -13.629 15.894 -8.059 1.00 98.00 411 GLU A C 1
ATOM 3208 O O . GLU A 1 411 ? -13.036 15.170 -8.857 1.00 98.00 411 GLU A O 1
ATOM 3213 N N . ALA A 1 412 ? -14.600 15.439 -7.273 1.00 97.94 412 ALA A N 1
ATOM 3214 C CA . ALA A 1 412 ? -15.147 14.101 -7.399 1.00 97.94 412 ALA A CA 1
ATOM 3215 C C . ALA A 1 412 ? -16.590 14.137 -7.869 1.00 97.94 412 ALA A C 1
ATOM 3217 O O . ALA A 1 412 ? -17.394 14.969 -7.449 1.00 97.94 412 ALA A O 1
ATOM 3218 N N . THR A 1 413 ? -16.915 13.166 -8.712 1.00 98.06 413 THR A N 1
ATOM 3219 C CA . THR A 1 413 ? -18.266 12.887 -9.182 1.00 98.06 413 THR A CA 1
ATOM 3220 C C . THR A 1 413 ? -18.641 11.476 -8.763 1.00 98.06 413 THR A C 1
ATOM 3222 O O . THR A 1 413 ? -17.904 10.526 -9.012 1.00 98.06 413 THR A O 1
ATOM 3225 N N . VAL A 1 414 ? -19.805 11.330 -8.140 1.00 97.50 414 VAL A N 1
ATOM 3226 C CA . VAL A 1 414 ? -20.352 10.045 -7.701 1.00 97.50 414 VAL A CA 1
ATOM 3227 C C . VAL A 1 414 ? -21.562 9.714 -8.559 1.00 97.50 414 VAL A C 1
ATOM 3229 O O . VAL A 1 414 ? -22.451 10.547 -8.762 1.00 97.50 414 VAL A O 1
ATOM 3232 N N . MET A 1 415 ? -21.603 8.486 -9.061 1.00 97.88 415 MET A N 1
ATOM 3233 C CA . MET A 1 415 ? -22.606 7.976 -9.982 1.00 97.88 415 MET A CA 1
ATOM 3234 C C . MET A 1 415 ? -23.297 6.736 -9.416 1.00 97.88 415 MET A C 1
ATOM 3236 O O . MET A 1 415 ? -22.667 5.864 -8.824 1.00 97.88 415 MET A O 1
ATOM 3240 N N . HIS A 1 416 ? -24.599 6.630 -9.661 1.00 97.00 416 HIS A N 1
ATOM 3241 C CA . HIS A 1 416 ? -25.399 5.438 -9.391 1.00 97.00 416 HIS A CA 1
ATOM 3242 C C . HIS A 1 416 ? -26.252 5.131 -10.623 1.00 97.00 416 HIS A C 1
ATOM 3244 O O . HIS A 1 416 ? -26.895 6.032 -11.170 1.00 97.00 416 HIS A O 1
ATOM 3250 N N . ASP A 1 417 ? -26.212 3.887 -11.106 1.00 94.88 417 ASP A N 1
ATOM 3251 C CA . ASP A 1 417 ? -26.844 3.464 -12.366 1.00 94.88 417 ASP A CA 1
ATOM 3252 C C . ASP A 1 417 ? -26.502 4.385 -13.561 1.00 94.88 417 ASP A C 1
ATOM 3254 O O . ASP A 1 417 ? -27.354 4.731 -14.386 1.00 94.88 417 ASP A O 1
ATOM 3258 N N . GLY A 1 418 ? -25.242 4.838 -13.629 1.00 94.44 418 GLY A N 1
ATOM 3259 C CA . GLY A 1 418 ? -24.736 5.730 -14.680 1.00 94.44 418 GLY A CA 1
ATOM 3260 C C . GLY A 1 418 ? -25.244 7.177 -14.616 1.00 94.44 418 GLY A C 1
ATOM 3261 O O . GLY A 1 418 ? -25.034 7.936 -15.561 1.00 94.44 418 GLY A O 1
ATOM 3262 N N . LYS A 1 419 ? -25.926 7.579 -13.536 1.00 96.50 419 LYS A N 1
ATOM 3263 C CA . LYS A 1 419 ? -26.381 8.959 -13.312 1.00 96.50 419 LYS A CA 1
ATOM 3264 C C . LYS A 1 419 ? -25.578 9.607 -12.198 1.00 96.50 419 LYS A C 1
ATOM 3266 O O . LYS A 1 419 ? -25.414 9.006 -11.142 1.00 96.50 419 LYS A O 1
ATOM 3271 N N . ILE A 1 420 ? -25.151 10.848 -12.412 1.00 96.50 420 ILE A N 1
ATOM 3272 C CA . ILE A 1 420 ? -24.496 11.660 -11.384 1.00 96.50 420 ILE A CA 1
ATOM 3273 C C . ILE A 1 420 ? -25.490 11.907 -10.246 1.00 96.50 420 ILE A C 1
ATOM 3275 O O . ILE A 1 420 ? -26.566 12.468 -10.465 1.00 96.50 420 ILE A O 1
ATOM 3279 N N . VAL A 1 421 ? -25.133 11.465 -9.043 1.00 96.12 421 VAL A N 1
ATOM 3280 C CA . VAL A 1 421 ? -25.923 11.661 -7.818 1.00 96.12 421 VAL A CA 1
ATOM 3281 C C . VAL A 1 421 ? -25.311 12.708 -6.895 1.00 96.12 421 VAL A C 1
ATOM 3283 O O . VAL A 1 421 ? -26.044 13.310 -6.113 1.00 96.12 421 VAL A O 1
ATOM 3286 N N . GLN A 1 422 ? -24.002 12.945 -7.000 1.00 97.00 422 GLN A N 1
ATOM 3287 C CA . GLN A 1 422 ? -23.291 13.939 -6.205 1.00 97.00 422 GLN A CA 1
ATOM 3288 C C . GLN A 1 422 ? -22.024 14.407 -6.930 1.00 97.00 422 GLN A C 1
ATOM 3290 O O . GLN A 1 422 ? -21.398 13.623 -7.643 1.00 97.00 422 GLN A O 1
ATOM 3295 N N . GLN A 1 423 ? -21.650 15.668 -6.724 1.00 97.62 423 GLN A N 1
ATOM 3296 C CA . GLN A 1 423 ? -20.400 16.260 -7.194 1.00 97.62 423 GLN A CA 1
ATOM 3297 C C . GLN A 1 423 ? -19.890 17.205 -6.104 1.00 97.62 423 GLN A C 1
ATOM 3299 O O . GLN A 1 423 ? -20.681 17.985 -5.572 1.00 97.62 423 GLN A O 1
ATOM 3304 N N . PHE A 1 424 ? -18.618 17.096 -5.726 1.00 97.38 424 PHE A N 1
ATOM 3305 C CA . PHE A 1 424 ? -18.038 17.895 -4.643 1.00 97.38 424 PHE A CA 1
ATOM 3306 C C . PHE A 1 424 ? -16.530 18.099 -4.813 1.00 97.38 424 PHE A C 1
ATOM 3308 O O . PHE A 1 424 ? -15.833 17.291 -5.426 1.00 97.38 424 PHE A O 1
ATOM 3315 N N . GLU A 1 425 ? -16.024 19.179 -4.220 1.00 97.69 425 GLU A N 1
ATOM 3316 C CA . GLU A 1 425 ? -14.592 19.480 -4.134 1.00 97.69 425 GLU A CA 1
ATOM 3317 C C . GLU A 1 425 ? -13.926 18.588 -3.072 1.00 97.69 425 GLU A C 1
ATOM 3319 O O . GLU A 1 425 ? -14.536 18.308 -2.032 1.00 97.69 425 GLU A O 1
ATOM 3324 N N . LEU A 1 426 ? -12.671 18.189 -3.287 1.00 98.12 426 LEU A N 1
ATOM 3325 C CA . LEU A 1 426 ? -11.817 17.635 -2.237 1.00 98.12 426 LEU A CA 1
ATOM 3326 C C . LEU A 1 426 ? -10.842 18.706 -1.750 1.00 98.12 426 LEU A C 1
ATOM 3328 O O . LEU A 1 426 ? -10.258 19.441 -2.542 1.00 98.12 426 LEU A O 1
ATOM 3332 N N . LYS A 1 427 ? -10.608 18.744 -0.439 1.00 96.62 427 LYS A N 1
ATOM 3333 C CA . LYS A 1 427 ? -9.606 19.611 0.188 1.00 96.62 427 LYS A CA 1
ATOM 3334 C C . LYS A 1 427 ? -8.553 18.774 0.881 1.00 96.62 427 LYS A C 1
ATOM 3336 O O . LYS A 1 427 ? -8.878 17.767 1.506 1.00 96.62 427 LYS A O 1
ATOM 3341 N N . GLN A 1 428 ? -7.302 19.197 0.767 1.00 96.44 428 GLN A N 1
ATOM 3342 C CA . GLN A 1 428 ? -6.205 18.526 1.441 1.00 96.44 428 GLN A CA 1
ATOM 3343 C C . GLN A 1 428 ? -6.164 18.895 2.930 1.00 96.44 428 GLN A C 1
ATOM 3345 O O . GLN A 1 428 ? -6.264 20.072 3.284 1.00 96.44 428 GLN A O 1
ATOM 3350 N N . ASP A 1 429 ? -6.014 17.892 3.791 1.00 94.12 429 ASP A N 1
ATOM 3351 C CA . ASP A 1 429 ? -5.774 18.057 5.223 1.00 94.12 429 ASP A CA 1
ATOM 3352 C C . ASP A 1 429 ? -4.270 18.169 5.562 1.00 94.12 429 ASP A C 1
ATOM 3354 O O . ASP A 1 429 ? -3.397 18.163 4.690 1.00 94.12 429 ASP A O 1
ATOM 3358 N N . ASN A 1 430 ? -3.954 18.289 6.856 1.00 92.94 430 ASN A N 1
ATOM 3359 C CA . ASN A 1 430 ? -2.572 18.411 7.335 1.00 92.94 430 ASN A CA 1
ATOM 3360 C C . ASN A 1 430 ? -1.732 17.138 7.117 1.00 92.94 430 ASN A C 1
ATOM 3362 O O . ASN A 1 430 ? -0.505 17.229 7.082 1.00 92.94 430 ASN A O 1
ATOM 3366 N N . ASP A 1 431 ? -2.375 15.981 6.941 1.00 92.38 431 ASP A N 1
ATOM 3367 C CA . ASP A 1 431 ? -1.733 14.686 6.685 1.00 92.38 431 ASP A CA 1
ATOM 3368 C C . ASP A 1 431 ? -1.550 14.433 5.177 1.00 92.38 431 ASP A C 1
ATOM 3370 O O . ASP A 1 431 ? -1.184 13.337 4.744 1.00 92.38 431 ASP A O 1
ATOM 3374 N N . LYS A 1 432 ? -1.767 15.475 4.361 1.00 95.31 432 LYS A N 1
ATOM 3375 C CA . LYS A 1 432 ? -1.693 15.459 2.897 1.00 95.31 432 LYS A CA 1
ATOM 3376 C C . LYS A 1 432 ? -2.750 14.565 2.237 1.00 95.31 432 LYS A C 1
ATOM 3378 O O . LYS A 1 432 ? -2.577 14.169 1.080 1.00 95.31 432 LYS A O 1
ATOM 3383 N N . ILE A 1 433 ? -3.846 14.272 2.933 1.00 96.56 433 ILE A N 1
ATOM 3384 C CA . ILE A 1 433 ? -4.968 13.483 2.423 1.00 96.56 433 ILE A CA 1
ATOM 3385 C C . ILE A 1 433 ? -6.034 14.434 1.882 1.00 96.56 433 ILE A C 1
ATOM 3387 O O . ILE A 1 433 ? -6.473 15.365 2.550 1.00 96.56 433 ILE A O 1
ATOM 3391 N N . TRP A 1 434 ? -6.467 14.192 0.652 1.00 97.44 434 TRP A N 1
ATOM 3392 C CA . TRP A 1 434 ? -7.572 14.891 0.013 1.00 97.44 434 TRP A CA 1
ATOM 3393 C C . TRP A 1 434 ? -8.885 14.274 0.463 1.00 97.44 434 TRP A C 1
ATOM 3395 O O . TRP A 1 434 ? -9.171 13.119 0.154 1.00 97.44 434 TRP A O 1
ATOM 3405 N N . GLN A 1 435 ? -9.689 15.042 1.188 1.00 97.81 435 GLN A N 1
ATOM 3406 C CA . GLN A 1 435 ? -10.991 14.611 1.669 1.00 97.81 435 GLN A CA 1
ATOM 3407 C C . GLN A 1 435 ? -12.103 15.409 0.991 1.00 97.81 435 GLN A C 1
ATOM 3409 O O . GLN A 1 435 ? -12.014 16.631 0.866 1.00 97.81 435 GLN A O 1
ATOM 3414 N N . GLY A 1 436 ? -13.170 14.722 0.586 1.00 97.62 436 GLY A N 1
ATOM 3415 C CA . GLY A 1 436 ? -14.395 15.351 0.104 1.00 97.62 436 GLY A CA 1
ATOM 3416 C C . GLY A 1 436 ? -14.933 16.386 1.093 1.00 97.62 436 GLY A C 1
ATOM 3417 O O . GLY A 1 436 ? -14.990 16.150 2.300 1.00 97.62 436 GLY A O 1
ATOM 3418 N N . THR A 1 437 ? -15.339 17.542 0.577 1.00 97.19 437 THR A N 1
ATOM 3419 C CA . THR A 1 437 ? -15.984 18.605 1.367 1.00 97.19 437 THR A CA 1
ATOM 3420 C C . THR A 1 437 ? -17.377 18.213 1.856 1.00 97.19 437 THR A C 1
ATOM 3422 O O . THR A 1 437 ? -17.866 18.779 2.833 1.00 97.19 437 THR A O 1
ATOM 3425 N N . GLU A 1 438 ? -17.988 17.218 1.214 1.00 96.06 438 GLU A N 1
ATOM 3426 C CA . GLU A 1 438 ? -19.278 16.643 1.570 1.00 96.06 438 GLU A CA 1
ATOM 3427 C C . GLU A 1 438 ? -19.167 15.113 1.694 1.00 96.06 438 GLU A C 1
ATOM 3429 O O . GLU A 1 438 ? -18.392 14.493 0.958 1.00 96.06 438 GLU A O 1
ATOM 3434 N N . PRO A 1 439 ? -19.932 14.479 2.601 1.00 96.75 439 PRO A N 1
ATOM 3435 C CA . PRO A 1 439 ? -20.012 13.024 2.676 1.00 96.75 439 PRO A CA 1
ATOM 3436 C C . PRO A 1 439 ? -20.846 12.439 1.532 1.00 96.75 439 PRO A C 1
ATOM 3438 O O . PRO A 1 439 ? -21.671 13.132 0.931 1.00 96.75 439 PRO A O 1
ATOM 3441 N N . PHE A 1 440 ? -20.671 11.146 1.253 1.00 95.81 440 PHE A N 1
ATOM 3442 C CA . PHE A 1 440 ? -21.412 10.440 0.208 1.00 95.81 440 PHE A CA 1
ATOM 3443 C C . PHE A 1 440 ? -22.923 10.434 0.464 1.00 95.81 440 PHE A C 1
ATOM 3445 O O . PHE A 1 440 ? -23.386 9.914 1.476 1.00 95.81 440 PHE A O 1
ATOM 3452 N N . GLN A 1 441 ? -23.708 10.918 -0.502 1.00 94.81 441 GLN A N 1
ATOM 3453 C CA . GLN A 1 441 ? -25.171 10.831 -0.477 1.00 94.81 441 GLN A CA 1
ATOM 3454 C C . GLN A 1 441 ? -25.665 9.505 -1.080 1.00 94.81 441 GLN A C 1
ATOM 3456 O O . GLN A 1 441 ? -25.843 9.365 -2.294 1.00 94.81 441 GLN A O 1
ATOM 3461 N N . VAL A 1 442 ? -25.949 8.523 -0.228 1.00 93.88 442 VAL A N 1
ATOM 3462 C CA . VAL A 1 442 ? -26.230 7.125 -0.612 1.00 93.88 442 VAL A CA 1
ATOM 3463 C C . VAL A 1 442 ? -27.720 6.772 -0.505 1.00 93.88 442 VAL A C 1
ATOM 3465 O O . VAL A 1 442 ? -28.167 5.976 0.322 1.00 93.88 442 VAL A O 1
ATOM 3468 N N . ARG A 1 443 ? -28.524 7.395 -1.377 1.00 93.25 443 ARG A N 1
ATOM 3469 C CA . ARG A 1 443 ? -30.003 7.319 -1.349 1.00 93.25 443 ARG A CA 1
ATOM 3470 C C . ARG A 1 443 ? -30.582 5.940 -1.671 1.00 93.25 443 ARG A C 1
ATOM 3472 O O . ARG A 1 443 ? -31.676 5.604 -1.213 1.00 93.25 443 ARG A O 1
ATOM 3479 N N . ALA A 1 444 ? -29.896 5.170 -2.508 1.00 93.94 444 ALA A N 1
ATOM 3480 C CA . ALA A 1 444 ? -30.347 3.889 -3.035 1.00 93.94 444 ALA A CA 1
ATOM 3481 C C . ALA A 1 444 ? -29.301 2.812 -2.740 1.00 93.94 444 ALA A C 1
ATOM 3483 O O . ALA A 1 444 ? -28.122 3.106 -2.611 1.00 93.94 444 ALA A O 1
ATOM 3484 N N . SER A 1 445 ? -29.729 1.561 -2.607 1.00 94.38 445 SER A N 1
ATOM 3485 C CA . SER A 1 445 ? -28.804 0.429 -2.513 1.00 94.38 445 SER A CA 1
ATOM 3486 C C . SER A 1 445 ? -28.353 -0.015 -3.902 1.00 94.38 445 SER A C 1
ATOM 3488 O O . SER A 1 445 ? -29.096 0.112 -4.875 1.00 94.38 445 SER A O 1
ATOM 3490 N N . GLY A 1 446 ? -27.146 -0.564 -3.995 1.00 95.25 446 GLY A N 1
ATOM 3491 C CA . GLY A 1 446 ? -26.543 -1.021 -5.245 1.00 95.25 446 GLY A CA 1
ATOM 3492 C C . GLY A 1 446 ? -25.096 -0.569 -5.387 1.00 95.25 446 GLY A C 1
ATOM 3493 O O . GLY A 1 446 ? -24.474 -0.121 -4.429 1.00 95.25 446 GLY A O 1
ATOM 3494 N N . ARG A 1 447 ? -24.544 -0.701 -6.591 1.00 96.12 447 ARG A N 1
ATOM 3495 C CA . ARG A 1 447 ? -23.185 -0.249 -6.898 1.00 96.12 447 ARG A CA 1
ATOM 3496 C C . ARG A 1 447 ? -23.178 1.252 -7.174 1.00 96.12 447 ARG A C 1
ATOM 3498 O O . ARG A 1 447 ? -24.063 1.768 -7.861 1.00 96.12 447 ARG A O 1
ATOM 3505 N N . TYR A 1 448 ? -22.172 1.922 -6.637 1.00 97.81 448 TYR A N 1
ATOM 3506 C CA . TYR A 1 448 ? -21.851 3.310 -6.916 1.00 97.81 448 TYR A CA 1
ATOM 3507 C C . TYR A 1 448 ? -20.466 3.347 -7.544 1.00 97.81 448 TYR A C 1
ATOM 3509 O O . TYR A 1 448 ? -19.547 2.681 -7.069 1.00 97.81 448 TYR A O 1
ATOM 3517 N N . ASP A 1 449 ? -20.328 4.115 -8.612 1.00 97.56 449 ASP A N 1
ATOM 3518 C CA . ASP A 1 449 ? -19.041 4.402 -9.229 1.00 97.56 449 ASP A CA 1
ATOM 3519 C C . ASP A 1 449 ? -18.668 5.843 -8.858 1.00 97.56 449 ASP A C 1
ATOM 3521 O O . ASP A 1 449 ? -19.533 6.716 -8.788 1.00 97.56 449 ASP A O 1
ATOM 3525 N N . TRP A 1 450 ? -17.398 6.119 -8.609 1.00 97.62 450 TRP A N 1
ATOM 3526 C CA . TRP A 1 450 ? -16.902 7.477 -8.424 1.00 97.62 450 TRP A CA 1
ATOM 3527 C C . TRP A 1 450 ? -15.753 7.735 -9.386 1.00 97.62 450 TRP A C 1
ATOM 3529 O O . TRP A 1 450 ? -15.014 6.820 -9.744 1.00 97.62 450 TRP A O 1
ATOM 3539 N N . THR A 1 451 ? -15.617 8.985 -9.806 1.00 97.81 451 THR A N 1
ATOM 3540 C CA . THR A 1 451 ? -14.464 9.491 -10.551 1.00 97.81 451 THR A CA 1
ATOM 3541 C C . THR A 1 451 ? -13.903 10.683 -9.801 1.00 97.81 451 THR A C 1
ATOM 3543 O O . THR A 1 451 ? -14.675 11.497 -9.293 1.00 97.81 451 THR A O 1
ATOM 3546 N N . VAL A 1 452 ? -12.584 10.797 -9.731 1.00 97.62 452 VAL A N 1
ATOM 3547 C CA . VAL A 1 452 ? -11.895 11.955 -9.167 1.00 97.62 452 VAL A CA 1
ATOM 3548 C C . VAL A 1 452 ? -10.961 12.537 -10.215 1.00 97.62 452 VAL A C 1
ATOM 3550 O O . VAL A 1 452 ? -10.187 11.826 -10.854 1.00 97.62 452 VAL A O 1
ATOM 3553 N N . GLU A 1 453 ? -11.049 13.846 -10.384 1.00 97.56 453 GLU A N 1
ATOM 3554 C CA . GLU A 1 453 ? -10.230 14.613 -11.302 1.00 97.56 453 GLU A CA 1
ATOM 3555 C C . GLU A 1 453 ? -9.396 15.610 -10.500 1.00 97.56 453 GLU A C 1
ATOM 3557 O O . GLU A 1 453 ? -9.926 16.471 -9.796 1.00 97.56 453 GLU A O 1
ATOM 3562 N N . PHE A 1 454 ? -8.075 15.477 -10.612 1.00 96.06 454 PHE A N 1
ATOM 3563 C CA . PHE A 1 454 ? -7.122 16.433 -10.066 1.00 96.06 454 PHE A CA 1
ATOM 3564 C C . PHE A 1 454 ? -6.588 17.301 -11.191 1.00 96.06 454 PHE A C 1
ATOM 3566 O O . PHE A 1 454 ? -6.135 16.793 -12.220 1.00 96.06 454 PHE A O 1
ATOM 3573 N N . THR A 1 455 ? -6.591 18.609 -10.980 1.00 94.88 455 THR A N 1
ATOM 3574 C CA . THR A 1 455 ? -6.110 19.594 -11.941 1.00 94.88 455 THR A CA 1
ATOM 3575 C C . THR A 1 455 ? -5.230 20.636 -11.260 1.00 94.88 455 THR A C 1
ATOM 3577 O O . THR A 1 455 ? -5.335 20.861 -10.056 1.00 94.88 455 THR A O 1
ATOM 3580 N N . ALA A 1 456 ? -4.334 21.261 -12.015 1.00 93.38 456 ALA A N 1
ATOM 3581 C CA . ALA A 1 456 ? -3.533 22.388 -11.545 1.00 93.38 456 ALA A CA 1
ATOM 3582 C C . ALA A 1 456 ? -3.249 23.351 -12.705 1.00 93.38 456 ALA A C 1
ATOM 3584 O O . ALA A 1 456 ? -3.227 22.918 -13.865 1.00 93.38 456 ALA A O 1
ATOM 3585 N N . PRO A 1 457 ? -3.033 24.645 -12.423 1.00 90.12 457 PRO A N 1
ATOM 3586 C CA . PRO A 1 457 ? -2.637 25.593 -13.453 1.00 90.12 457 PRO A CA 1
ATOM 3587 C C . PRO A 1 457 ? -1.220 25.267 -13.951 1.00 90.12 457 PRO A C 1
ATOM 3589 O O . PRO A 1 457 ? -0.362 24.846 -13.174 1.00 90.12 457 PRO A O 1
ATOM 3592 N N . ILE A 1 458 ? -0.967 25.436 -15.252 1.00 83.56 458 ILE A N 1
ATOM 3593 C CA . ILE A 1 458 ? 0.372 25.215 -15.841 1.00 83.56 458 ILE A CA 1
ATOM 3594 C C . ILE A 1 458 ? 1.306 26.396 -15.544 1.00 83.56 458 ILE A C 1
ATOM 3596 O O . ILE A 1 458 ? 2.513 26.213 -15.396 1.00 83.56 458 ILE A O 1
ATOM 3600 N N . LEU A 1 459 ? 0.740 27.598 -15.430 1.00 83.75 459 LEU A N 1
ATOM 3601 C CA . LEU A 1 459 ? 1.432 28.846 -15.114 1.00 83.75 459 LEU A CA 1
ATOM 3602 C C . LEU A 1 459 ? 0.819 29.467 -13.853 1.00 83.75 459 LEU A C 1
ATOM 3604 O O . LEU A 1 459 ? -0.397 29.379 -13.694 1.00 83.75 459 LEU A O 1
ATOM 3608 N N . PRO A 1 460 ? 1.594 30.145 -12.988 1.00 76.06 460 PRO A N 1
ATOM 3609 C CA . PRO A 1 460 ? 1.062 30.741 -11.755 1.00 76.06 460 PRO A CA 1
ATOM 3610 C C . PRO A 1 460 ? -0.052 31.770 -11.969 1.00 76.06 460 PRO A C 1
ATOM 3612 O O . PRO A 1 460 ? -0.872 31.995 -11.083 1.00 76.06 460 PRO A O 1
ATOM 3615 N N . ASP A 1 461 ? -0.056 32.427 -13.127 1.00 77.75 461 ASP A N 1
ATOM 3616 C CA . ASP A 1 461 ? -1.036 33.425 -13.556 1.00 77.75 461 ASP A CA 1
ATOM 3617 C C . ASP A 1 461 ? -1.978 32.911 -14.660 1.00 77.75 461 ASP A C 1
ATOM 3619 O O . ASP A 1 461 ? -2.850 33.650 -15.122 1.00 77.75 461 ASP A O 1
ATOM 3623 N N . GLY A 1 462 ? -1.808 31.659 -15.092 1.00 69.12 462 GLY A N 1
ATOM 3624 C CA . GLY A 1 462 ? -2.474 31.110 -16.266 1.00 69.12 462 GLY A CA 1
ATOM 3625 C C . GLY A 1 462 ? -3.907 30.646 -16.011 1.00 69.12 462 GLY A C 1
ATOM 3626 O O . GLY A 1 462 ? -4.203 29.996 -15.013 1.00 69.12 462 GLY A O 1
ATOM 3627 N N . GLU A 1 463 ? -4.784 30.904 -16.986 1.00 74.94 463 GLU A N 1
ATOM 3628 C CA . GLU A 1 463 ? -6.113 30.275 -17.088 1.00 74.94 463 GLU A CA 1
ATOM 3629 C C . GLU A 1 463 ? -6.035 28.816 -17.581 1.00 74.94 463 GLU A C 1
ATOM 3631 O O . GLU A 1 463 ? -7.021 28.081 -17.512 1.00 74.94 463 GLU A O 1
ATOM 3636 N N . GLU A 1 464 ? -4.879 28.382 -18.096 1.00 85.25 464 GLU A N 1
ATOM 3637 C CA . GLU A 1 464 ? -4.699 27.034 -18.629 1.00 85.25 464 GLU A CA 1
ATOM 3638 C C . GLU A 1 464 ? -4.515 26.014 -17.497 1.00 85.25 464 GLU A C 1
ATOM 3640 O O . GLU A 1 464 ? -3.476 25.943 -16.834 1.00 85.25 464 GLU A O 1
ATOM 3645 N N . ILE A 1 465 ? -5.563 25.221 -17.283 1.00 87.75 465 ILE A N 1
ATOM 3646 C CA . ILE A 1 465 ? -5.631 24.167 -16.275 1.00 87.75 465 ILE A CA 1
ATOM 3647 C C . ILE A 1 465 ? -5.307 22.830 -16.942 1.00 87.75 465 ILE A C 1
ATOM 3649 O O . ILE A 1 465 ? -5.970 22.425 -17.899 1.00 87.75 465 ILE A O 1
ATOM 3653 N N . LYS A 1 466 ? -4.314 22.113 -16.410 1.00 89.44 466 LYS A N 1
ATOM 3654 C CA . LYS A 1 466 ? -3.969 20.763 -16.859 1.00 89.44 466 LYS A CA 1
ATOM 3655 C C . LYS A 1 466 ? -4.512 19.721 -15.896 1.00 89.44 466 LYS A C 1
ATOM 3657 O O . LYS A 1 466 ? -4.374 19.846 -14.679 1.00 89.44 466 LYS A O 1
ATOM 3662 N N . LYS A 1 467 ? -5.063 18.647 -16.458 1.00 92.12 467 LYS A N 1
ATOM 3663 C CA . LYS A 1 467 ? -5.420 17.443 -15.711 1.00 92.12 467 LYS A CA 1
ATOM 3664 C C . LYS A 1 467 ? -4.154 16.713 -15.257 1.00 92.12 467 LYS A C 1
ATOM 3666 O O . LYS A 1 467 ? -3.340 16.311 -16.087 1.00 92.12 467 LYS A O 1
ATOM 3671 N N . LEU A 1 468 ? -3.987 16.579 -13.944 1.00 90.75 468 LEU A N 1
ATOM 3672 C CA . LEU A 1 468 ? -2.877 15.870 -13.305 1.00 90.75 468 LEU A CA 1
ATOM 3673 C C . LEU A 1 468 ? -3.159 14.371 -13.201 1.00 90.75 468 LEU A C 1
ATOM 3675 O O . LEU A 1 468 ? -2.277 13.560 -13.470 1.00 90.75 468 LEU A O 1
ATOM 3679 N N . LEU A 1 469 ? -4.386 14.021 -12.803 1.00 93.69 469 LEU A N 1
ATOM 3680 C CA . LEU A 1 469 ? -4.830 12.647 -12.592 1.00 93.69 469 LEU A CA 1
ATOM 3681 C C . LEU A 1 469 ? -6.332 12.525 -12.876 1.00 93.69 469 LEU A C 1
ATOM 3683 O O . LEU A 1 469 ? -7.116 13.393 -12.491 1.00 93.69 469 LEU A O 1
ATOM 3687 N N . ASP A 1 470 ? -6.706 11.430 -13.534 1.00 95.06 470 ASP A N 1
ATOM 3688 C CA . ASP A 1 470 ? -8.071 10.905 -13.591 1.00 95.06 470 ASP A CA 1
ATOM 3689 C C . ASP A 1 470 ? -8.056 9.544 -12.911 1.00 95.06 470 ASP A C 1
ATOM 3691 O O . ASP A 1 470 ? -7.306 8.669 -13.352 1.00 95.06 470 ASP A O 1
ATOM 3695 N N . ASP A 1 471 ? -8.856 9.345 -11.873 1.00 96.19 471 ASP A N 1
ATOM 3696 C CA . ASP A 1 471 ? -9.035 8.011 -11.307 1.00 96.19 471 ASP A CA 1
ATOM 3697 C C . ASP A 1 471 ? -10.507 7.701 -11.075 1.00 96.19 471 ASP A C 1
ATOM 3699 O O . ASP A 1 471 ? -11.359 8.589 -10.987 1.00 96.19 471 ASP A O 1
ATOM 3703 N N . LYS A 1 472 ? -10.817 6.412 -11.008 1.00 96.75 472 LYS A N 1
ATOM 3704 C CA . LYS A 1 472 ? -12.164 5.916 -10.784 1.00 96.75 472 LYS A CA 1
ATOM 3705 C C . LYS A 1 472 ? -12.141 4.702 -9.880 1.00 96.75 472 LYS A C 1
ATOM 3707 O O . LYS A 1 472 ? -11.295 3.822 -10.006 1.00 96.75 472 LYS A O 1
ATOM 3712 N N . GLY A 1 473 ? -13.164 4.587 -9.057 1.00 96.69 473 GLY A N 1
ATOM 3713 C CA . GLY A 1 473 ? -13.378 3.405 -8.245 1.00 96.69 473 GLY A CA 1
ATOM 3714 C C . GLY A 1 473 ? -14.849 3.168 -8.006 1.00 96.69 473 GLY A C 1
ATOM 3715 O O . GLY A 1 473 ? -15.717 3.820 -8.589 1.00 96.69 473 GLY A O 1
ATOM 3716 N N . THR A 1 474 ? -15.132 2.177 -7.172 1.00 96.75 474 THR A N 1
ATOM 3717 C CA . THR A 1 474 ? -16.505 1.773 -6.885 1.00 96.75 474 THR A CA 1
ATOM 3718 C C . THR A 1 474 ? -16.668 1.438 -5.420 1.00 96.75 474 THR A C 1
ATOM 3720 O O . THR A 1 474 ? -15.690 1.151 -4.737 1.00 96.75 474 THR A O 1
ATOM 3723 N N . PHE A 1 475 ? -17.899 1.502 -4.938 1.00 96.94 475 PHE A N 1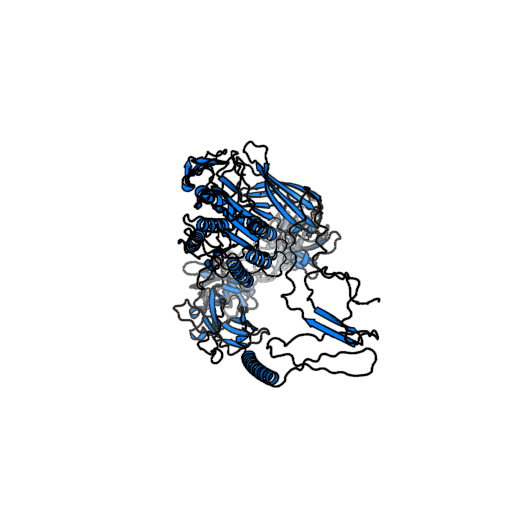
ATOM 3724 C CA . PHE A 1 475 ? -18.286 0.978 -3.636 1.00 96.94 475 PHE A CA 1
ATOM 3725 C C . PHE A 1 475 ? -19.711 0.442 -3.713 1.00 96.94 475 PHE A C 1
ATOM 3727 O O . PHE A 1 475 ? -20.468 0.747 -4.642 1.00 96.94 475 PHE A O 1
ATOM 3734 N N . THR A 1 476 ? -20.085 -0.383 -2.740 1.00 95.94 476 THR A N 1
ATOM 3735 C CA . THR A 1 476 ? -21.436 -0.942 -2.677 1.00 95.94 476 THR A CA 1
ATOM 3736 C C . THR A 1 476 ? -22.220 -0.268 -1.570 1.00 95.94 476 THR A C 1
ATOM 3738 O O . THR A 1 476 ? -21.729 -0.111 -0.459 1.00 95.94 476 THR A O 1
ATOM 3741 N N . VAL A 1 477 ? -23.462 0.100 -1.863 1.00 95.19 477 VAL A N 1
ATOM 3742 C CA . VAL A 1 477 ? -24.418 0.558 -0.864 1.00 95.19 477 VAL A CA 1
ATOM 3743 C C . VAL A 1 477 ? -25.373 -0.575 -0.513 1.00 95.19 477 VAL A C 1
ATOM 3745 O O . VAL A 1 477 ? -26.125 -1.053 -1.370 1.00 95.19 477 VAL A O 1
ATOM 3748 N N . SER A 1 478 ? -25.359 -1.023 0.740 1.00 92.31 478 SER A N 1
ATOM 3749 C CA . SER A 1 478 ? -26.228 -2.096 1.233 1.00 92.31 478 SER A CA 1
ATOM 3750 C C . SER A 1 478 ? -27.565 -1.544 1.719 1.00 92.31 478 SER A C 1
ATOM 3752 O O . SER A 1 478 ? -27.653 -0.497 2.357 1.00 92.31 478 SER A O 1
ATOM 3754 N N . LYS A 1 479 ? -28.654 -2.262 1.434 1.00 91.00 479 LYS A N 1
ATOM 3755 C CA . LYS A 1 479 ? -29.963 -1.901 1.980 1.00 91.00 479 LYS A CA 1
ATOM 3756 C C . LYS A 1 479 ? -29.986 -2.213 3.474 1.00 91.00 479 LYS A C 1
ATOM 3758 O O . LYS A 1 479 ? -29.884 -3.379 3.845 1.00 91.00 479 LYS A O 1
ATOM 3763 N N . VAL A 1 480 ? -30.213 -1.200 4.302 1.00 89.62 480 VAL A N 1
ATOM 3764 C CA . VAL A 1 480 ? -30.349 -1.383 5.752 1.00 89.62 480 VAL A CA 1
ATOM 3765 C C . VAL A 1 480 ? -31.781 -1.737 6.153 1.00 89.62 480 VAL A C 1
ATOM 3767 O O . VAL A 1 480 ? -32.759 -1.189 5.634 1.00 89.62 480 VAL A O 1
ATOM 3770 N N . GLN A 1 481 ? -31.922 -2.657 7.104 1.00 89.06 481 GLN A N 1
ATOM 3771 C CA . GLN A 1 481 ? -33.180 -2.979 7.764 1.00 89.06 481 GLN A CA 1
ATOM 3772 C C . GLN A 1 481 ? -33.360 -2.090 8.996 1.00 89.06 481 GLN A C 1
ATOM 3774 O O . GLN A 1 481 ? -32.538 -2.074 9.912 1.00 89.06 481 GLN A O 1
ATOM 3779 N N . ARG A 1 482 ? -34.472 -1.354 9.038 1.00 88.12 482 ARG A N 1
ATOM 3780 C CA . ARG A 1 482 ? -34.781 -0.488 10.174 1.00 88.12 482 ARG A CA 1
ATOM 3781 C C . ARG A 1 482 ? -35.309 -1.284 11.369 1.00 88.12 482 ARG A C 1
ATOM 3783 O O . ARG A 1 482 ? -36.155 -2.165 11.194 1.00 88.12 482 ARG A O 1
ATOM 3790 N N . PHE A 1 483 ? -34.862 -0.930 12.569 1.00 91.12 483 PHE A N 1
ATOM 3791 C CA . PHE A 1 483 ? -35.290 -1.544 13.827 1.00 91.12 483 PHE A CA 1
ATOM 3792 C C . PHE A 1 483 ? -35.652 -0.508 14.894 1.00 91.12 483 PHE A C 1
ATOM 3794 O O . PHE A 1 483 ? -35.309 0.667 14.792 1.00 91.12 483 PHE A O 1
ATOM 3801 N N . GLN A 1 484 ? -36.341 -0.951 15.937 1.00 91.44 484 GLN A N 1
ATOM 3802 C CA . GLN A 1 484 ? -36.661 -0.165 17.124 1.00 91.44 484 GLN A CA 1
ATOM 3803 C C . GLN A 1 484 ? -36.517 -1.035 18.375 1.00 91.44 484 GLN A C 1
ATOM 3805 O O . GLN A 1 484 ? -36.706 -2.253 18.321 1.00 91.44 484 GLN A O 1
ATOM 3810 N N . ILE A 1 485 ? -36.198 -0.412 19.505 1.00 92.38 485 ILE A N 1
ATOM 3811 C CA . ILE A 1 485 ? -36.246 -1.069 20.811 1.00 92.38 485 ILE A CA 1
ATOM 3812 C C . ILE A 1 485 ? -37.686 -0.989 21.327 1.00 92.38 485 ILE A C 1
ATOM 3814 O O . ILE A 1 485 ? -38.274 0.087 21.387 1.00 92.38 485 ILE A O 1
ATOM 3818 N N . ALA A 1 486 ? -38.259 -2.127 21.703 1.00 90.50 486 ALA A N 1
ATOM 3819 C CA . ALA A 1 486 ? -39.562 -2.228 22.342 1.00 90.50 486 ALA A CA 1
ATOM 3820 C C . ALA A 1 486 ? -39.385 -2.693 23.792 1.00 90.50 486 ALA A C 1
ATOM 3822 O O . ALA A 1 486 ? -38.850 -3.778 24.034 1.00 90.50 486 ALA A O 1
ATOM 3823 N N . LEU A 1 487 ? -39.848 -1.889 24.751 1.00 91.12 487 LEU A N 1
ATOM 3824 C CA . LEU A 1 487 ? -39.915 -2.291 26.155 1.00 91.12 487 LEU A CA 1
ATOM 3825 C C . LEU A 1 487 ? -41.117 -3.225 26.360 1.00 91.12 487 LEU A C 1
ATOM 3827 O O . LEU A 1 487 ? -42.217 -2.916 25.905 1.00 91.12 487 LEU A O 1
ATOM 3831 N N . GLN A 1 488 ? -40.905 -4.372 27.003 1.00 91.00 488 GLN A N 1
ATOM 3832 C CA . GLN A 1 488 ? -41.951 -5.367 27.274 1.00 91.00 488 GLN A CA 1
ATOM 3833 C C . GLN A 1 488 ? -42.408 -5.359 28.735 1.00 91.00 488 GLN A C 1
ATOM 3835 O O . GLN A 1 488 ? -43.587 -5.576 28.998 1.00 91.00 488 GLN A O 1
ATOM 3840 N N . ASP A 1 489 ? -41.486 -5.112 29.665 1.00 90.25 489 ASP A N 1
ATOM 3841 C CA . ASP A 1 489 ? -41.751 -4.977 31.100 1.00 90.25 489 ASP A CA 1
ATOM 3842 C C . ASP A 1 489 ? -40.708 -3.993 31.674 1.00 90.25 489 ASP A C 1
ATOM 3844 O O . ASP A 1 489 ? -39.533 -4.090 31.313 1.00 90.25 489 ASP A O 1
ATOM 3848 N N . PRO A 1 490 ? -41.089 -3.019 32.512 1.00 88.62 490 PRO A N 1
ATOM 3849 C CA . PRO A 1 490 ? -42.446 -2.752 32.961 1.00 88.62 490 PRO A CA 1
ATOM 3850 C C . PRO A 1 490 ? -43.357 -2.086 31.925 1.00 88.62 490 PRO A C 1
ATOM 3852 O O . PRO A 1 490 ? -42.911 -1.338 31.058 1.00 88.62 490 PRO A O 1
ATOM 3855 N N . ASN A 1 491 ? -44.664 -2.334 32.047 1.00 83.56 491 ASN A N 1
ATOM 3856 C CA . ASN A 1 491 ? -45.675 -1.635 31.254 1.00 83.56 491 ASN A CA 1
ATOM 3857 C C . ASN A 1 491 ? -45.835 -0.196 31.761 1.00 83.56 491 ASN A C 1
ATOM 3859 O O . ASN A 1 491 ? -46.004 0.024 32.963 1.00 83.56 491 ASN A O 1
ATOM 3863 N N . THR A 1 492 ? -45.857 0.779 30.851 1.00 82.50 492 THR A N 1
ATOM 3864 C CA . THR A 1 492 ? -46.127 2.183 31.191 1.00 82.50 492 THR A CA 1
ATOM 3865 C C . THR A 1 492 ? -47.437 2.317 31.976 1.00 82.50 492 THR A C 1
ATOM 3867 O O . THR A 1 492 ? -48.482 1.826 31.548 1.00 82.50 492 THR A O 1
ATOM 3870 N N . GLY A 1 493 ? -47.381 2.988 33.126 1.00 79.38 493 GLY A N 1
ATOM 3871 C CA . GLY A 1 493 ? -48.487 3.171 34.066 1.00 79.38 493 GLY A CA 1
ATOM 3872 C C . GLY A 1 493 ? -48.661 2.047 35.094 1.00 79.38 493 GLY A C 1
ATOM 3873 O O . GLY A 1 493 ? -49.576 2.132 35.909 1.00 79.38 493 GLY A O 1
ATOM 3874 N N . GLY A 1 494 ? -47.824 1.005 35.078 1.00 81.06 494 GLY A N 1
ATOM 3875 C CA . GLY A 1 494 ? -47.874 -0.063 36.078 1.00 81.06 494 GLY A CA 1
ATOM 3876 C C . GLY A 1 494 ? -47.409 0.389 37.469 1.00 81.06 494 GLY A C 1
ATOM 3877 O O . GLY A 1 494 ? -46.583 1.297 37.606 1.00 81.06 494 GLY A O 1
ATOM 3878 N N . GLU A 1 495 ? -47.943 -0.263 38.504 1.00 79.44 495 GLU A N 1
ATOM 3879 C CA . GLU A 1 495 ? -47.544 -0.068 39.900 1.00 79.44 495 GLU A CA 1
ATOM 3880 C C . GLU A 1 495 ? -46.583 -1.179 40.336 1.00 79.44 495 GLU A C 1
ATOM 3882 O O . GLU A 1 495 ? -46.943 -2.356 40.352 1.00 79.44 495 GLU A O 1
ATOM 3887 N N . TYR A 1 496 ? -45.359 -0.798 40.700 1.00 83.56 496 TYR A N 1
ATOM 3888 C CA . TYR A 1 496 ? -44.292 -1.719 41.095 1.00 83.56 496 TYR A CA 1
ATOM 3889 C C . TYR A 1 496 ? -43.714 -1.252 42.439 1.00 83.56 496 TYR A C 1
ATOM 3891 O O . TYR A 1 496 ? -42.999 -0.250 42.456 1.00 83.56 496 TYR A O 1
ATOM 3899 N N . PRO A 1 497 ? -44.000 -1.917 43.574 1.00 77.81 497 PRO A N 1
ATOM 3900 C CA . PRO A 1 497 ? -43.556 -1.439 44.884 1.00 77.81 497 PRO A CA 1
ATOM 3901 C C . PRO A 1 497 ? -42.033 -1.241 44.942 1.00 77.81 497 PRO A C 1
ATOM 3903 O O . PRO A 1 497 ? -41.269 -1.946 44.271 1.00 77.81 497 PRO A O 1
ATOM 3906 N N . LEU A 1 498 ? -41.572 -0.264 45.730 1.00 76.06 498 LEU A N 1
ATOM 3907 C CA . LEU A 1 498 ? -40.137 -0.113 46.008 1.00 76.06 498 LEU A CA 1
ATOM 3908 C C . LEU A 1 498 ? -39.615 -1.288 46.834 1.00 76.06 498 LEU A C 1
ATOM 3910 O O . LEU A 1 498 ? -38.524 -1.799 46.582 1.00 76.06 498 LEU A O 1
ATOM 3914 N N . ASN A 1 499 ? -40.434 -1.733 47.780 1.00 72.94 499 ASN A N 1
ATOM 3915 C CA . ASN A 1 499 ? -40.118 -2.760 48.749 1.00 72.94 499 ASN A CA 1
ATOM 3916 C C . ASN A 1 499 ? -41.340 -3.632 49.063 1.00 72.94 499 ASN A C 1
ATOM 3918 O O . ASN A 1 499 ? -42.489 -3.235 48.860 1.00 72.94 499 ASN A O 1
ATOM 3922 N N . THR A 1 500 ? -41.067 -4.825 49.573 1.00 72.50 500 THR A N 1
ATOM 3923 C CA . THR A 1 500 ? -42.013 -5.677 50.290 1.00 72.50 500 THR A CA 1
ATOM 3924 C C . THR A 1 500 ? -41.522 -5.834 51.729 1.00 72.50 500 THR A C 1
ATOM 3926 O O . THR A 1 500 ? -40.383 -5.494 52.045 1.00 72.50 500 THR A O 1
ATOM 3929 N N . ILE A 1 501 ? -42.392 -6.321 52.612 1.00 61.78 501 ILE A N 1
ATOM 3930 C CA . ILE A 1 501 ? -42.007 -6.715 53.968 1.00 61.78 501 ILE A CA 1
ATOM 3931 C C . ILE A 1 501 ? -42.054 -8.238 54.016 1.00 61.78 501 ILE A C 1
ATOM 3933 O O . ILE A 1 501 ? -43.132 -8.836 53.974 1.00 61.78 501 ILE A O 1
ATOM 3937 N N . THR A 1 502 ? -40.884 -8.854 54.089 1.00 56.75 502 THR A N 1
ATOM 3938 C CA . THR A 1 502 ? -40.701 -10.301 54.228 1.00 56.75 502 THR A CA 1
ATOM 3939 C C . THR A 1 502 ? -39.758 -10.519 55.403 1.00 56.75 502 THR A C 1
ATOM 3941 O O . THR A 1 502 ? -38.751 -9.835 55.514 1.00 56.75 502 THR A O 1
ATOM 3944 N N . ASN A 1 503 ? -40.126 -11.405 56.335 1.00 57.47 503 ASN A N 1
ATOM 3945 C CA . ASN A 1 503 ? -39.312 -11.760 57.508 1.00 57.47 503 ASN A CA 1
ATOM 3946 C C . ASN A 1 503 ? -38.763 -10.572 58.321 1.00 57.47 503 ASN A C 1
ATOM 3948 O O . ASN A 1 503 ? -37.606 -10.595 58.715 1.00 57.47 503 ASN A O 1
ATOM 3952 N N . ALA A 1 504 ? -39.582 -9.546 58.584 1.00 51.88 504 ALA A N 1
ATOM 3953 C CA . ALA A 1 504 ? -39.141 -8.374 59.349 1.00 51.88 504 ALA A CA 1
ATOM 3954 C C . ALA A 1 504 ? -37.940 -7.634 58.712 1.00 51.88 504 ALA A C 1
ATOM 3956 O O . ALA A 1 504 ? -37.133 -7.036 59.406 1.00 51.88 504 ALA A O 1
ATOM 3957 N N . ALA A 1 505 ? -37.837 -7.634 57.384 1.00 50.56 505 ALA A N 1
ATOM 3958 C CA . ALA A 1 505 ? -36.939 -6.753 56.652 1.00 50.56 505 ALA A CA 1
ATOM 3959 C C . ALA A 1 505 ? -37.701 -6.062 55.516 1.00 50.56 505 ALA A C 1
ATOM 3961 O O . ALA A 1 505 ? -38.605 -6.638 54.897 1.00 50.56 505 ALA A O 1
ATOM 3962 N N . MET A 1 506 ? -37.337 -4.808 55.232 1.00 60.50 506 MET A N 1
ATOM 3963 C CA . MET A 1 506 ? -37.703 -4.188 53.963 1.00 60.50 506 MET A CA 1
ATOM 3964 C C . MET A 1 506 ? -36.837 -4.790 52.864 1.00 60.50 506 MET A C 1
ATOM 3966 O O . MET A 1 506 ? -35.747 -4.305 52.569 1.00 60.50 506 MET A O 1
ATOM 3970 N N . GLU A 1 507 ? -37.342 -5.838 52.230 1.00 68.00 507 GLU A N 1
ATOM 3971 C CA . GLU A 1 507 ? -36.706 -6.388 51.046 1.00 68.00 507 GLU A CA 1
ATOM 3972 C C . GLU A 1 507 ? -37.126 -5.558 49.842 1.00 68.00 507 GLU A C 1
ATOM 3974 O O . GLU A 1 507 ? -38.310 -5.417 49.517 1.00 68.00 507 GLU A O 1
ATOM 3979 N N . ALA A 1 508 ? -36.151 -4.976 49.161 1.00 71.88 508 ALA A N 1
ATOM 3980 C CA . ALA A 1 508 ? -36.448 -4.261 47.942 1.00 71.88 508 ALA A CA 1
ATOM 3981 C C . ALA A 1 508 ? -36.839 -5.232 46.832 1.00 71.88 508 ALA A C 1
ATOM 3983 O O . ALA A 1 508 ? -36.168 -6.232 46.577 1.00 71.88 508 ALA A O 1
ATOM 3984 N N . ILE A 1 509 ? -37.953 -4.932 46.166 1.00 78.25 509 ILE A N 1
ATOM 3985 C CA . ILE A 1 509 ? -38.464 -5.786 45.098 1.00 78.25 509 ILE A CA 1
ATOM 3986 C C . ILE A 1 509 ? -37.630 -5.505 43.844 1.00 78.25 509 ILE A C 1
ATOM 3988 O O . ILE A 1 509 ? -37.577 -4.346 43.406 1.00 78.25 509 ILE A O 1
ATOM 3992 N N . PRO A 1 510 ? -37.000 -6.530 43.238 1.00 84.38 510 PRO A N 1
ATOM 3993 C CA . PRO A 1 510 ? -36.285 -6.357 41.987 1.00 84.38 510 PRO A CA 1
ATOM 3994 C C . PRO A 1 510 ? -37.236 -5.875 40.892 1.00 84.38 510 PRO A C 1
ATOM 3996 O O . PRO A 1 510 ? -38.233 -6.525 40.572 1.00 84.38 510 PRO A O 1
ATOM 3999 N N . LEU A 1 511 ? -36.895 -4.751 40.279 1.00 89.31 511 LEU A N 1
ATOM 4000 C CA . LEU A 1 511 ? -37.481 -4.299 39.033 1.00 89.31 511 LEU A CA 1
ATOM 4001 C C . LEU A 1 511 ? -36.812 -5.074 37.895 1.00 89.31 511 LEU A C 1
ATOM 4003 O O . LEU A 1 511 ? -35.615 -4.924 37.644 1.00 89.31 511 LEU A O 1
ATOM 4007 N N . THR A 1 512 ? -37.581 -5.927 37.222 1.00 91.94 512 THR A N 1
ATOM 4008 C CA . THR A 1 512 ? -37.119 -6.598 36.003 1.00 91.94 512 THR A CA 1
ATOM 4009 C C . THR A 1 512 ? -37.446 -5.702 34.816 1.00 91.94 512 THR A C 1
ATOM 4011 O O . THR A 1 512 ? -38.596 -5.323 34.624 1.00 91.94 512 THR A O 1
ATOM 4014 N N . ILE A 1 513 ? -36.427 -5.344 34.040 1.00 94.06 513 ILE A N 1
ATOM 4015 C CA . ILE A 1 513 ? -36.564 -4.558 32.816 1.00 94.06 513 ILE A CA 1
ATOM 4016 C C . ILE A 1 513 ? -36.305 -5.505 31.653 1.00 94.06 513 ILE A C 1
ATOM 4018 O O . ILE A 1 513 ? -35.208 -6.054 31.546 1.00 94.06 513 ILE A O 1
ATOM 4022 N N . VAL A 1 514 ? -37.303 -5.697 30.796 1.00 94.19 514 VAL A N 1
ATOM 4023 C CA . VAL A 1 514 ? -37.245 -6.563 29.616 1.00 94.19 514 VAL A CA 1
ATOM 4024 C C . VAL A 1 514 ? -37.448 -5.719 28.367 1.00 94.19 514 VAL A C 1
ATOM 4026 O O . VAL A 1 514 ? -38.448 -5.012 28.231 1.00 94.19 514 VAL A O 1
ATOM 4029 N N . ALA A 1 515 ? -36.512 -5.818 27.429 1.00 94.88 515 ALA A N 1
ATOM 4030 C CA . ALA A 1 515 ? -36.565 -5.131 26.148 1.00 94.88 515 ALA A CA 1
ATOM 4031 C C . ALA A 1 515 ? -36.317 -6.103 24.997 1.00 94.88 515 ALA A C 1
ATOM 4033 O O . ALA A 1 515 ? -35.661 -7.134 25.143 1.00 94.88 515 ALA A O 1
ATOM 4034 N N . ARG A 1 516 ? -36.823 -5.764 23.817 1.00 93.56 516 ARG A N 1
ATOM 4035 C CA . ARG A 1 516 ? -36.609 -6.530 22.592 1.00 93.56 516 ARG A CA 1
ATOM 4036 C C . ARG A 1 516 ? -36.329 -5.591 21.433 1.00 93.56 516 ARG A C 1
ATOM 4038 O O . ARG A 1 516 ? -36.997 -4.574 21.290 1.00 93.56 516 ARG A O 1
ATOM 4045 N N . ILE A 1 517 ? -35.394 -5.963 20.569 1.00 92.94 517 ILE A N 1
ATOM 4046 C CA . ILE A 1 517 ? -35.177 -5.270 19.301 1.00 92.94 517 ILE A CA 1
ATOM 4047 C C . ILE A 1 517 ? -36.097 -5.886 18.246 1.00 92.94 517 ILE A C 1
ATOM 4049 O O . ILE A 1 517 ? -36.078 -7.096 18.004 1.00 92.94 517 ILE A O 1
ATOM 4053 N N . VAL A 1 518 ? -36.938 -5.054 17.643 1.00 92.31 518 VAL A N 1
ATOM 4054 C CA . VAL A 1 518 ? -37.940 -5.462 16.656 1.00 92.31 518 VAL A CA 1
ATOM 4055 C C . VAL A 1 518 ? -37.766 -4.676 15.361 1.00 92.31 518 VAL A C 1
ATOM 4057 O O . VAL A 1 518 ? -37.249 -3.562 15.365 1.00 92.31 518 VAL A O 1
ATOM 4060 N N . ASP A 1 519 ? -38.194 -5.245 14.239 1.00 91.25 519 ASP A N 1
ATOM 4061 C CA . ASP A 1 519 ? -38.271 -4.524 12.970 1.00 91.25 519 ASP A CA 1
ATOM 4062 C C . ASP A 1 519 ? -39.410 -3.483 12.979 1.00 91.25 519 ASP A C 1
ATOM 4064 O O . ASP A 1 519 ? -40.164 -3.345 13.947 1.00 91.25 519 ASP A O 1
ATOM 4068 N N . GLN A 1 520 ? -39.572 -2.752 11.874 1.00 86.62 520 GLN A N 1
ATOM 4069 C CA . GLN A 1 520 ? -40.648 -1.760 11.731 1.00 86.62 520 GLN A CA 1
ATOM 4070 C C . GLN A 1 520 ? -42.070 -2.335 11.846 1.00 86.62 520 GLN A C 1
ATOM 4072 O O . GLN A 1 520 ? -43.010 -1.581 12.089 1.00 86.62 520 GLN A O 1
ATOM 4077 N N . ASN A 1 521 ? -42.242 -3.648 11.680 1.00 88.88 521 ASN A N 1
ATOM 4078 C CA . ASN A 1 521 ? -43.527 -4.331 11.813 1.00 88.88 521 ASN A CA 1
ATOM 4079 C C . ASN A 1 521 ? -43.743 -4.895 13.231 1.00 88.88 521 ASN A C 1
ATOM 4081 O O . ASN A 1 521 ? -44.758 -5.546 13.476 1.00 88.88 521 ASN A O 1
ATOM 4085 N N . GLY A 1 522 ? -42.804 -4.676 14.160 1.00 87.00 522 GLY A N 1
ATOM 4086 C CA . GLY A 1 522 ? -42.840 -5.242 15.509 1.00 87.00 522 GLY A CA 1
ATOM 4087 C C . GLY A 1 522 ? -42.380 -6.703 15.587 1.00 87.00 522 GLY A C 1
ATOM 4088 O O . GLY A 1 522 ? -42.533 -7.336 16.633 1.00 87.00 522 GLY A O 1
ATOM 4089 N N . THR A 1 523 ? -41.805 -7.251 14.512 1.00 90.62 523 THR A N 1
ATOM 4090 C CA . THR A 1 523 ? -41.282 -8.623 14.488 1.00 90.62 523 THR A CA 1
ATOM 4091 C C . THR A 1 523 ? -39.920 -8.667 15.185 1.00 90.62 523 THR A C 1
ATOM 4093 O O . THR A 1 523 ? -39.054 -7.865 14.840 1.00 90.62 523 THR A O 1
ATOM 4096 N N . PRO A 1 524 ? -39.680 -9.592 16.131 1.00 89.88 524 PRO A N 1
ATOM 4097 C CA . PRO A 1 524 ? -38.375 -9.750 16.776 1.00 89.88 524 PRO A CA 1
ATOM 4098 C C . PRO A 1 524 ? -37.245 -9.950 15.759 1.00 89.88 524 PRO A C 1
ATOM 4100 O O . PRO A 1 524 ? -37.333 -10.842 14.912 1.00 89.88 524 PRO A O 1
ATOM 4103 N N . LEU A 1 525 ? -36.172 -9.164 15.865 1.00 90.19 525 LEU A N 1
ATOM 4104 C CA . LEU A 1 525 ? -34.945 -9.396 15.101 1.00 90.19 525 LEU A CA 1
ATOM 4105 C C . LEU A 1 525 ? -34.052 -10.400 15.829 1.00 90.19 525 LEU A C 1
ATOM 4107 O O . LEU A 1 525 ? -34.059 -10.473 17.055 1.00 90.19 525 LEU A O 1
ATOM 4111 N N . SER A 1 526 ? -33.303 -11.202 15.070 1.00 86.19 526 SER A N 1
ATOM 4112 C CA . SER A 1 526 ? -32.326 -12.129 15.645 1.00 86.19 526 SER A CA 1
ATOM 4113 C C . SER A 1 526 ? -31.023 -11.381 15.955 1.00 86.19 526 SER A C 1
ATOM 4115 O O . SER A 1 526 ? -30.436 -10.808 15.032 1.00 86.19 526 SER A O 1
ATOM 4117 N N . PRO A 1 527 ? -30.525 -11.411 17.202 1.00 83.50 527 PRO A N 1
ATOM 4118 C CA . PRO A 1 527 ? -29.288 -10.725 17.561 1.00 83.50 527 PRO A CA 1
ATOM 4119 C C . PRO A 1 527 ? -28.048 -11.289 16.884 1.00 83.50 527 PRO A C 1
ATOM 4121 O O . PRO A 1 527 ? -27.126 -10.531 16.646 1.00 83.50 527 PRO A O 1
ATOM 4124 N N . VAL A 1 528 ? -28.047 -12.566 16.486 1.00 82.94 528 VAL A N 1
ATOM 4125 C CA . VAL A 1 528 ? -26.939 -13.162 15.712 1.00 82.94 528 VAL A CA 1
ATOM 4126 C C . VAL A 1 528 ? -26.723 -12.431 14.386 1.00 82.94 528 VAL A C 1
ATOM 4128 O O . VAL A 1 528 ? -25.613 -12.378 13.877 1.00 82.94 528 VAL A O 1
ATOM 4131 N N . ARG A 1 529 ? -27.796 -11.875 13.815 1.00 83.62 529 ARG A N 1
ATOM 4132 C CA . ARG A 1 529 ? -27.721 -11.101 12.578 1.00 83.62 529 ARG A CA 1
ATOM 4133 C C . ARG A 1 529 ? -27.506 -9.612 12.847 1.00 83.62 529 ARG A C 1
ATOM 4135 O O . ARG A 1 529 ? -26.797 -8.954 12.100 1.00 83.62 529 ARG A O 1
ATOM 4142 N N . LEU A 1 530 ? -28.139 -9.090 13.898 1.00 86.88 530 LEU A N 1
ATOM 4143 C CA . LEU A 1 530 ? -28.103 -7.673 14.247 1.00 86.88 530 LEU A CA 1
ATOM 4144 C C . LEU A 1 530 ? -26.771 -7.237 14.869 1.00 86.88 530 LEU A C 1
ATOM 4146 O O . LEU A 1 530 ? -26.383 -6.091 14.676 1.00 86.88 530 LEU A O 1
ATOM 4150 N N . LEU A 1 531 ? -26.106 -8.101 15.637 1.00 88.50 531 LEU A N 1
ATOM 4151 C CA . LEU A 1 531 ? -24.948 -7.753 16.459 1.00 88.50 531 LEU A CA 1
ATOM 4152 C C . LEU A 1 531 ? -23.637 -8.269 15.862 1.00 88.50 531 LEU A C 1
ATOM 4154 O O . LEU A 1 531 ? -23.596 -9.333 15.252 1.00 88.50 531 LEU A O 1
ATOM 4158 N N . THR A 1 532 ? -22.559 -7.511 16.057 1.00 81.81 532 THR A N 1
ATOM 4159 C CA . THR A 1 532 ? -21.194 -7.860 15.620 1.00 81.81 532 THR A CA 1
ATOM 4160 C C . THR A 1 532 ? -20.419 -8.676 16.665 1.00 81.81 532 THR A C 1
ATOM 4162 O O . THR A 1 532 ? -19.289 -9.085 16.404 1.00 81.81 532 THR A O 1
ATOM 4165 N N . GLY A 1 533 ? -21.017 -8.944 17.833 1.00 79.19 533 GLY A N 1
ATOM 4166 C CA . GLY A 1 533 ? -20.417 -9.681 18.950 1.00 79.19 533 GLY A CA 1
ATOM 4167 C C . GLY A 1 533 ? -21.452 -10.417 19.810 1.00 79.19 533 GLY A C 1
ATOM 4168 O O . GLY A 1 533 ? -22.586 -10.639 19.382 1.00 79.19 533 GLY A O 1
ATOM 4169 N N . GLU A 1 534 ? -21.059 -10.819 21.023 1.00 77.69 534 GLU A N 1
ATOM 4170 C CA . GLU A 1 534 ? -21.969 -11.460 21.982 1.00 77.69 534 GLU A CA 1
ATOM 4171 C C . GLU A 1 534 ? -23.147 -10.534 22.339 1.00 77.69 534 GLU A C 1
ATOM 4173 O O . GLU A 1 534 ? -23.011 -9.313 22.386 1.00 77.69 534 GLU A O 1
ATOM 4178 N N . GLY A 1 535 ? -24.332 -11.115 22.558 1.00 80.50 535 GLY A N 1
ATOM 4179 C CA . GLY A 1 535 ? -25.572 -10.356 22.764 1.00 80.50 535 GLY A CA 1
ATOM 4180 C C . GLY A 1 535 ? -25.652 -9.569 24.076 1.00 80.50 535 GLY A C 1
ATOM 4181 O O . GLY A 1 535 ? -26.506 -8.685 24.204 1.00 80.50 535 GLY A O 1
ATOM 4182 N N . ASP A 1 536 ? -24.781 -9.882 25.035 1.00 87.00 536 ASP A N 1
ATOM 4183 C CA . ASP A 1 536 ? -24.764 -9.296 26.373 1.00 87.00 536 ASP A CA 1
ATOM 4184 C C . ASP A 1 536 ? -24.161 -7.887 26.361 1.00 87.00 536 ASP A C 1
ATOM 4186 O O . ASP A 1 536 ? -23.106 -7.633 25.784 1.00 87.00 536 ASP A O 1
ATOM 4190 N N . GLY A 1 537 ? -24.849 -6.935 26.998 1.00 86.81 537 GLY A N 1
ATOM 4191 C CA . GLY A 1 537 ? -24.433 -5.529 27.018 1.00 86.81 537 GLY A CA 1
ATOM 4192 C C . GLY A 1 537 ? -24.687 -4.769 25.710 1.00 86.81 537 GLY A C 1
ATOM 4193 O O . GLY A 1 537 ? -24.298 -3.606 25.600 1.00 86.81 537 GLY A O 1
ATOM 4194 N N . ALA A 1 538 ? -25.373 -5.383 24.739 1.00 89.38 538 ALA A N 1
ATOM 4195 C CA . ALA A 1 538 ? -25.836 -4.690 23.538 1.00 89.38 538 ALA A CA 1
ATOM 4196 C C . ALA A 1 538 ? -26.915 -3.640 23.855 1.00 89.38 538 ALA A C 1
ATOM 4198 O O . ALA A 1 538 ? -27.009 -2.632 23.163 1.00 89.38 538 ALA A O 1
ATOM 4199 N N . LEU A 1 539 ? -27.704 -3.838 24.917 1.00 93.25 539 LEU A N 1
ATOM 4200 C CA . LEU A 1 539 ? -28.641 -2.847 25.452 1.00 93.25 539 LEU A CA 1
ATOM 4201 C C . LEU A 1 539 ? -28.241 -2.428 26.872 1.00 93.25 539 LEU A C 1
ATOM 4203 O O . LEU A 1 539 ? -27.732 -3.240 27.651 1.00 93.25 539 LEU A O 1
ATOM 4207 N N . TYR A 1 540 ? -28.537 -1.176 27.216 1.00 93.88 540 TYR A N 1
ATOM 4208 C CA . TYR A 1 540 ? -28.399 -0.631 28.564 1.00 93.88 540 TYR A CA 1
ATOM 4209 C C . TYR A 1 540 ? -29.709 -0.022 29.045 1.00 93.88 540 TYR A C 1
ATOM 4211 O O . TYR A 1 540 ? -30.355 0.705 28.294 1.00 93.88 540 TYR A O 1
ATOM 4219 N N . ALA A 1 541 ? -30.052 -0.239 30.312 1.00 94.50 541 ALA A N 1
ATOM 4220 C CA . ALA A 1 541 ? -31.162 0.443 30.969 1.00 94.50 541 ALA A CA 1
ATOM 4221 C C . ALA A 1 541 ? -30.670 1.574 31.889 1.00 94.50 541 ALA A C 1
ATOM 4223 O O . ALA A 1 541 ? -29.614 1.467 32.517 1.00 94.50 541 ALA A O 1
ATOM 4224 N N . VAL A 1 542 ? -31.453 2.644 31.991 1.00 94.00 542 VAL A N 1
ATOM 4225 C CA . VAL A 1 542 ? -31.295 3.751 32.940 1.00 94.00 542 VAL A CA 1
ATOM 4226 C C . VAL A 1 542 ? -32.641 3.985 33.620 1.00 94.00 542 VAL A C 1
ATOM 4228 O O . VAL A 1 542 ? -33.671 4.026 32.954 1.00 94.00 542 VAL A O 1
ATOM 4231 N N . VAL A 1 543 ? -32.648 4.130 34.944 1.00 92.50 543 VAL A N 1
ATOM 4232 C CA . VAL A 1 543 ? -33.857 4.408 35.735 1.00 92.50 543 VAL A CA 1
ATOM 4233 C C . VAL A 1 543 ? -33.707 5.770 36.407 1.00 92.50 543 VAL A C 1
ATOM 4235 O O . VAL A 1 543 ? -32.696 6.012 37.067 1.00 92.50 543 VAL A O 1
ATOM 4238 N N . SER A 1 544 ? -34.693 6.655 36.264 1.00 90.62 544 SER A N 1
ATOM 4239 C CA . SER A 1 544 ? -34.690 8.001 36.846 1.00 90.62 544 SER A CA 1
ATOM 4240 C C . SER A 1 544 ? -35.988 8.331 37.592 1.00 90.62 544 SER A C 1
ATOM 4242 O O . SER A 1 544 ? -37.063 7.833 37.271 1.00 90.62 544 SER A O 1
ATOM 4244 N N . SER A 1 545 ? -35.896 9.157 38.638 1.00 88.12 545 SER A N 1
ATOM 4245 C CA . SER A 1 545 ? -37.045 9.663 39.402 1.00 88.12 545 SER A CA 1
ATOM 4246 C C . SER A 1 545 ? -36.695 11.023 40.004 1.00 88.12 545 SER A C 1
ATOM 4248 O O . SER A 1 545 ? -35.769 11.152 40.806 1.00 88.12 545 SER A O 1
ATOM 4250 N N . GLY A 1 546 ? -37.407 12.078 39.600 1.00 84.06 546 GLY A N 1
ATOM 4251 C CA . GLY A 1 546 ? -37.043 13.447 39.973 1.00 84.06 546 GLY A CA 1
ATOM 4252 C C . GLY A 1 546 ? -35.652 13.833 39.450 1.00 84.06 546 GLY A C 1
ATOM 4253 O O . GLY A 1 546 ? -35.466 13.951 38.245 1.00 84.06 546 GLY A O 1
ATOM 4254 N N . THR A 1 547 ? -34.692 14.062 40.352 1.00 81.19 547 THR A N 1
ATOM 4255 C CA . THR A 1 547 ? -33.289 14.396 40.023 1.00 81.19 547 THR A CA 1
ATOM 4256 C C . THR A 1 547 ? -32.331 13.205 40.137 1.00 81.19 547 THR A C 1
ATOM 4258 O O . THR A 1 547 ? -31.151 13.354 39.833 1.00 81.19 547 THR A O 1
ATOM 4261 N N . GLU A 1 548 ? -32.803 12.044 40.597 1.00 82.75 548 GLU A N 1
ATOM 4262 C CA . GLU A 1 548 ? -31.996 10.825 40.730 1.00 82.75 548 GLU A CA 1
ATOM 4263 C C . GLU A 1 548 ? -31.991 10.050 39.408 1.00 82.75 548 GLU A C 1
ATOM 4265 O O . GLU A 1 548 ? -33.013 9.967 38.722 1.00 82.75 548 GLU A O 1
ATOM 4270 N N . THR A 1 549 ? -30.843 9.494 39.019 1.00 87.75 549 THR A N 1
ATOM 4271 C CA . THR A 1 549 ? -30.674 8.711 37.784 1.00 87.75 549 THR A CA 1
ATOM 4272 C C . THR A 1 549 ? -29.614 7.632 37.996 1.00 87.75 549 THR A C 1
ATOM 4274 O O . THR A 1 549 ? -28.535 7.922 38.516 1.00 87.75 549 THR A O 1
ATOM 4277 N N . SER A 1 550 ? -29.906 6.399 37.580 1.00 89.69 550 SER A N 1
ATOM 4278 C CA . SER A 1 550 ? -28.984 5.269 37.708 1.00 89.69 550 SER A CA 1
ATOM 4279 C C . SER A 1 550 ? -27.778 5.366 36.772 1.00 89.69 550 SER A C 1
ATOM 4281 O O . SER A 1 550 ? -27.800 6.050 35.746 1.00 89.69 550 SER A O 1
ATOM 4283 N N . LYS A 1 551 ? -26.726 4.593 37.069 1.00 89.81 551 LYS A N 1
ATOM 4284 C CA . LYS A 1 551 ? -25.698 4.248 36.074 1.00 89.81 551 LYS A CA 1
ATOM 4285 C C . LYS A 1 551 ? -26.333 3.449 34.924 1.00 89.81 551 LYS A C 1
ATOM 4287 O O . LYS A 1 551 ? -27.423 2.896 35.072 1.00 89.81 551 LYS A O 1
ATOM 4292 N N . ARG A 1 552 ? -25.637 3.363 33.783 1.00 91.12 552 ARG A N 1
ATOM 4293 C CA . ARG A 1 552 ? -26.030 2.491 32.661 1.00 91.12 552 ARG A CA 1
ATOM 4294 C C . ARG A 1 552 ? -25.943 1.026 33.098 1.00 91.12 552 ARG A C 1
ATOM 4296 O O . ARG A 1 552 ? -24.856 0.552 33.418 1.00 91.12 552 ARG A O 1
ATOM 4303 N N . LEU A 1 553 ? -27.076 0.329 33.108 1.00 92.50 553 LEU A N 1
ATOM 4304 C CA . LEU A 1 553 ? -27.194 -1.065 33.534 1.00 92.50 553 LEU A CA 1
ATOM 4305 C C . LEU A 1 553 ? -27.111 -1.990 32.306 1.00 92.50 553 LEU A C 1
ATOM 4307 O O . LEU A 1 553 ? -28.053 -1.978 31.510 1.00 92.50 553 LEU A O 1
ATOM 4311 N N . PRO A 1 554 ? -26.026 -2.763 32.102 1.00 92.38 554 PRO A N 1
ATOM 4312 C CA . PRO A 1 554 ? -25.931 -3.701 30.980 1.00 92.38 554 PRO A CA 1
ATOM 4313 C C . PRO A 1 554 ? -27.014 -4.773 31.076 1.00 92.38 554 PRO A C 1
ATOM 4315 O O . PRO A 1 554 ? -27.212 -5.374 32.131 1.00 92.38 554 PRO A O 1
ATOM 4318 N N . MET A 1 555 ? -27.708 -5.020 29.967 1.00 95.06 555 MET A N 1
ATOM 4319 C CA . MET A 1 555 ? -28.731 -6.059 29.884 1.00 95.06 555 MET A CA 1
ATOM 4320 C C . MET A 1 555 ? -28.136 -7.365 29.348 1.00 95.06 555 MET A C 1
ATOM 4322 O O . MET A 1 555 ? -27.351 -7.348 28.399 1.00 95.06 555 MET A O 1
ATOM 4326 N N . GLN A 1 556 ? -28.538 -8.494 29.932 1.00 93.62 556 GLN A N 1
ATOM 4327 C CA . GLN A 1 556 ? -28.170 -9.836 29.472 1.00 93.62 556 GLN A CA 1
ATOM 4328 C C . GLN A 1 556 ? -29.164 -10.333 28.424 1.00 93.62 556 GLN A C 1
ATOM 4330 O O . GLN A 1 556 ? -30.375 -10.131 28.562 1.00 93.62 556 GLN A O 1
ATOM 4335 N N . TYR A 1 557 ? -28.666 -10.992 27.386 1.00 93.69 557 TYR A N 1
ATOM 4336 C CA . TYR A 1 557 ? -29.469 -11.538 26.308 1.00 93.69 557 TYR A CA 1
ATOM 4337 C C . TYR A 1 557 ? -29.985 -12.945 26.645 1.00 93.69 557 TYR A C 1
ATOM 4339 O O . TYR A 1 557 ? -29.242 -13.914 26.792 1.00 93.69 557 TYR A O 1
ATOM 4347 N N . ASP A 1 558 ? -31.306 -13.073 26.715 1.00 90.94 558 ASP A N 1
ATOM 4348 C CA . ASP A 1 558 ? -32.018 -14.335 26.865 1.00 90.94 558 ASP A CA 1
ATOM 4349 C C . ASP A 1 558 ? -32.320 -14.927 25.481 1.00 90.94 558 ASP A C 1
ATOM 4351 O O . ASP A 1 558 ? -33.299 -14.576 24.809 1.00 90.94 558 ASP A O 1
ATOM 4355 N N . SER A 1 559 ? -31.461 -15.858 25.061 1.00 87.81 559 SER A N 1
ATOM 4356 C CA . SER A 1 559 ? -31.570 -16.549 23.771 1.00 87.81 559 SER A CA 1
ATOM 4357 C C . SER A 1 559 ? -32.824 -17.415 23.619 1.00 87.81 559 SER A C 1
ATOM 4359 O O . SER A 1 559 ? -33.253 -17.651 22.489 1.00 87.81 559 SER A O 1
ATOM 4361 N N . VAL A 1 560 ? -33.440 -17.858 24.722 1.00 87.94 560 VAL A N 1
ATOM 4362 C CA . VAL A 1 560 ? -34.649 -18.696 24.693 1.00 87.94 560 VAL A CA 1
ATOM 4363 C C . VAL A 1 560 ? -35.862 -17.854 24.309 1.00 87.94 560 VAL A C 1
ATOM 4365 O O . VAL A 1 560 ? -36.694 -18.289 23.511 1.00 87.94 560 VAL A O 1
ATOM 4368 N N . ASN A 1 561 ? -35.945 -16.634 24.843 1.00 88.81 561 ASN A N 1
ATOM 4369 C CA . ASN A 1 561 ? -37.086 -15.738 24.643 1.00 88.81 561 ASN A CA 1
ATOM 4370 C C . ASN A 1 561 ? -36.827 -14.617 23.619 1.00 88.81 561 ASN A C 1
ATOM 4372 O O . ASN A 1 561 ? -37.729 -13.819 23.344 1.00 88.81 561 ASN A O 1
ATOM 4376 N N . ASN A 1 562 ? -35.623 -14.559 23.040 1.00 89.69 562 ASN A N 1
ATOM 4377 C CA . ASN A 1 562 ? -35.167 -13.508 22.126 1.00 89.69 562 ASN A CA 1
ATOM 4378 C C . ASN A 1 562 ? -35.440 -12.101 22.693 1.00 89.69 562 ASN A C 1
ATOM 4380 O O . ASN A 1 562 ? -36.199 -11.309 22.119 1.00 89.69 562 ASN A O 1
ATOM 4384 N N . GLN A 1 563 ? -34.908 -11.837 23.886 1.00 94.31 563 GLN A N 1
ATOM 4385 C CA . GLN A 1 563 ? -35.100 -10.588 24.628 1.00 94.31 563 GLN A CA 1
ATOM 4386 C C . GLN A 1 563 ? -33.865 -10.266 25.471 1.00 94.31 563 GLN A C 1
ATOM 4388 O O . GLN A 1 563 ? -33.082 -11.149 25.799 1.00 94.31 563 GLN A O 1
ATOM 4393 N N . TRP A 1 564 ? -33.712 -9.006 25.851 1.00 95.19 564 TRP A N 1
ATOM 4394 C CA . TRP A 1 564 ? -32.702 -8.548 26.793 1.00 95.19 564 TRP A CA 1
ATOM 4395 C C . TRP A 1 564 ? -33.371 -8.274 28.124 1.00 95.19 564 TRP A C 1
ATOM 4397 O O . TRP A 1 564 ? -34.447 -7.675 28.161 1.00 95.19 564 TRP A O 1
ATOM 4407 N N . GLN A 1 565 ? -32.726 -8.676 29.211 1.00 95.19 565 GLN A N 1
ATOM 4408 C CA . GLN A 1 565 ? -33.233 -8.455 30.554 1.00 95.19 565 GLN A CA 1
ATOM 4409 C C . GLN A 1 565 ? -32.148 -7.937 31.490 1.00 95.19 565 GLN A C 1
ATOM 4411 O O . GLN A 1 565 ? -30.991 -8.353 31.430 1.00 95.19 565 GLN A O 1
ATOM 4416 N N . VAL A 1 566 ? -32.539 -7.047 32.393 1.00 94.88 566 VAL A N 1
ATOM 4417 C CA . VAL A 1 566 ? -31.747 -6.700 33.572 1.00 94.88 566 VAL A CA 1
ATOM 4418 C C . VAL A 1 566 ? -32.661 -6.669 34.786 1.00 94.88 566 VAL A C 1
ATOM 4420 O O . VAL A 1 566 ? -33.793 -6.189 34.717 1.00 94.88 566 VAL A O 1
ATOM 4423 N N . LYS A 1 567 ? -32.182 -7.217 35.901 1.00 91.88 567 LYS A N 1
ATOM 4424 C CA . LYS A 1 567 ? -32.855 -7.125 37.195 1.00 91.88 567 LYS A CA 1
ATOM 4425 C C . LYS A 1 567 ? -32.113 -6.107 38.033 1.00 91.88 567 LYS A C 1
ATOM 4427 O O . LYS A 1 567 ? -30.905 -6.232 38.208 1.00 91.88 567 LYS A O 1
ATOM 4432 N N . THR A 1 568 ? -32.831 -5.108 38.524 1.00 86.88 568 THR A N 1
ATOM 4433 C CA . THR A 1 568 ? -32.247 -4.044 39.333 1.00 86.88 568 THR A CA 1
ATOM 4434 C C . THR A 1 568 ? -33.076 -3.782 40.574 1.00 86.88 568 THR A C 1
ATOM 4436 O O . THR A 1 568 ? -34.295 -3.914 40.560 1.00 86.88 568 THR A O 1
ATOM 4439 N N . ILE A 1 569 ? -32.415 -3.400 41.656 1.00 84.00 569 ILE A N 1
ATOM 4440 C CA . ILE A 1 569 ? -33.039 -3.110 42.945 1.00 84.00 569 ILE A CA 1
ATOM 4441 C C . ILE A 1 569 ? -32.878 -1.606 43.209 1.00 84.00 569 ILE A C 1
ATOM 4443 O O . ILE A 1 569 ? -31.934 -0.996 42.709 1.00 84.00 569 ILE A O 1
ATOM 4447 N N . ALA A 1 570 ? -33.821 -0.979 43.918 1.00 76.50 570 ALA A N 1
ATOM 4448 C CA . ALA A 1 570 ? -33.675 0.422 44.327 1.00 76.50 570 ALA A CA 1
ATOM 4449 C C . ALA A 1 570 ? -32.417 0.588 45.207 1.00 76.50 570 ALA A C 1
ATOM 4451 O O . ALA A 1 570 ? -32.090 -0.318 45.964 1.00 76.50 570 ALA A O 1
ATOM 4452 N N . GLY A 1 571 ? -31.686 1.699 45.084 1.00 74.00 571 GLY A N 1
ATOM 4453 C CA . GLY A 1 571 ? -30.426 1.949 45.806 1.00 74.00 571 GLY A CA 1
ATOM 4454 C C . GLY A 1 571 ? -29.180 1.424 45.082 1.00 74.00 571 GLY A C 1
ATOM 4455 O O . GLY A 1 571 ? -28.190 2.148 44.956 1.00 74.00 571 GLY A O 1
ATOM 4456 N N . GLN A 1 572 ? -29.257 0.235 44.476 1.00 79.81 572 GLN A N 1
ATOM 4457 C CA . GLN A 1 572 ? -28.128 -0.346 43.748 1.00 79.81 572 GLN A CA 1
ATOM 4458 C C . GLN A 1 572 ? -27.832 0.407 42.451 1.00 79.81 572 GLN A C 1
ATOM 4460 O O . GLN A 1 572 ? -28.733 0.800 41.711 1.00 79.81 572 GLN A O 1
ATOM 4465 N N . ASN A 1 573 ? -26.546 0.594 42.137 1.00 78.62 573 ASN A N 1
ATOM 4466 C CA . ASN A 1 573 ? -26.087 1.251 40.905 1.00 78.62 573 ASN A CA 1
ATOM 4467 C C . ASN A 1 573 ? -26.717 2.642 40.650 1.00 78.62 573 ASN A C 1
ATOM 4469 O O . ASN A 1 573 ? -26.787 3.091 39.503 1.00 78.62 573 ASN A O 1
ATOM 4473 N N . GLY A 1 574 ? -27.152 3.339 41.709 1.00 79.69 574 GLY A N 1
ATOM 4474 C CA . GLY A 1 574 ? -27.794 4.655 41.631 1.00 79.69 574 GLY A CA 1
ATOM 4475 C C . GLY A 1 574 ? -29.267 4.628 41.206 1.00 79.69 574 GLY A C 1
ATOM 4476 O O . GLY A 1 574 ? -29.796 5.664 40.810 1.00 79.69 574 GLY A O 1
ATOM 4477 N N . VAL A 1 575 ? -29.928 3.466 41.227 1.00 85.88 575 VAL A N 1
ATOM 4478 C CA . VAL A 1 575 ? -31.365 3.359 40.926 1.00 85.88 575 VAL A CA 1
ATOM 4479 C C . VAL A 1 575 ? -32.164 4.121 41.993 1.00 85.88 575 VAL A C 1
ATOM 4481 O O . VAL A 1 575 ? -31.972 3.842 43.178 1.00 85.88 575 VAL A O 1
ATOM 4484 N N . PRO A 1 576 ? -33.064 5.046 41.610 1.00 82.75 576 PRO A N 1
ATOM 4485 C CA . PRO A 1 576 ? -33.750 5.925 42.556 1.00 82.75 576 PRO A CA 1
ATOM 4486 C C . PRO A 1 576 ? -34.514 5.186 43.663 1.00 82.75 576 PRO A C 1
ATOM 4488 O O . PRO A 1 576 ? -35.160 4.164 43.407 1.00 82.75 576 PRO A O 1
ATOM 4491 N N . VAL A 1 577 ? -34.494 5.738 44.880 1.00 76.50 577 VAL A N 1
ATOM 4492 C CA . VAL A 1 577 ? -35.149 5.157 46.080 1.00 76.50 577 VAL A CA 1
ATOM 4493 C C . VAL A 1 577 ? -36.430 5.885 46.484 1.00 76.50 577 VAL A C 1
ATOM 4495 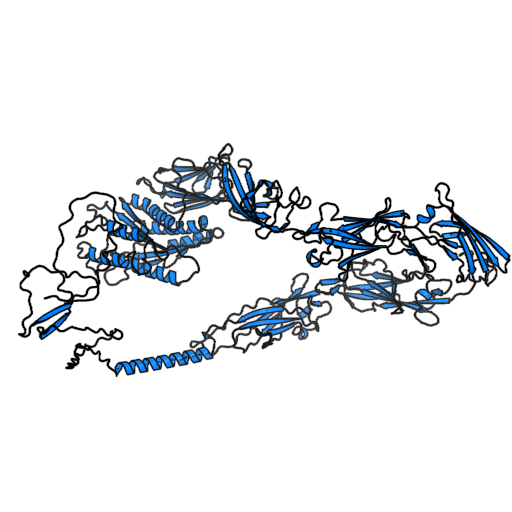O O . VAL A 1 577 ? -37.145 5.474 47.397 1.00 76.50 577 VAL A O 1
ATOM 4498 N N . ARG A 1 578 ? -36.753 6.977 45.792 1.00 75.06 578 ARG A N 1
ATOM 4499 C CA . ARG A 1 578 ? -37.903 7.822 46.102 1.00 75.06 578 ARG A CA 1
ATOM 4500 C C . ARG A 1 578 ? -39.224 7.200 45.641 1.00 75.06 578 ARG A C 1
ATOM 4502 O O . ARG A 1 578 ? -39.353 6.775 44.493 1.00 75.06 578 ARG A O 1
ATOM 4509 N N . ALA A 1 579 ? -40.238 7.219 46.507 1.00 71.94 579 ALA A N 1
ATOM 4510 C CA . ALA A 1 579 ? -41.598 6.830 46.133 1.00 71.94 579 ALA A CA 1
ATOM 4511 C C . ALA A 1 579 ? -42.217 7.837 45.147 1.00 71.94 579 ALA A C 1
ATOM 4513 O O . ALA A 1 579 ? -42.085 9.053 45.324 1.00 71.94 579 ALA A O 1
ATOM 4514 N N . GLY A 1 580 ? -42.904 7.339 44.116 1.00 80.44 580 GLY A N 1
ATOM 4515 C CA . GLY A 1 580 ? -43.521 8.168 43.075 1.00 80.44 580 GLY A CA 1
ATOM 4516 C C . GLY A 1 580 ? -43.329 7.619 41.661 1.00 80.44 580 GLY A C 1
ATOM 4517 O O . GLY A 1 580 ? -43.206 6.412 41.476 1.00 80.44 580 GLY A O 1
ATOM 4518 N N . VAL A 1 581 ? -43.330 8.507 40.662 1.00 83.00 581 VAL A N 1
ATOM 4519 C CA . VAL A 1 581 ? -43.161 8.151 39.242 1.00 83.00 581 VAL A CA 1
ATOM 4520 C C . VAL A 1 581 ? -41.673 7.972 38.912 1.00 83.00 581 VAL A C 1
ATOM 4522 O O . VAL A 1 581 ? -40.846 8.822 39.251 1.00 83.00 581 VAL A O 1
ATOM 4525 N N . HIS A 1 582 ? -41.335 6.854 38.274 1.00 88.81 582 HIS A N 1
ATOM 4526 C CA . HIS A 1 582 ? -40.005 6.502 37.770 1.00 88.81 582 HIS A CA 1
ATOM 4527 C C . HIS A 1 582 ? -40.066 6.404 36.247 1.00 88.81 582 HIS A C 1
ATOM 4529 O O . HIS A 1 582 ? -41.008 5.822 35.716 1.00 88.81 582 HIS A O 1
ATOM 4535 N N . GLN A 1 583 ? -39.061 6.933 35.558 1.00 92.25 583 GLN A N 1
ATOM 4536 C CA . GLN A 1 583 ? -38.881 6.824 34.115 1.00 92.25 583 GLN A CA 1
ATOM 4537 C C . GLN A 1 583 ? -37.752 5.827 33.827 1.00 92.25 583 GLN A C 1
ATOM 4539 O O . GLN A 1 583 ? -36.666 5.920 34.393 1.00 92.25 583 GLN A O 1
ATOM 4544 N N . ILE A 1 584 ? -38.010 4.849 32.967 1.00 92.56 584 ILE A N 1
ATOM 4545 C CA . ILE A 1 584 ? -37.061 3.804 32.577 1.00 92.56 584 ILE A CA 1
ATOM 4546 C C . ILE A 1 584 ? -36.738 4.001 31.111 1.00 92.56 584 ILE A C 1
ATOM 4548 O O . ILE A 1 584 ? -37.645 4.005 30.285 1.00 92.56 584 ILE A O 1
ATOM 4552 N N . GLU A 1 585 ? -35.458 4.141 30.804 1.00 93.38 585 GLU A N 1
ATOM 4553 C CA . GLU A 1 585 ? -34.922 4.365 29.471 1.00 93.38 585 GLU A CA 1
ATOM 4554 C C . GLU A 1 585 ? -34.017 3.191 29.076 1.00 93.38 585 GLU A C 1
ATOM 4556 O O . GLU A 1 585 ? -33.028 2.922 29.751 1.00 93.38 585 GLU A O 1
ATOM 4561 N N . VAL A 1 586 ? -34.330 2.480 27.992 1.00 93.31 586 VAL A N 1
ATOM 4562 C CA . VAL A 1 586 ? -33.468 1.423 27.437 1.00 93.31 586 VAL A CA 1
ATOM 4563 C C . VAL A 1 586 ? -32.858 1.894 26.130 1.00 93.31 586 VAL A C 1
ATOM 4565 O O . VAL A 1 586 ? -33.595 2.194 25.197 1.00 93.31 586 VAL A O 1
ATOM 4568 N N . SER A 1 587 ? -31.529 1.909 26.050 1.00 92.19 587 SER A N 1
ATOM 4569 C CA . SER A 1 587 ? -30.757 2.394 24.905 1.00 92.19 587 SER A CA 1
ATOM 4570 C C . SER A 1 587 ? -29.835 1.325 24.313 1.00 92.19 587 SER A C 1
ATOM 4572 O O . SER A 1 587 ? -29.382 0.422 25.016 1.00 92.19 587 SER A O 1
ATOM 4574 N N . LEU A 1 588 ? -29.560 1.416 23.010 1.00 90.19 588 LEU A N 1
ATOM 4575 C CA . LEU A 1 588 ? -28.627 0.527 22.309 1.00 90.19 588 LEU A CA 1
ATOM 4576 C C . LEU A 1 588 ? -27.172 0.970 22.496 1.00 90.19 588 LEU A C 1
ATOM 4578 O O . LEU A 1 588 ? -26.850 2.150 22.363 1.00 90.19 588 LEU A O 1
ATOM 4582 N N . ASN A 1 589 ? -26.277 0.009 22.710 1.00 88.44 589 ASN A N 1
ATOM 4583 C CA . ASN A 1 589 ? -24.844 0.211 22.577 1.00 88.44 589 ASN A CA 1
ATOM 4584 C C . ASN A 1 589 ? -24.465 0.306 21.096 1.00 88.44 589 ASN A C 1
ATOM 4586 O O . ASN A 1 589 ? -24.396 -0.701 20.385 1.00 88.44 589 ASN A O 1
ATOM 4590 N N . GLU A 1 590 ? -24.181 1.514 20.626 1.00 80.31 590 GLU A N 1
ATOM 4591 C CA . GLU A 1 590 ? -23.938 1.759 19.206 1.00 80.31 590 GLU A CA 1
ATOM 4592 C C . GLU A 1 590 ? -22.697 1.054 18.637 1.00 80.31 590 GLU A C 1
ATOM 4594 O O . GLU A 1 590 ? -22.572 0.964 17.416 1.00 80.31 590 GLU A O 1
ATOM 4599 N N . ALA A 1 591 ? -21.795 0.556 19.488 1.00 81.12 591 ALA A N 1
ATOM 4600 C CA . ALA A 1 591 ? -20.614 -0.202 19.074 1.00 81.12 591 ALA A CA 1
ATOM 4601 C C . ALA A 1 591 ? -20.905 -1.687 18.780 1.00 81.12 591 ALA A C 1
ATOM 4603 O O . ALA A 1 591 ? -20.032 -2.392 18.284 1.00 81.12 591 ALA A O 1
ATOM 4604 N N . THR A 1 592 ? -22.102 -2.183 19.111 1.00 83.12 592 THR A N 1
ATOM 4605 C CA . THR A 1 592 ? -22.384 -3.634 19.145 1.00 83.12 592 THR A CA 1
ATOM 4606 C C . THR A 1 592 ? -23.224 -4.155 17.985 1.00 83.12 592 THR A C 1
ATOM 4608 O O . THR A 1 592 ? -23.361 -5.368 17.853 1.00 83.12 592 THR A O 1
ATOM 4611 N N . TYR A 1 593 ? -23.791 -3.282 17.146 1.00 88.19 593 TYR A N 1
ATOM 4612 C CA . TYR A 1 593 ? -24.680 -3.687 16.055 1.00 88.19 593 TYR A CA 1
ATOM 4613 C C . TYR A 1 593 ? -24.050 -3.494 14.674 1.00 88.19 593 TYR A C 1
ATOM 4615 O O . TYR A 1 593 ? -23.244 -2.592 14.456 1.00 88.19 593 TYR A O 1
ATOM 4623 N N . ASN A 1 594 ? -24.430 -4.354 13.730 1.00 87.69 594 ASN A N 1
ATOM 4624 C CA . ASN A 1 594 ? -23.972 -4.314 12.352 1.00 87.69 594 ASN A CA 1
ATOM 4625 C C . ASN A 1 594 ? -24.641 -3.144 11.613 1.00 87.69 594 ASN A C 1
ATOM 4627 O O . ASN A 1 594 ? -25.766 -3.263 11.115 1.00 87.69 594 ASN A O 1
ATOM 4631 N N . ARG A 1 595 ? -23.930 -2.014 11.552 1.00 83.44 595 ARG A N 1
ATOM 4632 C CA . ARG A 1 595 ? -24.375 -0.780 10.888 1.00 83.44 595 ARG A CA 1
ATOM 4633 C C . ARG A 1 595 ? -24.550 -0.942 9.377 1.00 83.44 595 ARG A C 1
ATOM 4635 O O . ARG A 1 595 ? -25.330 -0.203 8.788 1.00 83.44 595 ARG A O 1
ATOM 4642 N N . GLU A 1 596 ? -23.883 -1.915 8.754 1.00 83.19 596 GLU A N 1
ATOM 4643 C CA . GLU A 1 596 ? -23.998 -2.174 7.312 1.00 83.19 596 GLU A CA 1
ATOM 4644 C C . GLU A 1 596 ? -25.339 -2.827 6.942 1.00 83.19 596 GLU A C 1
ATOM 4646 O O . GLU A 1 596 ? -25.831 -2.648 5.827 1.00 83.19 596 GLU A O 1
ATOM 4651 N N . GLU A 1 597 ? -25.951 -3.578 7.863 1.00 85.19 597 GLU A N 1
ATOM 4652 C CA . GLU A 1 597 ? -27.223 -4.274 7.623 1.00 85.19 597 GLU A CA 1
ATOM 4653 C C . GLU A 1 597 ? -28.416 -3.650 8.350 1.00 85.19 597 GLU A C 1
ATOM 4655 O O . GLU A 1 597 ? -29.554 -3.850 7.917 1.00 85.19 597 GLU A O 1
ATOM 4660 N N . PHE A 1 598 ? -28.205 -2.907 9.437 1.00 88.44 598 PHE A N 1
ATOM 4661 C CA . PHE A 1 598 ? -29.284 -2.456 10.315 1.00 88.44 598 PHE A CA 1
ATOM 4662 C C . PHE A 1 598 ? -29.158 -0.985 10.696 1.00 88.44 598 PHE A C 1
ATOM 4664 O O . PHE A 1 598 ? -28.062 -0.463 10.854 1.00 88.44 598 PHE A O 1
ATOM 4671 N N . ARG A 1 599 ? -30.300 -0.317 10.902 1.00 86.25 599 ARG A N 1
ATOM 4672 C CA . ARG A 1 599 ? -30.353 1.080 11.365 1.00 86.25 599 ARG A CA 1
ATOM 4673 C C . ARG A 1 599 ? -31.522 1.313 12.333 1.00 86.25 599 ARG A C 1
ATOM 4675 O O . ARG A 1 599 ? -32.606 0.780 12.100 1.00 86.25 599 ARG A O 1
ATOM 4682 N N . PRO A 1 600 ? -31.380 2.136 13.383 1.00 86.50 600 PRO A N 1
ATOM 4683 C CA . PRO A 1 600 ? -32.516 2.546 14.206 1.00 86.50 600 PRO A CA 1
ATOM 4684 C C . PRO A 1 600 ? -33.569 3.327 13.397 1.00 86.50 600 PRO A C 1
ATOM 4686 O O . PRO A 1 600 ? -33.235 4.107 12.505 1.00 86.50 600 PRO A O 1
ATOM 4689 N N . ALA A 1 601 ? -34.851 3.162 13.716 1.00 82.75 601 ALA A N 1
ATOM 4690 C CA . ALA A 1 601 ? -35.928 3.974 13.159 1.00 82.75 601 ALA A CA 1
ATOM 4691 C C . ALA A 1 601 ? -35.802 5.443 13.618 1.00 82.75 601 ALA A C 1
ATOM 4693 O O . ALA A 1 601 ? -35.488 5.720 14.777 1.00 82.75 601 ALA A O 1
ATOM 4694 N N . SER A 1 602 ? -36.074 6.383 12.711 1.00 59.94 602 SER A N 1
ATOM 4695 C CA . SER A 1 602 ? -35.725 7.813 12.779 1.00 59.94 602 SER A CA 1
ATOM 4696 C C . SER A 1 602 ? -36.453 8.668 13.829 1.00 59.94 602 SER A C 1
ATOM 4698 O O . SER A 1 602 ? -36.308 9.881 13.837 1.00 59.94 602 SER A O 1
ATOM 4700 N N . ASN A 1 603 ? -37.168 8.064 14.777 1.00 54.12 603 ASN A N 1
ATOM 4701 C CA . ASN A 1 603 ? -37.735 8.737 15.948 1.00 54.12 603 ASN A CA 1
ATOM 4702 C C . ASN A 1 603 ? -37.710 7.768 17.135 1.00 54.12 603 ASN A C 1
ATOM 4704 O O . ASN A 1 603 ? -38.531 6.858 17.196 1.00 54.12 603 ASN A O 1
ATOM 4708 N N . GLY A 1 604 ? -36.757 7.918 18.058 1.00 57.12 604 GLY A N 1
ATOM 4709 C CA . GLY A 1 604 ? -36.709 7.094 19.275 1.00 57.12 604 GLY A CA 1
ATOM 4710 C C . GLY A 1 604 ? -36.339 5.618 19.065 1.00 57.12 604 GLY A C 1
ATOM 4711 O O . GLY A 1 604 ? -36.364 4.853 20.014 1.00 57.12 604 GLY A O 1
ATOM 4712 N N . GLY A 1 605 ? -35.928 5.181 17.868 1.00 60.59 605 GLY A N 1
ATOM 4713 C CA . GLY A 1 605 ? -35.560 3.775 17.634 1.00 60.59 605 GLY A CA 1
ATOM 4714 C C . GLY A 1 605 ? -34.347 3.293 18.444 1.00 60.59 605 GLY A C 1
ATOM 4715 O O . GLY A 1 605 ? -34.207 2.092 18.664 1.00 60.59 605 GLY A O 1
ATOM 4716 N N . LYS A 1 606 ? -33.497 4.227 18.904 1.00 67.81 606 LYS A N 1
ATOM 4717 C CA . LYS A 1 606 ? -32.341 3.969 19.781 1.00 67.81 606 LYS A CA 1
ATOM 4718 C C . LYS A 1 606 ? -32.719 3.870 21.263 1.00 67.81 606 LYS A C 1
ATOM 4720 O O . LYS A 1 606 ? -31.861 3.462 22.039 1.00 67.81 606 LYS A O 1
ATOM 4725 N N . VAL A 1 607 ? -33.936 4.278 21.650 1.00 79.00 607 VAL A N 1
ATOM 4726 C CA . VAL A 1 607 ? -34.329 4.481 23.050 1.00 79.00 607 VAL A CA 1
ATOM 4727 C C . VAL A 1 607 ? -35.805 4.132 23.297 1.00 79.00 607 VAL A C 1
ATOM 4729 O O . VAL A 1 607 ? -36.696 4.781 22.758 1.00 79.00 607 VAL A O 1
ATOM 4732 N N . ALA A 1 608 ? -36.086 3.171 24.176 1.00 84.62 608 ALA A N 1
ATOM 4733 C CA . ALA A 1 608 ? -37.442 2.892 24.657 1.00 84.62 608 ALA A CA 1
ATOM 4734 C C . ALA A 1 608 ? -37.658 3.491 26.054 1.00 84.62 608 ALA A C 1
ATOM 4736 O O . ALA A 1 608 ? -36.815 3.298 26.925 1.00 84.62 608 ALA A O 1
ATOM 4737 N N . VAL A 1 609 ? -38.786 4.179 26.275 1.00 87.44 609 VAL A N 1
ATOM 4738 C CA . VAL A 1 609 ? -39.107 4.834 27.555 1.00 87.44 609 VAL A CA 1
ATOM 4739 C C . VAL A 1 609 ? -40.416 4.300 28.143 1.00 87.44 609 VAL A C 1
ATOM 4741 O O . VAL A 1 609 ? -41.412 4.210 27.424 1.00 87.44 609 VAL A O 1
ATOM 4744 N N . ALA A 1 610 ? -40.444 4.018 29.447 1.00 88.69 610 ALA A N 1
ATOM 4745 C CA . ALA A 1 610 ? -41.673 3.767 30.208 1.00 88.69 610 ALA A CA 1
ATOM 4746 C C . ALA A 1 610 ? -41.703 4.547 31.527 1.00 88.69 610 ALA A C 1
ATOM 4748 O O . ALA A 1 610 ? -40.675 4.719 32.173 1.00 88.69 610 ALA A O 1
ATOM 4749 N N . GLU A 1 611 ? -42.893 4.981 31.942 1.00 86.62 611 GLU A N 1
ATOM 4750 C CA . GLU A 1 611 ? -43.139 5.598 33.251 1.00 86.62 611 GLU A CA 1
ATOM 4751 C C . GLU A 1 611 ? -43.905 4.626 34.153 1.00 86.62 611 GLU A C 1
ATOM 4753 O O . GLU A 1 611 ? -44.920 4.074 33.732 1.00 86.62 611 GLU A O 1
ATOM 4758 N N . VAL A 1 612 ? -43.459 4.418 35.391 1.00 85.12 612 VAL A N 1
ATOM 4759 C CA . VAL A 1 612 ? -44.087 3.508 36.367 1.00 85.12 612 VAL A CA 1
ATOM 4760 C C . VAL A 1 612 ? -44.221 4.170 37.733 1.00 85.12 612 VAL A C 1
ATOM 4762 O O . VAL A 1 612 ? -43.409 5.020 38.080 1.00 85.12 612 VAL A O 1
ATOM 4765 N N . THR A 1 613 ? -45.221 3.787 38.532 1.00 80.94 613 THR A N 1
ATOM 4766 C CA . THR A 1 613 ? -45.386 4.311 39.903 1.00 80.94 613 THR A CA 1
ATOM 4767 C C . THR A 1 613 ? -44.888 3.298 40.925 1.00 80.94 613 THR A C 1
ATOM 4769 O O . THR A 1 613 ? -45.250 2.124 40.863 1.00 80.94 613 THR A O 1
ATOM 4772 N N . ARG A 1 614 ? -44.073 3.738 41.888 1.00 78.81 614 ARG A N 1
ATOM 4773 C CA . ARG A 1 614 ? -43.507 2.870 42.927 1.00 78.81 614 ARG A CA 1
ATOM 4774 C C . ARG A 1 614 ? -43.845 3.371 44.345 1.00 78.81 614 ARG A C 1
ATOM 4776 O O . ARG A 1 614 ? -43.257 4.369 44.765 1.00 78.81 614 ARG A O 1
ATOM 4783 N N . PRO A 1 615 ? -44.795 2.747 45.077 1.00 68.62 615 PRO A N 1
ATOM 4784 C CA . PRO A 1 615 ? -45.126 3.102 46.469 1.00 68.62 615 PRO A CA 1
ATOM 4785 C C . PRO A 1 615 ? -44.131 2.530 47.507 1.00 68.62 615 PRO A C 1
ATOM 4787 O O . PRO A 1 615 ? -43.455 1.538 47.228 1.00 68.62 615 PRO A O 1
ATOM 4790 N N . LEU A 1 616 ? -44.076 3.146 48.703 1.00 64.75 616 LEU A N 1
ATOM 4791 C CA . LEU A 1 616 ? -43.278 2.729 49.876 1.00 64.75 616 LEU A CA 1
ATOM 4792 C C . LEU A 1 616 ? -44.181 2.087 50.948 1.00 64.75 616 LEU A C 1
ATOM 4794 O O . LEU A 1 616 ? -45.229 2.644 51.275 1.00 64.75 616 LEU A O 1
ATOM 4798 N N . VAL A 1 617 ? -43.766 0.956 51.525 1.00 62.00 617 VAL A N 1
ATOM 4799 C CA . VAL A 1 617 ? -44.491 0.242 52.601 1.00 62.00 617 VAL A CA 1
ATOM 4800 C C . VAL A 1 617 ? -43.661 0.281 53.892 1.00 62.00 617 VAL A C 1
ATOM 4802 O O . VAL A 1 617 ? -42.514 -0.138 53.835 1.00 62.00 617 VAL A O 1
ATOM 4805 N N . LEU A 1 618 ? -44.202 0.760 55.029 1.00 57.69 618 LEU A N 1
ATOM 4806 C CA . LEU A 1 618 ? -43.492 0.887 56.324 1.00 57.69 618 LEU A CA 1
ATOM 4807 C C . LEU A 1 618 ? -43.679 -0.340 57.241 1.00 57.69 618 LEU A C 1
ATOM 4809 O O . LEU A 1 618 ? -44.798 -0.824 57.404 1.00 57.69 618 LEU A O 1
ATOM 4813 N N . GLY A 1 619 ? -42.600 -0.786 57.889 1.00 56.81 619 GLY A N 1
ATOM 4814 C CA . GLY A 1 619 ? -42.591 -1.782 58.970 1.00 56.81 619 GLY A CA 1
ATOM 4815 C C . GLY A 1 619 ? -41.449 -1.494 59.954 1.00 56.81 619 GLY A C 1
ATOM 4816 O O . GLY A 1 619 ? -40.606 -0.645 59.670 1.00 56.81 619 GLY A O 1
ATOM 4817 N N . GLY A 1 620 ? -41.409 -2.165 61.104 1.00 64.00 620 GLY A N 1
ATOM 4818 C CA . GLY A 1 620 ? -40.279 -2.091 62.035 1.00 64.00 620 GLY A CA 1
ATOM 4819 C C . GLY A 1 620 ? -40.227 -3.293 62.968 1.00 64.00 620 GLY A C 1
ATOM 4820 O O . GLY A 1 620 ? -41.200 -4.041 63.049 1.00 64.00 620 GLY A O 1
ATOM 4821 N N . SER A 1 621 ? -39.116 -3.452 63.674 1.00 62.41 621 SER A N 1
ATOM 4822 C CA . SER A 1 621 ? -38.928 -4.450 64.726 1.00 62.41 621 SER A CA 1
ATOM 4823 C C . SER A 1 621 ? -38.245 -3.820 65.935 1.00 62.41 621 SER A C 1
ATOM 4825 O O . SER A 1 621 ? -37.574 -2.790 65.843 1.00 62.41 621 SER A O 1
ATOM 4827 N N . VAL A 1 622 ? -38.376 -4.455 67.097 1.00 64.00 622 VAL A N 1
ATOM 4828 C CA . VAL A 1 622 ? -37.475 -4.151 68.211 1.00 64.00 622 VAL A CA 1
ATOM 4829 C C . VAL A 1 622 ? -36.067 -4.605 67.854 1.00 64.00 622 VAL A C 1
ATOM 4831 O O . VAL A 1 622 ? -35.877 -5.748 67.456 1.00 64.00 622 VAL A O 1
ATOM 4834 N N . ALA A 1 623 ? -35.106 -3.694 67.994 1.00 62.91 623 ALA A N 1
ATOM 4835 C CA . ALA A 1 623 ? -33.682 -3.970 67.840 1.00 62.91 623 ALA A CA 1
ATOM 4836 C C . ALA A 1 623 ? -33.055 -4.396 69.174 1.00 62.91 623 ALA A C 1
ATOM 4838 O O . ALA A 1 623 ? -32.169 -5.239 69.200 1.00 62.91 623 ALA A O 1
ATOM 4839 N N . MET A 1 624 ? -33.526 -3.839 70.296 1.00 61.47 624 MET A N 1
ATOM 4840 C CA . MET A 1 624 ? -33.120 -4.268 71.633 1.00 61.47 624 MET A CA 1
ATOM 4841 C C . MET A 1 624 ? -34.134 -3.797 72.688 1.00 61.47 624 MET A C 1
ATOM 4843 O O . MET A 1 624 ? -34.595 -2.659 72.621 1.00 61.47 624 MET A O 1
ATOM 4847 N N . PRO A 1 625 ? -34.469 -4.588 73.714 1.00 53.25 625 PRO A N 1
ATOM 4848 C CA . PRO A 1 625 ? -34.179 -5.998 73.893 1.00 53.25 625 PRO A CA 1
ATOM 4849 C C . PRO A 1 625 ? -35.278 -6.839 73.217 1.00 53.25 625 PRO A C 1
ATOM 4851 O O . PRO A 1 625 ? -36.470 -6.689 73.500 1.00 53.25 625 PRO A O 1
ATOM 4854 N N . ASP A 1 626 ? -34.874 -7.703 72.294 1.00 59.06 626 ASP A N 1
ATOM 4855 C CA . ASP A 1 626 ? -35.745 -8.690 71.653 1.00 59.06 626 ASP A CA 1
ATOM 4856 C C . ASP A 1 626 ? -35.857 -9.976 72.503 1.00 59.06 626 ASP A C 1
ATOM 4858 O O . ASP A 1 626 ? -35.237 -10.101 73.560 1.00 59.06 626 ASP A O 1
ATOM 4862 N N . SER A 1 627 ? -36.632 -10.967 72.050 1.00 50.78 627 SER A N 1
ATOM 4863 C CA . SER A 1 627 ? -36.817 -12.228 72.789 1.00 50.78 627 SER A CA 1
ATOM 4864 C C . SER A 1 627 ? -35.540 -13.063 72.969 1.00 50.78 627 SER A C 1
ATOM 4866 O O . SER A 1 627 ? -35.547 -13.999 73.765 1.00 50.78 627 SER A O 1
ATOM 4868 N N . SER A 1 628 ? -34.465 -12.742 72.246 1.00 48.19 628 SER A N 1
ATOM 4869 C CA . SER A 1 628 ? -33.146 -13.392 72.300 1.00 48.19 628 SER A CA 1
ATOM 4870 C C . SER A 1 628 ? -32.118 -12.614 73.121 1.00 48.19 628 SER A C 1
ATOM 4872 O O . SER A 1 628 ? -31.096 -13.188 73.495 1.00 48.19 628 SER A O 1
ATOM 4874 N N . THR A 1 629 ? -32.372 -11.338 73.423 1.00 55.75 629 THR A N 1
ATOM 4875 C CA . THR A 1 629 ? -31.416 -10.441 74.077 1.00 55.75 629 THR A CA 1
ATOM 4876 C C . TH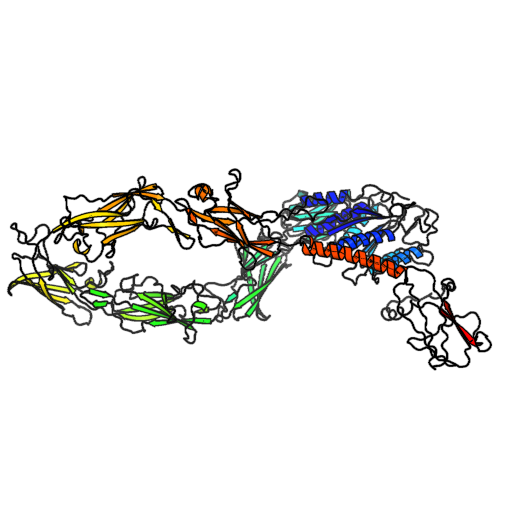R A 1 629 ? -31.174 -10.891 75.509 1.00 55.75 629 THR A C 1
ATOM 4878 O O . THR A 1 629 ? -31.867 -10.469 76.426 1.00 55.75 629 THR A O 1
ATOM 4881 N N . ALA A 1 630 ? -30.164 -11.732 75.714 1.00 50.88 630 ALA A N 1
ATOM 4882 C CA . ALA A 1 630 ? -29.719 -12.171 77.021 1.00 50.88 630 ALA A CA 1
ATOM 4883 C C . ALA A 1 630 ? -29.011 -11.025 77.746 1.00 50.88 630 ALA A C 1
ATOM 4885 O O . ALA A 1 630 ? -27.795 -10.879 77.658 1.00 50.88 630 ALA A O 1
ATOM 4886 N N . ILE A 1 631 ? -29.747 -10.220 78.512 1.00 56.00 631 ILE A N 1
ATOM 4887 C CA . ILE A 1 631 ? -29.088 -9.232 79.373 1.00 56.00 631 ILE A CA 1
ATOM 4888 C C . ILE A 1 631 ? -28.276 -10.016 80.425 1.00 56.00 631 ILE A C 1
ATOM 4890 O O . ILE A 1 631 ? -28.848 -10.859 81.117 1.00 56.00 631 ILE A O 1
ATOM 4894 N N . PRO A 1 632 ? -26.947 -9.841 80.539 1.00 53.38 632 PRO A N 1
ATOM 4895 C CA . PRO A 1 632 ? -26.162 -10.670 81.439 1.00 53.38 632 PRO A CA 1
ATOM 4896 C C . PRO A 1 632 ? -26.393 -10.262 82.894 1.00 53.38 632 PRO A C 1
ATOM 4898 O O . PRO A 1 632 ? -26.425 -9.079 83.237 1.00 53.38 632 PRO A O 1
ATOM 4901 N N . GLN A 1 633 ? -26.548 -11.244 83.784 1.00 48.19 633 GLN A N 1
ATOM 4902 C CA . GLN A 1 633 ? -26.647 -10.958 85.214 1.00 48.19 633 GLN A CA 1
ATOM 4903 C C . GLN A 1 633 ? -25.280 -10.501 85.751 1.00 48.19 633 GLN A C 1
ATOM 4905 O O . GLN A 1 633 ? -24.333 -11.286 85.810 1.00 48.19 633 GLN A O 1
ATOM 4910 N N . TYR A 1 634 ? -25.188 -9.251 86.210 1.00 54.12 634 TYR A N 1
ATOM 4911 C CA . TYR A 1 634 ? -24.010 -8.725 86.904 1.00 54.12 634 TYR A CA 1
ATOM 4912 C C . TYR A 1 634 ? -24.139 -8.953 88.418 1.00 54.12 634 TYR A C 1
ATOM 4914 O O . TYR A 1 634 ? -25.056 -8.445 89.059 1.00 54.12 634 TYR A O 1
ATOM 4922 N N . GLU A 1 635 ? -23.219 -9.714 89.021 1.00 45.69 635 GLU A N 1
ATOM 4923 C CA . GLU A 1 635 ? -23.255 -10.032 90.463 1.00 45.69 635 GLU A CA 1
ATOM 4924 C C . GLU A 1 635 ? -22.689 -8.923 91.385 1.00 45.69 635 GLU A C 1
ATOM 4926 O O . GLU A 1 635 ? -22.737 -9.062 92.607 1.00 45.69 635 GLU A O 1
ATOM 4931 N N . GLU A 1 636 ? -22.215 -7.784 90.862 1.00 44.81 636 GLU A N 1
ATOM 4932 C CA . GLU A 1 636 ? -21.602 -6.718 91.677 1.00 44.81 636 GLU A CA 1
ATOM 4933 C C . GLU A 1 636 ? -22.370 -5.383 91.631 1.00 44.81 636 GLU A C 1
ATOM 4935 O O . GLU A 1 636 ? -22.025 -4.463 90.895 1.00 44.81 636 GLU A O 1
ATOM 4940 N N . GLY A 1 637 ? -23.407 -5.252 92.472 1.00 48.12 637 GLY A N 1
ATOM 4941 C CA . GLY A 1 637 ? -23.894 -3.981 93.051 1.00 48.12 637 GLY A CA 1
ATOM 4942 C C . GLY A 1 637 ? -24.391 -2.857 92.121 1.00 48.12 637 GLY A C 1
ATOM 4943 O O . GLY A 1 637 ? -24.825 -1.820 92.627 1.00 48.12 637 GLY A O 1
ATOM 4944 N N . SER A 1 638 ? -24.362 -3.036 90.803 1.00 50.19 638 SER A N 1
ATOM 4945 C CA . SER A 1 638 ? -24.842 -2.101 89.783 1.00 50.19 638 SER A CA 1
ATOM 4946 C C . SER A 1 638 ? -26.014 -2.739 89.032 1.00 50.19 638 SER A C 1
ATOM 4948 O O . SER A 1 638 ? -25.953 -3.896 88.638 1.00 50.19 638 SER A O 1
ATOM 4950 N N . LEU A 1 639 ? -27.131 -2.012 88.903 1.00 51.31 639 LEU A N 1
ATOM 4951 C CA . LEU A 1 639 ? -28.383 -2.505 88.291 1.00 51.31 639 LEU A CA 1
ATOM 4952 C C . LEU A 1 639 ? -28.325 -2.589 86.746 1.00 51.31 639 LEU A C 1
ATOM 4954 O O . LEU A 1 639 ? -29.351 -2.819 86.113 1.00 51.31 639 LEU A O 1
ATOM 4958 N N . TYR A 1 640 ? -27.151 -2.331 86.166 1.00 54.06 640 TYR A N 1
ATOM 4959 C CA . TYR A 1 640 ? -26.762 -2.439 84.756 1.00 54.06 640 TYR A CA 1
ATOM 4960 C C . TYR A 1 640 ? -25.229 -2.270 84.680 1.00 54.06 640 TYR A C 1
ATOM 4962 O O . TYR A 1 640 ? -24.647 -1.699 85.607 1.00 54.06 640 TYR A O 1
ATOM 4970 N N . ASP A 1 641 ? -24.575 -2.709 83.601 1.00 54.72 641 ASP A N 1
ATOM 4971 C CA . ASP A 1 641 ? -23.135 -2.488 83.392 1.00 54.72 641 ASP A CA 1
ATOM 4972 C C . ASP A 1 641 ? -22.835 -0.989 83.187 1.00 54.72 641 ASP A C 1
ATOM 4974 O O . ASP A 1 641 ? -23.274 -0.410 82.189 1.00 54.72 641 ASP A O 1
ATOM 4978 N N . PRO A 1 642 ? -22.085 -0.313 84.077 1.00 50.97 642 PRO A N 1
ATOM 4979 C CA . PRO A 1 642 ? -21.728 1.087 83.874 1.00 50.97 642 PRO A CA 1
ATOM 4980 C C . PRO A 1 642 ? -20.754 1.303 82.701 1.00 50.97 642 PRO A C 1
ATOM 4982 O O . PRO A 1 642 ? -20.587 2.451 82.287 1.00 50.97 642 PRO A O 1
ATOM 4985 N N . GLN A 1 643 ? -20.121 0.248 82.171 1.00 52.19 643 GLN A N 1
ATOM 4986 C CA . GLN A 1 643 ? -19.315 0.297 80.946 1.00 52.19 643 GLN A CA 1
ATOM 4987 C C . GLN A 1 643 ? -20.104 -0.083 79.679 1.00 52.19 643 GLN A C 1
ATOM 4989 O O . GLN A 1 643 ? -19.648 0.263 78.592 1.00 52.19 643 GLN A O 1
ATOM 4994 N N . ALA A 1 644 ? -21.291 -0.698 79.801 1.00 55.41 644 ALA A N 1
ATOM 4995 C CA . ALA A 1 644 ? -22.153 -1.089 78.675 1.00 55.41 644 ALA A CA 1
ATOM 4996 C C . ALA A 1 644 ? -23.671 -1.026 79.016 1.00 55.41 644 ALA A C 1
ATOM 4998 O O . ALA A 1 644 ? -24.335 -2.059 79.125 1.00 55.41 644 ALA A O 1
ATOM 4999 N N . PRO A 1 645 ? -24.256 0.172 79.224 1.00 65.94 645 PRO A N 1
ATOM 5000 C CA . PRO A 1 645 ? -25.687 0.320 79.506 1.00 65.94 645 PRO A CA 1
ATOM 5001 C C . PRO A 1 645 ? -26.567 -0.133 78.327 1.00 65.94 645 PRO A C 1
ATOM 5003 O O . PRO A 1 645 ? -26.392 0.339 77.205 1.00 65.94 645 PRO A O 1
ATOM 5006 N N . VAL A 1 646 ? -27.553 -0.995 78.601 1.00 71.19 646 VAL A N 1
ATOM 5007 C CA . VAL A 1 646 ? -28.546 -1.468 77.619 1.00 71.19 646 VAL A CA 1
ATOM 5008 C C . VAL A 1 646 ? -29.702 -0.469 77.529 1.00 71.19 646 VAL A C 1
ATOM 5010 O O . VAL A 1 646 ? -30.280 -0.097 78.551 1.00 71.19 646 VAL A O 1
ATOM 5013 N N . TYR A 1 647 ? -30.052 -0.029 76.323 1.00 80.81 647 TYR A N 1
ATOM 5014 C CA . TYR A 1 647 ? -31.165 0.888 76.046 1.00 80.81 647 TYR A CA 1
ATOM 5015 C C . TYR A 1 647 ? -32.255 0.171 75.247 1.00 80.81 647 TYR A C 1
ATOM 5017 O O . TYR A 1 647 ? -31.985 -0.844 74.616 1.00 80.81 647 TYR A O 1
ATOM 5025 N N . PHE A 1 648 ? -33.485 0.692 75.286 1.00 78.38 648 PHE A N 1
ATOM 5026 C CA . PHE A 1 648 ? -34.554 0.171 74.440 1.00 78.38 648 PHE A CA 1
ATOM 5027 C C . PHE A 1 648 ? -34.434 0.807 73.064 1.00 78.38 648 PHE A C 1
ATOM 5029 O O . PHE A 1 648 ? -34.568 2.024 72.921 1.00 78.38 648 PHE A O 1
ATOM 5036 N N . GLU A 1 649 ? -34.167 -0.013 72.068 1.00 81.25 649 GLU A N 1
ATOM 5037 C CA . GLU A 1 649 ? -33.958 0.369 70.687 1.00 81.25 649 GLU A CA 1
ATOM 5038 C C . GLU A 1 649 ? -35.029 -0.288 69.827 1.00 81.25 649 GLU A C 1
ATOM 5040 O O . GLU A 1 649 ? -35.218 -1.503 69.827 1.00 81.25 649 GLU A O 1
ATOM 5045 N N . TYR A 1 650 ? -35.766 0.544 69.107 1.00 76.19 650 TYR A N 1
ATOM 5046 C CA . TYR A 1 650 ? -36.737 0.114 68.121 1.00 76.19 650 TYR A CA 1
ATOM 5047 C C . TYR A 1 650 ? -36.256 0.576 66.758 1.00 76.19 650 TYR A C 1
ATOM 5049 O O . TYR A 1 650 ? -36.043 1.772 66.549 1.00 76.19 650 TYR A O 1
ATOM 5057 N N . GLU A 1 651 ? -36.073 -0.354 65.837 1.00 74.81 651 GLU A N 1
ATOM 5058 C CA . GLU A 1 651 ? -35.659 -0.044 64.482 1.00 74.81 651 GLU A CA 1
ATOM 5059 C C . GLU A 1 651 ? -36.898 -0.067 63.596 1.00 74.81 651 GLU A C 1
ATOM 5061 O O . GLU A 1 651 ? -37.514 -1.103 63.343 1.00 74.81 651 GLU A O 1
ATOM 5066 N N . PHE A 1 652 ? -37.307 1.110 63.124 1.00 69.25 652 PHE A N 1
ATOM 5067 C CA . PHE A 1 652 ? -38.164 1.119 61.946 1.00 69.25 652 PHE A CA 1
ATOM 5068 C C . PHE A 1 652 ? -37.293 0.626 60.810 1.00 69.25 652 PHE A C 1
ATOM 5070 O O . PHE A 1 652 ? -36.209 1.174 60.629 1.00 69.25 652 PHE A O 1
ATOM 5077 N N . PHE A 1 653 ? -37.749 -0.388 60.074 1.00 62.75 653 PHE A N 1
ATOM 5078 C CA . PHE A 1 653 ? -36.966 -0.954 58.987 1.00 62.75 653 PHE A CA 1
ATOM 5079 C C . PHE A 1 653 ? -36.568 0.187 58.058 1.00 62.75 653 PHE A C 1
ATOM 5081 O O . PHE A 1 653 ? -37.424 0.786 57.397 1.00 62.75 653 PHE A O 1
ATOM 5088 N N . GLN A 1 654 ? -35.282 0.527 58.043 1.00 55.34 654 GLN A N 1
ATOM 5089 C CA . GLN A 1 654 ? -34.779 1.412 57.020 1.00 55.34 654 GLN A CA 1
ATOM 5090 C C . GLN A 1 654 ? -34.828 0.643 55.716 1.00 55.34 654 GLN A C 1
ATOM 5092 O O . GLN A 1 654 ? -34.262 -0.439 55.565 1.00 55.34 654 GLN A O 1
ATOM 5097 N N . GLY A 1 655 ? -35.573 1.191 54.766 1.00 51.09 655 GLY A N 1
ATOM 5098 C CA . GLY A 1 655 ? -35.547 0.676 53.416 1.00 51.09 655 GLY A CA 1
ATOM 5099 C C . GLY A 1 655 ? -34.154 0.876 52.837 1.00 51.09 655 GLY A C 1
ATOM 5100 O O . GLY A 1 655 ? -33.753 2.019 52.639 1.00 51.09 655 GLY A O 1
ATOM 5101 N N . LEU A 1 656 ? -33.520 -0.248 52.487 1.00 47.44 656 LEU A N 1
ATOM 5102 C CA . LEU A 1 656 ? -32.314 -0.413 51.666 1.00 47.44 656 LEU A CA 1
ATOM 5103 C C . LEU A 1 656 ? -30.981 -0.313 52.418 1.00 47.44 656 LEU A C 1
ATOM 5105 O O . LEU A 1 656 ? -30.532 0.766 52.778 1.00 47.44 656 LEU A O 1
ATOM 5109 N N . THR A 1 657 ? -30.306 -1.459 52.528 1.00 42.56 657 THR A N 1
ATOM 5110 C CA . THR A 1 657 ? -28.967 -1.694 53.102 1.00 42.56 657 THR A CA 1
ATOM 5111 C C . THR A 1 657 ? -27.799 -1.046 52.338 1.00 42.56 657 THR A C 1
ATOM 5113 O O . THR A 1 657 ? -26.644 -1.302 52.668 1.00 42.56 657 THR A O 1
ATOM 5116 N N . ASP A 1 658 ? -28.057 -0.224 51.317 1.00 44.69 658 ASP A N 1
ATOM 5117 C CA . ASP A 1 658 ? -27.003 0.538 50.639 1.00 44.69 658 ASP A CA 1
ATOM 5118 C C . ASP A 1 658 ? -26.815 1.883 51.353 1.00 44.69 658 ASP A C 1
ATOM 5120 O O . ASP A 1 658 ? -27.761 2.649 51.527 1.00 44.69 658 ASP A O 1
ATOM 5124 N N . SER A 1 659 ? -25.569 2.172 51.729 1.00 42.44 659 SER A N 1
ATOM 5125 C CA . SER A 1 659 ? -25.052 3.232 52.617 1.00 42.44 659 SER A CA 1
ATOM 5126 C C . SER A 1 659 ? -25.360 4.705 52.260 1.00 42.44 659 SER A C 1
ATOM 5128 O O . SER A 1 659 ? -24.682 5.608 52.742 1.00 42.44 659 SER A O 1
ATOM 5130 N N . ASN A 1 660 ? -26.381 4.977 51.442 1.00 44.16 660 ASN A N 1
ATOM 5131 C CA . ASN A 1 660 ? -26.880 6.315 51.098 1.00 44.16 660 ASN A CA 1
ATOM 5132 C C . ASN A 1 660 ? -28.399 6.497 51.349 1.00 44.16 660 ASN A C 1
ATOM 5134 O O . ASN A 1 660 ? -28.970 7.487 50.894 1.00 44.16 660 ASN A O 1
ATOM 5138 N N . SER A 1 661 ? -29.073 5.566 52.035 1.00 45.66 661 SER A N 1
ATOM 5139 C CA . SER A 1 661 ? -30.536 5.563 52.249 1.00 45.66 661 SER A CA 1
ATOM 5140 C C . SER A 1 661 ? -31.029 6.268 53.525 1.00 45.66 661 SER A C 1
ATOM 5142 O O . SER A 1 661 ? -32.240 6.305 53.763 1.00 45.66 661 SER A O 1
ATOM 5144 N N . ASP A 1 662 ? -30.139 6.911 54.290 1.00 46.53 662 ASP A N 1
ATOM 5145 C CA . ASP A 1 662 ? -30.430 7.588 55.571 1.00 46.53 662 ASP A CA 1
ATOM 5146 C C . ASP A 1 662 ? -31.525 8.689 55.517 1.00 46.53 662 ASP A C 1
ATOM 5148 O O . ASP A 1 662 ? -31.928 9.229 56.549 1.00 46.53 662 ASP A O 1
ATOM 5152 N N . ASP A 1 663 ? -32.056 9.030 54.337 1.00 53.19 663 ASP A N 1
ATOM 5153 C CA . ASP A 1 663 ? -32.906 10.208 54.113 1.00 53.19 663 ASP A CA 1
ATOM 5154 C C . ASP A 1 663 ? -34.413 9.911 53.907 1.00 53.19 663 ASP A C 1
ATOM 5156 O O . ASP A 1 663 ? -35.234 10.822 53.755 1.00 53.19 663 ASP A O 1
ATOM 5160 N N . LEU A 1 664 ? -34.838 8.640 53.923 1.00 53.22 664 LEU A N 1
ATOM 5161 C CA . LEU A 1 664 ? -36.265 8.306 53.745 1.00 53.22 664 LEU A CA 1
ATOM 5162 C C . LEU A 1 664 ? -37.114 8.662 54.981 1.00 53.22 664 LEU A C 1
ATOM 5164 O O . LEU A 1 664 ? -38.221 9.184 54.835 1.00 53.22 664 LEU A O 1
ATOM 5168 N N . LEU A 1 665 ? -36.589 8.442 56.193 1.00 54.75 665 LEU A N 1
ATOM 5169 C CA . LEU A 1 665 ? -37.275 8.750 57.460 1.00 54.75 665 LEU A CA 1
ATOM 5170 C C . LEU A 1 665 ? -37.066 10.203 57.924 1.00 54.75 665 LEU A C 1
ATOM 5172 O O . LEU A 1 665 ? -37.920 10.747 58.622 1.00 54.75 665 LEU A O 1
ATOM 5176 N N . SER A 1 666 ? -35.982 10.864 57.503 1.00 54.47 666 SER A N 1
ATOM 5177 C CA . SER A 1 666 ? -35.727 12.290 57.783 1.00 54.47 666 SER A CA 1
ATOM 5178 C C . SER A 1 666 ? -36.768 13.210 57.117 1.00 54.47 666 SER A C 1
ATOM 5180 O O . SER A 1 666 ? -37.062 14.300 57.613 1.00 54.47 666 SER A O 1
ATOM 5182 N N . THR A 1 667 ? -37.367 12.750 56.013 1.00 53.44 667 THR A N 1
ATOM 5183 C CA . THR A 1 667 ? -38.342 13.493 55.203 1.00 53.44 667 THR A CA 1
ATOM 5184 C C . THR A 1 667 ? -39.752 13.516 55.833 1.00 53.44 667 THR A C 1
ATOM 5186 O O . THR A 1 667 ? -40.578 14.354 55.455 1.00 53.44 667 THR A O 1
ATOM 5189 N N . TYR A 1 668 ? -40.033 12.652 56.823 1.00 58.75 668 TYR A N 1
ATOM 5190 C CA . TYR A 1 668 ? -41.339 12.513 57.488 1.00 58.75 668 TYR A CA 1
ATOM 5191 C C . TYR A 1 668 ? -41.192 12.463 59.028 1.00 58.75 668 TYR A C 1
ATOM 5193 O O . TYR A 1 668 ? -40.909 11.401 59.578 1.00 58.75 668 TYR A O 1
ATOM 5201 N N . PRO A 1 669 ? -41.393 13.574 59.766 1.00 61.31 669 PRO A N 1
ATOM 5202 C CA . PRO A 1 669 ? -41.199 13.597 61.220 1.00 61.31 669 PRO A CA 1
ATOM 5203 C C . PRO A 1 669 ? -42.205 12.700 61.974 1.00 61.31 669 PRO A C 1
ATOM 5205 O O . PRO A 1 669 ? -43.409 12.742 61.713 1.00 61.31 669 PRO A O 1
ATOM 5208 N N . MET A 1 670 ? -41.718 11.913 62.944 1.00 72.06 670 MET A N 1
ATOM 5209 C CA . MET A 1 670 ? -42.508 10.959 63.747 1.00 72.06 670 MET A CA 1
ATOM 5210 C C . MET A 1 670 ? -42.344 11.176 65.264 1.00 72.06 670 MET A C 1
ATOM 5212 O O . MET A 1 670 ? -41.354 11.750 65.712 1.00 72.06 670 MET A O 1
ATOM 5216 N N . THR A 1 671 ? -43.296 10.698 66.076 1.00 75.81 671 THR A N 1
ATOM 5217 C CA . THR A 1 671 ? -43.187 10.599 67.553 1.00 75.81 671 THR A CA 1
ATOM 5218 C C . THR A 1 671 ? -43.364 9.145 68.006 1.00 75.81 671 THR A C 1
ATOM 5220 O O . THR A 1 671 ? -44.342 8.523 67.591 1.00 75.81 671 THR A O 1
ATOM 5223 N N . VAL A 1 672 ? -42.464 8.621 68.861 1.00 80.31 672 VAL A N 1
ATOM 5224 C CA . VAL A 1 672 ? -42.405 7.195 69.267 1.00 80.31 672 VAL A CA 1
ATOM 5225 C C . VAL A 1 672 ? -42.261 7.022 70.795 1.00 80.31 672 VAL A C 1
ATOM 5227 O O . VAL A 1 672 ? -41.421 7.670 71.424 1.00 80.31 672 VAL A O 1
ATOM 5230 N N . THR A 1 673 ? -43.059 6.138 71.412 1.00 81.94 673 THR A N 1
ATOM 5231 C CA . THR A 1 673 ? -43.018 5.830 72.866 1.00 81.94 673 THR A CA 1
ATOM 5232 C C . THR A 1 673 ? -43.144 4.334 73.160 1.00 81.94 673 THR A C 1
ATOM 5234 O O . THR A 1 673 ? -43.876 3.658 72.437 1.00 81.94 673 THR A O 1
ATOM 5237 N N . VAL A 1 674 ? -42.518 3.852 74.247 1.00 85.31 674 VAL A N 1
ATOM 5238 C CA . VAL A 1 674 ? -42.505 2.439 74.688 1.00 85.31 674 VAL A CA 1
ATOM 5239 C C . VAL A 1 674 ? -42.822 2.300 76.182 1.00 85.31 674 VAL A C 1
ATOM 5241 O O . VAL A 1 674 ? -42.283 3.039 77.004 1.00 85.31 674 VAL A O 1
ATOM 5244 N N . ASP A 1 675 ? -43.655 1.328 76.548 1.00 83.06 675 ASP A N 1
ATOM 5245 C CA . ASP A 1 675 ? -43.928 0.917 77.933 1.00 83.06 675 ASP A CA 1
ATOM 5246 C C . ASP A 1 675 ? -43.317 -0.476 78.201 1.00 83.06 675 ASP A C 1
ATOM 5248 O O . ASP A 1 675 ? -43.602 -1.397 77.446 1.00 83.06 675 ASP A O 1
ATOM 5252 N N . LEU A 1 676 ? -42.502 -0.640 79.256 1.00 83.31 676 LEU A N 1
ATOM 5253 C CA . LEU A 1 676 ? -41.926 -1.920 79.714 1.00 83.31 676 LEU A CA 1
ATOM 5254 C C . LEU A 1 676 ? -42.705 -2.472 80.910 1.00 83.31 676 LEU A C 1
ATOM 5256 O O . LEU A 1 676 ? -42.919 -1.751 81.891 1.00 83.31 676 LEU A O 1
ATOM 5260 N N . LEU A 1 677 ? -43.071 -3.749 80.870 1.00 79.50 677 LEU A N 1
ATOM 5261 C CA . LEU A 1 677 ? -43.876 -4.439 81.871 1.00 79.50 677 LEU A CA 1
ATOM 5262 C C . LEU A 1 677 ? -43.128 -5.643 82.463 1.00 79.50 677 LEU A C 1
ATOM 5264 O O . LEU A 1 677 ? -42.430 -6.370 81.764 1.00 79.50 677 LEU A O 1
ATOM 5268 N N . TYR A 1 678 ? -43.292 -5.859 83.766 1.00 76.56 678 TYR A N 1
ATOM 5269 C CA . TYR A 1 678 ? -42.832 -7.060 84.470 1.00 76.56 678 TYR A CA 1
ATOM 5270 C C . TYR A 1 678 ? -43.918 -7.469 85.461 1.00 76.56 678 TYR A C 1
ATOM 5272 O O . TYR A 1 678 ? -44.284 -6.662 86.320 1.00 76.56 678 TYR A O 1
ATOM 5280 N N . ASP A 1 679 ? -44.445 -8.688 85.322 1.00 77.31 679 ASP A N 1
ATOM 5281 C CA . ASP A 1 679 ? -45.604 -9.186 86.086 1.00 77.31 679 ASP A CA 1
ATOM 5282 C C . ASP A 1 679 ? -46.839 -8.260 85.943 1.00 77.31 679 ASP A C 1
ATOM 5284 O O . ASP A 1 679 ? -47.404 -7.772 86.923 1.00 77.31 679 ASP A O 1
ATOM 5288 N N . ASP A 1 680 ? -47.199 -7.936 84.691 1.00 72.12 680 ASP A N 1
ATOM 5289 C CA . ASP A 1 680 ? -48.320 -7.067 84.272 1.00 72.12 680 ASP A CA 1
ATOM 5290 C C . ASP A 1 680 ? -48.297 -5.607 84.783 1.00 72.12 680 ASP A C 1
ATOM 5292 O O . ASP A 1 680 ? -49.211 -4.820 84.508 1.00 72.12 680 ASP A O 1
ATOM 5296 N N . ALA A 1 681 ? -47.259 -5.194 85.512 1.00 68.94 681 ALA A N 1
ATOM 5297 C CA . ALA A 1 681 ? -47.089 -3.823 85.982 1.00 68.94 681 ALA A CA 1
ATOM 5298 C C . ALA A 1 681 ? -46.094 -3.062 85.099 1.00 68.94 681 ALA A C 1
ATOM 5300 O O . ALA A 1 681 ? -44.996 -3.552 84.840 1.00 68.94 681 ALA A O 1
ATOM 5301 N N . ILE A 1 682 ? -46.444 -1.831 84.694 1.00 79.56 682 ILE A N 1
ATOM 5302 C CA . ILE A 1 682 ? -45.505 -0.933 84.003 1.00 79.56 682 ILE A CA 1
ATOM 5303 C C . ILE A 1 682 ? -44.329 -0.665 84.943 1.00 79.56 682 ILE A C 1
ATOM 5305 O O . ILE A 1 682 ? -44.456 0.043 85.946 1.00 79.56 682 ILE A O 1
ATOM 5309 N N . HIS A 1 683 ? -43.188 -1.245 84.602 1.00 78.75 683 HIS A N 1
ATOM 5310 C CA . HIS A 1 683 ? -41.945 -1.136 85.343 1.00 78.75 683 HIS A CA 1
ATOM 5311 C C . HIS A 1 683 ? -41.190 0.140 84.952 1.00 78.75 683 HIS A C 1
ATOM 5313 O O . HIS A 1 683 ? -40.641 0.830 85.813 1.00 78.75 683 HIS A O 1
ATOM 5319 N N . GLN A 1 684 ? -41.202 0.487 83.660 1.00 84.69 684 GLN A N 1
ATOM 5320 C CA . GLN A 1 684 ? -40.513 1.659 83.120 1.00 84.69 684 GLN A CA 1
ATOM 5321 C C . GLN A 1 684 ? -41.204 2.144 81.836 1.00 84.69 684 GLN A C 1
ATOM 5323 O O . GLN A 1 684 ? -41.587 1.338 80.999 1.00 84.69 684 GLN A O 1
ATOM 5328 N N . LYS A 1 685 ? -41.359 3.463 81.662 1.00 86.81 685 LYS A N 1
ATOM 5329 C CA . LYS A 1 685 ? -41.857 4.087 80.422 1.00 86.81 685 LYS A CA 1
ATOM 5330 C C . LYS A 1 685 ? -40.726 4.859 79.758 1.00 86.81 685 LYS A C 1
ATOM 5332 O O . LYS A 1 685 ? -40.026 5.609 80.437 1.00 86.81 685 LYS A O 1
ATOM 5337 N N . LEU A 1 686 ? -40.571 4.691 78.452 1.00 84.62 686 LEU A N 1
ATOM 5338 C CA . LEU A 1 686 ? -39.455 5.201 77.669 1.00 84.62 686 LEU A CA 1
ATOM 5339 C C . LEU A 1 686 ? -39.964 6.043 76.493 1.00 84.62 686 LEU A C 1
ATOM 5341 O O . LEU A 1 686 ? -40.864 5.647 75.752 1.00 84.62 686 LEU A O 1
ATOM 5345 N N . THR A 1 687 ? -39.371 7.221 76.318 1.00 83.44 687 THR A N 1
ATOM 5346 C CA . THR A 1 687 ? -39.536 8.032 75.105 1.00 83.44 687 THR A CA 1
ATOM 5347 C C . THR A 1 687 ? -38.351 7.755 74.202 1.00 83.44 687 THR A C 1
ATOM 5349 O O . THR A 1 687 ? -37.211 7.784 74.675 1.00 83.44 687 THR A O 1
ATOM 5352 N N . LEU A 1 688 ? -38.615 7.481 72.926 1.00 85.31 688 LEU A N 1
ATOM 5353 C CA . LEU A 1 688 ? -37.558 7.194 71.971 1.00 85.31 688 LEU A CA 1
ATOM 5354 C C . LEU A 1 688 ? -37.264 8.446 71.145 1.00 85.31 688 LEU A C 1
ATOM 5356 O O . LEU A 1 688 ? -38.172 9.156 70.711 1.00 85.31 688 LEU A O 1
ATOM 5360 N N . SER A 1 689 ? -35.984 8.703 70.921 1.00 80.75 689 SER A N 1
ATOM 5361 C CA . SER A 1 689 ? -35.503 9.718 69.986 1.00 80.75 689 SER A CA 1
ATOM 5362 C C . SER A 1 689 ? -34.798 9.028 68.827 1.00 80.75 689 SER A C 1
ATOM 5364 O O . SER A 1 689 ? -33.969 8.150 69.074 1.00 80.75 689 SER A O 1
ATOM 5366 N N . SER A 1 690 ? -35.095 9.434 67.587 1.00 74.94 690 SER A N 1
ATOM 5367 C CA . SER A 1 690 ? -34.318 9.002 66.418 1.00 74.94 690 SER A CA 1
ATOM 5368 C C . SER A 1 690 ? -32.835 9.273 66.669 1.00 74.94 690 SER A C 1
ATOM 5370 O O . SER A 1 690 ? -32.481 10.357 67.142 1.00 74.94 690 SER A O 1
ATOM 5372 N N . GLN A 1 691 ? -31.992 8.276 66.421 1.00 74.94 691 GLN A N 1
ATOM 5373 C CA . GLN A 1 691 ? -30.541 8.374 66.597 1.00 74.94 691 GLN A CA 1
ATOM 5374 C C . GLN A 1 691 ? -29.792 8.693 65.288 1.00 74.94 691 GLN A C 1
ATOM 5376 O O . GLN A 1 691 ? -28.581 8.882 65.324 1.00 74.94 691 GLN A O 1
ATOM 5381 N N . GLY A 1 692 ? -30.498 8.820 64.160 1.00 58.34 692 GLY A N 1
ATOM 5382 C CA . GLY A 1 692 ? -29.951 8.520 62.825 1.00 58.34 692 GLY A CA 1
ATOM 5383 C C . GLY A 1 692 ? -30.613 7.240 62.312 1.00 58.34 692 GLY A C 1
ATOM 5384 O O . GLY A 1 692 ? -31.581 6.832 62.951 1.00 58.34 692 GLY A O 1
ATOM 5385 N N . ASP A 1 693 ? -30.192 6.675 61.171 1.00 60.47 693 ASP A N 1
ATOM 5386 C CA . ASP A 1 693 ? -30.251 5.230 60.830 1.00 60.47 693 ASP A CA 1
ATOM 5387 C C . ASP A 1 693 ? -31.554 4.433 61.092 1.00 60.47 693 ASP A C 1
ATOM 5389 O O . ASP A 1 693 ? -31.568 3.208 61.105 1.00 60.47 693 ASP A O 1
ATOM 5393 N N . GLY A 1 694 ? -32.701 5.105 61.253 1.00 66.38 694 GLY A N 1
ATOM 5394 C CA . GLY A 1 694 ? -34.012 4.486 61.472 1.00 66.38 694 GLY A CA 1
ATOM 5395 C C . GLY A 1 694 ? -34.142 3.777 62.812 1.00 66.38 694 GLY A C 1
ATOM 5396 O O . GLY A 1 694 ? -35.236 3.300 63.136 1.00 66.38 694 GLY A O 1
ATOM 5397 N N . ARG A 1 695 ? -33.090 3.815 63.636 1.00 71.75 695 ARG A N 1
ATOM 5398 C CA . ARG A 1 695 ? -33.122 3.382 65.022 1.00 71.75 695 ARG A CA 1
ATOM 5399 C C . ARG A 1 695 ? -33.619 4.496 65.915 1.00 71.75 695 ARG A C 1
ATOM 5401 O O . ARG A 1 695 ? -33.257 5.676 65.844 1.00 71.75 695 ARG A O 1
ATOM 5408 N N . TRP A 1 696 ? -34.497 4.087 66.806 1.00 81.69 696 TRP A N 1
ATOM 5409 C CA . TRP A 1 696 ? -35.116 4.924 67.803 1.00 81.69 696 TRP A CA 1
ATOM 5410 C C . TRP A 1 696 ? -34.704 4.371 69.149 1.00 81.69 696 TRP A C 1
ATOM 5412 O O . TRP A 1 696 ? -35.124 3.291 69.547 1.00 81.69 696 TRP A O 1
ATOM 5422 N N . ARG A 1 697 ? -33.852 5.118 69.845 1.00 82.69 697 ARG A N 1
ATOM 5423 C CA . ARG A 1 697 ? -33.307 4.710 71.138 1.00 82.69 697 ARG A CA 1
ATOM 5424 C C . ARG A 1 697 ? -34.013 5.446 72.254 1.00 82.69 697 ARG A C 1
ATOM 5426 O O . ARG A 1 697 ? -34.265 6.653 72.154 1.00 82.69 697 ARG A O 1
ATOM 5433 N N . SER A 1 698 ? -34.313 4.736 73.333 1.00 85.62 698 SER A N 1
ATOM 5434 C CA . SER A 1 698 ? -34.814 5.336 74.556 1.00 85.62 698 SER A CA 1
ATOM 5435 C C . SER A 1 698 ? -33.794 6.315 75.126 1.00 85.62 698 SER A C 1
ATOM 5437 O O . SER A 1 698 ? -32.595 6.057 75.158 1.00 85.62 698 SER A O 1
ATOM 5439 N N . THR A 1 699 ? -34.257 7.447 75.643 1.00 77.94 699 THR A N 1
ATOM 5440 C CA . THR A 1 699 ? -33.359 8.451 76.240 1.00 77.94 699 THR A CA 1
ATOM 5441 C C . THR A 1 699 ? -32.764 8.021 77.590 1.00 77.94 699 THR A C 1
ATOM 5443 O O . THR A 1 699 ? -31.887 8.696 78.124 1.00 77.94 699 THR A O 1
ATOM 5446 N N . GLU A 1 700 ? -33.235 6.908 78.161 1.00 76.69 700 GLU A N 1
ATOM 5447 C CA . GLU A 1 700 ? -32.764 6.321 79.421 1.00 76.69 700 GLU A CA 1
ATOM 5448 C C . GLU A 1 700 ? -32.554 4.799 79.266 1.00 76.69 700 GLU A C 1
ATOM 5450 O O . GLU A 1 700 ? -33.316 4.176 78.519 1.00 76.69 700 GLU A O 1
ATOM 5455 N N . PRO A 1 701 ? -31.562 4.191 79.955 1.00 79.12 701 PRO A N 1
ATOM 5456 C CA . PRO A 1 701 ? -31.280 2.759 79.855 1.00 79.12 701 PRO A CA 1
ATOM 5457 C C . PRO A 1 701 ? -32.322 1.901 80.587 1.00 79.12 701 PRO A C 1
ATOM 5459 O O . PRO A 1 701 ? -32.996 2.358 81.523 1.00 79.12 701 PRO A O 1
ATOM 5462 N N . ILE A 1 702 ? -32.425 0.642 80.166 1.00 78.62 702 ILE A N 1
ATOM 5463 C CA . ILE A 1 702 ? -33.304 -0.382 80.733 1.00 78.62 702 ILE A CA 1
ATOM 5464 C C . ILE A 1 702 ? -32.739 -0.841 82.073 1.00 78.62 702 ILE A C 1
ATOM 5466 O O . ILE A 1 702 ? -31.549 -1.125 82.207 1.00 78.62 702 ILE A O 1
ATOM 5470 N N . LYS A 1 703 ? -33.600 -0.914 83.086 1.00 73.38 703 LYS A N 1
ATOM 5471 C CA . LYS A 1 703 ? -33.223 -1.349 84.436 1.00 73.38 703 LYS A CA 1
ATOM 5472 C C . LYS A 1 703 ? -33.833 -2.726 84.708 1.00 73.38 703 LYS A C 1
ATOM 5474 O O . LYS A 1 703 ? -35.034 -2.807 84.949 1.00 73.38 703 LYS A O 1
ATOM 5479 N N . VAL A 1 704 ? -33.012 -3.787 84.697 1.00 67.81 704 VAL A N 1
ATOM 5480 C CA . VAL A 1 704 ? -33.443 -5.186 84.925 1.00 67.81 704 VAL A CA 1
ATOM 5481 C C . VAL A 1 704 ? -32.801 -5.812 86.176 1.00 67.81 704 VAL A C 1
ATOM 5483 O O . VAL A 1 704 ? -31.772 -6.476 86.104 1.00 67.81 704 VAL A O 1
ATOM 5486 N N . PRO A 1 705 ? -33.386 -5.607 87.370 1.00 58.19 705 PRO A N 1
ATOM 5487 C CA . PRO A 1 705 ? -32.851 -6.150 88.625 1.00 58.19 705 PRO A CA 1
ATOM 5488 C C . PRO A 1 705 ? -32.957 -7.678 88.782 1.00 58.19 705 PRO A C 1
ATOM 5490 O O . PRO A 1 705 ? -32.372 -8.219 89.723 1.00 58.19 705 PRO A O 1
ATOM 5493 N N . TYR A 1 706 ? -33.726 -8.368 87.935 1.00 60.78 706 TYR A N 1
ATOM 5494 C CA . TYR A 1 706 ? -34.073 -9.781 88.108 1.00 60.78 706 TYR A CA 1
ATOM 5495 C C . TYR A 1 706 ? -33.905 -10.554 86.797 1.00 60.78 706 TYR A C 1
ATOM 5497 O O . TYR A 1 706 ? -34.272 -10.055 85.738 1.00 60.78 706 TYR A O 1
ATOM 5505 N N . ALA A 1 707 ? -33.376 -11.779 86.875 1.00 53.12 707 ALA A N 1
ATOM 5506 C CA . ALA A 1 707 ? -33.374 -12.700 85.742 1.00 53.12 707 ALA A CA 1
ATOM 5507 C C . ALA A 1 707 ? -34.793 -13.252 85.515 1.00 53.12 707 ALA A C 1
ATOM 5509 O O . ALA A 1 707 ? -35.415 -13.744 86.460 1.00 53.12 707 ALA A O 1
ATOM 5510 N N . GLY A 1 708 ? -35.298 -13.162 84.284 1.00 67.00 708 GLY A N 1
ATOM 5511 C CA . GLY A 1 708 ? -36.651 -13.574 83.896 1.00 67.00 708 GLY A CA 1
ATOM 5512 C C . GLY A 1 708 ? -37.183 -12.764 82.707 1.00 67.00 708 GLY A C 1
ATOM 5513 O O . GLY A 1 708 ? -36.476 -11.893 82.207 1.00 67.00 708 GLY A O 1
ATOM 5514 N N . ALA A 1 709 ? -38.425 -13.043 82.298 1.00 68.31 709 ALA A N 1
ATOM 5515 C CA . ALA A 1 709 ? -39.055 -12.442 81.122 1.00 68.31 709 ALA A CA 1
ATOM 5516 C C . ALA A 1 709 ? -39.727 -11.089 81.427 1.00 68.31 709 ALA A C 1
ATOM 5518 O O . ALA A 1 709 ? -40.480 -10.967 82.397 1.00 68.31 709 ALA A O 1
ATOM 5519 N N . TYR A 1 710 ? -39.500 -10.093 80.576 1.00 77.38 710 TYR A N 1
ATOM 5520 C CA . TYR A 1 710 ? -40.137 -8.768 80.592 1.00 77.38 710 TYR A CA 1
ATOM 5521 C C . TYR A 1 710 ? -40.961 -8.569 79.306 1.00 77.38 710 TYR A C 1
ATOM 5523 O O . TYR A 1 710 ? -40.548 -9.052 78.258 1.00 77.38 710 TYR A O 1
ATOM 5531 N N . GLU A 1 711 ? -42.089 -7.848 79.354 1.00 81.00 711 GLU A N 1
ATOM 5532 C CA . GLU A 1 711 ? -42.914 -7.495 78.177 1.00 81.00 711 GLU A CA 1
ATOM 5533 C C . GLU A 1 711 ? -42.770 -6.007 77.800 1.00 81.00 711 GLU A C 1
ATOM 5535 O O . GLU A 1 711 ? -42.408 -5.181 78.638 1.00 81.00 711 GLU A O 1
ATOM 5540 N N . TRP A 1 712 ? -43.068 -5.621 76.557 1.00 88.00 712 TRP A N 1
ATOM 5541 C CA . TRP A 1 712 ? -43.028 -4.230 76.093 1.00 88.00 712 TRP A CA 1
ATOM 5542 C C . TRP A 1 712 ? -44.116 -3.894 75.058 1.00 88.00 712 TRP A C 1
ATOM 5544 O O . TRP A 1 712 ? -44.575 -4.761 74.320 1.00 88.00 712 TRP A O 1
ATOM 5554 N N . LEU A 1 713 ? -44.526 -2.618 74.995 1.00 82.31 713 LEU A N 1
ATOM 5555 C CA . LEU A 1 713 ? -45.547 -2.085 74.073 1.00 82.31 713 LEU A CA 1
ATOM 5556 C C . LEU A 1 713 ? -45.105 -0.742 73.456 1.00 82.31 713 LEU A C 1
ATOM 5558 O O . LEU A 1 713 ? -44.873 0.216 74.195 1.00 82.31 713 LEU A O 1
ATOM 5562 N N . LEU A 1 714 ? -45.055 -0.642 72.123 1.00 84.50 714 LEU A N 1
ATOM 5563 C CA . LEU A 1 714 ? -44.615 0.521 71.335 1.00 84.50 714 LEU A CA 1
ATOM 5564 C C . LEU A 1 714 ? -45.760 1.195 70.551 1.00 84.50 714 LEU A C 1
ATOM 5566 O O . LEU A 1 714 ? -46.638 0.537 69.994 1.00 84.50 714 LEU A O 1
ATOM 5570 N N . LYS A 1 715 ? -45.729 2.535 70.461 1.00 79.12 715 LYS A N 1
ATOM 5571 C CA . LYS A 1 715 ? -46.651 3.354 69.645 1.00 79.12 715 LYS A CA 1
ATOM 5572 C C . LYS A 1 715 ? -45.909 4.441 68.859 1.00 79.12 715 LYS A C 1
ATOM 5574 O O . LYS A 1 715 ? -45.118 5.171 69.462 1.00 79.12 715 LYS A O 1
ATOM 5579 N N . ALA A 1 716 ? -46.223 4.603 67.565 1.00 75.44 716 ALA A N 1
ATOM 5580 C CA . ALA A 1 716 ? -45.641 5.614 66.673 1.00 75.44 716 ALA A CA 1
ATOM 5581 C C . ALA A 1 716 ? -46.681 6.380 65.828 1.00 75.44 716 ALA A C 1
ATOM 5583 O O . ALA A 1 716 ? -47.691 5.827 65.389 1.00 75.44 716 ALA A O 1
ATOM 5584 N N . THR A 1 717 ? -46.465 7.685 65.622 1.00 66.62 717 THR A N 1
ATOM 5585 C CA . THR A 1 717 ? -47.371 8.582 64.866 1.00 66.62 717 THR A CA 1
ATOM 5586 C C . THR A 1 717 ? -46.579 9.524 63.944 1.00 66.62 717 THR A C 1
ATOM 5588 O O . THR A 1 717 ? -45.643 10.166 64.419 1.00 66.62 717 THR A O 1
ATOM 5591 N N . VAL A 1 718 ? -46.956 9.623 62.657 1.00 65.88 718 VAL A N 1
ATOM 5592 C CA . VAL A 1 718 ? -46.313 10.478 61.625 1.00 65.88 718 VAL A CA 1
ATOM 5593 C C . VAL A 1 718 ? -47.037 11.828 61.491 1.00 65.88 718 VAL A C 1
ATOM 5595 O O . VAL A 1 718 ? -48.262 11.854 61.366 1.00 65.88 718 VAL A O 1
ATOM 5598 N N . ASP A 1 719 ? -46.309 12.950 61.488 1.00 56.91 719 ASP A N 1
ATOM 5599 C CA . ASP A 1 719 ? -46.868 14.297 61.274 1.00 56.91 719 ASP A CA 1
ATOM 5600 C C . ASP A 1 719 ? -46.887 14.652 59.773 1.00 56.91 719 ASP A C 1
ATOM 5602 O O . ASP A 1 719 ? -45.844 14.776 59.132 1.00 56.91 719 ASP A O 1
ATOM 5606 N N . THR A 1 720 ? -48.083 14.817 59.193 1.00 59.16 720 THR A N 1
ATOM 5607 C CA . THR A 1 720 ? -48.285 15.125 57.762 1.00 59.16 720 THR A CA 1
ATOM 5608 C C . THR A 1 720 ? -48.598 16.597 57.473 1.00 59.16 720 THR A C 1
ATOM 5610 O O . THR A 1 720 ? -49.140 16.911 56.408 1.00 59.16 720 THR A O 1
ATOM 5613 N N . SER A 1 721 ? -48.287 17.524 58.387 1.00 46.94 721 SER A N 1
ATOM 5614 C CA . SER A 1 721 ? -48.612 18.956 58.267 1.00 46.94 721 SER A CA 1
ATOM 5615 C C . SER A 1 721 ? -48.234 19.588 56.904 1.00 46.94 721 SER A C 1
ATOM 5617 O O . SER A 1 721 ? -47.132 20.080 56.685 1.00 46.94 721 SER A O 1
ATOM 5619 N N . GLY A 1 722 ? -49.196 19.613 55.966 1.00 54.56 722 GLY A N 1
ATOM 5620 C CA . GLY A 1 722 ? -49.112 20.305 54.669 1.00 54.56 722 GLY A CA 1
ATOM 5621 C C . GLY A 1 722 ? -49.448 19.490 53.409 1.00 54.56 722 GLY A C 1
ATOM 5622 O O . GLY A 1 722 ? -49.606 20.098 52.350 1.00 54.56 722 GLY A O 1
ATOM 5623 N N . LYS A 1 723 ? -49.599 18.159 53.473 1.00 51.03 723 LYS A N 1
ATOM 5624 C CA . LYS A 1 723 ? -49.972 17.318 52.311 1.00 51.03 723 LYS A CA 1
ATOM 5625 C C . LYS A 1 723 ? -51.191 16.453 52.648 1.00 51.03 723 LYS A C 1
ATOM 5627 O O . LYS A 1 723 ? -51.298 15.930 53.748 1.00 51.03 723 LYS A O 1
ATOM 5632 N N . SER A 1 724 ? -52.154 16.371 51.731 1.00 41.25 724 SER A N 1
ATOM 5633 C CA . SER A 1 724 ? -53.522 15.879 51.968 1.00 41.25 724 SER A CA 1
ATOM 5634 C C . SER A 1 724 ? -53.662 14.351 52.041 1.00 41.25 724 SER A C 1
ATOM 5636 O O . SER A 1 724 ? -54.561 13.799 51.408 1.00 41.25 724 SER A O 1
ATOM 5638 N N . GLU A 1 725 ? -52.810 13.666 52.801 1.00 47.25 725 GLU A N 1
ATOM 5639 C CA . GLU A 1 725 ? -52.920 12.218 53.020 1.00 47.25 725 GLU A CA 1
ATOM 5640 C C . GLU A 1 725 ? -53.042 11.874 54.518 1.00 47.25 725 GLU A C 1
ATOM 5642 O O . GLU A 1 725 ? -52.463 12.568 55.363 1.00 47.25 725 GLU A O 1
ATOM 5647 N N . PRO A 1 726 ? -53.860 10.862 54.880 1.00 40.75 726 PRO A N 1
ATOM 5648 C CA . PRO A 1 726 ? -54.148 10.514 56.269 1.00 40.75 726 PRO A CA 1
ATOM 5649 C C . PRO A 1 726 ? -52.899 9.977 56.981 1.00 40.75 726 PRO A C 1
ATOM 5651 O O . PRO A 1 726 ? -52.243 9.067 56.486 1.00 40.75 726 PRO A O 1
ATOM 5654 N N . ALA A 1 727 ? -52.593 10.512 58.167 1.00 47.47 727 ALA A N 1
ATOM 5655 C CA . ALA A 1 727 ? -51.529 9.993 59.022 1.00 47.47 727 ALA A CA 1
ATOM 5656 C C . ALA A 1 727 ? -51.850 8.547 59.451 1.00 47.47 727 ALA A C 1
ATOM 5658 O O . ALA A 1 727 ? -52.862 8.304 60.112 1.00 47.47 727 ALA A O 1
ATOM 5659 N N . GLN A 1 728 ? -51.008 7.588 59.061 1.00 56.03 728 GLN A N 1
ATOM 5660 C CA . GLN A 1 728 ? -51.074 6.205 59.540 1.00 56.03 728 GLN A CA 1
ATOM 5661 C C . GLN A 1 728 ? -50.499 6.117 60.963 1.00 56.03 728 GLN A C 1
ATOM 5663 O O . GLN A 1 728 ? -49.449 6.688 61.256 1.00 56.03 728 GLN A O 1
ATOM 5668 N N . GLN A 1 729 ? -51.203 5.410 61.850 1.00 56.94 729 GLN A N 1
ATOM 5669 C CA . GLN A 1 729 ? -50.774 5.119 63.220 1.00 56.94 729 GLN A CA 1
ATOM 5670 C C . GLN A 1 729 ? -50.219 3.687 63.265 1.00 56.94 729 GLN A C 1
ATOM 5672 O O . GLN A 1 729 ? -50.864 2.779 62.740 1.00 56.94 729 GLN A O 1
ATOM 5677 N N . TYR A 1 730 ? -49.041 3.495 63.864 1.00 73.12 730 TYR A N 1
ATOM 5678 C CA . TYR A 1 730 ? -48.347 2.202 63.966 1.00 73.12 730 TYR A CA 1
ATOM 5679 C C . TYR A 1 730 ? -48.213 1.788 65.445 1.00 73.12 730 TYR A C 1
ATOM 5681 O O . TYR A 1 730 ? -47.840 2.616 66.281 1.00 73.12 730 TYR A O 1
ATOM 5689 N N . GLU A 1 731 ? -48.530 0.533 65.782 1.00 75.06 731 GLU A N 1
ATOM 5690 C CA . GLU A 1 731 ? -48.415 -0.052 67.133 1.00 75.06 731 GLU A CA 1
ATOM 5691 C C . GLU A 1 731 ? -47.717 -1.424 67.057 1.00 75.06 731 GLU A C 1
ATOM 5693 O O . GLU A 1 731 ? -47.977 -2.168 66.112 1.00 75.06 731 GLU A O 1
ATOM 5698 N N . ASP A 1 732 ? -46.872 -1.756 68.044 1.00 76.00 732 ASP A N 1
ATOM 5699 C CA . ASP A 1 732 ? -46.160 -3.049 68.145 1.00 76.00 732 ASP A CA 1
ATOM 5700 C C . ASP A 1 732 ? -45.934 -3.488 69.615 1.00 76.00 732 ASP A C 1
ATOM 5702 O O . ASP A 1 732 ? -46.015 -2.648 70.514 1.00 76.00 732 ASP A O 1
ATOM 5706 N N . ALA A 1 733 ? -45.684 -4.776 69.895 1.00 79.56 733 ALA A N 1
ATOM 5707 C CA . ALA A 1 733 ? -45.470 -5.326 71.249 1.00 79.56 733 ALA A CA 1
ATOM 5708 C C . ALA A 1 733 ? -44.583 -6.596 71.266 1.00 79.56 733 ALA A C 1
ATOM 5710 O O . ALA A 1 733 ? -44.592 -7.358 70.302 1.00 79.56 733 ALA A O 1
ATOM 5711 N N . GLY A 1 734 ? -43.897 -6.893 72.382 1.00 81.06 734 GLY A N 1
ATOM 5712 C CA . GLY A 1 734 ? -43.061 -8.105 72.514 1.00 81.06 734 GLY A CA 1
ATOM 5713 C C . GLY A 1 734 ? -42.501 -8.385 73.918 1.00 81.06 734 GLY A C 1
ATOM 5714 O O . GLY A 1 734 ? -42.985 -7.817 74.894 1.00 81.06 734 GLY A O 1
ATOM 5715 N N . THR A 1 735 ? -41.517 -9.294 74.033 1.00 74.75 735 THR A N 1
ATOM 5716 C CA . THR A 1 735 ? -40.925 -9.770 75.311 1.00 74.75 735 THR A CA 1
ATOM 5717 C C . THR A 1 735 ? -39.406 -10.032 75.226 1.00 74.75 735 THR A C 1
ATOM 5719 O O . THR A 1 735 ? -38.935 -10.275 74.120 1.00 74.75 735 THR A O 1
ATOM 5722 N N . PHE A 1 736 ? -38.655 -10.056 76.346 1.00 73.75 736 PHE A N 1
ATOM 5723 C CA . PHE A 1 736 ? -37.203 -10.384 76.412 1.00 73.75 736 PHE A CA 1
ATOM 5724 C C . PHE A 1 736 ? -36.733 -11.051 77.732 1.00 73.75 736 PHE A C 1
ATOM 5726 O O . PHE A 1 736 ? -37.382 -10.851 78.759 1.00 73.75 736 PHE A O 1
ATOM 5733 N N . ASP A 1 737 ? -35.607 -11.798 77.702 1.00 61.16 737 ASP A N 1
ATOM 5734 C CA . ASP A 1 737 ? -35.029 -12.646 78.787 1.00 61.16 737 ASP A CA 1
ATOM 5735 C C . ASP A 1 737 ? -33.583 -12.228 79.230 1.00 61.16 737 ASP A C 1
ATOM 5737 O O . ASP A 1 737 ? -33.009 -11.289 78.705 1.00 61.16 737 ASP A O 1
ATOM 5741 N N . VAL A 1 738 ? -32.950 -12.868 80.238 1.00 63.69 738 VAL A N 1
ATOM 5742 C CA . VAL A 1 738 ? -31.667 -12.426 80.890 1.00 63.69 738 VAL A CA 1
ATOM 5743 C C . VAL A 1 738 ? -30.746 -13.658 81.258 1.00 63.69 738 VAL A C 1
ATOM 5745 O O . VAL A 1 738 ? -31.235 -14.492 82.023 1.00 63.69 738 VAL A O 1
ATOM 5748 N N . SER A 1 739 ? -29.472 -13.845 80.754 1.00 52.59 739 SER A N 1
ATOM 5749 C CA . SER A 1 739 ? -28.597 -15.103 80.888 1.00 52.59 739 SER A CA 1
ATOM 5750 C C . SER A 1 739 ? -26.987 -15.011 80.977 1.00 52.59 739 SER A C 1
ATOM 5752 O O . SER A 1 739 ? -26.525 -14.021 81.534 1.00 52.59 739 SER A O 1
ATOM 5754 N N . LYS A 1 740 ? -26.094 -16.021 80.629 1.00 45.97 740 LYS A N 1
ATOM 5755 C CA . LYS A 1 740 ? -24.598 -16.208 81.020 1.00 45.97 740 LYS A CA 1
ATOM 5756 C C . LYS A 1 740 ? -23.573 -16.781 79.909 1.00 45.97 740 LYS A C 1
ATOM 5758 O O . LYS A 1 740 ? -24.055 -17.573 79.120 1.00 45.97 740 LYS A O 1
ATOM 5763 N N . VAL A 1 741 ? -22.198 -16.542 79.909 1.00 56.78 741 VAL A N 1
ATOM 5764 C CA . VAL A 1 741 ? -21.137 -16.550 78.757 1.00 56.78 741 VAL A CA 1
ATOM 5765 C C . VAL A 1 741 ? -19.825 -17.518 78.748 1.00 56.78 741 VAL A C 1
ATOM 5767 O O . VAL A 1 741 ? -19.354 -17.812 79.851 1.00 56.78 741 VAL A O 1
ATOM 5770 N N . GLY A 1 742 ? -19.156 -17.917 77.585 1.00 65.81 742 GLY A N 1
ATOM 5771 C CA . GLY A 1 742 ? -17.966 -18.869 77.232 1.00 65.81 742 GLY A CA 1
ATOM 5772 C C . GLY A 1 742 ? -16.571 -18.387 76.543 1.00 65.81 742 GLY A C 1
ATOM 5773 O O . GLY A 1 742 ? -16.268 -17.206 76.708 1.00 65.81 742 GLY A O 1
ATOM 5774 N N . ARG A 1 743 ? -15.638 -19.211 75.877 1.00 75.31 743 ARG A N 1
ATOM 5775 C CA . ARG A 1 743 ? -14.199 -18.876 75.331 1.00 75.31 743 ARG A CA 1
ATOM 5776 C C . ARG A 1 743 ? -13.497 -19.644 74.082 1.00 75.31 743 ARG A C 1
ATOM 5778 O O . ARG A 1 743 ? -13.749 -20.834 73.961 1.00 75.31 743 ARG A O 1
ATOM 5785 N N . PHE A 1 744 ? -12.527 -19.082 73.254 1.00 84.81 744 PHE A N 1
ATOM 5786 C CA . PHE A 1 744 ? -11.853 -19.698 71.997 1.00 84.81 744 PHE A CA 1
ATOM 5787 C C . PHE A 1 744 ? -10.367 -19.295 71.517 1.00 84.81 744 PHE A C 1
ATOM 5789 O O . PHE A 1 744 ? -9.797 -18.379 72.106 1.00 84.81 744 PHE A O 1
ATOM 5796 N N . TYR A 1 745 ? -9.727 -19.904 70.452 1.00 84.31 745 TYR A N 1
ATOM 5797 C CA . TYR A 1 745 ? -8.406 -19.552 69.759 1.00 84.31 745 TYR A CA 1
ATOM 5798 C C . TYR A 1 745 ? -8.324 -19.725 68.181 1.00 84.31 745 TYR A C 1
ATOM 5800 O O . TYR A 1 745 ? -9.262 -20.248 67.605 1.00 84.31 745 TYR A O 1
ATOM 5808 N N . VAL A 1 746 ? -7.239 -19.314 67.455 1.00 88.06 746 VAL A N 1
ATOM 5809 C CA . VAL A 1 746 ? -7.110 -19.272 65.941 1.00 88.06 746 VAL A CA 1
ATOM 5810 C C . VAL A 1 746 ? -5.949 -20.130 65.338 1.00 88.06 746 VAL A C 1
ATOM 5812 O O . VAL A 1 746 ? -4.881 -20.198 65.939 1.00 88.06 746 VAL A O 1
ATOM 5815 N N . GLU A 1 747 ? -6.085 -20.733 64.141 1.00 88.19 747 GLU A N 1
ATOM 5816 C CA . GLU A 1 747 ? -5.062 -21.556 63.433 1.00 88.19 747 GLU A CA 1
ATOM 5817 C C . GLU A 1 747 ? -4.996 -21.311 61.895 1.00 88.19 747 GLU A C 1
ATOM 5819 O O . GLU A 1 747 ? -6.005 -21.445 61.204 1.00 88.19 747 GLU A O 1
ATOM 5824 N N . LEU A 1 748 ? -3.812 -20.996 61.333 1.00 88.62 748 LEU A N 1
ATOM 5825 C CA . LEU A 1 748 ? -3.551 -20.840 59.881 1.00 88.62 748 LEU A CA 1
ATOM 5826 C C . LEU A 1 748 ? -3.225 -22.185 59.189 1.00 88.62 748 LEU A C 1
ATOM 5828 O O . LEU A 1 748 ? -2.280 -22.868 59.580 1.00 88.62 748 LEU A O 1
ATOM 5832 N N . MET A 1 749 ? -3.959 -22.528 58.123 1.00 87.06 749 MET A N 1
ATOM 5833 C CA . MET A 1 749 ? -3.882 -23.814 57.405 1.00 87.06 749 MET A CA 1
ATOM 5834 C C . MET A 1 749 ? -3.184 -23.725 56.033 1.00 87.06 749 MET A C 1
ATOM 5836 O O . MET A 1 749 ? -2.413 -24.622 55.688 1.00 87.06 749 MET A O 1
ATOM 5840 N N . GLU A 1 750 ? -3.444 -22.665 55.257 1.00 87.12 750 GLU A N 1
ATOM 5841 C CA . GLU A 1 750 ? -2.792 -22.367 53.967 1.00 87.12 750 GLU A CA 1
ATOM 5842 C C . GLU A 1 750 ? -2.525 -20.853 53.838 1.00 87.12 750 GLU A C 1
ATOM 5844 O O . GLU A 1 750 ? -3.357 -20.068 54.303 1.00 87.12 750 GLU A O 1
ATOM 5849 N N . PRO A 1 751 ? -1.410 -20.416 53.218 1.00 89.00 751 PRO A N 1
ATOM 5850 C CA . PRO A 1 751 ? -0.333 -21.231 52.659 1.00 89.00 751 PRO A CA 1
ATOM 5851 C C . PRO A 1 751 ? 0.479 -21.954 53.740 1.00 89.00 751 PRO A C 1
ATOM 5853 O O . PRO A 1 751 ? 0.694 -21.435 54.837 1.00 89.00 751 PRO A O 1
ATOM 5856 N N . GLN A 1 752 ? 0.939 -23.167 53.432 1.00 83.56 752 GLN A N 1
ATOM 5857 C CA . GLN A 1 752 ? 1.787 -23.917 54.357 1.00 83.56 752 GLN A CA 1
ATOM 5858 C C . GLN A 1 752 ? 3.202 -23.340 54.361 1.00 83.56 752 GLN A C 1
ATOM 5860 O O . GLN A 1 752 ? 3.713 -22.889 53.333 1.00 83.56 752 GLN A O 1
ATOM 5865 N N . ALA A 1 753 ? 3.849 -23.382 55.526 1.00 83.25 753 ALA A N 1
ATOM 5866 C CA . ALA A 1 753 ? 5.234 -22.957 55.639 1.00 83.25 753 ALA A CA 1
ATOM 5867 C C . ALA A 1 753 ? 6.135 -23.765 54.681 1.00 83.25 753 ALA A C 1
ATOM 5869 O O . ALA A 1 753 ? 5.992 -24.982 54.565 1.00 83.25 753 ALA A O 1
ATOM 5870 N N . ASP A 1 754 ? 7.053 -23.072 54.007 1.00 80.38 754 ASP A N 1
ATOM 5871 C CA . ASP A 1 754 ? 8.049 -23.608 53.071 1.00 80.38 754 ASP A CA 1
ATOM 5872 C C . ASP A 1 754 ? 7.488 -24.249 51.780 1.00 80.38 754 ASP A C 1
ATOM 5874 O O . ASP A 1 754 ? 8.221 -24.931 51.063 1.00 80.38 754 ASP A O 1
ATOM 5878 N N . GLN A 1 755 ? 6.213 -24.017 51.438 1.00 84.19 755 GLN A N 1
ATOM 5879 C CA . GLN A 1 755 ? 5.662 -24.382 50.124 1.00 84.19 755 GLN A CA 1
ATOM 5880 C C . GLN A 1 755 ? 5.850 -23.273 49.079 1.00 84.19 755 GLN A C 1
ATOM 5882 O O . GLN A 1 755 ? 5.940 -22.089 49.410 1.00 84.19 755 GLN A O 1
ATOM 5887 N N . SER A 1 756 ? 5.901 -23.665 47.803 1.00 82.19 756 SER A N 1
ATOM 5888 C CA . SER A 1 756 ? 6.037 -22.747 46.669 1.00 82.19 756 SER A CA 1
ATOM 5889 C C . SER A 1 756 ? 4.714 -22.597 45.914 1.00 82.19 756 SER A C 1
ATOM 5891 O O . SER A 1 756 ? 4.095 -23.594 45.547 1.00 82.19 756 SER A O 1
ATOM 5893 N N . TYR A 1 757 ? 4.319 -21.360 45.617 1.00 86.50 757 TYR A N 1
ATOM 5894 C CA . TYR A 1 757 ? 3.083 -21.021 44.904 1.00 86.50 757 TYR A CA 1
ATOM 5895 C C . TYR A 1 757 ? 3.382 -20.178 43.656 1.00 86.50 757 TYR A C 1
ATOM 5897 O O . TYR A 1 757 ? 4.274 -19.329 43.659 1.00 86.50 757 TYR A O 1
ATOM 5905 N N . ALA A 1 758 ? 2.633 -20.374 42.572 1.00 83.00 758 ALA A N 1
ATOM 5906 C CA . ALA A 1 758 ? 2.813 -19.575 41.361 1.00 83.00 758 ALA A CA 1
ATOM 5907 C C . ALA A 1 758 ? 2.267 -18.136 41.532 1.00 83.00 758 ALA A C 1
ATOM 5909 O O . ALA A 1 758 ? 1.296 -17.889 42.250 1.00 83.00 758 ALA A O 1
ATOM 5910 N N . LEU A 1 759 ? 2.897 -17.158 40.876 1.00 82.69 759 LEU A N 1
ATOM 5911 C CA . LEU A 1 759 ? 2.399 -15.778 40.749 1.00 82.69 759 LEU A CA 1
ATOM 5912 C C . LEU A 1 759 ? 1.334 -15.649 39.661 1.00 82.69 759 LEU A C 1
ATOM 5914 O O . LEU A 1 759 ? 0.447 -14.803 39.739 1.00 82.69 759 LEU A O 1
ATOM 5918 N N . ASN A 1 760 ? 1.426 -16.506 38.655 1.00 80.62 760 ASN A N 1
ATOM 5919 C CA . ASN A 1 760 ? 0.611 -16.487 37.460 1.00 80.62 760 ASN A CA 1
ATOM 5920 C C . ASN A 1 760 ? 0.408 -17.916 36.945 1.00 80.62 760 ASN A C 1
ATOM 5922 O O . ASN A 1 760 ? 1.238 -18.793 37.174 1.00 80.62 760 ASN A O 1
ATOM 5926 N N . GLU A 1 761 ? -0.679 -18.125 36.224 1.00 83.50 761 GLU A N 1
ATOM 5927 C CA . GLU A 1 761 ? -1.057 -19.371 35.567 1.00 83.50 761 GLU A CA 1
ATOM 5928 C C . GLU A 1 761 ? -1.400 -19.103 34.098 1.00 83.50 761 GLU A C 1
ATOM 5930 O O . GLU A 1 761 ? -1.561 -17.956 33.678 1.00 83.50 761 GLU A O 1
ATOM 5935 N N . ILE A 1 762 ? -1.486 -20.152 33.284 1.00 77.56 762 ILE A N 1
ATOM 5936 C CA . ILE A 1 762 ? -1.947 -20.041 31.899 1.00 77.56 762 ILE A CA 1
ATOM 5937 C C . ILE A 1 762 ? -3.351 -20.630 31.808 1.00 77.56 762 ILE A C 1
ATOM 5939 O O . ILE A 1 762 ? -3.526 -21.841 31.936 1.00 77.56 762 ILE A O 1
ATOM 5943 N N . VAL A 1 763 ? -4.340 -19.777 31.534 1.00 75.62 763 VAL A N 1
ATOM 5944 C CA . VAL A 1 763 ? -5.745 -20.167 31.352 1.00 75.62 763 VAL A CA 1
ATOM 5945 C C . VAL A 1 763 ? -6.203 -19.706 29.972 1.00 75.62 763 VAL A C 1
ATOM 5947 O O . VAL A 1 763 ? -6.082 -18.534 29.620 1.00 75.62 763 VAL A O 1
ATOM 5950 N N . GLY A 1 764 ? -6.688 -20.641 29.150 1.00 75.44 764 GLY A N 1
ATOM 5951 C CA . GLY A 1 764 ? -7.197 -20.333 27.808 1.00 75.44 764 GLY A CA 1
ATOM 5952 C C . GLY A 1 764 ? -6.163 -19.713 26.856 1.00 75.44 764 GLY A C 1
ATOM 5953 O O . GLY A 1 764 ? -6.520 -18.886 26.022 1.00 75.44 764 GLY A O 1
ATOM 5954 N N . GLY A 1 765 ? -4.878 -20.059 26.993 1.00 72.31 765 GLY A N 1
ATOM 5955 C CA . GLY A 1 765 ? -3.814 -19.504 26.149 1.00 72.31 765 GLY A CA 1
ATOM 5956 C C . GLY A 1 765 ? -3.409 -18.071 26.479 1.00 72.31 765 GLY A C 1
ATOM 5957 O O . GLY A 1 765 ? -2.733 -17.429 25.679 1.00 72.31 765 GLY A O 1
ATOM 5958 N N . ARG A 1 766 ? -3.806 -17.558 27.648 1.00 71.56 766 ARG A N 1
ATOM 5959 C CA . ARG A 1 766 ? -3.356 -16.267 28.172 1.00 71.56 766 ARG A CA 1
ATOM 5960 C C . ARG A 1 766 ? -2.760 -16.448 29.559 1.00 71.56 766 ARG A C 1
ATOM 5962 O O . ARG A 1 766 ? -3.236 -17.253 30.356 1.00 71.56 766 ARG A O 1
ATOM 5969 N N . GLN A 1 767 ? -1.707 -15.689 29.829 1.00 76.12 767 GLN A N 1
ATOM 5970 C CA . GLN A 1 767 ? -1.112 -15.600 31.154 1.00 76.12 767 GLN A CA 1
ATOM 5971 C C . GLN A 1 767 ? -2.068 -14.794 32.049 1.00 76.12 767 GLN A C 1
ATOM 5973 O O . GLN A 1 767 ? -2.338 -13.628 31.768 1.00 76.12 767 GLN A O 1
ATOM 5978 N N . SER A 1 768 ? -2.607 -15.431 33.084 1.00 75.88 768 SER A N 1
ATOM 5979 C CA . SER A 1 768 ? -3.464 -14.829 34.108 1.00 75.88 768 SER A CA 1
ATOM 5980 C C . SER A 1 768 ? -2.754 -14.874 35.458 1.00 75.88 768 SER A C 1
ATOM 5982 O O . SER A 1 768 ? -1.848 -15.677 35.664 1.00 75.88 768 SER A O 1
ATOM 5984 N N . MET A 1 769 ? -3.135 -14.012 36.391 1.00 77.38 769 MET A N 1
ATOM 5985 C CA . MET A 1 769 ? -2.582 -14.031 37.746 1.00 77.38 769 MET A CA 1
ATOM 5986 C C . MET A 1 769 ? -3.160 -15.221 38.521 1.00 77.38 769 MET A C 1
ATOM 5988 O O . MET A 1 769 ? -4.366 -15.448 38.481 1.00 77.38 769 MET A O 1
ATOM 5992 N N . ALA A 1 770 ? -2.305 -15.976 39.215 1.00 77.31 770 ALA A N 1
ATOM 5993 C CA . ALA A 1 770 ? -2.723 -17.131 40.002 1.00 77.31 770 ALA A CA 1
ATOM 5994 C C . ALA A 1 770 ? -3.109 -16.669 41.411 1.00 77.31 770 ALA A C 1
ATOM 5996 O O . ALA A 1 770 ? -2.370 -15.908 42.052 1.00 77.31 770 ALA A O 1
ATOM 5997 N N . ALA A 1 771 ? -4.265 -17.127 41.886 1.00 79.00 771 ALA A N 1
ATOM 5998 C CA . ALA A 1 771 ? -4.720 -16.871 43.244 1.00 79.00 771 ALA A CA 1
ATOM 5999 C C . ALA A 1 771 ? -3.837 -17.611 44.263 1.00 79.00 771 ALA A C 1
ATOM 6001 O O . ALA A 1 771 ? -3.546 -18.797 44.104 1.00 79.00 771 ALA A O 1
ATOM 6002 N N . LEU A 1 772 ? -3.426 -16.921 45.328 1.00 84.62 772 LEU A N 1
ATOM 6003 C CA . LEU A 1 772 ? -2.851 -17.549 46.515 1.00 84.62 772 LEU A CA 1
ATOM 6004 C C . LEU A 1 772 ? -3.994 -17.877 47.496 1.00 84.62 772 LEU A C 1
ATOM 6006 O O . LEU A 1 772 ? -4.635 -16.938 47.979 1.00 84.62 772 LEU A O 1
ATOM 6010 N N . PRO A 1 773 ? -4.258 -19.158 47.807 1.00 84.88 773 PRO A N 1
ATOM 6011 C CA . PRO A 1 773 ? -5.276 -19.519 48.784 1.00 84.88 773 PRO A CA 1
ATOM 6012 C C . PRO A 1 773 ? -4.800 -19.191 50.205 1.00 84.88 773 PRO A C 1
ATOM 6014 O O . PRO A 1 773 ? -3.690 -19.549 50.602 1.00 84.88 773 PRO A O 1
ATOM 6017 N N . ILE A 1 774 ? -5.655 -18.518 50.972 1.00 88.88 774 ILE A N 1
ATOM 6018 C CA . ILE A 1 774 ? -5.477 -18.256 52.403 1.00 88.88 774 ILE A CA 1
ATOM 6019 C C . ILE A 1 774 ? -6.605 -18.983 53.133 1.00 88.88 774 ILE A C 1
ATOM 6021 O O . ILE A 1 774 ? -7.765 -18.760 52.799 1.00 88.88 774 ILE A O 1
ATOM 6025 N N . LEU A 1 775 ? -6.287 -19.842 54.105 1.00 87.94 775 LEU A N 1
ATOM 6026 C CA . LEU A 1 775 ? -7.268 -20.642 54.854 1.00 87.94 775 LEU A CA 1
ATOM 6027 C C . LEU A 1 775 ? -6.951 -20.620 56.358 1.00 87.94 775 LEU A C 1
ATOM 6029 O O . LEU A 1 775 ? -5.858 -21.020 56.753 1.00 87.94 775 LEU A O 1
ATOM 6033 N N . VAL A 1 776 ? -7.900 -20.205 57.203 1.00 88.44 776 VAL A N 1
ATOM 6034 C CA . VAL A 1 776 ? -7.746 -20.048 58.666 1.00 88.44 776 VAL A CA 1
ATOM 6035 C C . VAL A 1 776 ? -8.938 -20.661 59.415 1.00 88.44 776 VAL A C 1
ATOM 6037 O O . VAL A 1 776 ? -10.057 -20.634 58.914 1.00 88.44 776 VAL A O 1
ATOM 6040 N N . ARG A 1 777 ? -8.736 -21.206 60.620 1.00 88.56 777 ARG A N 1
ATOM 6041 C CA . ARG A 1 777 ? -9.790 -21.750 61.500 1.00 88.56 777 ARG A CA 1
ATOM 6042 C C . ARG A 1 777 ? -9.803 -21.084 62.874 1.00 88.56 777 ARG A C 1
ATOM 6044 O O . ARG A 1 777 ? -8.760 -20.667 63.366 1.00 88.56 777 ARG A O 1
ATOM 6051 N N . ILE A 1 778 ? -10.974 -21.047 63.508 1.00 87.94 778 ILE A N 1
ATOM 6052 C CA . ILE A 1 778 ? -11.176 -20.658 64.909 1.00 87.94 778 ILE A CA 1
ATOM 6053 C C . ILE A 1 778 ? -11.682 -21.887 65.659 1.00 87.94 778 ILE A C 1
ATOM 6055 O O . ILE A 1 778 ? -12.551 -22.594 65.161 1.00 87.94 778 ILE A O 1
ATOM 6059 N N . LEU A 1 779 ? -11.107 -22.169 66.822 1.00 85.44 779 LEU A N 1
ATOM 6060 C CA . LEU A 1 779 ? -11.298 -23.399 67.581 1.00 85.44 779 LEU A CA 1
ATOM 6061 C C . LEU A 1 779 ? -11.702 -23.069 69.026 1.00 85.44 779 LEU A C 1
ATOM 6063 O O . LEU A 1 779 ? -11.085 -22.220 69.670 1.00 85.44 779 LEU A O 1
ATOM 6067 N N . ASP A 1 780 ? -12.725 -23.739 69.552 1.00 85.25 780 ASP A N 1
ATOM 6068 C CA . ASP A 1 780 ? -13.151 -23.615 70.954 1.00 85.25 780 ASP A CA 1
ATOM 6069 C C . ASP A 1 780 ? -12.051 -24.109 71.914 1.00 85.25 780 ASP A C 1
ATOM 6071 O O . ASP A 1 780 ? -11.435 -25.151 71.680 1.00 85.25 780 ASP A O 1
ATOM 6075 N N . GLU A 1 781 ? -11.779 -23.371 73.002 1.00 78.31 781 GLU A N 1
ATOM 6076 C CA . GLU A 1 781 ? -10.647 -23.694 73.894 1.00 78.31 781 GLU A CA 1
ATOM 6077 C C . GLU A 1 781 ? -10.839 -25.034 74.625 1.00 78.31 781 GLU A C 1
ATOM 6079 O O . GLU A 1 781 ? -9.855 -25.726 74.916 1.00 78.31 781 GLU A O 1
ATOM 6084 N N . GLU A 1 782 ? -12.084 -25.389 74.952 1.00 74.81 782 GLU A N 1
ATOM 6085 C CA . GLU A 1 782 ? -12.416 -26.566 75.756 1.00 74.81 782 GLU A CA 1
ATOM 6086 C C . GLU A 1 782 ? -12.574 -27.828 74.895 1.00 74.81 782 GLU A C 1
ATOM 6088 O O . GLU A 1 782 ? -12.239 -28.925 75.352 1.00 74.81 782 GLU A O 1
ATOM 6093 N N . THR A 1 783 ? -13.029 -27.686 73.648 1.00 84.62 783 THR A N 1
ATOM 6094 C CA . THR A 1 783 ? -13.386 -28.814 72.773 1.00 84.62 783 THR A CA 1
ATOM 6095 C C . THR A 1 783 ? -12.478 -29.009 71.554 1.00 84.62 783 THR A C 1
ATOM 6097 O O . THR A 1 783 ? -12.543 -30.080 70.948 1.00 84.62 783 THR A O 1
ATOM 6100 N N . ASP A 1 784 ? -11.623 -28.038 71.200 1.00 80.25 784 ASP A N 1
ATOM 6101 C CA . ASP A 1 784 ? -10.783 -28.026 69.983 1.00 80.25 784 ASP A CA 1
ATOM 6102 C C . ASP A 1 784 ? -11.585 -28.245 68.673 1.00 80.25 784 ASP A C 1
ATOM 6104 O O . ASP A 1 784 ? -11.031 -28.643 67.645 1.00 80.25 784 ASP A O 1
ATOM 6108 N N . GLN A 1 785 ? -12.902 -28.009 68.687 1.00 85.19 785 GLN A N 1
ATOM 6109 C CA . GLN A 1 785 ? -13.749 -28.066 67.495 1.00 85.19 785 GLN A CA 1
ATOM 6110 C C . GLN A 1 785 ? -13.761 -26.718 66.776 1.00 85.19 785 GLN A C 1
ATOM 6112 O O . GLN A 1 785 ? -13.698 -25.671 67.419 1.00 85.19 785 GLN A O 1
ATOM 6117 N N . ALA A 1 786 ? -13.836 -26.759 65.441 1.00 82.31 786 ALA A N 1
ATOM 6118 C CA . ALA A 1 786 ? -13.983 -25.563 64.621 1.00 82.31 786 ALA A CA 1
ATOM 6119 C C . ALA A 1 786 ? -15.305 -24.884 64.949 1.00 82.31 786 ALA A C 1
ATOM 6121 O O . ALA A 1 786 ? -16.364 -25.476 64.747 1.00 82.31 786 ALA A O 1
ATOM 6122 N N . LEU A 1 787 ? -15.205 -23.660 65.453 1.00 82.56 787 LEU A N 1
ATOM 6123 C CA . LEU A 1 787 ? -16.350 -22.801 65.672 1.00 82.56 787 LEU A CA 1
ATOM 6124 C C . LEU A 1 787 ? -16.782 -22.217 64.328 1.00 82.56 787 LEU A C 1
ATOM 6126 O O . LEU A 1 787 ? -15.954 -21.878 63.472 1.00 82.56 787 LEU A O 1
ATOM 6130 N N . SER A 1 788 ? -18.086 -22.150 64.125 1.00 80.62 788 SER A N 1
ATOM 6131 C CA . SER A 1 788 ? -18.683 -21.407 63.022 1.00 80.62 788 SER A CA 1
ATOM 6132 C C . SER A 1 788 ? -18.599 -19.902 63.266 1.00 80.62 788 SER A C 1
ATOM 6134 O O . SER A 1 788 ? -18.368 -19.464 64.391 1.00 80.62 788 SER A O 1
ATOM 6136 N N . ALA A 1 789 ? -18.739 -19.104 62.204 1.00 75.94 789 ALA A N 1
ATOM 6137 C CA . ALA A 1 789 ? -18.808 -17.650 62.340 1.00 75.94 789 ALA A CA 1
ATOM 6138 C C . ALA A 1 789 ? -19.933 -17.253 63.314 1.00 75.94 789 ALA A C 1
ATOM 6140 O O . ALA A 1 789 ? -19.669 -16.564 64.293 1.00 75.94 789 ALA A O 1
ATOM 6141 N N . ASP A 1 790 ? -21.115 -17.842 63.132 1.00 73.62 790 ASP A N 1
ATOM 6142 C CA . ASP A 1 790 ? -22.321 -17.613 63.937 1.00 73.62 790 ASP A CA 1
ATOM 6143 C C . ASP A 1 790 ? -22.171 -18.004 65.422 1.00 73.62 790 ASP A C 1
ATOM 6145 O O . ASP A 1 790 ? -22.926 -17.540 66.269 1.00 73.62 790 ASP A O 1
A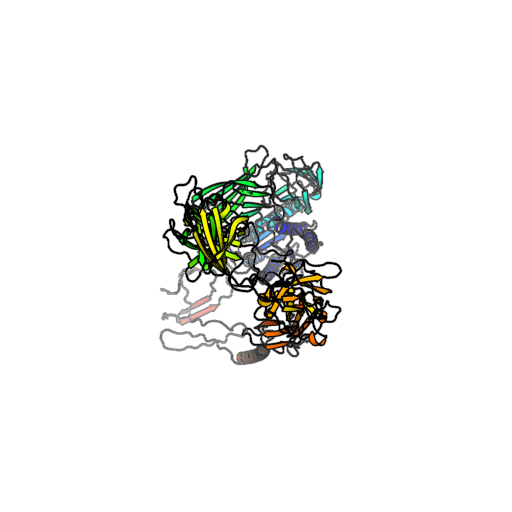TOM 6149 N N . GLU A 1 791 ? -21.207 -18.866 65.767 1.00 77.81 791 GLU A N 1
ATOM 6150 C CA . GLU A 1 791 ? -20.913 -19.223 67.165 1.00 77.81 791 GLU A CA 1
ATOM 6151 C C . GLU A 1 791 ? -19.959 -18.230 67.850 1.00 77.81 791 GLU A C 1
ATOM 6153 O O . GLU A 1 791 ? -19.840 -18.240 69.074 1.00 77.81 791 GLU A O 1
ATOM 6158 N N . VAL A 1 792 ? -19.238 -17.402 67.088 1.00 72.75 792 VAL A N 1
ATOM 6159 C CA . VAL A 1 792 ? -18.183 -16.507 67.602 1.00 72.75 792 VAL A CA 1
ATOM 6160 C C . VAL A 1 792 ? -18.559 -15.031 67.463 1.00 72.75 792 VAL A C 1
ATOM 6162 O O . VAL A 1 792 ? -18.041 -14.201 68.214 1.00 72.75 792 VAL A O 1
ATOM 6165 N N . THR A 1 793 ? -19.442 -14.692 66.526 1.00 75.31 793 THR A N 1
ATOM 6166 C CA . THR A 1 793 ? -19.851 -13.319 66.206 1.00 75.31 793 THR A CA 1
ATOM 6167 C C . THR A 1 793 ? -21.363 -13.154 66.306 1.00 75.31 793 THR A C 1
ATOM 6169 O O . THR A 1 793 ? -22.101 -14.057 65.935 1.00 75.31 793 THR A O 1
ATOM 6172 N N . ASP A 1 794 ? -21.811 -11.975 66.742 1.00 64.44 794 ASP A N 1
ATOM 6173 C CA . ASP A 1 794 ? -23.237 -11.620 66.889 1.00 64.44 794 ASP A CA 1
ATOM 6174 C C . ASP A 1 794 ? -23.936 -11.294 65.555 1.00 64.44 794 ASP A C 1
ATOM 6176 O O . ASP A 1 794 ? -25.137 -11.031 65.522 1.00 64.44 794 ASP A O 1
ATOM 6180 N N . ASP A 1 795 ? -23.186 -11.244 64.453 1.00 56.78 795 ASP A N 1
ATOM 6181 C CA . ASP A 1 795 ? -23.629 -10.654 63.193 1.00 56.78 795 ASP A CA 1
ATOM 6182 C C . ASP A 1 795 ? -23.706 -11.716 62.080 1.00 56.78 795 ASP A C 1
ATOM 6184 O O . ASP A 1 795 ? -22.707 -12.357 61.753 1.00 56.78 795 ASP A O 1
ATOM 6188 N N . GLU A 1 796 ? -24.889 -11.883 61.470 1.00 53.38 796 GLU A N 1
ATOM 6189 C CA . GLU A 1 796 ? -25.093 -12.720 60.271 1.00 53.38 796 GLU A CA 1
ATOM 6190 C C . GLU A 1 796 ? -24.333 -12.166 59.048 1.00 53.38 796 GLU A C 1
ATOM 6192 O O . GLU A 1 796 ? -24.169 -12.851 58.027 1.00 53.38 796 GLU A O 1
ATOM 6197 N N . THR A 1 797 ? -23.847 -10.921 59.114 1.00 49.47 797 THR A N 1
ATOM 6198 C CA . THR A 1 797 ? -22.950 -10.392 58.094 1.00 49.47 797 THR A CA 1
ATOM 6199 C C . THR A 1 797 ? -21.527 -10.884 58.355 1.00 49.47 797 THR A C 1
ATOM 6201 O O . THR A 1 797 ? -20.860 -10.465 59.292 1.00 49.47 797 THR A O 1
ATOM 6204 N N . ASN A 1 798 ? -21.057 -11.779 57.476 1.00 53.31 798 ASN A N 1
ATOM 6205 C CA . ASN A 1 798 ? -19.697 -12.341 57.367 1.00 53.31 798 ASN A CA 1
ATOM 6206 C C . ASN A 1 798 ? -18.574 -11.285 57.176 1.00 53.31 798 ASN A C 1
ATOM 6208 O O . ASN A 1 798 ? -17.675 -11.454 56.345 1.00 53.31 798 ASN A O 1
ATOM 6212 N N . ASN A 1 799 ? -18.613 -10.165 57.893 1.00 54.91 799 ASN A N 1
ATOM 6213 C CA . ASN A 1 799 ? -17.549 -9.181 57.907 1.00 54.91 799 ASN A CA 1
ATOM 6214 C C . ASN A 1 799 ? -16.317 -9.775 58.594 1.00 54.91 799 ASN A C 1
ATOM 6216 O O . ASN A 1 799 ? -16.403 -10.623 59.480 1.00 54.91 799 ASN A O 1
ATOM 6220 N N . ALA A 1 800 ? -15.151 -9.372 58.098 1.00 63.28 800 ALA A N 1
ATOM 6221 C CA . ALA A 1 800 ? -13.892 -10.080 58.267 1.00 63.28 800 ALA A CA 1
ATOM 6222 C C . ALA A 1 800 ? -13.368 -10.098 59.709 1.00 63.28 800 ALA A C 1
ATOM 6224 O O . ALA A 1 800 ? -12.457 -9.353 60.059 1.00 63.28 800 ALA A O 1
ATOM 6225 N N . LEU A 1 801 ? -13.892 -11.028 60.510 1.00 79.38 801 LEU A N 1
ATOM 6226 C CA . LEU A 1 801 ? -13.375 -11.413 61.825 1.00 79.38 801 LEU A CA 1
ATOM 6227 C C . LEU A 1 801 ? -11.858 -11.638 61.794 1.00 79.38 801 LEU A C 1
ATOM 6229 O O . LEU A 1 801 ? -11.148 -11.333 62.749 1.00 79.38 801 LEU A O 1
ATOM 6233 N N . LEU A 1 802 ? -11.354 -12.152 60.673 1.00 84.62 802 LEU A N 1
ATOM 6234 C CA . LEU A 1 802 ? -9.942 -12.374 60.426 1.00 84.62 802 LEU A CA 1
ATOM 6235 C C . LEU A 1 802 ? -9.495 -11.581 59.199 1.00 84.62 802 LEU A C 1
ATOM 6237 O O . LEU A 1 802 ? -10.118 -11.642 58.138 1.00 84.62 802 LEU A O 1
ATOM 6241 N N . THR A 1 803 ? -8.366 -10.893 59.327 1.00 87.62 803 THR A N 1
ATOM 6242 C CA . THR A 1 803 ? -7.662 -10.267 58.206 1.00 87.62 803 THR A CA 1
ATOM 6243 C C . THR A 1 803 ? -6.286 -10.893 58.029 1.00 87.62 803 THR A C 1
ATOM 6245 O O . THR A 1 803 ? -5.639 -11.282 58.999 1.00 87.62 803 THR A O 1
ATOM 6248 N N . ALA A 1 804 ? -5.831 -10.998 56.785 1.00 89.25 804 ALA A N 1
ATOM 6249 C CA . ALA A 1 804 ? -4.518 -11.510 56.426 1.00 89.25 804 ALA A CA 1
ATOM 6250 C C . ALA A 1 804 ? -3.664 -10.414 55.786 1.00 89.25 804 ALA A C 1
ATOM 6252 O O . ALA A 1 804 ? -4.134 -9.688 54.915 1.00 89.25 804 ALA A O 1
ATOM 6253 N N . GLN A 1 805 ? -2.396 -10.304 56.162 1.00 90.44 805 GLN A N 1
ATOM 6254 C CA . GLN A 1 805 ? -1.451 -9.369 55.557 1.00 90.44 805 GLN A CA 1
ATOM 6255 C C . GLN A 1 805 ? -0.243 -10.130 55.012 1.00 90.44 805 GLN A C 1
ATOM 6257 O O . GLN A 1 805 ? 0.352 -10.933 55.724 1.00 90.44 805 GLN A O 1
ATOM 6262 N N . ILE A 1 806 ? 0.127 -9.883 53.752 1.00 89.25 806 ILE A N 1
ATOM 6263 C CA . ILE A 1 806 ? 1.265 -10.536 53.094 1.00 89.25 806 ILE A CA 1
ATOM 6264 C C . ILE A 1 806 ? 2.426 -9.543 53.014 1.00 89.25 806 ILE A C 1
ATOM 6266 O O . ILE A 1 806 ? 2.248 -8.401 52.597 1.00 89.25 806 ILE A O 1
ATOM 6270 N N . SER A 1 807 ? 3.634 -9.967 53.373 1.00 86.25 807 SER A N 1
ATOM 6271 C CA . SER A 1 807 ? 4.847 -9.150 53.307 1.00 86.25 807 SER A CA 1
ATOM 6272 C C . SER A 1 807 ? 5.959 -9.813 52.487 1.00 86.25 807 SER A C 1
ATOM 6274 O O . SER A 1 807 ? 6.170 -11.027 52.545 1.00 86.25 807 SER A O 1
ATOM 6276 N N . SER A 1 808 ? 6.697 -9.009 51.713 1.00 84.50 808 SER A N 1
ATOM 6277 C CA . SER A 1 808 ? 7.885 -9.428 50.953 1.00 84.50 808 SER A CA 1
ATOM 6278 C C . SER A 1 808 ? 8.948 -8.328 50.965 1.00 84.50 808 SER A C 1
ATOM 6280 O O . SER A 1 808 ? 8.647 -7.174 50.679 1.00 84.50 808 SER A O 1
ATOM 6282 N N . ALA A 1 809 ? 10.190 -8.670 51.327 1.00 70.81 809 ALA A N 1
ATOM 6283 C CA . ALA A 1 809 ? 11.378 -7.803 51.240 1.00 70.81 809 ALA A CA 1
ATOM 6284 C C . ALA A 1 809 ? 11.217 -6.334 51.724 1.00 70.81 809 ALA A C 1
ATOM 6286 O O . ALA A 1 809 ? 11.895 -5.439 51.222 1.00 70.81 809 ALA A O 1
ATOM 6287 N N . GLY A 1 810 ? 10.363 -6.080 52.725 1.00 66.25 810 GLY A N 1
ATOM 6288 C CA . GLY A 1 810 ? 10.135 -4.745 53.300 1.00 66.25 810 GLY A CA 1
ATOM 6289 C C . GLY A 1 810 ? 8.895 -4.001 52.789 1.00 66.25 810 GLY A C 1
ATOM 6290 O O . GLY A 1 810 ? 8.666 -2.876 53.227 1.00 66.25 810 GLY A O 1
ATOM 6291 N N . ALA A 1 811 ? 8.091 -4.613 51.915 1.00 72.38 811 ALA A N 1
ATOM 6292 C CA . ALA A 1 811 ? 6.765 -4.136 51.527 1.00 72.38 811 ALA A CA 1
ATOM 6293 C C . ALA A 1 811 ? 5.675 -5.021 52.155 1.00 72.38 811 ALA A C 1
ATOM 6295 O O . ALA A 1 811 ? 5.771 -6.249 52.104 1.00 72.38 811 ALA A O 1
ATOM 6296 N N . ASN A 1 812 ? 4.650 -4.390 52.731 1.00 79.12 812 ASN A N 1
ATOM 6297 C CA . ASN A 1 812 ? 3.470 -5.054 53.284 1.00 79.12 812 ASN A CA 1
ATOM 6298 C C . ASN A 1 812 ? 2.274 -4.758 52.379 1.00 79.12 812 ASN A C 1
ATOM 6300 O O . ASN A 1 812 ? 2.081 -3.603 52.000 1.00 79.12 812 ASN A O 1
ATOM 6304 N N . SER A 1 813 ? 1.468 -5.770 52.072 1.00 82.62 813 SER A N 1
ATOM 6305 C CA . SER A 1 813 ? 0.196 -5.584 51.380 1.00 82.62 813 SER A CA 1
ATOM 6306 C C . SER A 1 813 ? -0.816 -4.877 52.281 1.00 82.62 813 SER A C 1
ATOM 6308 O O . SER A 1 813 ? -0.699 -4.897 53.512 1.00 82.62 813 SER A O 1
ATOM 6310 N N . ALA A 1 814 ? -1.864 -4.309 51.688 1.00 82.50 814 ALA A N 1
ATOM 6311 C CA . ALA A 1 814 ? -3.072 -3.994 52.442 1.00 82.50 814 ALA A CA 1
ATOM 6312 C C . ALA A 1 814 ? -3.633 -5.273 53.118 1.00 82.50 814 ALA A C 1
ATOM 6314 O O . ALA A 1 814 ? -3.482 -6.366 52.553 1.00 82.50 814 ALA A O 1
ATOM 6315 N N . PRO A 1 815 ? -4.249 -5.171 54.312 1.00 83.94 815 PRO A N 1
ATOM 6316 C CA . PRO A 1 815 ? -4.940 -6.293 54.946 1.00 83.94 815 PRO A CA 1
ATOM 6317 C C . PRO A 1 815 ? -6.082 -6.818 54.064 1.00 83.94 815 PRO A C 1
ATOM 6319 O O . PRO A 1 815 ? -6.877 -6.043 53.536 1.00 83.94 815 PRO A O 1
ATOM 6322 N N . ILE A 1 816 ? -6.163 -8.137 53.919 1.00 86.56 816 ILE A N 1
ATOM 6323 C CA . ILE A 1 816 ? -7.168 -8.862 53.141 1.00 86.56 816 ILE A CA 1
ATOM 6324 C C . ILE A 1 816 ? -8.185 -9.446 54.117 1.00 86.56 816 ILE A C 1
ATOM 6326 O O . ILE A 1 816 ? -7.839 -10.262 54.967 1.00 86.56 816 ILE A O 1
ATOM 6330 N N . ALA A 1 817 ? -9.437 -9.031 53.986 1.00 84.25 817 ALA A N 1
ATOM 6331 C CA . ALA A 1 817 ? -10.573 -9.606 54.693 1.00 84.25 817 ALA A CA 1
ATOM 6332 C C . ALA A 1 817 ? -10.768 -11.091 54.326 1.00 84.25 817 ALA A C 1
ATOM 6334 O O . ALA A 1 817 ? -10.845 -11.411 53.140 1.00 84.25 817 ALA A O 1
ATOM 6335 N N . LEU A 1 818 ? -10.862 -11.990 55.315 1.00 85.00 818 LEU A N 1
ATOM 6336 C CA . LEU A 1 818 ? -11.201 -13.401 55.089 1.00 85.00 818 LEU A CA 1
ATOM 6337 C C . LEU A 1 818 ? -12.712 -13.629 55.242 1.00 85.00 818 LEU A C 1
ATOM 6339 O O . LEU A 1 818 ? -13.324 -13.124 56.182 1.00 85.00 818 LEU A O 1
ATOM 6343 N N . THR A 1 819 ? -13.302 -14.434 54.360 1.00 82.88 819 THR A N 1
ATOM 6344 C CA . THR A 1 819 ? -14.731 -14.790 54.371 1.00 82.88 819 THR A CA 1
ATOM 6345 C C . THR A 1 819 ? -14.917 -16.232 54.832 1.00 82.88 819 THR A C 1
ATOM 6347 O O . THR A 1 819 ? -14.185 -17.119 54.400 1.00 82.88 819 THR A O 1
ATOM 6350 N N . TYR A 1 820 ? -15.887 -16.504 55.703 1.00 82.81 820 TYR A N 1
ATOM 6351 C CA . TYR A 1 820 ? -16.148 -17.864 56.177 1.00 82.81 820 TYR A CA 1
ATOM 6352 C C . TYR A 1 820 ? -16.755 -18.755 55.077 1.00 82.81 820 TYR A C 1
ATOM 6354 O O . TYR A 1 820 ? -17.766 -18.409 54.469 1.00 82.81 820 TYR A O 1
ATOM 6362 N N . ASP A 1 821 ? -16.159 -19.924 54.835 1.00 82.31 821 ASP A N 1
ATOM 6363 C CA . ASP A 1 821 ? -16.706 -20.980 53.979 1.00 82.31 821 ASP A CA 1
ATOM 6364 C C . ASP A 1 821 ? -17.263 -22.112 54.843 1.00 82.31 821 ASP A C 1
ATOM 6366 O O . ASP A 1 821 ? -16.531 -22.923 55.427 1.00 82.31 821 ASP A O 1
ATOM 6370 N N . VAL A 1 822 ? -18.593 -22.189 54.859 1.00 76.25 822 VAL A N 1
ATOM 6371 C CA . VAL A 1 822 ? -19.379 -23.184 55.597 1.00 76.25 822 VAL A CA 1
ATOM 6372 C C . VAL A 1 822 ? -18.992 -24.620 55.221 1.00 76.25 822 VAL A C 1
ATOM 6374 O O . VAL A 1 822 ? -18.993 -25.502 56.079 1.00 76.25 822 VAL A O 1
ATOM 6377 N N . ASN A 1 823 ? -18.604 -24.883 53.966 1.00 79.38 823 ASN A N 1
ATOM 6378 C CA . ASN A 1 823 ? -18.263 -26.236 53.513 1.00 79.38 823 ASN A CA 1
ATOM 6379 C C . ASN A 1 823 ? -16.901 -26.705 54.034 1.00 79.38 823 ASN A C 1
ATOM 6381 O O . ASN A 1 823 ? -16.682 -27.904 54.213 1.00 79.38 823 ASN A O 1
ATOM 6385 N N . ARG A 1 824 ? -15.968 -25.772 54.250 1.00 78.19 824 ARG A N 1
ATOM 6386 C CA . ARG A 1 824 ? -14.605 -26.068 54.726 1.00 78.19 824 ARG A CA 1
ATOM 6387 C C . ARG A 1 824 ? -14.440 -25.854 56.234 1.00 78.19 824 ARG A C 1
ATOM 6389 O O . ARG A 1 824 ? -13.400 -26.249 56.782 1.00 78.19 824 ARG A O 1
ATOM 6396 N N . GLN A 1 825 ? -15.458 -25.273 56.878 1.00 84.00 825 GLN A N 1
ATOM 6397 C CA . GLN A 1 825 ? -15.457 -24.812 58.268 1.00 84.00 825 GLN A CA 1
ATOM 6398 C C . GLN A 1 825 ? -14.209 -23.974 58.570 1.00 84.00 825 GLN A C 1
ATOM 6400 O O . GLN A 1 825 ? -13.423 -24.290 59.467 1.00 84.00 825 GLN A O 1
ATOM 6405 N N . ALA A 1 826 ? -13.956 -22.979 57.721 1.00 84.00 826 ALA A N 1
ATOM 6406 C CA . ALA A 1 826 ? -12.754 -22.157 57.753 1.00 84.00 826 ALA A CA 1
ATOM 6407 C C . ALA A 1 826 ? -13.001 -20.804 57.074 1.00 84.00 826 ALA A C 1
ATOM 6409 O O . ALA A 1 826 ? -13.811 -20.704 56.158 1.00 84.00 826 ALA A O 1
ATOM 6410 N N . TRP A 1 827 ? -12.258 -19.785 57.487 1.00 83.31 827 TRP A N 1
ATOM 6411 C CA . TRP A 1 827 ? -12.195 -18.478 56.849 1.00 83.31 827 TRP A CA 1
ATOM 6412 C C . TRP A 1 827 ? -11.192 -18.526 55.703 1.00 83.31 827 TRP A C 1
ATOM 6414 O O . TRP A 1 827 ? -10.049 -18.941 55.904 1.00 83.31 827 TRP A O 1
ATOM 6424 N N . LEU A 1 828 ? -11.615 -18.117 54.510 1.00 83.25 828 LEU A N 1
ATOM 6425 C CA . LEU A 1 828 ? -10.799 -18.137 53.310 1.00 83.25 828 LEU A CA 1
ATOM 6426 C C . LEU A 1 828 ? -10.780 -16.812 52.557 1.00 83.25 828 LEU A C 1
ATOM 6428 O O . LEU A 1 828 ? -11.730 -16.034 52.590 1.00 83.25 828 LEU A O 1
ATOM 6432 N N . ALA A 1 829 ? -9.680 -16.579 51.853 1.00 81.44 829 ALA A N 1
ATOM 6433 C CA . ALA A 1 829 ? -9.581 -15.573 50.807 1.00 81.44 829 ALA A CA 1
ATOM 6434 C C . ALA A 1 829 ? -8.683 -16.090 49.683 1.00 81.44 829 ALA A C 1
ATOM 6436 O O . ALA A 1 829 ? -7.746 -16.857 49.915 1.00 81.44 829 ALA A O 1
ATOM 6437 N N . GLU A 1 830 ? -8.956 -15.636 48.464 1.00 75.50 830 GLU A N 1
ATOM 6438 C CA . GLU A 1 830 ? -8.104 -15.865 47.302 1.00 75.50 830 GLU A CA 1
ATOM 6439 C C . GLU A 1 830 ? -7.382 -14.561 46.959 1.00 75.50 830 GLU A C 1
ATOM 6441 O O . GLU A 1 830 ? -7.962 -13.614 46.425 1.00 75.50 830 GLU A O 1
ATOM 6446 N N . ALA A 1 831 ? -6.096 -14.487 47.302 1.00 68.69 831 ALA A N 1
ATOM 6447 C CA . ALA A 1 831 ? -5.283 -13.311 47.032 1.00 68.69 831 ALA A CA 1
ATOM 6448 C C . ALA A 1 831 ? -4.716 -13.391 45.607 1.00 68.69 831 ALA A C 1
ATOM 6450 O O . ALA A 1 831 ? -3.684 -14.021 45.362 1.00 68.69 831 ALA A O 1
ATOM 6451 N N . VAL A 1 832 ? -5.396 -12.754 44.651 1.00 67.50 832 VAL A N 1
ATOM 6452 C CA . VAL A 1 832 ? -4.887 -12.570 43.284 1.00 67.50 832 VAL A CA 1
ATOM 6453 C C . VAL A 1 832 ? -3.944 -11.366 43.276 1.00 67.50 832 VAL A C 1
ATOM 6455 O O . VAL A 1 832 ? -4.280 -10.287 43.765 1.00 67.50 832 VAL A O 1
ATOM 6458 N N . ALA A 1 833 ? -2.730 -11.531 42.750 1.00 57.31 833 ALA A N 1
ATOM 6459 C CA . ALA A 1 833 ? -1.812 -10.398 42.655 1.00 57.31 833 ALA A CA 1
ATOM 6460 C C . ALA A 1 833 ? -2.320 -9.391 41.599 1.00 57.31 833 ALA A C 1
ATOM 6462 O O . ALA A 1 833 ? -2.755 -9.779 40.516 1.00 57.31 833 ALA A O 1
ATOM 6463 N N . GLY A 1 834 ? -2.321 -8.101 41.952 1.00 52.00 834 GLY A N 1
ATOM 6464 C CA . GLY A 1 834 ? -2.862 -7.002 41.139 1.00 52.00 834 GLY A CA 1
ATOM 6465 C C . GLY A 1 834 ? -4.256 -6.505 41.551 1.00 52.00 834 GLY A C 1
ATOM 6466 O O . GLY A 1 834 ? -4.579 -5.356 41.259 1.00 52.00 834 GLY A O 1
ATOM 6467 N N . THR A 1 835 ? -5.067 -7.306 42.256 1.00 53.34 835 THR A N 1
ATOM 6468 C CA . THR A 1 835 ? -6.374 -6.858 42.799 1.00 53.34 835 THR A CA 1
ATOM 6469 C C . THR A 1 835 ? -6.272 -6.359 44.236 1.00 53.34 835 THR A C 1
ATOM 6471 O O . THR A 1 835 ? -6.988 -5.448 44.641 1.00 53.34 835 THR A O 1
ATOM 6474 N N . PHE A 1 836 ? -5.346 -6.935 44.991 1.00 54.03 836 PHE A N 1
ATOM 6475 C CA . PHE A 1 836 ? -4.898 -6.470 46.295 1.00 54.03 836 PHE A CA 1
ATOM 6476 C C . PHE A 1 836 ? -3.420 -6.105 46.115 1.00 54.03 836 PHE A C 1
ATOM 6478 O O . PHE A 1 836 ? -2.763 -6.725 45.279 1.00 54.03 836 PHE A O 1
ATOM 6485 N N . GLU A 1 837 ? -2.883 -5.113 46.829 1.00 59.59 837 GLU A N 1
ATOM 6486 C CA . GLU A 1 837 ? -1.469 -4.675 46.758 1.00 59.59 837 GLU A CA 1
ATOM 6487 C C . GLU A 1 837 ? -0.479 -5.757 47.266 1.00 59.59 837 GLU A C 1
ATOM 6489 O O . GLU A 1 837 ? 0.384 -5.515 48.106 1.00 59.59 837 GLU A O 1
ATOM 6494 N N . VAL A 1 838 ? -0.639 -7.001 46.823 1.00 65.81 838 VAL A N 1
ATOM 6495 C CA . VAL A 1 838 ? 0.207 -8.146 47.121 1.00 65.81 838 VAL A CA 1
ATOM 6496 C C . VAL A 1 838 ? 1.482 -7.993 46.300 1.00 65.81 838 VAL A C 1
ATOM 6498 O O . VAL A 1 838 ? 1.378 -7.811 45.086 1.00 65.81 838 VAL A O 1
ATOM 6501 N N . PRO A 1 839 ? 2.670 -8.111 46.919 1.00 66.00 839 PRO A N 1
ATOM 6502 C CA . PRO A 1 839 ? 3.932 -8.031 46.201 1.00 66.00 839 PRO A CA 1
ATOM 6503 C C . PRO A 1 839 ? 3.974 -9.027 45.033 1.00 66.00 839 PRO A C 1
ATOM 6505 O O . PRO A 1 839 ? 3.912 -10.247 45.219 1.00 66.00 839 PRO A O 1
ATOM 6508 N N . ASP A 1 840 ? 4.099 -8.480 43.831 1.00 72.12 840 ASP A N 1
ATOM 6509 C CA . ASP A 1 840 ? 4.217 -9.141 42.530 1.00 72.12 840 ASP A CA 1
ATOM 6510 C C . ASP A 1 840 ? 5.648 -9.628 42.238 1.00 72.12 840 ASP A C 1
ATOM 6512 O O . ASP A 1 840 ? 5.939 -10.204 41.188 1.00 72.12 840 ASP A O 1
ATOM 6516 N N . THR A 1 841 ? 6.554 -9.457 43.200 1.00 73.62 841 THR A N 1
ATOM 6517 C CA . THR A 1 841 ? 7.930 -9.936 43.119 1.00 73.62 841 THR A CA 1
ATOM 6518 C C . THR A 1 841 ? 8.044 -11.407 43.547 1.00 73.62 841 THR A C 1
ATOM 6520 O O . THR A 1 841 ? 7.641 -11.746 44.667 1.00 73.62 841 THR A O 1
ATOM 6523 N N . PRO A 1 842 ? 8.641 -12.283 42.715 1.00 79.62 842 PRO A N 1
ATOM 6524 C CA . PRO A 1 842 ? 8.978 -13.651 43.106 1.00 79.62 842 PRO A CA 1
ATOM 6525 C C . PRO A 1 842 ? 10.001 -13.672 44.251 1.00 79.62 842 PRO A C 1
ATOM 6527 O O . PRO A 1 842 ? 10.866 -12.799 44.342 1.00 79.62 842 PRO A O 1
ATOM 6530 N N . GLY A 1 843 ? 9.907 -14.681 45.117 1.00 82.94 843 GLY A N 1
ATOM 6531 C CA . GLY A 1 843 ? 10.766 -14.871 46.287 1.00 82.94 843 GLY A CA 1
ATOM 6532 C C . GLY A 1 843 ? 10.000 -15.254 47.555 1.00 82.94 843 GLY A C 1
ATOM 6533 O O . GLY A 1 843 ? 8.812 -15.570 47.519 1.00 82.94 843 GLY A O 1
ATOM 6534 N N . LEU A 1 844 ? 10.704 -15.234 48.689 1.00 84.88 844 LEU A N 1
ATOM 6535 C CA . LEU A 1 844 ? 10.151 -15.571 50.001 1.00 84.88 844 LEU A CA 1
ATOM 6536 C C . LEU A 1 844 ? 9.184 -14.477 50.491 1.00 84.88 844 LEU A C 1
ATOM 6538 O O . LEU A 1 844 ? 9.539 -13.295 50.541 1.00 84.88 844 LEU A O 1
ATOM 6542 N N . GLN A 1 845 ? 7.982 -14.880 50.890 1.00 90.06 845 GLN A N 1
ATOM 6543 C CA . GLN A 1 845 ? 6.925 -14.031 51.438 1.00 90.06 845 GLN A CA 1
ATOM 6544 C C . GLN A 1 845 ? 6.485 -14.555 52.816 1.00 90.06 845 GLN A C 1
ATOM 6546 O O . GLN A 1 845 ? 6.698 -15.723 53.143 1.00 90.06 845 GLN A O 1
ATOM 6551 N N . THR A 1 846 ? 5.920 -13.681 53.650 1.00 87.12 846 THR A N 1
ATOM 6552 C CA . THR A 1 846 ? 5.330 -14.033 54.958 1.00 87.12 846 THR A CA 1
ATOM 6553 C C . THR A 1 846 ? 3.872 -13.590 54.982 1.00 87.12 846 THR A C 1
ATOM 6555 O O . THR A 1 846 ? 3.582 -12.495 54.515 1.00 87.12 846 THR A O 1
ATOM 6558 N N . ILE A 1 847 ? 2.968 -14.413 55.507 1.00 90.62 847 ILE A N 1
ATOM 6559 C CA . ILE A 1 847 ? 1.569 -14.048 55.765 1.00 90.62 847 ILE A CA 1
ATOM 6560 C C . ILE A 1 847 ? 1.332 -13.969 57.271 1.00 90.62 847 ILE A C 1
ATOM 6562 O O . ILE A 1 847 ? 1.766 -14.868 57.985 1.00 90.62 847 ILE A O 1
ATOM 6566 N N . ASP A 1 848 ? 0.647 -12.924 57.732 1.00 89.56 848 ASP A N 1
ATOM 6567 C CA . ASP A 1 848 ? 0.276 -12.691 59.132 1.00 89.56 848 ASP A CA 1
ATOM 6568 C C . ASP A 1 848 ? -1.248 -12.524 59.260 1.00 89.56 848 ASP A C 1
ATOM 6570 O O . ASP A 1 848 ? -1.859 -11.775 58.498 1.00 89.56 848 ASP A O 1
ATOM 6574 N N . ILE A 1 849 ? -1.869 -13.211 60.223 1.00 90.88 849 ILE A N 1
ATOM 6575 C CA . ILE A 1 849 ? -3.314 -13.183 60.489 1.00 90.88 849 ILE A CA 1
ATOM 6576 C C . ILE A 1 849 ? -3.613 -12.331 61.725 1.00 90.88 849 ILE A C 1
ATOM 6578 O O . ILE A 1 849 ? -3.037 -12.549 62.793 1.00 90.88 849 ILE A O 1
ATOM 6582 N N . THR A 1 850 ? -4.556 -11.398 61.591 1.00 87.38 850 THR A N 1
ATOM 6583 C CA . THR A 1 850 ? -5.039 -10.522 62.667 1.00 87.38 850 THR A CA 1
ATOM 6584 C C . THR A 1 850 ? -6.523 -10.778 62.925 1.00 87.38 850 THR A C 1
ATOM 6586 O O . THR A 1 850 ? -7.323 -10.751 61.992 1.00 87.38 850 THR A O 1
ATOM 6589 N N . LEU A 1 851 ? -6.879 -11.027 64.188 1.00 84.75 851 LEU A N 1
ATOM 6590 C CA . LEU A 1 851 ? -8.258 -11.164 64.666 1.00 84.75 851 LEU A CA 1
ATOM 6591 C C . LEU A 1 851 ? -8.787 -9.789 65.086 1.00 84.75 851 LEU A C 1
ATOM 6593 O O . LEU A 1 851 ? -8.137 -9.108 65.882 1.00 84.75 851 LEU A O 1
ATOM 6597 N N . ASP A 1 852 ? -9.951 -9.394 64.578 1.00 83.06 852 ASP A N 1
ATOM 6598 C CA . ASP A 1 852 ? -10.653 -8.205 65.055 1.00 83.06 852 ASP A CA 1
ATOM 6599 C C . ASP A 1 852 ? -11.499 -8.568 66.281 1.00 83.06 852 ASP A C 1
ATOM 6601 O O . ASP A 1 852 ? -12.533 -9.223 66.188 1.00 83.06 852 ASP A O 1
ATOM 6605 N N . GLU A 1 853 ? -11.038 -8.166 67.464 1.00 74.56 853 GLU A N 1
ATOM 6606 C CA . GLU A 1 853 ? -11.737 -8.464 68.717 1.00 74.56 853 GLU A CA 1
ATOM 6607 C C . GLU A 1 853 ? -13.052 -7.680 68.878 1.00 74.56 853 GLU A C 1
ATOM 6609 O O . GLU A 1 853 ? -13.842 -8.007 69.763 1.00 74.56 853 GLU A O 1
ATOM 6614 N N . SER A 1 854 ? -13.303 -6.656 68.050 1.00 71.75 854 SER A N 1
ATOM 6615 C CA . SER A 1 854 ? -14.490 -5.797 68.168 1.00 71.75 854 SER A CA 1
ATOM 6616 C C . SER A 1 854 ? -15.787 -6.434 67.660 1.00 71.75 854 SER A C 1
ATOM 6618 O O . SER A 1 854 ? -16.862 -5.959 68.018 1.00 71.75 854 SER A O 1
ATOM 6620 N N . VAL A 1 855 ? -15.690 -7.514 66.878 1.00 70.81 855 VAL A N 1
ATOM 6621 C CA . VAL A 1 855 ? -16.829 -8.215 66.251 1.00 70.81 855 VAL A CA 1
ATOM 6622 C C . VAL A 1 855 ? -17.196 -9.535 66.943 1.00 70.81 855 VAL A C 1
ATOM 6624 O O . VAL A 1 855 ? -18.075 -10.260 66.487 1.00 70.81 855 VAL A O 1
ATOM 6627 N N . ILE A 1 856 ? -16.521 -9.867 68.044 1.00 73.44 856 ILE A N 1
ATOM 6628 C CA . ILE A 1 856 ? -16.790 -11.080 68.822 1.00 73.44 856 ILE A CA 1
ATOM 6629 C C . ILE A 1 856 ? -18.046 -10.867 69.672 1.00 73.44 856 ILE A C 1
ATOM 6631 O O . ILE A 1 856 ? -18.120 -9.878 70.406 1.00 73.44 856 ILE A O 1
ATOM 6635 N N . ASP A 1 857 ? -18.971 -11.830 69.659 1.00 71.00 857 ASP A N 1
ATOM 6636 C CA . ASP A 1 857 ? -20.091 -11.864 70.604 1.00 71.00 857 ASP A CA 1
ATOM 6637 C C . ASP A 1 857 ? -19.554 -12.098 72.022 1.00 71.00 857 ASP A C 1
ATOM 6639 O O . ASP A 1 857 ? -19.339 -13.224 72.485 1.00 71.00 857 ASP A O 1
ATOM 6643 N N . THR A 1 858 ? -19.344 -10.999 72.747 1.00 63.59 858 THR A N 1
ATOM 6644 C CA . THR A 1 858 ? -18.848 -11.033 74.128 1.00 63.59 858 THR A CA 1
ATOM 6645 C C . THR A 1 858 ? -19.883 -11.521 75.149 1.00 63.59 858 THR A C 1
ATOM 6647 O O . THR A 1 858 ? -19.533 -11.640 76.338 1.00 63.59 858 THR A O 1
ATOM 6650 N N . THR A 1 859 ? -21.119 -11.788 74.709 1.00 58.84 859 THR A N 1
ATOM 6651 C CA . THR A 1 859 ? -22.231 -12.391 75.459 1.00 58.84 859 THR A CA 1
ATOM 6652 C C . THR A 1 859 ? -22.260 -13.917 75.338 1.00 58.84 859 THR A C 1
ATOM 6654 O O . THR A 1 859 ? -22.750 -14.575 76.259 1.00 58.84 859 THR A O 1
ATOM 6657 N N . GLN A 1 860 ? -21.621 -14.505 74.320 1.00 62.75 860 GLN A N 1
ATOM 6658 C CA . GLN A 1 860 ? -21.456 -15.961 74.202 1.00 62.75 860 GLN A CA 1
ATOM 6659 C C . GLN A 1 860 ? -20.016 -16.455 74.343 1.00 62.75 860 GLN A C 1
ATOM 6661 O O . GLN A 1 860 ? -19.815 -17.471 75.008 1.00 62.75 860 GLN A O 1
ATOM 6666 N N . TYR A 1 861 ? -19.001 -15.752 73.828 1.00 68.75 861 TYR A N 1
ATOM 6667 C CA . TYR A 1 861 ? -17.608 -16.222 73.835 1.00 68.75 861 TYR A CA 1
ATOM 6668 C C . TYR A 1 861 ? -16.568 -15.096 74.036 1.00 68.75 861 TYR A C 1
ATOM 6670 O O . TYR A 1 861 ? -16.834 -13.915 73.846 1.00 68.75 861 TYR A O 1
ATOM 6678 N N . ARG A 1 862 ? -15.342 -15.431 74.479 1.00 73.25 862 ARG A N 1
ATOM 6679 C CA . ARG A 1 862 ? -14.203 -14.485 74.613 1.00 73.25 862 ARG A CA 1
ATOM 6680 C C . ARG A 1 862 ? -12.849 -15.112 74.214 1.00 73.25 862 ARG A C 1
ATOM 6682 O O . ARG A 1 862 ? -12.649 -16.298 74.491 1.00 73.25 862 ARG A O 1
ATOM 6689 N N . PRO A 1 863 ? -11.879 -14.352 73.657 1.00 75.00 863 PRO A N 1
ATOM 6690 C CA . PRO A 1 863 ? -10.560 -14.878 73.288 1.00 75.00 863 PRO A CA 1
ATOM 6691 C C . PRO A 1 863 ? -9.807 -15.534 74.452 1.00 75.00 863 PRO A C 1
ATOM 6693 O O . PRO A 1 863 ? -9.763 -15.023 75.579 1.00 75.00 863 PRO A O 1
ATOM 6696 N N . SER A 1 864 ? -9.180 -16.675 74.180 1.00 69.12 864 SER A N 1
ATOM 6697 C CA . SER A 1 864 ? -8.354 -17.397 75.138 1.00 69.12 864 SER A CA 1
ATOM 6698 C C . SER A 1 864 ? -6.942 -16.826 75.211 1.00 69.12 864 SER A C 1
ATOM 6700 O O . SER A 1 864 ? -6.193 -16.821 74.240 1.00 69.12 864 SER A O 1
ATOM 6702 N N . PHE A 1 865 ? -6.507 -16.462 76.416 1.00 59.34 865 PHE A N 1
ATOM 6703 C CA . PHE A 1 865 ? -5.113 -16.093 76.687 1.00 59.34 865 PHE A CA 1
ATOM 6704 C C . PHE A 1 865 ? -4.200 -17.304 76.984 1.00 59.34 865 PHE A C 1
ATOM 6706 O O . PHE A 1 865 ? -3.041 -17.113 77.356 1.00 59.34 865 PHE A O 1
ATOM 6713 N N . ARG A 1 866 ? -4.701 -18.551 76.903 1.00 55.03 866 ARG A N 1
ATOM 6714 C CA . ARG A 1 866 ? -3.972 -19.762 77.349 1.00 55.03 866 ARG A CA 1
ATOM 6715 C C . ARG A 1 866 ? -3.361 -20.605 76.221 1.00 55.03 866 ARG A C 1
ATOM 6717 O O . ARG A 1 866 ? -2.352 -21.260 76.480 1.00 55.03 866 ARG A O 1
ATOM 6724 N N . LYS A 1 867 ? -3.915 -20.577 75.003 1.00 64.56 867 LYS A N 1
ATOM 6725 C CA . LYS A 1 867 ? -3.380 -21.242 73.795 1.00 64.56 867 LYS A CA 1
ATOM 6726 C C . LYS A 1 867 ? -3.114 -20.185 72.702 1.00 64.56 867 LYS A C 1
ATOM 6728 O O . LYS A 1 867 ? -4.057 -19.791 72.025 1.00 64.56 867 LYS A O 1
ATOM 6733 N N . PRO A 1 868 ? -1.873 -19.689 72.519 1.00 58.41 868 PRO A N 1
ATOM 6734 C CA . PRO A 1 868 ? -1.569 -18.784 71.413 1.00 58.41 868 PRO A CA 1
ATOM 6735 C C . PRO A 1 868 ? -1.587 -19.567 70.093 1.00 58.41 868 PRO A C 1
ATOM 6737 O O . PRO A 1 868 ? -0.848 -20.538 69.936 1.00 58.41 868 PRO A O 1
ATOM 6740 N N . GLY A 1 869 ? -2.458 -19.165 69.173 1.00 66.69 869 GLY A N 1
ATOM 6741 C CA . GLY A 1 869 ? -2.595 -19.750 67.840 1.00 66.69 869 GLY A CA 1
ATOM 6742 C C . GLY A 1 869 ? -1.365 -19.584 66.940 1.00 66.69 869 GLY A C 1
ATOM 6743 O O . GLY A 1 869 ? -0.519 -18.725 67.190 1.00 66.69 869 GLY A O 1
ATOM 6744 N N . ILE A 1 870 ? -1.273 -20.379 65.865 1.00 73.25 870 ILE A N 1
ATOM 6745 C CA . ILE A 1 870 ? -0.315 -20.137 64.772 1.00 73.25 870 ILE A CA 1
ATOM 6746 C C . ILE A 1 870 ? -0.955 -19.129 63.817 1.00 73.25 870 ILE A C 1
ATOM 6748 O O . ILE A 1 870 ? -1.879 -19.472 63.084 1.00 73.25 870 ILE A O 1
ATOM 6752 N N . THR A 1 871 ? -0.462 -17.893 63.826 1.00 82.19 871 THR A N 1
ATOM 6753 C CA . THR A 1 871 ? -1.015 -16.785 63.030 1.00 82.19 871 THR A CA 1
ATOM 6754 C C . THR A 1 871 ? -0.068 -16.285 61.937 1.00 82.19 871 THR A C 1
ATOM 6756 O O . THR A 1 871 ? -0.357 -15.265 61.325 1.00 82.19 871 THR A O 1
ATOM 6759 N N . SER A 1 872 ? 1.054 -16.968 61.674 1.00 85.44 872 SER A N 1
ATOM 6760 C CA . SER A 1 872 ? 2.033 -16.541 60.663 1.00 85.44 872 SER A CA 1
ATOM 6761 C C . SER A 1 872 ? 2.706 -17.718 59.946 1.00 85.44 872 SER A C 1
ATOM 6763 O O . SER A 1 872 ? 3.034 -18.718 60.591 1.00 85.44 872 SER A O 1
ATOM 6765 N N . ALA A 1 873 ? 2.941 -17.601 58.632 1.00 89.06 873 ALA A N 1
ATOM 6766 C CA . ALA A 1 873 ? 3.656 -18.597 57.818 1.00 89.06 873 ALA A CA 1
ATOM 6767 C C . ALA A 1 873 ? 4.553 -17.951 56.746 1.00 89.06 873 ALA A C 1
ATOM 6769 O O . ALA A 1 873 ? 4.232 -16.894 56.206 1.00 89.06 873 ALA A O 1
ATOM 6770 N N . LYS A 1 874 ? 5.678 -18.600 56.406 1.00 87.69 874 LYS A N 1
ATOM 6771 C CA . LYS A 1 874 ? 6.594 -18.183 55.326 1.00 87.69 874 LYS A CA 1
ATOM 6772 C C . LYS A 1 874 ? 6.508 -19.136 54.143 1.00 87.69 874 LYS A C 1
ATOM 6774 O O . LYS A 1 874 ? 6.612 -20.334 54.353 1.00 87.69 874 LYS A O 1
ATOM 6779 N N . PHE A 1 875 ? 6.385 -18.626 52.925 1.00 89.81 875 PHE A N 1
ATOM 6780 C CA . PHE A 1 875 ? 6.235 -19.423 51.701 1.00 89.81 875 PHE A CA 1
ATOM 6781 C C . PHE A 1 875 ? 6.956 -18.739 50.531 1.00 89.81 875 PHE A C 1
ATOM 6783 O O . PHE A 1 875 ? 7.300 -17.561 50.615 1.00 89.81 875 PHE A O 1
ATOM 6790 N N . GLU A 1 876 ? 7.234 -19.457 49.446 1.00 85.12 876 GLU A N 1
ATOM 6791 C CA . GLU A 1 876 ? 7.931 -18.905 48.276 1.00 85.12 876 GLU A CA 1
ATOM 6792 C C . GLU A 1 876 ? 6.964 -18.697 47.107 1.00 85.12 876 GLU A C 1
ATOM 6794 O O . GLU A 1 876 ? 6.091 -19.527 46.860 1.00 85.12 876 GLU A O 1
ATOM 6799 N N . ARG A 1 877 ? 7.116 -17.603 46.354 1.00 85.62 877 ARG A N 1
ATOM 6800 C CA . ARG A 1 877 ? 6.374 -17.383 45.106 1.00 85.62 877 ARG A CA 1
ATOM 6801 C C . ARG A 1 877 ? 7.286 -17.338 43.885 1.00 85.62 877 ARG A C 1
ATOM 6803 O O . ARG A 1 877 ? 8.355 -16.736 43.944 1.00 85.62 877 ARG A O 1
ATOM 6810 N N . PHE A 1 878 ? 6.853 -17.912 42.762 1.00 82.62 878 PHE A N 1
ATOM 6811 C CA . PHE A 1 878 ? 7.613 -17.932 41.501 1.00 82.62 878 PHE A CA 1
ATOM 6812 C C . PHE A 1 878 ? 6.741 -17.583 40.285 1.00 82.62 878 PHE A C 1
ATOM 6814 O O . PHE A 1 878 ? 5.530 -17.775 40.308 1.00 82.62 878 PHE A O 1
ATOM 6821 N N . ILE A 1 879 ? 7.346 -17.066 39.211 1.00 82.19 879 ILE A N 1
ATOM 6822 C CA . ILE A 1 879 ? 6.648 -16.724 37.957 1.00 82.19 879 ILE A CA 1
ATOM 6823 C C . ILE A 1 879 ? 6.657 -17.935 37.020 1.00 82.19 879 ILE A C 1
ATOM 6825 O O . ILE A 1 879 ? 7.707 -18.537 36.793 1.00 82.19 879 ILE A O 1
ATOM 6829 N N . VAL A 1 880 ? 5.503 -18.260 36.438 1.00 85.44 880 VAL A N 1
ATOM 6830 C CA . VAL A 1 880 ? 5.372 -19.243 35.358 1.00 85.44 880 VAL A CA 1
ATOM 6831 C C . VAL A 1 880 ? 5.646 -18.556 34.021 1.00 85.44 880 VAL A C 1
ATOM 6833 O O . VAL A 1 880 ? 4.922 -17.650 33.613 1.00 85.44 880 VAL A O 1
ATOM 6836 N N . THR A 1 881 ? 6.690 -18.983 33.323 1.00 84.06 881 THR A N 1
ATOM 6837 C CA . THR A 1 881 ? 7.031 -18.510 31.980 1.00 84.06 881 THR A CA 1
ATOM 6838 C C . THR A 1 881 ? 6.208 -19.279 30.941 1.00 84.06 881 THR A C 1
ATOM 6840 O O . THR A 1 881 ? 6.331 -20.508 30.880 1.00 84.06 881 THR A O 1
ATOM 6843 N N . PRO A 1 882 ? 5.390 -18.601 30.113 1.00 88.19 882 PRO A N 1
ATOM 6844 C CA . PRO A 1 882 ? 4.643 -19.266 29.058 1.00 88.19 882 PRO A CA 1
ATOM 6845 C C . PRO A 1 882 ? 5.572 -19.706 27.934 1.00 88.19 882 PRO A C 1
ATOM 6847 O O . PRO A 1 882 ? 6.407 -18.930 27.476 1.00 88.19 882 PRO A O 1
ATOM 6850 N N . LEU A 1 883 ? 5.415 -20.941 27.472 1.00 88.56 883 LEU A N 1
ATOM 6851 C CA . LEU A 1 883 ? 6.204 -21.522 26.391 1.00 88.56 883 LEU A CA 1
ATOM 6852 C C . LEU A 1 883 ? 5.356 -21.711 25.137 1.00 88.56 883 LEU A C 1
ATOM 6854 O O . LEU A 1 883 ? 4.275 -22.297 25.193 1.00 88.56 883 LEU A O 1
ATOM 6858 N N . GLU A 1 884 ? 5.876 -21.282 23.994 1.00 89.56 884 GLU A N 1
ATOM 6859 C CA . GLU A 1 884 ? 5.352 -21.635 22.676 1.00 89.56 884 GLU A CA 1
ATOM 6860 C C . GLU A 1 884 ? 6.414 -22.403 21.880 1.00 89.56 884 GLU A C 1
ATOM 6862 O O . GLU A 1 884 ? 7.620 -22.169 22.005 1.00 89.56 884 GLU A O 1
ATOM 6867 N N . ILE A 1 885 ? 5.953 -23.373 21.090 1.00 88.94 885 ILE A N 1
ATOM 6868 C CA . ILE A 1 885 ? 6.797 -24.173 20.209 1.00 88.94 885 ILE A CA 1
ATOM 6869 C C . ILE A 1 885 ? 6.824 -23.506 18.836 1.00 88.94 885 ILE A C 1
ATOM 6871 O O . ILE A 1 885 ? 5.809 -23.484 18.139 1.00 88.94 885 ILE A O 1
ATOM 6875 N N . GLN A 1 886 ? 7.996 -23.029 18.421 1.00 88.56 886 GLN A N 1
ATOM 6876 C CA . GLN A 1 886 ? 8.217 -22.549 17.063 1.00 88.56 886 GLN A CA 1
ATOM 6877 C C . GLN A 1 886 ? 8.975 -23.607 16.257 1.00 88.56 886 GLN A C 1
ATOM 6879 O O . GLN A 1 886 ? 10.084 -24.011 16.616 1.00 88.56 886 GLN A O 1
ATOM 6884 N N . VAL A 1 887 ? 8.369 -24.059 15.159 1.00 87.88 887 VAL A N 1
ATOM 6885 C CA . VAL A 1 887 ? 8.986 -25.000 14.216 1.00 87.88 887 VAL A CA 1
ATOM 6886 C C . VAL A 1 887 ? 9.531 -24.201 13.037 1.00 87.88 887 VAL A C 1
ATOM 6888 O O . VAL A 1 887 ? 8.787 -23.457 12.400 1.00 87.88 887 VAL A O 1
ATOM 6891 N N . GLU A 1 888 ? 10.829 -24.318 12.755 1.00 83.19 888 GLU A N 1
ATOM 6892 C CA . GLU A 1 888 ? 11.421 -23.641 11.598 1.00 83.19 888 GLU A CA 1
ATOM 6893 C C . GLU A 1 888 ? 10.995 -24.320 10.283 1.00 83.19 888 GLU A C 1
ATOM 6895 O O . GLU A 1 888 ? 10.841 -25.547 10.249 1.00 83.19 888 GLU A O 1
ATOM 6900 N N . PRO A 1 889 ? 10.825 -23.558 9.182 1.00 72.38 889 PRO A N 1
ATOM 6901 C CA . PRO A 1 889 ? 10.510 -24.127 7.878 1.00 72.38 889 PRO A CA 1
ATOM 6902 C C . PRO A 1 889 ? 11.578 -25.142 7.464 1.00 72.38 889 PRO A C 1
ATOM 6904 O O . PRO A 1 889 ? 12.767 -24.830 7.393 1.00 72.38 889 PRO A O 1
ATOM 6907 N N . VAL A 1 890 ? 11.155 -26.371 7.181 1.00 72.06 890 VAL A N 1
ATOM 6908 C CA . VAL A 1 890 ? 12.071 -27.447 6.802 1.00 72.06 890 VAL A CA 1
ATOM 6909 C C . VAL A 1 890 ? 12.314 -27.388 5.295 1.00 72.06 890 VAL A C 1
ATOM 6911 O O . VAL A 1 890 ? 11.485 -27.832 4.501 1.00 72.06 890 VAL A O 1
ATOM 6914 N N . GLU A 1 891 ? 13.459 -26.844 4.883 1.00 55.03 891 GLU A N 1
ATOM 6915 C CA . GLU A 1 891 ? 13.867 -26.848 3.476 1.00 55.03 891 GLU A CA 1
ATOM 6916 C C . GLU A 1 891 ? 14.452 -28.223 3.101 1.00 55.03 891 GLU A C 1
ATOM 6918 O O . GLU A 1 891 ? 15.559 -28.595 3.503 1.00 55.03 891 GLU A O 1
ATOM 6923 N N . TYR A 1 892 ? 13.698 -29.017 2.335 1.00 60.28 892 TYR A N 1
ATOM 6924 C CA . TYR A 1 892 ? 14.154 -30.329 1.874 1.00 60.28 892 TYR A CA 1
ATOM 6925 C C . TYR A 1 892 ? 15.071 -30.190 0.651 1.00 60.28 892 TYR A C 1
ATOM 6927 O O . TYR A 1 892 ? 14.606 -30.017 -0.477 1.00 60.28 892 TYR A O 1
ATOM 6935 N N . LYS A 1 893 ? 16.387 -30.319 0.851 1.00 51.75 893 LYS A N 1
ATOM 6936 C CA . LYS A 1 893 ? 17.347 -30.478 -0.252 1.00 51.75 893 LYS A CA 1
ATOM 6937 C C . LYS A 1 893 ? 17.358 -31.943 -0.693 1.00 51.75 893 LYS A C 1
ATOM 6939 O O . LYS A 1 893 ? 17.652 -32.831 0.103 1.00 51.75 893 LYS A O 1
ATOM 6944 N N . GLY A 1 894 ? 16.983 -32.194 -1.949 1.00 52.41 894 GLY A N 1
ATOM 6945 C CA . GLY A 1 894 ? 16.887 -33.541 -2.519 1.00 52.41 894 GLY A CA 1
ATOM 6946 C C . GLY A 1 894 ? 18.198 -34.345 -2.445 1.00 52.41 894 GLY A C 1
ATOM 6947 O O . GLY A 1 894 ? 19.266 -33.771 -2.228 1.00 52.41 894 GLY A O 1
ATOM 6948 N N . PRO A 1 895 ? 18.140 -35.678 -2.630 1.00 55.03 895 PRO A N 1
ATOM 6949 C CA . PRO A 1 895 ? 19.306 -36.550 -2.500 1.00 55.03 895 PRO A CA 1
ATOM 6950 C C . PRO A 1 895 ? 20.436 -36.156 -3.461 1.00 55.03 895 PRO A C 1
ATOM 6952 O O . PRO A 1 895 ? 20.232 -36.033 -4.670 1.00 55.03 895 PRO A O 1
ATOM 6955 N N . THR A 1 896 ? 21.648 -36.004 -2.928 1.00 46.47 896 THR A N 1
ATOM 6956 C CA . THR A 1 896 ? 22.882 -35.822 -3.698 1.00 46.47 896 THR A CA 1
ATOM 6957 C C . THR A 1 896 ? 23.404 -37.183 -4.165 1.00 46.47 896 THR A C 1
ATOM 6959 O O . THR A 1 896 ? 23.857 -38.001 -3.370 1.00 46.47 896 THR A O 1
ATOM 6962 N N . PHE A 1 897 ? 23.347 -37.454 -5.472 1.00 51.09 897 PHE A N 1
ATOM 6963 C CA . PHE A 1 897 ? 23.900 -38.685 -6.048 1.00 51.09 897 PHE A CA 1
ATOM 6964 C C . PHE A 1 897 ? 25.398 -38.526 -6.327 1.00 51.09 897 PHE A C 1
ATOM 6966 O O . PHE A 1 897 ? 25.796 -37.782 -7.222 1.00 51.09 897 PHE A O 1
ATOM 6973 N N . THR A 1 898 ? 26.238 -39.276 -5.619 1.00 44.41 898 THR A N 1
ATOM 6974 C CA . THR A 1 898 ? 27.672 -39.412 -5.908 1.00 44.41 898 THR A CA 1
ATOM 6975 C C . THR A 1 898 ? 27.934 -40.728 -6.660 1.00 44.41 898 THR A C 1
ATOM 6977 O O . THR A 1 898 ? 28.267 -41.751 -6.072 1.00 44.41 898 THR A O 1
ATOM 6980 N N . GLY A 1 899 ? 27.766 -40.736 -7.993 1.00 46.81 899 GLY A N 1
ATOM 6981 C CA . GLY A 1 899 ? 28.164 -41.881 -8.834 1.00 46.81 899 GLY A CA 1
ATOM 6982 C C . GLY A 1 899 ? 27.753 -41.807 -10.314 1.00 46.81 899 GLY A C 1
ATOM 6983 O O . GLY A 1 899 ? 26.650 -41.386 -10.644 1.00 46.81 899 GLY A O 1
ATOM 6984 N N . THR A 1 900 ? 28.625 -42.282 -11.215 1.00 48.94 900 THR A N 1
ATOM 6985 C CA . THR A 1 900 ? 28.522 -42.224 -12.696 1.00 48.94 900 THR A CA 1
ATOM 6986 C C . THR A 1 900 ? 27.413 -43.089 -13.321 1.00 48.94 900 THR A C 1
ATOM 6988 O O . THR A 1 900 ? 27.220 -43.079 -14.533 1.00 48.94 900 THR A O 1
ATOM 6991 N N . LEU A 1 901 ? 26.662 -43.829 -12.504 1.00 50.72 901 LEU A N 1
ATOM 6992 C CA . LEU A 1 901 ? 25.455 -44.572 -12.872 1.00 50.72 901 LEU A CA 1
ATOM 6993 C C . LEU A 1 901 ? 24.420 -44.326 -11.764 1.00 50.72 901 LEU A C 1
ATOM 6995 O O . LEU A 1 901 ? 24.218 -45.171 -10.892 1.00 50.72 901 LEU A O 1
ATOM 6999 N N . GLY A 1 902 ? 23.843 -43.121 -11.757 1.00 50.25 902 GLY A N 1
ATOM 7000 C CA . GLY A 1 902 ? 23.071 -42.502 -10.665 1.00 50.25 902 GLY A CA 1
ATOM 7001 C C . GLY A 1 902 ? 21.745 -43.162 -10.259 1.00 50.25 902 GLY A C 1
ATOM 7002 O O . GLY A 1 902 ? 20.802 -42.462 -9.913 1.00 50.25 902 GLY A O 1
ATOM 7003 N N . CYS A 1 903 ? 21.638 -44.491 -10.287 1.00 54.94 903 CYS A N 1
ATOM 7004 C CA . CYS A 1 903 ? 20.437 -45.218 -9.865 1.00 54.94 903 CYS A CA 1
ATOM 7005 C C . CYS A 1 903 ? 20.705 -46.386 -8.899 1.00 54.94 903 CYS A C 1
ATOM 7007 O O . CYS A 1 903 ? 19.758 -47.089 -8.558 1.00 54.94 903 CYS A O 1
ATOM 7009 N N . ILE A 1 904 ? 21.954 -46.641 -8.477 1.00 51.75 904 ILE A N 1
ATOM 7010 C CA . ILE A 1 904 ? 22.286 -47.891 -7.757 1.00 51.75 904 ILE A CA 1
ATOM 7011 C C . ILE A 1 904 ? 22.508 -47.697 -6.242 1.00 51.75 904 ILE A C 1
ATOM 7013 O O . ILE A 1 904 ? 22.241 -48.632 -5.500 1.00 51.75 904 ILE A O 1
ATOM 7017 N N . ASN A 1 905 ? 22.864 -46.500 -5.752 1.00 53.03 905 ASN A N 1
ATOM 7018 C CA . ASN A 1 905 ? 23.113 -46.247 -4.320 1.00 53.03 905 ASN A CA 1
ATOM 7019 C C . ASN A 1 905 ? 22.530 -44.893 -3.862 1.00 53.03 905 ASN A C 1
ATOM 7021 O O . ASN A 1 905 ? 23.273 -43.932 -3.687 1.00 53.03 905 ASN A O 1
ATOM 7025 N N . ALA A 1 906 ? 21.207 -44.785 -3.709 1.00 54.00 906 ALA A N 1
ATOM 7026 C CA . ALA A 1 906 ? 20.601 -43.624 -3.051 1.00 54.00 906 ALA A CA 1
ATOM 7027 C C . ALA A 1 906 ? 20.506 -43.897 -1.544 1.00 54.00 906 ALA A C 1
ATOM 7029 O O . ALA A 1 906 ? 19.703 -44.732 -1.128 1.00 54.00 906 ALA A O 1
ATOM 7030 N N . GLU A 1 907 ? 21.322 -43.222 -0.733 1.00 55.97 907 GLU A N 1
ATOM 7031 C CA . GLU A 1 907 ? 21.117 -43.204 0.718 1.00 55.97 907 GLU A CA 1
ATOM 7032 C C . GLU A 1 907 ? 19.931 -42.279 1.052 1.00 55.97 907 GLU A C 1
ATOM 7034 O O . GLU A 1 907 ? 19.813 -41.195 0.469 1.00 55.97 907 GLU A O 1
ATOM 7039 N N . PRO A 1 908 ? 19.005 -42.693 1.935 1.00 58.72 908 PRO A N 1
ATOM 7040 C CA . PRO A 1 908 ? 17.898 -41.843 2.354 1.00 58.72 908 PRO A CA 1
ATOM 7041 C C . PRO A 1 908 ? 18.436 -40.619 3.106 1.00 58.72 908 PRO A C 1
ATOM 7043 O O . PRO A 1 908 ? 19.155 -40.754 4.092 1.00 58.72 908 PRO A O 1
ATOM 7046 N N . VAL A 1 909 ? 18.079 -39.417 2.643 1.00 62.47 909 VAL A N 1
ATOM 7047 C CA . VAL A 1 909 ? 18.391 -38.165 3.347 1.00 62.47 909 VAL A CA 1
ATOM 7048 C C . VAL A 1 909 ? 17.364 -37.978 4.469 1.00 62.47 909 VAL A C 1
ATOM 7050 O O . VAL A 1 909 ? 16.172 -37.870 4.157 1.00 62.47 909 VAL A O 1
ATOM 7053 N N . PRO A 1 910 ? 17.778 -37.951 5.749 1.00 72.25 910 PRO A N 1
ATOM 7054 C CA . PRO A 1 910 ? 16.855 -37.757 6.859 1.00 72.25 910 PRO A CA 1
ATOM 7055 C C . PRO A 1 910 ? 16.267 -36.341 6.858 1.00 72.25 910 PRO A C 1
ATOM 7057 O O . PRO A 1 910 ? 16.939 -35.378 6.479 1.00 72.25 910 PRO A O 1
ATOM 7060 N N . ILE A 1 911 ? 15.023 -36.205 7.323 1.00 79.19 911 ILE A N 1
ATOM 7061 C CA . ILE A 1 911 ? 14.409 -34.892 7.547 1.00 79.19 911 ILE A CA 1
ATOM 7062 C C . ILE A 1 911 ? 14.810 -34.414 8.940 1.00 79.19 911 ILE A C 1
ATOM 7064 O O . ILE A 1 911 ? 14.458 -35.039 9.939 1.00 79.19 911 ILE A O 1
ATOM 7068 N N . ASN A 1 912 ? 15.549 -33.308 8.998 1.00 81.88 912 ASN A N 1
ATOM 7069 C CA . ASN A 1 912 ? 15.909 -32.660 10.254 1.00 81.88 912 ASN A CA 1
ATOM 7070 C C . ASN A 1 912 ? 14.879 -31.573 10.568 1.00 81.88 912 ASN A C 1
ATOM 7072 O O . ASN A 1 912 ? 14.768 -30.602 9.822 1.00 81.88 912 ASN A O 1
ATOM 7076 N N . VAL A 1 913 ? 14.157 -31.726 11.672 1.00 84.81 913 VAL A N 1
ATOM 7077 C CA . VAL A 1 913 ? 13.213 -30.727 12.180 1.00 84.81 913 VAL A CA 1
ATOM 7078 C C . VAL A 1 913 ? 13.901 -29.942 13.284 1.00 84.81 913 VAL A C 1
ATOM 7080 O O . VAL A 1 913 ? 14.420 -30.540 14.228 1.00 84.81 913 VAL A O 1
ATOM 7083 N N . LYS A 1 914 ? 13.920 -28.614 13.156 1.00 87.75 914 LYS A N 1
ATOM 7084 C CA . LYS A 1 914 ? 14.461 -27.703 14.165 1.00 87.75 914 LYS A CA 1
ATOM 7085 C C . LYS A 1 914 ? 13.316 -27.040 14.921 1.00 87.75 914 LYS A C 1
ATOM 7087 O O . LYS A 1 914 ? 12.426 -26.445 14.314 1.00 87.75 914 LYS A O 1
ATOM 7092 N N . LEU A 1 915 ? 13.355 -27.173 16.242 1.00 87.62 915 LEU A N 1
ATOM 7093 C CA . LEU A 1 915 ? 12.355 -26.649 17.159 1.00 87.62 915 LEU A CA 1
ATOM 7094 C C . LEU A 1 915 ? 13.021 -25.705 18.152 1.00 87.62 915 LEU A C 1
ATOM 7096 O O . LEU A 1 915 ? 13.948 -26.091 18.870 1.00 87.62 915 LEU A O 1
ATOM 7100 N N . THR A 1 916 ? 12.503 -24.485 18.215 1.00 88.19 916 THR A N 1
ATOM 7101 C CA . THR A 1 916 ? 12.908 -23.478 19.194 1.00 88.19 916 THR A CA 1
ATOM 7102 C C . THR A 1 916 ? 11.771 -23.288 20.190 1.00 88.19 916 THR A C 1
ATOM 7104 O O . THR A 1 916 ? 10.634 -23.018 19.802 1.00 88.19 916 THR A O 1
ATOM 7107 N N . LEU A 1 917 ? 12.065 -23.459 21.480 1.00 88.75 917 LEU A N 1
ATOM 7108 C CA . LEU A 1 917 ? 11.145 -23.063 22.543 1.00 88.75 917 LEU A CA 1
ATOM 7109 C C . LEU A 1 917 ? 11.294 -21.563 22.739 1.00 88.75 917 LEU A C 1
ATOM 7111 O O . LEU A 1 917 ? 12.404 -21.087 22.970 1.00 88.75 917 LEU A O 1
ATOM 7115 N N . ILE A 1 918 ? 10.199 -20.824 22.640 1.00 88.50 918 ILE A N 1
ATOM 7116 C CA . ILE A 1 918 ? 10.185 -19.380 22.872 1.00 88.50 918 ILE A CA 1
ATOM 7117 C C . ILE A 1 918 ? 9.278 -19.059 24.052 1.00 88.50 918 ILE A C 1
ATOM 7119 O O . ILE A 1 918 ? 8.324 -19.781 24.343 1.00 88.50 918 ILE A O 1
ATOM 7123 N N . ASN A 1 919 ? 9.571 -17.961 24.737 1.00 89.38 919 ASN A N 1
ATOM 7124 C CA . ASN A 1 919 ? 8.635 -17.383 25.684 1.00 89.38 919 ASN A CA 1
ATOM 7125 C C . ASN A 1 919 ? 7.437 -16.834 24.894 1.00 89.38 919 ASN A C 1
ATOM 7127 O O . ASN A 1 919 ? 7.605 -15.912 24.099 1.00 89.38 919 ASN A O 1
ATOM 7131 N N . GLY A 1 920 ? 6.244 -17.388 25.110 1.00 82.56 920 GLY A N 1
ATOM 7132 C CA . GLY A 1 920 ? 5.031 -17.042 24.359 1.00 82.56 920 GLY A CA 1
ATOM 7133 C C . GLY A 1 920 ? 4.590 -15.579 24.504 1.00 82.56 920 GLY A C 1
ATOM 7134 O O . GLY A 1 920 ? 3.825 -15.094 23.678 1.00 82.56 920 GLY A O 1
ATOM 7135 N N . THR A 1 921 ? 5.089 -14.856 25.513 1.00 79.56 921 THR A N 1
ATOM 7136 C CA . THR A 1 921 ? 4.806 -13.426 25.712 1.00 79.56 921 THR A CA 1
ATOM 7137 C C . THR A 1 921 ? 5.867 -12.529 25.070 1.00 79.56 921 THR A C 1
ATOM 7139 O O . THR A 1 921 ? 5.529 -11.488 24.514 1.00 79.56 921 THR A O 1
ATOM 7142 N N . SER A 1 922 ? 7.155 -12.891 25.146 1.00 82.88 922 SER A N 1
ATOM 7143 C CA . SER A 1 922 ? 8.255 -12.026 24.674 1.00 82.88 922 SER A CA 1
ATOM 7144 C C . SER A 1 922 ? 8.873 -12.432 23.333 1.00 82.88 922 SER A C 1
ATOM 7146 O O . SER A 1 922 ? 9.656 -11.667 22.776 1.00 82.88 922 SER A O 1
ATOM 7148 N N . GLY A 1 923 ? 8.580 -13.634 22.829 1.00 82.38 923 GLY A N 1
ATOM 7149 C CA . GLY A 1 923 ? 9.193 -14.206 21.626 1.00 82.38 923 GLY A CA 1
ATOM 7150 C C . GLY A 1 923 ? 10.668 -14.603 21.784 1.00 82.38 923 GLY A C 1
ATOM 7151 O O . GLY A 1 923 ? 11.297 -15.026 20.817 1.00 82.38 923 GLY A O 1
ATOM 7152 N N . ILE A 1 924 ? 11.248 -14.473 22.984 1.00 81.25 924 ILE A N 1
ATOM 7153 C CA . ILE A 1 924 ? 12.670 -14.752 23.233 1.00 81.25 924 ILE A CA 1
ATOM 7154 C C . ILE A 1 924 ? 12.892 -16.272 23.374 1.00 81.25 924 ILE A C 1
ATOM 7156 O O . ILE A 1 924 ? 12.170 -16.902 24.153 1.00 81.25 924 ILE A O 1
ATOM 7160 N N . PRO A 1 925 ? 13.898 -16.869 22.699 1.00 83.62 925 PRO A N 1
ATOM 7161 C CA . PRO A 1 925 ? 14.251 -18.279 22.863 1.00 83.62 925 PRO A CA 1
ATOM 7162 C C . PRO A 1 925 ? 14.607 -18.653 24.307 1.00 83.62 925 PRO A C 1
ATOM 7164 O O . PRO A 1 925 ? 15.351 -17.941 24.986 1.00 83.62 925 PRO A O 1
ATOM 7167 N N . VAL A 1 926 ? 14.113 -19.802 24.765 1.00 85.94 926 VAL A N 1
ATOM 7168 C CA . VAL A 1 926 ? 14.366 -20.370 26.093 1.00 85.94 926 VAL A CA 1
ATOM 7169 C C . VAL A 1 926 ? 15.175 -21.655 25.932 1.00 85.94 926 VAL A C 1
ATOM 7171 O O . VAL A 1 926 ? 14.784 -22.543 25.181 1.00 85.94 926 VAL A O 1
ATOM 7174 N N . ASP A 1 927 ? 16.299 -21.769 26.649 1.00 83.06 927 ASP A N 1
ATOM 7175 C CA . ASP A 1 927 ? 17.138 -22.974 26.618 1.00 83.06 927 ASP A CA 1
ATOM 7176 C C . ASP A 1 927 ? 16.339 -24.195 27.126 1.00 83.06 927 ASP A C 1
ATOM 7178 O O . ASP A 1 927 ? 15.934 -24.199 28.295 1.00 83.06 927 ASP A O 1
ATOM 7182 N N . PRO A 1 928 ? 16.148 -25.250 26.307 1.00 83.81 928 PRO A N 1
ATOM 7183 C CA . PRO A 1 928 ? 15.400 -26.449 26.678 1.00 83.81 928 PRO A CA 1
ATOM 7184 C C . PRO A 1 928 ? 15.900 -27.124 27.961 1.00 83.81 928 PRO A C 1
ATOM 7186 O O . PRO A 1 928 ? 15.116 -27.742 28.675 1.00 83.81 928 PRO A O 1
ATOM 7189 N N . SER A 1 929 ? 17.186 -26.975 28.298 1.00 80.44 929 SER A N 1
ATOM 7190 C CA . SER A 1 929 ? 17.760 -27.535 29.531 1.00 80.44 929 SER A CA 1
ATOM 7191 C C . SER A 1 929 ? 17.335 -26.804 30.806 1.00 80.44 929 SER A C 1
ATOM 7193 O O . SER A 1 929 ? 17.426 -27.370 31.890 1.00 80.44 929 SER A O 1
ATOM 7195 N N . ARG A 1 930 ? 16.847 -25.562 30.693 1.00 82.56 930 ARG A N 1
ATOM 7196 C CA . ARG A 1 930 ? 16.228 -24.828 31.810 1.00 82.56 930 ARG A CA 1
ATOM 7197 C C . ARG A 1 930 ? 14.743 -25.145 31.958 1.00 82.56 930 ARG A C 1
ATOM 7199 O O . ARG A 1 930 ? 14.177 -24.845 33.002 1.00 82.56 930 ARG A O 1
ATOM 7206 N N . VAL A 1 931 ? 14.141 -25.691 30.903 1.00 85.19 931 VAL A N 1
ATOM 7207 C CA . VAL A 1 931 ? 12.711 -25.986 30.793 1.00 85.19 931 VAL A CA 1
ATOM 7208 C C . VAL A 1 931 ? 12.396 -27.423 31.191 1.00 85.19 931 VAL A C 1
ATOM 7210 O O . VAL A 1 931 ? 11.318 -27.669 31.711 1.00 85.19 931 VAL A O 1
ATOM 7213 N N . ALA A 1 932 ? 13.297 -28.372 30.948 1.00 84.00 932 ALA A N 1
ATOM 7214 C CA . ALA A 1 932 ? 13.113 -29.771 31.322 1.00 84.00 932 ALA A CA 1
ATOM 7215 C C . ALA A 1 932 ? 13.604 -30.052 32.750 1.00 84.00 932 ALA A C 1
ATOM 7217 O O . ALA A 1 932 ? 14.651 -29.545 33.158 1.00 84.00 932 ALA A O 1
ATOM 7218 N N . ASP A 1 933 ? 12.895 -30.909 33.489 1.00 78.62 933 ASP A N 1
ATOM 7219 C CA . ASP A 1 933 ? 13.323 -31.385 34.815 1.00 78.62 933 ASP A CA 1
ATOM 7220 C C . ASP A 1 933 ? 14.415 -32.476 34.696 1.00 78.62 933 ASP A C 1
ATOM 7222 O O . ASP A 1 933 ? 14.195 -33.661 34.950 1.00 78.62 933 ASP A O 1
ATOM 7226 N N . GLY A 1 934 ? 15.596 -32.079 34.205 1.00 77.25 934 GLY A N 1
ATOM 7227 C CA . GLY A 1 934 ? 16.765 -32.942 33.980 1.00 77.25 934 GLY A CA 1
ATOM 7228 C C . GLY A 1 934 ? 17.146 -33.135 32.504 1.00 77.25 934 GLY A C 1
ATOM 7229 O O . GLY A 1 934 ? 16.347 -32.913 31.596 1.00 77.25 934 GLY A O 1
ATOM 7230 N N . GLU A 1 935 ? 18.390 -33.559 32.238 1.00 70.38 935 GLU A N 1
ATOM 7231 C CA . GLU A 1 935 ? 18.907 -33.718 30.862 1.00 70.38 935 GLU A CA 1
ATOM 7232 C C . GLU A 1 935 ? 18.153 -34.787 30.052 1.00 70.38 935 GLU A C 1
ATOM 7234 O O . GLU A 1 935 ? 17.883 -34.574 28.870 1.00 70.38 935 GLU A O 1
ATOM 7239 N N . ASP A 1 936 ? 17.729 -35.884 30.688 1.00 71.38 936 ASP A N 1
ATOM 7240 C CA . ASP A 1 936 ? 16.952 -36.949 30.034 1.00 71.38 936 ASP A CA 1
ATOM 7241 C C . ASP A 1 936 ? 15.510 -36.513 29.698 1.00 71.38 936 ASP A C 1
ATOM 7243 O O . ASP A 1 936 ? 14.865 -37.090 28.820 1.00 71.38 936 ASP A O 1
ATOM 7247 N N . ALA A 1 937 ? 14.999 -35.467 30.359 1.00 72.81 937 ALA A N 1
ATOM 7248 C CA . ALA A 1 937 ? 13.652 -34.941 30.143 1.00 72.81 937 ALA A CA 1
ATOM 7249 C C . ALA A 1 937 ? 13.560 -34.015 28.913 1.00 72.81 937 ALA A C 1
ATOM 7251 O O . ALA A 1 937 ? 12.467 -33.805 28.382 1.00 72.81 937 ALA A O 1
ATOM 7252 N N . VAL A 1 938 ? 14.688 -33.525 28.384 1.00 77.19 938 VAL A N 1
ATOM 7253 C CA . VAL A 1 938 ? 14.723 -32.642 27.202 1.00 77.19 938 VAL A CA 1
ATOM 7254 C C . VAL A 1 938 ? 14.134 -33.329 25.961 1.00 77.19 938 VAL A C 1
ATOM 7256 O O . VAL A 1 938 ? 13.398 -32.707 25.196 1.00 77.19 938 VAL A O 1
ATOM 7259 N N . ALA A 1 939 ? 14.378 -34.634 25.798 1.00 72.56 939 ALA A N 1
ATOM 7260 C CA . ALA A 1 939 ? 13.838 -35.434 24.694 1.00 72.56 939 ALA A CA 1
ATOM 7261 C C . ALA A 1 939 ? 12.309 -35.632 24.763 1.00 72.56 939 ALA A C 1
ATOM 7263 O O . ALA A 1 939 ? 11.699 -36.110 23.809 1.00 72.56 939 ALA A O 1
ATOM 7264 N N . SER A 1 940 ? 11.696 -35.267 25.891 1.00 79.62 940 SER A N 1
ATOM 7265 C CA . SER A 1 940 ? 10.279 -35.473 26.190 1.00 79.62 940 SER A CA 1
ATOM 7266 C C . SER A 1 940 ? 9.473 -34.178 26.278 1.00 79.62 940 SER A C 1
ATOM 7268 O O . SER A 1 940 ? 8.362 -34.213 26.787 1.00 79.62 940 SER A O 1
ATOM 7270 N N . LEU A 1 941 ? 10.018 -33.049 25.811 1.00 85.38 941 LEU A N 1
ATOM 7271 C CA . LEU A 1 941 ? 9.318 -31.757 25.798 1.00 85.38 941 LEU A CA 1
ATOM 7272 C C . LEU A 1 941 ? 8.246 -31.682 24.695 1.00 85.38 941 LEU A C 1
ATOM 7274 O O . LEU A 1 941 ? 7.221 -31.025 24.854 1.00 85.38 941 LEU A O 1
ATOM 7278 N N . ALA A 1 942 ? 8.444 -32.392 23.586 1.00 87.44 942 ALA A N 1
ATOM 7279 C CA . ALA A 1 942 ? 7.465 -32.505 22.511 1.00 87.44 942 ALA A CA 1
ATOM 7280 C C . ALA A 1 942 ? 7.528 -33.896 21.868 1.00 87.44 942 ALA A C 1
ATOM 7282 O O . ALA A 1 942 ? 8.560 -34.563 21.921 1.00 87.44 942 ALA A O 1
ATOM 7283 N N . SER A 1 943 ? 6.451 -34.332 21.225 1.00 88.50 943 SER A N 1
ATOM 7284 C CA . SER A 1 943 ? 6.451 -35.449 20.280 1.00 88.50 943 SER A CA 1
ATOM 7285 C C . SER A 1 943 ? 6.548 -34.889 18.858 1.00 88.50 943 SER A C 1
ATOM 7287 O O . SER A 1 943 ? 6.113 -33.768 18.593 1.00 88.50 943 SER A O 1
ATOM 7289 N N . VAL A 1 944 ? 7.159 -35.637 17.938 1.00 90.31 944 VAL A N 1
ATOM 7290 C CA . VAL A 1 944 ? 7.139 -35.301 16.512 1.00 90.31 944 VAL A CA 1
ATOM 7291 C C . VAL A 1 944 ? 6.760 -36.521 15.702 1.00 90.31 944 VAL A C 1
ATOM 7293 O O . VAL A 1 944 ? 7.389 -37.576 15.803 1.00 90.31 944 VAL A O 1
ATOM 7296 N N . SER A 1 945 ? 5.727 -36.361 14.888 1.00 89.75 945 SER A N 1
ATOM 7297 C CA . SER A 1 945 ? 5.190 -37.411 14.035 1.00 89.75 945 SER A CA 1
ATOM 7298 C C . SER A 1 945 ? 5.114 -36.916 12.600 1.00 89.75 945 SER A C 1
ATOM 7300 O O . SER A 1 945 ? 4.634 -35.819 12.337 1.00 89.75 945 SER A O 1
ATOM 7302 N N . LEU A 1 946 ? 5.565 -37.729 11.655 1.00 86.94 946 LEU A N 1
ATOM 7303 C CA . LEU A 1 946 ? 5.301 -37.523 10.239 1.00 86.94 946 LEU A CA 1
ATOM 7304 C C . LEU A 1 946 ? 3.995 -38.235 9.895 1.00 86.94 946 LEU A C 1
ATOM 7306 O O . LEU A 1 946 ? 3.916 -39.455 10.040 1.00 86.94 946 LEU A O 1
ATOM 7310 N N . VAL A 1 947 ? 2.991 -37.506 9.421 1.00 88.44 947 VAL A N 1
ATOM 7311 C CA . VAL A 1 947 ? 1.724 -38.075 8.949 1.00 88.44 947 VAL A CA 1
ATOM 7312 C C . VAL A 1 947 ? 1.600 -37.968 7.435 1.00 88.44 947 VAL A C 1
ATOM 7314 O O . VAL A 1 947 ? 2.109 -37.034 6.811 1.00 88.44 947 VAL A O 1
ATOM 7317 N N . ASP A 1 948 ? 0.943 -38.952 6.829 1.00 87.19 948 ASP A N 1
ATOM 7318 C CA . ASP A 1 948 ? 0.569 -38.896 5.418 1.00 87.19 948 ASP A CA 1
ATOM 7319 C C . ASP A 1 948 ? -0.684 -38.024 5.196 1.00 87.19 948 ASP A C 1
ATOM 7321 O O . ASP A 1 948 ? -1.310 -37.532 6.134 1.00 87.19 948 ASP A O 1
ATOM 7325 N N . ARG A 1 949 ? -1.093 -37.858 3.932 1.00 83.75 949 ARG A N 1
ATOM 7326 C CA . ARG A 1 949 ? -2.297 -37.097 3.549 1.00 83.75 949 ARG A CA 1
ATOM 7327 C C . ARG A 1 949 ? -3.603 -37.606 4.189 1.00 83.75 949 ARG A C 1
ATOM 7329 O O . ARG A 1 949 ? -4.586 -36.872 4.208 1.00 83.75 949 ARG A O 1
ATOM 7336 N N . ASN A 1 950 ? -3.642 -38.846 4.676 1.00 85.12 950 ASN A N 1
ATOM 7337 C CA . ASN A 1 950 ? -4.811 -39.418 5.347 1.00 85.12 950 ASN A CA 1
ATOM 7338 C C . ASN A 1 950 ? -4.744 -39.250 6.876 1.00 85.12 950 ASN A C 1
ATOM 7340 O O . ASN A 1 950 ? -5.621 -39.761 7.573 1.00 85.12 950 ASN A O 1
ATOM 7344 N N . GLY A 1 951 ? -3.713 -38.576 7.397 1.00 83.56 951 GLY A N 1
ATOM 7345 C CA . GLY A 1 951 ? -3.471 -38.415 8.829 1.00 83.56 951 GLY A CA 1
ATOM 7346 C C . GLY A 1 951 ? -2.893 -39.662 9.502 1.00 83.56 951 GLY A C 1
ATOM 7347 O O . GLY A 1 951 ? -2.853 -39.723 10.729 1.00 83.56 951 GLY A O 1
ATOM 7348 N N . ALA A 1 952 ? -2.454 -40.674 8.743 1.00 85.69 952 ALA A N 1
ATOM 7349 C CA . ALA A 1 952 ? -1.829 -41.855 9.326 1.00 85.69 952 ALA A CA 1
ATOM 7350 C C . ALA A 1 952 ? -0.374 -41.544 9.699 1.00 85.69 952 ALA A C 1
ATOM 7352 O O . ALA A 1 952 ? 0.394 -41.068 8.862 1.00 85.69 952 ALA A O 1
ATOM 7353 N N . VAL A 1 953 ? 0.013 -41.838 10.943 1.00 85.81 953 VAL A N 1
ATOM 7354 C CA . VAL A 1 953 ? 1.399 -41.692 11.413 1.00 85.81 953 VAL A CA 1
ATOM 7355 C C . VAL A 1 953 ? 2.294 -42.668 10.653 1.00 85.81 953 VAL A C 1
ATOM 7357 O O . VAL A 1 953 ? 2.162 -43.885 10.779 1.00 85.81 953 VAL A O 1
ATOM 7360 N N . VAL A 1 954 ? 3.196 -42.112 9.851 1.00 85.25 954 VAL A N 1
ATOM 7361 C CA . VAL A 1 954 ? 4.191 -42.832 9.051 1.00 85.25 954 VAL A CA 1
ATOM 7362 C C . VAL A 1 954 ? 5.427 -43.124 9.894 1.00 85.25 954 VAL A C 1
ATOM 7364 O O . VAL A 1 954 ? 5.968 -44.225 9.836 1.00 85.25 954 VAL A O 1
ATOM 7367 N N . GLU A 1 955 ? 5.868 -42.148 10.690 1.00 84.62 955 GLU A N 1
ATOM 7368 C CA . GLU A 1 955 ? 7.063 -42.259 11.526 1.00 84.62 955 GLU A CA 1
ATOM 7369 C C . GLU A 1 955 ? 6.990 -41.302 12.720 1.00 84.62 955 GLU A C 1
ATOM 7371 O O . GLU A 1 955 ? 6.417 -40.219 12.616 1.00 84.62 955 GLU A O 1
ATOM 7376 N N . THR A 1 956 ? 7.598 -41.682 13.842 1.00 85.75 956 THR A N 1
ATOM 7377 C CA . THR A 1 956 ? 7.766 -40.832 15.028 1.00 85.75 956 THR A CA 1
ATOM 7378 C C . THR A 1 956 ? 9.251 -40.595 15.272 1.00 85.75 956 THR A C 1
ATOM 7380 O O . THR A 1 956 ? 10.015 -41.559 15.351 1.00 85.75 956 THR A O 1
ATOM 7383 N N . GLY A 1 957 ? 9.663 -39.337 15.402 1.00 81.81 957 GLY A N 1
ATOM 7384 C CA . GLY A 1 957 ? 11.049 -38.969 15.694 1.00 81.81 957 GLY A CA 1
ATOM 7385 C C . GLY A 1 957 ? 11.291 -38.806 17.190 1.00 81.81 957 GLY A C 1
ATOM 7386 O O . GLY A 1 957 ? 10.386 -38.454 17.945 1.00 81.81 957 GLY A O 1
ATOM 7387 N N . THR A 1 958 ? 12.531 -39.029 17.620 1.00 77.81 958 THR A N 1
ATOM 7388 C CA . THR A 1 958 ? 13.005 -38.640 18.953 1.00 77.81 958 THR A CA 1
ATOM 7389 C C . THR A 1 958 ? 13.815 -37.353 18.850 1.00 77.81 958 THR A C 1
ATOM 7391 O O . THR A 1 958 ? 14.597 -37.181 17.912 1.00 77.81 958 THR A O 1
ATOM 7394 N N . TRP A 1 959 ? 13.627 -36.442 19.802 1.00 81.75 959 TRP A N 1
ATOM 7395 C CA . TRP A 1 959 ? 14.392 -35.201 19.864 1.00 81.75 959 TRP A CA 1
ATOM 7396 C C . TRP A 1 959 ? 15.773 -35.441 20.464 1.00 81.75 959 TRP A C 1
ATOM 7398 O O . TRP A 1 959 ? 15.912 -36.095 21.496 1.00 81.75 959 TRP A O 1
ATOM 7408 N N . GLU A 1 960 ? 16.781 -34.846 19.845 1.00 79.88 960 GLU A N 1
ATOM 7409 C CA . GLU A 1 960 ? 18.138 -34.747 20.362 1.00 79.88 960 GLU A CA 1
ATOM 7410 C C . GLU A 1 960 ? 18.487 -33.266 20.554 1.00 79.88 960 GLU A C 1
ATOM 7412 O O . GLU A 1 960 ? 18.052 -32.387 19.800 1.00 79.88 960 GLU A O 1
ATOM 7417 N N . ARG A 1 961 ? 19.276 -32.963 21.586 1.00 74.38 961 ARG A N 1
ATOM 7418 C CA . ARG A 1 961 ? 19.794 -31.610 21.803 1.00 74.38 961 ARG A CA 1
ATOM 7419 C C . ARG A 1 961 ? 20.851 -31.318 20.738 1.00 74.38 961 ARG A C 1
ATOM 7421 O O . ARG A 1 961 ? 21.821 -32.060 20.622 1.00 74.38 961 ARG A O 1
ATOM 7428 N N . ALA A 1 962 ? 20.694 -30.230 19.988 1.00 72.50 962 ALA A N 1
ATOM 7429 C CA . ALA A 1 962 ? 21.779 -29.744 19.142 1.00 72.50 962 ALA A CA 1
ATOM 7430 C C . ALA A 1 962 ? 22.853 -29.064 20.010 1.00 72.50 962 ALA A C 1
ATOM 7432 O O . ALA A 1 962 ? 22.517 -28.366 20.969 1.00 72.50 962 ALA A O 1
ATOM 7433 N N . ASP A 1 963 ? 24.135 -29.280 19.694 1.00 65.56 963 ASP A N 1
ATOM 7434 C CA . ASP A 1 963 ? 25.273 -28.813 20.499 1.00 65.56 963 ASP A CA 1
ATOM 7435 C C . ASP A 1 963 ? 25.143 -27.345 20.947 1.00 65.56 963 ASP A C 1
ATOM 7437 O O . ASP A 1 963 ? 24.748 -26.455 20.182 1.00 65.56 963 ASP A O 1
ATOM 7441 N N . SER A 1 964 ? 25.539 -27.085 22.197 1.00 53.84 964 SER A N 1
ATOM 7442 C CA . SER A 1 964 ? 25.373 -25.816 22.928 1.00 53.84 964 SER A CA 1
ATOM 7443 C C . SER A 1 964 ? 25.963 -24.576 22.240 1.00 53.84 964 SER A C 1
ATOM 7445 O O . SER A 1 964 ? 25.561 -23.458 22.555 1.00 53.84 964 SER A O 1
ATOM 7447 N N . ALA A 1 965 ? 26.851 -24.747 21.257 1.00 57.59 965 ALA A N 1
ATOM 7448 C CA . ALA A 1 965 ? 27.393 -23.660 20.441 1.00 57.59 965 ALA A CA 1
ATOM 7449 C C . ALA A 1 965 ? 26.368 -23.026 19.473 1.00 57.59 965 ALA A C 1
ATOM 7451 O O . ALA A 1 965 ? 26.647 -21.975 18.902 1.00 57.59 965 ALA A O 1
ATOM 7452 N N . SER A 1 966 ? 25.202 -23.649 19.271 1.00 53.56 966 SER A N 1
ATOM 7453 C CA . SER A 1 966 ? 24.261 -23.304 18.193 1.00 53.56 966 SER A CA 1
ATOM 7454 C C . SER A 1 966 ? 22.928 -22.678 18.644 1.00 53.56 966 SER A C 1
ATOM 7456 O O . SER A 1 966 ? 22.004 -22.559 17.844 1.00 53.56 966 SER A O 1
ATOM 7458 N N . GLY A 1 967 ? 22.833 -22.211 19.895 1.00 56.03 967 GLY A N 1
ATOM 7459 C CA . GLY A 1 967 ? 21.706 -21.381 20.353 1.00 56.03 967 GLY A CA 1
ATOM 7460 C C . GLY A 1 967 ? 20.527 -22.124 20.994 1.00 56.03 967 GLY A C 1
ATOM 7461 O O . GLY A 1 967 ? 19.466 -21.531 21.138 1.00 56.03 967 GLY A O 1
ATOM 7462 N N . GLY A 1 968 ? 20.701 -23.384 21.413 1.00 66.25 968 GLY A N 1
ATOM 7463 C CA . GLY A 1 968 ? 19.748 -24.067 22.302 1.00 66.25 968 GLY A CA 1
ATOM 7464 C C . GLY A 1 968 ? 18.421 -24.484 21.655 1.00 66.25 968 GLY A C 1
ATOM 7465 O O . GLY A 1 968 ? 17.368 -24.232 22.223 1.00 66.25 968 GLY A O 1
ATOM 7466 N N . TYR A 1 969 ? 18.452 -25.138 20.492 1.00 81.00 969 TYR A N 1
ATOM 7467 C CA . TYR A 1 969 ? 17.260 -25.717 19.855 1.00 81.00 969 TYR A CA 1
ATOM 7468 C C . TYR A 1 969 ? 17.222 -27.249 19.982 1.00 81.00 969 TYR A C 1
ATOM 7470 O O . TYR A 1 969 ? 18.251 -27.902 20.195 1.00 81.00 969 TYR A O 1
ATOM 7478 N N . LEU A 1 970 ? 16.030 -27.829 19.826 1.00 82.25 970 LEU A N 1
ATOM 7479 C CA . LEU A 1 970 ? 15.836 -29.274 19.701 1.00 82.25 970 LEU A CA 1
ATOM 7480 C C . LEU A 1 970 ? 15.883 -29.673 18.229 1.00 82.25 970 LEU A C 1
ATOM 7482 O O . LEU A 1 970 ? 15.316 -28.996 17.367 1.00 82.25 970 LEU A O 1
ATOM 7486 N N . LYS A 1 971 ? 16.558 -30.784 17.941 1.00 84.75 971 LYS A N 1
ATOM 7487 C CA . LYS A 1 971 ? 16.647 -31.358 16.603 1.00 84.75 971 LYS A CA 1
ATOM 7488 C C . LYS A 1 971 ? 16.052 -32.757 16.619 1.00 84.75 971 LYS A C 1
ATOM 7490 O O . LYS A 1 971 ? 16.549 -33.622 17.329 1.00 84.75 971 LYS A O 1
ATOM 7495 N N . ALA A 1 972 ? 15.024 -32.999 15.817 1.00 84.81 972 ALA A N 1
ATOM 7496 C CA . ALA A 1 972 ? 14.545 -34.352 15.562 1.00 84.81 972 ALA A CA 1
ATOM 7497 C C . ALA A 1 972 ? 14.965 -34.794 14.167 1.00 84.81 972 ALA A C 1
ATOM 7499 O O . ALA A 1 972 ? 14.846 -34.040 13.199 1.00 84.81 972 ALA A O 1
ATOM 7500 N N . THR A 1 973 ? 15.442 -36.029 14.077 1.00 81.44 973 THR A N 1
ATOM 7501 C CA . THR A 1 973 ? 15.803 -36.662 12.812 1.00 81.44 973 THR A CA 1
ATOM 7502 C C . THR A 1 973 ? 14.732 -37.700 12.493 1.00 81.44 973 THR A C 1
ATOM 7504 O O . THR A 1 973 ? 14.653 -38.724 13.165 1.00 81.44 973 THR A O 1
ATOM 7507 N N . LEU A 1 974 ? 13.891 -37.433 11.491 1.00 82.50 974 LEU A N 1
ATOM 7508 C CA . LEU A 1 974 ? 12.905 -38.393 10.985 1.00 82.50 974 LEU A CA 1
ATOM 7509 C C . LEU A 1 974 ? 13.585 -39.253 9.907 1.00 82.50 974 LEU A C 1
ATOM 7511 O O . LEU A 1 974 ? 14.003 -38.748 8.854 1.00 82.50 974 LEU A O 1
ATOM 7515 N N . GLY A 1 975 ? 13.773 -40.537 10.209 1.00 66.19 975 GLY A N 1
ATOM 7516 C CA . GLY A 1 975 ? 14.531 -41.520 9.439 1.00 66.19 975 GLY A CA 1
ATOM 7517 C C . GLY A 1 975 ? 13.703 -42.163 8.331 1.00 66.19 975 GLY A C 1
ATOM 7518 O O . GLY A 1 975 ? 13.482 -43.373 8.314 1.00 66.19 975 GLY A O 1
ATOM 7519 N N . ILE A 1 976 ? 13.272 -41.368 7.355 1.00 61.00 976 ILE A N 1
ATOM 7520 C CA . ILE A 1 976 ? 12.293 -41.851 6.383 1.00 61.00 976 ILE A CA 1
ATOM 7521 C C . ILE A 1 976 ? 12.924 -42.859 5.407 1.00 61.00 976 ILE A C 1
ATOM 7523 O O . ILE A 1 976 ? 13.605 -42.489 4.449 1.00 61.00 976 ILE A O 1
ATOM 7527 N N . SER A 1 977 ? 12.608 -44.146 5.587 1.00 54.34 977 SER A N 1
ATOM 7528 C CA . SER A 1 977 ? 12.814 -45.201 4.575 1.00 54.34 977 SER A CA 1
ATOM 7529 C C . SER A 1 977 ? 11.741 -45.203 3.468 1.00 54.34 977 SER A C 1
ATOM 7531 O O . SER A 1 977 ? 11.851 -45.929 2.478 1.00 54.34 977 SER A O 1
ATOM 7533 N N . HIS A 1 978 ? 10.696 -44.380 3.601 1.00 55.25 978 HIS A N 1
ATOM 7534 C CA . HIS A 1 978 ? 9.579 -44.331 2.660 1.00 55.25 978 HIS A CA 1
ATOM 7535 C C . HIS A 1 978 ? 9.934 -43.602 1.358 1.00 55.25 978 HIS A C 1
ATOM 7537 O O . HIS A 1 978 ? 10.385 -42.459 1.345 1.00 55.25 978 HIS A O 1
ATOM 7543 N N . THR A 1 979 ? 9.690 -44.281 0.237 1.00 56.28 979 THR A N 1
ATOM 7544 C CA . THR A 1 979 ? 9.976 -43.847 -1.141 1.00 56.28 979 THR A CA 1
ATOM 7545 C C . THR A 1 979 ? 8.765 -43.232 -1.854 1.00 56.28 979 THR A C 1
ATOM 7547 O O . THR A 1 979 ? 8.842 -42.938 -3.046 1.00 56.28 979 THR A O 1
ATOM 7550 N N . VAL A 1 980 ? 7.637 -43.044 -1.158 1.00 64.31 980 VAL A N 1
ATOM 7551 C CA . VAL A 1 980 ? 6.369 -42.641 -1.782 1.00 64.31 980 VAL A CA 1
ATOM 7552 C C . VAL A 1 980 ? 6.302 -41.109 -1.912 1.00 64.31 980 VAL A C 1
ATOM 7554 O O . VAL A 1 980 ? 6.374 -40.411 -0.899 1.00 64.31 980 VAL A O 1
ATOM 7557 N N . PRO A 1 981 ? 6.189 -40.546 -3.126 1.00 66.00 981 PRO A N 1
ATOM 7558 C CA . PRO A 1 981 ? 5.913 -39.122 -3.303 1.00 66.00 981 PRO A CA 1
ATOM 7559 C C . PRO A 1 981 ? 4.520 -38.760 -2.794 1.00 66.00 981 PRO A C 1
ATOM 7561 O O . PRO A 1 981 ? 3.568 -39.517 -2.977 1.00 66.00 981 PRO A O 1
ATOM 7564 N N . GLY A 1 982 ? 4.399 -37.591 -2.175 1.00 75.56 982 GLY A N 1
ATOM 7565 C CA . GLY A 1 982 ? 3.152 -37.153 -1.562 1.00 75.56 982 GLY A CA 1
ATOM 7566 C C . GLY A 1 982 ? 3.314 -35.887 -0.732 1.00 75.56 982 GLY A C 1
ATOM 7567 O O . GLY A 1 982 ? 4.428 -35.422 -0.484 1.00 75.56 982 GLY A O 1
ATOM 7568 N N . GLN A 1 983 ? 2.177 -35.331 -0.324 1.00 78.62 983 GLN A N 1
ATOM 7569 C CA . GLN A 1 983 ? 2.121 -34.337 0.740 1.00 78.62 983 GLN A CA 1
ATOM 7570 C C . GLN A 1 983 ? 2.120 -35.076 2.074 1.00 78.62 983 GLN A C 1
ATOM 7572 O O . GLN A 1 983 ? 1.301 -35.973 2.286 1.00 78.62 983 GLN A O 1
ATOM 7577 N N . TYR A 1 984 ? 3.065 -34.706 2.921 1.00 86.00 984 TYR A N 1
ATOM 7578 C CA . TYR A 1 984 ? 3.164 -35.136 4.303 1.00 86.00 984 TYR A CA 1
ATOM 7579 C C . TYR A 1 984 ? 2.981 -33.918 5.192 1.00 86.00 984 TYR A C 1
ATOM 7581 O O . TYR A 1 984 ? 3.229 -32.791 4.759 1.00 86.00 984 TYR A O 1
ATOM 7589 N N . SER A 1 985 ? 2.626 -34.158 6.441 1.00 87.69 985 SER A N 1
ATOM 7590 C CA . SER A 1 985 ? 2.636 -33.128 7.466 1.00 87.69 985 SER A CA 1
ATOM 7591 C C . SER A 1 985 ? 3.479 -33.594 8.641 1.00 87.69 985 SER A C 1
ATOM 7593 O O . SER A 1 985 ? 3.443 -34.761 9.023 1.00 87.69 985 SER A O 1
ATOM 7595 N N . ILE A 1 986 ? 4.276 -32.695 9.201 1.00 89.44 986 ILE A N 1
ATOM 7596 C CA . ILE A 1 986 ? 4.972 -32.921 10.464 1.00 89.44 986 ILE A CA 1
ATOM 7597 C C . ILE A 1 986 ? 4.069 -32.365 11.558 1.00 89.44 986 ILE A C 1
ATOM 7599 O O . ILE A 1 986 ? 3.805 -31.165 11.575 1.00 89.44 986 ILE A O 1
ATOM 7603 N N . LEU A 1 987 ? 3.593 -33.237 12.442 1.00 90.44 987 LEU A N 1
ATOM 7604 C CA . LEU A 1 987 ? 2.834 -32.882 13.633 1.00 90.44 987 LEU A CA 1
ATOM 7605 C C . LEU A 1 987 ? 3.789 -32.806 14.817 1.00 90.44 987 LEU A C 1
ATOM 7607 O O . LEU A 1 987 ? 4.469 -33.787 15.128 1.00 90.44 987 LEU A O 1
ATOM 7611 N N . VAL A 1 988 ? 3.839 -31.647 15.463 1.00 90.94 988 VAL A N 1
ATOM 7612 C CA . VAL A 1 988 ? 4.583 -31.440 16.705 1.00 90.94 988 VAL A CA 1
ATOM 7613 C C . VAL A 1 988 ? 3.591 -31.213 17.836 1.00 90.94 988 VAL A C 1
ATOM 7615 O O . VAL A 1 988 ? 2.841 -30.237 17.808 1.00 90.94 988 VAL A O 1
ATOM 7618 N N . GLU A 1 989 ? 3.598 -32.105 18.826 1.00 89.94 989 GLU A N 1
ATOM 7619 C CA . GLU A 1 989 ? 2.696 -32.040 19.980 1.00 89.94 989 GLU A CA 1
ATOM 7620 C C . GLU A 1 989 ? 3.496 -31.734 21.255 1.00 89.94 989 GLU A C 1
ATOM 7622 O O . GLU A 1 989 ? 4.454 -32.452 21.555 1.00 89.94 989 GLU A O 1
ATOM 7627 N N . PRO A 1 990 ? 3.148 -30.697 22.032 1.00 88.31 990 PRO A N 1
ATOM 7628 C CA . PRO A 1 990 ? 3.780 -30.452 23.324 1.00 88.31 990 PRO A CA 1
ATOM 7629 C C . PRO A 1 990 ? 3.471 -31.578 24.324 1.00 88.31 990 PRO A C 1
ATOM 7631 O O . PRO A 1 990 ? 2.355 -32.086 24.390 1.00 88.31 990 PRO A O 1
ATOM 7634 N N . ILE A 1 991 ? 4.450 -31.953 25.153 1.00 84.75 991 ILE A N 1
ATOM 7635 C CA . ILE A 1 991 ? 4.273 -32.948 26.220 1.00 84.75 991 ILE A CA 1
ATOM 7636 C C . ILE A 1 991 ? 4.446 -32.242 27.571 1.00 84.75 991 ILE A C 1
ATOM 7638 O O . ILE A 1 991 ? 5.553 -31.961 28.020 1.00 84.75 991 ILE A O 1
ATOM 7642 N N . ALA A 1 992 ? 3.336 -31.973 28.260 1.00 73.12 992 ALA A N 1
ATOM 7643 C CA . ALA A 1 992 ? 3.332 -31.170 29.490 1.00 73.12 992 ALA A CA 1
ATOM 7644 C C . ALA A 1 992 ? 3.970 -31.849 30.722 1.00 73.12 992 ALA A C 1
ATOM 7646 O O . ALA A 1 992 ? 4.221 -31.195 31.729 1.00 73.12 992 ALA A O 1
ATOM 7647 N N . LYS A 1 993 ? 4.213 -33.165 30.682 1.00 72.94 993 LYS A N 1
ATOM 7648 C CA . LYS A 1 993 ? 4.470 -33.971 31.888 1.00 72.94 993 LYS A CA 1
ATOM 7649 C C . LYS A 1 993 ? 5.836 -33.728 32.557 1.00 72.94 993 LYS A C 1
ATOM 7651 O O . LYS A 1 993 ? 5.993 -34.125 33.705 1.00 72.94 993 LYS A O 1
ATOM 7656 N N . ASN A 1 994 ? 6.790 -33.087 31.874 1.00 72.19 994 ASN A N 1
ATOM 7657 C CA . ASN A 1 994 ? 8.199 -33.036 32.299 1.00 72.19 994 ASN A CA 1
ATOM 7658 C C . ASN A 1 994 ? 8.812 -31.617 32.295 1.00 72.19 994 ASN A C 1
ATOM 7660 O O . ASN A 1 994 ? 10.021 -31.462 32.106 1.00 72.19 994 ASN A O 1
ATOM 7664 N N . LEU A 1 995 ? 7.988 -30.580 32.475 1.00 82.88 995 LEU A N 1
ATOM 7665 C CA . LEU A 1 995 ? 8.463 -29.200 32.608 1.00 82.88 995 LEU A CA 1
ATOM 7666 C C . LEU A 1 995 ? 9.001 -28.939 34.025 1.00 82.88 995 LEU A C 1
ATOM 7668 O O . LEU A 1 995 ? 8.383 -29.331 35.012 1.00 82.88 995 LEU A O 1
ATOM 7672 N N . ALA A 1 996 ? 10.133 -28.246 34.121 1.00 84.19 996 ALA A N 1
ATOM 7673 C CA . ALA A 1 996 ? 10.674 -27.723 35.365 1.00 84.19 996 ALA A CA 1
ATOM 7674 C C . ALA A 1 996 ? 9.708 -26.701 35.988 1.00 84.19 996 ALA A C 1
ATOM 7676 O O . ALA A 1 996 ? 8.955 -26.012 35.290 1.00 84.19 996 ALA A O 1
ATOM 7677 N N . VAL A 1 997 ? 9.757 -26.575 37.316 1.00 81.06 997 VAL A N 1
ATOM 7678 C CA . VAL A 1 997 ? 8.941 -25.611 38.067 1.00 81.06 997 VAL A CA 1
ATOM 7679 C C . VAL A 1 997 ? 9.166 -24.198 37.515 1.00 81.06 997 VAL A C 1
ATOM 7681 O O . VAL A 1 997 ? 10.303 -23.743 37.396 1.00 81.06 997 VAL A O 1
ATOM 7684 N N . GLY A 1 998 ? 8.075 -23.509 37.168 1.00 83.06 998 GLY A N 1
ATOM 7685 C CA . GLY A 1 998 ? 8.115 -22.167 36.579 1.00 83.06 998 GLY A CA 1
ATOM 7686 C C . GLY A 1 998 ? 7.952 -22.108 35.057 1.00 83.06 998 GLY A C 1
ATOM 7687 O O . GLY A 1 998 ? 8.126 -21.033 34.491 1.00 83.06 998 GLY A O 1
ATOM 7688 N N . TYR A 1 999 ? 7.578 -23.202 34.386 1.00 85.94 999 TYR A N 1
ATOM 7689 C CA . TYR A 1 999 ? 7.256 -23.205 32.953 1.00 85.94 999 TYR A CA 1
ATOM 7690 C C . TYR A 1 999 ? 5.932 -23.917 32.661 1.00 85.94 999 TYR A C 1
ATOM 7692 O O . TYR A 1 999 ? 5.618 -24.934 33.274 1.00 85.94 999 TYR A O 1
ATOM 7700 N N . GLN A 1 1000 ? 5.168 -23.407 31.694 1.00 88.75 1000 GLN A N 1
ATOM 7701 C CA . GLN A 1 1000 ? 3.935 -24.037 31.210 1.00 88.75 1000 GLN A CA 1
ATOM 7702 C C . GLN A 1 1000 ? 3.734 -23.710 29.723 1.00 88.75 1000 GLN A C 1
ATOM 7704 O O . GLN A 1 1000 ? 4.040 -22.601 29.289 1.00 88.75 1000 GLN A O 1
ATOM 7709 N N . TYR A 1 1001 ? 3.231 -24.655 28.921 1.00 86.81 1001 TYR A N 1
ATOM 7710 C CA . TYR A 1 1001 ? 2.899 -24.385 27.516 1.00 86.81 1001 TYR A CA 1
ATOM 7711 C C . TYR A 1 1001 ? 1.692 -23.451 27.403 1.00 86.81 1001 TYR A C 1
ATOM 7713 O O . TYR A 1 1001 ? 0.694 -23.645 28.094 1.00 86.81 1001 TYR A O 1
ATOM 7721 N N . LEU A 1 1002 ? 1.770 -22.468 26.500 1.00 84.56 1002 LEU A N 1
ATOM 7722 C CA . LEU A 1 1002 ? 0.686 -21.520 26.241 1.00 84.56 1002 LEU A CA 1
ATOM 7723 C C . LEU A 1 1002 ? -0.557 -22.238 25.699 1.00 84.56 1002 LEU A C 1
ATOM 7725 O O . LEU A 1 1002 ? -1.671 -21.983 26.137 1.00 84.56 1002 LEU A O 1
ATOM 7729 N N . ALA A 1 1003 ? -0.356 -23.178 24.779 1.00 82.94 1003 ALA A N 1
ATOM 7730 C CA . ALA A 1 1003 ? -1.417 -23.993 24.208 1.00 82.94 1003 ALA A CA 1
ATOM 7731 C C . ALA A 1 1003 ? -1.005 -25.476 24.259 1.00 82.94 1003 ALA A C 1
ATOM 7733 O O . ALA A 1 1003 ? -0.465 -25.990 23.279 1.00 82.94 1003 ALA A O 1
ATOM 7734 N N . PRO A 1 1004 ? -1.212 -26.162 25.401 1.00 81.25 1004 PRO A N 1
ATOM 7735 C CA . PRO A 1 1004 ? -0.778 -27.550 25.588 1.00 81.25 1004 PRO A CA 1
ATOM 7736 C C . PRO A 1 1004 ? -1.479 -28.538 24.642 1.00 81.25 1004 PRO A C 1
ATOM 7738 O O . PRO A 1 1004 ? -0.956 -29.622 24.417 1.00 81.25 1004 PRO A O 1
ATOM 7741 N N . ASP A 1 1005 ? -2.610 -28.142 24.050 1.00 82.56 1005 ASP A N 1
ATOM 7742 C CA . ASP A 1 1005 ? -3.370 -28.953 23.090 1.00 82.56 1005 ASP A CA 1
ATOM 7743 C C . ASP A 1 1005 ? -3.152 -28.525 21.623 1.00 82.56 1005 ASP A C 1
ATOM 7745 O O . ASP A 1 1005 ? -3.719 -29.120 20.704 1.00 82.56 1005 ASP A O 1
ATOM 7749 N N . LYS A 1 1006 ? -2.357 -27.473 21.363 1.00 83.38 1006 LYS A N 1
ATOM 7750 C CA . LYS A 1 1006 ? -2.109 -26.979 19.999 1.00 83.38 1006 LYS A CA 1
ATOM 7751 C C . LYS A 1 1006 ? -1.047 -27.844 19.329 1.00 83.38 1006 LYS A C 1
ATOM 7753 O O . LYS A 1 1006 ? 0.134 -27.763 19.657 1.00 83.38 1006 LYS A O 1
ATOM 7758 N N . ILE A 1 1007 ? -1.483 -28.631 18.353 1.00 86.62 1007 ILE A N 1
ATOM 7759 C CA . ILE A 1 1007 ? -0.604 -29.389 17.463 1.00 86.62 1007 ILE A CA 1
ATOM 7760 C C . ILE A 1 1007 ? -0.105 -28.443 16.371 1.00 86.62 1007 ILE A C 1
ATOM 7762 O O . ILE A 1 1007 ? -0.904 -27.879 15.620 1.00 86.62 1007 ILE A O 1
ATOM 7766 N N . THR A 1 1008 ? 1.210 -28.261 16.272 1.00 88.69 1008 THR A N 1
ATOM 7767 C CA . THR A 1 1008 ? 1.800 -27.476 15.182 1.00 88.69 1008 THR A CA 1
ATOM 7768 C C . THR A 1 1008 ? 1.992 -28.383 13.974 1.00 88.69 1008 THR A C 1
ATOM 7770 O O . THR A 1 1008 ? 2.776 -29.330 14.024 1.00 88.69 1008 THR A O 1
ATOM 7773 N N . GLU A 1 1009 ? 1.271 -28.089 12.893 1.00 88.75 1009 GLU A N 1
ATOM 7774 C CA . GLU A 1 1009 ? 1.355 -28.809 11.623 1.00 88.75 1009 GLU A CA 1
ATOM 7775 C C . GLU A 1 1009 ? 2.254 -28.057 10.631 1.00 88.75 1009 GLU A C 1
ATOM 7777 O O . GLU A 1 1009 ? 2.014 -26.890 10.318 1.00 88.75 1009 GLU A O 1
ATOM 7782 N N . VAL A 1 1010 ? 3.279 -28.730 10.102 1.00 87.00 1010 VAL A N 1
ATOM 7783 C CA . VAL A 1 1010 ? 4.134 -28.202 9.028 1.00 87.00 1010 VAL A CA 1
ATOM 7784 C C . VAL A 1 1010 ? 4.002 -29.086 7.797 1.00 87.00 1010 VAL A C 1
ATOM 7786 O O . VAL A 1 1010 ? 4.430 -30.241 7.801 1.00 87.00 1010 VAL A O 1
ATOM 7789 N N . ALA A 1 1011 ? 3.424 -28.540 6.727 1.00 83.44 1011 ALA A N 1
ATOM 7790 C CA . ALA A 1 1011 ? 3.278 -29.251 5.465 1.00 83.44 1011 ALA A CA 1
ATOM 7791 C C . ALA A 1 1011 ? 4.640 -29.432 4.773 1.00 83.44 1011 ALA A C 1
ATOM 7793 O O . ALA A 1 1011 ? 5.364 -28.472 4.510 1.00 83.44 1011 ALA A O 1
ATOM 7794 N N . VAL A 1 1012 ? 4.964 -30.672 4.417 1.00 81.25 1012 VAL A N 1
ATOM 7795 C CA . VAL A 1 1012 ? 6.160 -31.055 3.665 1.00 81.25 1012 VAL A CA 1
ATOM 7796 C C . VAL A 1 1012 ? 5.721 -31.756 2.389 1.00 81.25 1012 VAL A C 1
ATOM 7798 O O . VAL A 1 1012 ? 5.199 -32.871 2.400 1.00 81.25 1012 VAL A O 1
ATOM 7801 N N . THR A 1 1013 ? 5.947 -31.114 1.247 1.00 76.00 1013 THR A N 1
ATOM 7802 C CA . THR A 1 1013 ? 5.643 -31.731 -0.048 1.00 76.00 1013 THR A CA 1
ATOM 7803 C C . THR A 1 1013 ? 6.879 -32.435 -0.584 1.00 76.00 1013 THR A C 1
ATOM 7805 O O . THR A 1 1013 ? 7.870 -31.793 -0.925 1.00 76.00 1013 THR A O 1
ATOM 7808 N N . ARG A 1 1014 ? 6.814 -33.763 -0.716 1.00 68.31 1014 ARG A N 1
ATOM 7809 C CA . ARG A 1 1014 ? 7.858 -34.541 -1.386 1.00 68.31 1014 ARG A CA 1
ATOM 7810 C C . ARG A 1 1014 ? 7.493 -34.727 -2.852 1.00 68.31 1014 ARG A C 1
ATOM 7812 O O . ARG A 1 1014 ? 6.698 -35.601 -3.203 1.00 68.31 1014 ARG A O 1
ATOM 7819 N N . THR A 1 1015 ? 8.092 -33.921 -3.720 1.00 61.34 1015 THR A N 1
ATOM 7820 C CA . THR A 1 1015 ? 7.952 -34.067 -5.170 1.00 61.34 1015 THR A CA 1
ATOM 7821 C C . THR A 1 1015 ? 8.833 -35.223 -5.656 1.00 61.34 1015 THR A C 1
ATOM 7823 O O . THR A 1 1015 ? 10.055 -35.207 -5.520 1.00 61.34 1015 THR A O 1
ATOM 7826 N N . SER A 1 1016 ? 8.238 -36.276 -6.229 1.00 51.53 1016 SER A N 1
ATOM 7827 C CA . SER A 1 1016 ? 9.031 -37.201 -7.045 1.00 51.53 1016 SER A CA 1
ATOM 7828 C C . SER A 1 1016 ? 9.317 -36.529 -8.375 1.00 51.53 1016 SER A C 1
ATOM 7830 O O . SER A 1 1016 ? 8.388 -36.283 -9.145 1.00 51.53 1016 SER A O 1
ATOM 7832 N N . SER A 1 1017 ? 10.585 -36.338 -8.717 1.00 52.69 1017 SER A N 1
ATOM 7833 C CA . SER A 1 1017 ? 10.926 -36.379 -10.136 1.00 52.69 1017 SER A CA 1
ATOM 7834 C C . SER A 1 1017 ? 10.717 -37.819 -10.633 1.00 52.69 1017 SER A C 1
ATOM 7836 O O . SER A 1 1017 ? 11.026 -38.788 -9.930 1.00 52.69 1017 SER A O 1
ATOM 7838 N N . LEU A 1 1018 ? 10.166 -37.970 -11.841 1.00 53.00 1018 LEU A N 1
ATOM 7839 C CA . LEU A 1 1018 ? 9.922 -39.262 -12.501 1.00 53.00 1018 LEU A CA 1
ATOM 7840 C C . LEU A 1 1018 ? 11.178 -40.153 -12.592 1.00 53.00 1018 LEU A C 1
ATOM 7842 O O . LEU A 1 1018 ? 11.051 -41.364 -12.781 1.00 53.00 1018 LEU A O 1
ATOM 7846 N N . LEU A 1 1019 ? 12.373 -39.577 -12.416 1.00 52.34 1019 LEU A N 1
ATOM 7847 C CA . LEU A 1 1019 ? 13.657 -40.281 -12.414 1.00 52.34 1019 LEU A CA 1
ATOM 7848 C C . LEU A 1 1019 ? 13.934 -41.053 -11.109 1.00 52.34 1019 LEU A C 1
ATOM 7850 O O . LEU A 1 1019 ? 14.827 -41.896 -11.094 1.00 52.34 1019 LEU A O 1
ATOM 7854 N N . TYR A 1 1020 ? 13.168 -40.821 -10.035 1.00 56.03 1020 TYR A N 1
ATOM 7855 C CA . TYR A 1 1020 ? 13.418 -41.402 -8.705 1.00 56.03 1020 TYR A CA 1
ATOM 7856 C C . TYR A 1 1020 ? 12.503 -42.580 -8.334 1.00 56.03 1020 TYR A C 1
ATOM 7858 O O . TYR A 1 1020 ? 12.634 -43.140 -7.247 1.00 56.03 1020 TYR A O 1
ATOM 7866 N N . ASN A 1 1021 ? 11.583 -42.988 -9.218 1.00 54.16 1021 ASN A N 1
ATOM 7867 C CA . ASN A 1 1021 ? 10.726 -44.150 -8.982 1.00 54.16 1021 ASN A CA 1
ATOM 7868 C C . ASN A 1 1021 ? 11.420 -45.433 -9.498 1.00 54.16 1021 ASN A C 1
ATOM 7870 O O . ASN A 1 1021 ? 11.629 -45.565 -10.709 1.00 54.16 1021 ASN A O 1
ATOM 7874 N N . PRO A 1 1022 ? 11.756 -46.407 -8.627 1.00 55.75 1022 PRO A N 1
ATOM 7875 C CA . PRO A 1 1022 ? 12.467 -47.623 -9.027 1.00 55.75 1022 PRO A CA 1
ATOM 7876 C C . PRO A 1 1022 ? 11.676 -48.471 -10.033 1.00 55.75 1022 PRO A C 1
ATOM 7878 O O . PRO A 1 1022 ? 12.281 -49.118 -10.891 1.00 55.75 1022 PRO A O 1
ATOM 7881 N N . GLY A 1 1023 ? 10.339 -48.417 -9.989 1.00 62.88 1023 GLY A N 1
ATOM 7882 C CA . GLY A 1 1023 ? 9.450 -49.056 -10.959 1.00 62.88 1023 GLY A CA 1
ATOM 7883 C C . GLY A 1 1023 ? 9.496 -48.378 -12.327 1.00 62.88 1023 GLY A C 1
ATOM 7884 O O . GLY A 1 1023 ? 9.598 -49.055 -13.349 1.00 62.88 1023 GLY A O 1
ATOM 7885 N N . THR A 1 1024 ? 9.510 -47.045 -12.373 1.00 61.19 1024 THR A N 1
ATOM 7886 C CA . THR A 1 1024 ? 9.636 -46.295 -13.634 1.00 61.19 1024 THR A CA 1
ATOM 7887 C C . THR A 1 1024 ? 11.038 -46.419 -14.217 1.00 61.19 1024 THR A C 1
ATOM 7889 O O . THR A 1 1024 ? 11.176 -46.530 -15.427 1.00 61.19 1024 THR A O 1
ATOM 7892 N N . CYS A 1 1025 ? 12.074 -46.502 -13.381 1.00 60.84 1025 CYS A N 1
ATOM 7893 C CA . CYS A 1 1025 ? 13.453 -46.711 -13.821 1.00 60.84 1025 CYS A CA 1
ATOM 7894 C C . CYS A 1 1025 ? 13.656 -48.119 -14.417 1.00 60.84 1025 CYS A C 1
ATOM 7896 O O . CYS A 1 1025 ? 14.224 -48.267 -15.499 1.00 60.84 1025 CYS A O 1
ATOM 7898 N N . THR A 1 1026 ? 13.109 -49.168 -13.785 1.00 63.28 1026 THR A N 1
ATOM 7899 C CA . THR A 1 1026 ? 13.121 -50.526 -14.366 1.00 63.28 1026 THR A CA 1
ATOM 7900 C C . THR A 1 1026 ? 12.244 -50.633 -15.608 1.00 63.28 1026 THR A C 1
ATOM 7902 O O . THR A 1 1026 ? 12.644 -51.277 -16.577 1.00 63.28 1026 THR A O 1
ATOM 7905 N N . THR A 1 1027 ? 11.088 -49.971 -15.625 1.00 69.44 1027 THR A N 1
ATOM 7906 C CA . THR A 1 1027 ? 10.191 -49.952 -16.787 1.00 69.44 1027 THR A CA 1
ATOM 7907 C C . THR A 1 1027 ? 10.810 -49.180 -17.948 1.00 69.44 1027 THR A C 1
ATOM 7909 O O . THR A 1 1027 ? 10.823 -49.697 -19.055 1.00 69.44 1027 THR A O 1
ATOM 7912 N N . ALA A 1 1028 ? 11.430 -48.022 -17.718 1.00 66.62 1028 ALA A N 1
ATOM 7913 C CA . ALA A 1 1028 ? 12.151 -47.259 -18.736 1.00 66.62 1028 ALA A CA 1
ATOM 7914 C C . ALA A 1 1028 ? 13.377 -48.020 -19.257 1.00 66.62 1028 ALA A C 1
ATOM 7916 O O . ALA A 1 1028 ? 13.610 -48.040 -20.462 1.00 66.62 1028 ALA A O 1
ATOM 7917 N N . ARG A 1 1029 ? 14.115 -48.731 -18.389 1.00 72.81 1029 ARG A N 1
ATOM 7918 C CA . ARG A 1 1029 ? 15.208 -49.621 -18.815 1.00 72.81 1029 ARG A CA 1
ATOM 7919 C C . ARG A 1 1029 ? 14.696 -50.764 -19.691 1.00 72.81 1029 ARG A C 1
ATOM 7921 O O . ARG A 1 1029 ? 15.296 -51.065 -20.718 1.00 72.81 1029 ARG A O 1
ATOM 7928 N N . ASN A 1 1030 ? 13.595 -51.400 -19.297 1.00 72.19 1030 ASN A N 1
ATOM 7929 C CA . ASN A 1 1030 ? 13.027 -52.538 -20.017 1.00 72.19 1030 ASN A CA 1
ATOM 7930 C C . ASN A 1 1030 ? 12.321 -52.110 -21.314 1.00 72.19 1030 ASN A C 1
ATOM 7932 O O . ASN A 1 1030 ? 12.423 -52.820 -22.308 1.00 72.19 1030 ASN A O 1
ATOM 7936 N N . ILE A 1 1031 ? 11.674 -50.942 -21.337 1.00 74.56 1031 ILE A N 1
ATOM 7937 C CA . ILE A 1 1031 ? 11.121 -50.314 -22.544 1.00 74.56 1031 ILE A CA 1
ATOM 7938 C C . ILE A 1 1031 ? 12.261 -49.886 -23.463 1.00 74.56 1031 ILE A C 1
ATOM 7940 O O . ILE A 1 1031 ? 12.205 -50.185 -24.646 1.00 74.56 1031 ILE A O 1
ATOM 7944 N N . GLY A 1 1032 ? 13.320 -49.264 -22.942 1.00 73.38 1032 GLY A N 1
ATOM 7945 C CA . GLY A 1 1032 ? 14.495 -48.881 -23.725 1.00 73.38 1032 GLY A CA 1
ATOM 7946 C C . GLY A 1 1032 ? 15.172 -50.090 -24.371 1.00 73.38 1032 GLY A C 1
ATOM 7947 O O . GLY A 1 1032 ? 15.408 -50.094 -25.576 1.00 73.38 1032 GLY A O 1
ATOM 7948 N N . LEU A 1 1033 ? 15.397 -51.163 -23.608 1.00 74.88 1033 LEU A N 1
ATOM 7949 C CA . LEU A 1 1033 ? 15.925 -52.426 -24.136 1.00 74.88 1033 LEU A CA 1
ATOM 7950 C C . LEU A 1 1033 ? 14.949 -53.112 -25.102 1.00 74.88 1033 LEU A C 1
ATOM 7952 O O . LEU A 1 1033 ? 15.382 -53.649 -26.118 1.00 74.88 1033 LEU A O 1
ATOM 7956 N N . GLY A 1 1034 ? 13.645 -53.078 -24.821 1.00 77.88 1034 GLY A N 1
ATOM 7957 C CA . GLY A 1 1034 ? 12.606 -53.660 -25.672 1.00 77.88 1034 GLY A CA 1
ATOM 7958 C C . GLY A 1 1034 ? 12.439 -52.923 -27.001 1.00 77.88 1034 GLY A C 1
ATOM 7959 O O . GLY A 1 1034 ? 12.338 -53.564 -28.043 1.00 77.88 1034 GLY A O 1
ATOM 7960 N N . LEU A 1 1035 ? 12.480 -51.590 -26.985 1.00 78.56 1035 LEU A N 1
ATOM 7961 C CA . LEU A 1 1035 ? 12.450 -50.740 -28.175 1.00 78.56 1035 LEU A CA 1
ATOM 7962 C C . LEU A 1 1035 ? 13.733 -50.883 -28.983 1.00 78.56 1035 LEU A C 1
ATOM 7964 O O . LEU A 1 1035 ? 13.650 -50.995 -30.199 1.00 78.56 1035 LEU A O 1
ATOM 7968 N N . LEU A 1 1036 ? 14.899 -50.966 -28.337 1.00 72.88 1036 LEU A N 1
ATOM 7969 C CA . LEU A 1 1036 ? 16.157 -51.249 -29.027 1.00 72.88 1036 LEU A CA 1
ATOM 7970 C C . LEU A 1 1036 ? 16.102 -52.621 -29.719 1.00 72.88 1036 LEU A C 1
ATOM 7972 O O . LEU A 1 1036 ? 16.482 -52.746 -30.880 1.00 72.88 1036 LEU A O 1
ATOM 7976 N N . LEU A 1 1037 ? 15.566 -53.641 -29.043 1.00 76.38 1037 LEU A N 1
ATOM 7977 C CA . LEU A 1 1037 ? 15.403 -54.977 -29.615 1.00 76.38 1037 LEU A CA 1
ATOM 7978 C C . LEU A 1 1037 ? 14.395 -54.979 -30.776 1.00 76.38 1037 LEU A C 1
ATOM 7980 O O . LEU A 1 1037 ? 14.664 -55.574 -31.815 1.00 76.38 1037 LEU A O 1
ATOM 7984 N N . LEU A 1 1038 ? 13.259 -54.289 -30.633 1.00 77.94 1038 LEU A N 1
ATOM 7985 C CA . LEU A 1 1038 ? 12.248 -54.150 -31.685 1.00 77.94 1038 LEU A CA 1
ATOM 7986 C C . LEU A 1 1038 ? 12.769 -53.354 -32.881 1.00 77.94 1038 LEU A C 1
ATOM 7988 O O . LEU A 1 1038 ? 12.472 -53.725 -34.012 1.00 77.94 1038 LEU A O 1
ATOM 7992 N N . LEU A 1 1039 ? 13.574 -52.316 -32.656 1.00 74.00 1039 LEU A N 1
ATOM 7993 C CA . LEU A 1 1039 ? 14.212 -51.538 -33.714 1.00 74.00 1039 LEU A CA 1
ATOM 7994 C C . LEU A 1 1039 ? 15.230 -52.396 -34.475 1.00 74.00 1039 LEU A C 1
ATOM 7996 O O . LEU A 1 1039 ? 15.237 -52.387 -35.702 1.00 74.00 1039 LEU A O 1
ATOM 8000 N N . LEU A 1 1040 ? 16.025 -53.203 -33.767 1.00 69.25 1040 LEU A N 1
ATOM 8001 C CA . LEU A 1 1040 ? 16.970 -54.144 -34.376 1.00 69.25 1040 LEU A CA 1
ATOM 8002 C C . LEU A 1 1040 ? 16.254 -55.272 -35.140 1.00 69.25 1040 LEU A C 1
ATOM 8004 O O . LEU A 1 1040 ? 16.685 -55.644 -36.232 1.00 69.25 1040 LEU A O 1
ATOM 8008 N N . ILE A 1 1041 ? 15.130 -55.779 -34.623 1.00 74.81 1041 ILE A N 1
ATOM 8009 C CA . ILE A 1 1041 ? 14.284 -56.770 -35.308 1.00 74.81 1041 ILE A CA 1
ATOM 8010 C C . ILE A 1 1041 ? 13.607 -56.150 -36.536 1.00 74.81 1041 ILE A C 1
ATOM 8012 O O . ILE A 1 1041 ? 13.603 -56.764 -37.600 1.00 74.81 1041 ILE A O 1
ATOM 8016 N N . TRP A 1 1042 ? 13.069 -54.934 -36.430 1.00 71.88 1042 TRP A N 1
ATOM 8017 C CA . TRP A 1 1042 ? 12.424 -54.222 -37.535 1.00 71.88 1042 TRP A CA 1
ATOM 8018 C C . TRP A 1 1042 ? 13.425 -53.851 -38.628 1.00 71.88 1042 TRP A C 1
ATOM 8020 O O . TRP A 1 1042 ? 13.147 -54.087 -39.804 1.00 71.88 1042 TRP A O 1
ATOM 8030 N N . MET A 1 1043 ? 14.614 -53.366 -38.263 1.00 64.88 1043 MET A N 1
ATOM 8031 C CA . MET A 1 1043 ? 15.712 -53.149 -39.206 1.00 64.88 1043 MET A CA 1
ATOM 8032 C C . MET A 1 1043 ? 16.116 -54.462 -39.882 1.00 64.88 1043 MET A C 1
ATOM 8034 O O . MET A 1 1043 ? 16.239 -54.488 -41.102 1.00 64.88 1043 MET A O 1
ATOM 8038 N N . GLY A 1 1044 ? 16.212 -55.569 -39.138 1.00 66.31 1044 GLY A N 1
ATOM 8039 C CA . GLY A 1 1044 ? 16.463 -56.899 -39.700 1.00 66.31 1044 GLY A CA 1
ATOM 8040 C C . GLY A 1 1044 ? 15.375 -57.365 -40.678 1.00 66.31 1044 GLY A C 1
ATOM 8041 O O . GLY A 1 1044 ? 15.684 -57.801 -41.784 1.00 66.31 1044 GLY A O 1
ATOM 8042 N N . ILE A 1 1045 ? 14.093 -57.229 -40.328 1.00 64.25 1045 ILE A N 1
ATOM 8043 C CA . ILE A 1 1045 ? 12.959 -57.632 -41.181 1.00 64.25 1045 ILE A CA 1
ATOM 8044 C C . ILE A 1 1045 ? 12.878 -56.764 -42.444 1.00 64.25 1045 ILE A C 1
ATOM 8046 O O . ILE A 1 1045 ? 12.668 -57.293 -43.538 1.00 64.25 1045 ILE A O 1
ATOM 8050 N N . SER A 1 1046 ? 13.101 -55.457 -42.310 1.00 55.97 1046 SER A N 1
ATOM 8051 C CA . SER A 1 1046 ? 13.119 -54.499 -43.425 1.00 55.97 1046 SER A CA 1
ATOM 8052 C C . SER A 1 1046 ? 14.295 -54.744 -44.374 1.00 55.97 1046 SER A C 1
ATOM 8054 O O . SER A 1 1046 ? 14.198 -54.478 -45.570 1.00 55.97 1046 SER A O 1
ATOM 8056 N N . TRP A 1 1047 ? 15.390 -55.323 -43.873 1.00 57.47 1047 TRP A N 1
ATOM 8057 C CA . TRP A 1 1047 ? 16.533 -55.719 -44.695 1.00 57.47 1047 TRP A CA 1
ATOM 8058 C C . TRP A 1 1047 ? 16.270 -56.983 -45.529 1.00 57.47 1047 TRP A C 1
ATOM 8060 O O . TRP A 1 1047 ? 16.820 -57.121 -46.623 1.00 57.47 1047 TRP A O 1
ATOM 8070 N N . PHE A 1 1048 ? 15.398 -57.888 -45.061 1.00 52.16 1048 PHE A N 1
ATOM 8071 C CA . PHE A 1 1048 ? 15.102 -59.159 -45.740 1.00 52.16 1048 PHE A CA 1
ATOM 8072 C C . PHE A 1 1048 ? 13.792 -59.179 -46.549 1.00 52.16 1048 PHE A C 1
ATOM 8074 O O . PHE A 1 1048 ? 13.673 -59.992 -47.470 1.00 52.16 1048 PHE A O 1
ATOM 8081 N N . ARG A 1 1049 ? 12.819 -58.294 -46.287 1.00 44.84 1049 ARG A N 1
ATOM 8082 C CA . ARG A 1 1049 ? 11.573 -58.195 -47.075 1.00 44.84 1049 ARG A CA 1
ATOM 8083 C C . ARG A 1 1049 ? 11.563 -56.940 -47.950 1.00 44.84 1049 ARG A C 1
ATOM 8085 O O . ARG A 1 1049 ? 11.339 -55.836 -47.475 1.00 44.84 1049 ARG A O 1
ATOM 8092 N N . ARG A 1 1050 ? 11.781 -57.133 -49.255 1.00 43.91 1050 ARG A N 1
ATOM 8093 C CA . ARG A 1 1050 ? 11.676 -56.080 -50.280 1.00 43.91 1050 ARG A CA 1
ATOM 8094 C C . ARG A 1 1050 ? 10.202 -55.694 -50.479 1.00 43.91 1050 ARG A C 1
ATOM 8096 O O . ARG A 1 1050 ? 9.424 -56.598 -50.787 1.00 43.91 1050 ARG A O 1
ATOM 8103 N N . PRO A 1 1051 ? 9.801 -54.416 -50.386 1.00 45.78 1051 PRO A N 1
ATOM 8104 C CA . PRO A 1 1051 ? 8.488 -54.008 -50.864 1.00 45.78 1051 PRO A CA 1
ATOM 8105 C C . PRO A 1 1051 ? 8.490 -54.012 -52.400 1.00 45.78 1051 PRO A C 1
ATOM 8107 O O . PRO A 1 1051 ? 9.311 -53.352 -53.037 1.00 45.78 1051 PRO A O 1
ATOM 8110 N N . LEU A 1 1052 ? 7.601 -54.808 -52.993 1.00 40.84 1052 LEU A N 1
ATOM 8111 C CA . LEU A 1 1052 ? 7.256 -54.730 -54.411 1.00 40.84 1052 LEU A CA 1
ATOM 8112 C C . LEU A 1 1052 ? 6.180 -53.649 -54.541 1.00 40.84 1052 LEU A C 1
ATOM 8114 O O . LEU A 1 1052 ? 5.098 -53.794 -53.981 1.00 40.84 1052 LEU A O 1
ATOM 8118 N N . GLY A 1 1053 ? 6.499 -52.550 -55.221 1.00 41.66 1053 GLY A N 1
ATOM 8119 C CA . GLY A 1 1053 ? 5.486 -51.603 -55.677 1.00 41.66 1053 GLY A CA 1
ATOM 8120 C C . GLY A 1 1053 ? 4.823 -52.161 -56.930 1.00 41.66 1053 GLY A C 1
ATOM 8121 O O . GLY A 1 1053 ? 5.522 -52.572 -57.855 1.00 41.66 1053 GLY A O 1
ATOM 8122 N N . GLU A 1 1054 ? 3.497 -52.196 -56.942 1.00 38.56 1054 GLU A N 1
ATOM 8123 C CA . GLU A 1 1054 ? 2.689 -52.704 -58.048 1.00 38.56 1054 GLU A CA 1
ATOM 8124 C C . GLU A 1 1054 ? 1.932 -51.533 -58.685 1.00 38.56 1054 GLU A C 1
ATOM 8126 O O . GLU A 1 1054 ? 1.385 -50.684 -57.976 1.00 38.56 1054 GLU A O 1
ATOM 8131 N N . ILE A 1 1055 ? 1.943 -51.461 -60.017 1.00 41.28 1055 ILE A N 1
ATOM 8132 C CA . ILE A 1 1055 ? 1.111 -50.538 -60.792 1.00 41.28 1055 ILE A CA 1
ATOM 8133 C C . ILE A 1 1055 ? 0.059 -51.400 -61.483 1.00 41.28 1055 ILE A C 1
ATOM 8135 O O . ILE A 1 1055 ? 0.395 -52.336 -62.205 1.00 41.28 1055 ILE A O 1
ATOM 8139 N N . GLU A 1 1056 ? -1.202 -51.093 -61.213 1.00 39.56 1056 GLU A N 1
ATOM 8140 C CA . GLU A 1 1056 ? -2.372 -51.827 -61.686 1.00 39.56 1056 GLU A CA 1
ATOM 8141 C C . GLU A 1 1056 ? -3.087 -50.956 -62.725 1.00 39.56 1056 GLU A C 1
ATOM 8143 O O . GLU A 1 1056 ? -3.463 -49.820 -62.428 1.00 39.56 1056 GLU A O 1
ATOM 8148 N N . LEU A 1 1057 ? -3.216 -51.460 -63.953 1.00 42.41 1057 LEU A N 1
ATOM 8149 C CA . LEU A 1 1057 ? -3.992 -50.842 -65.028 1.00 42.41 1057 LEU A CA 1
ATOM 8150 C C . LEU A 1 1057 ? -5.297 -51.624 -65.149 1.00 42.41 1057 LEU A C 1
ATOM 8152 O O . LEU A 1 1057 ? -5.270 -52.797 -65.508 1.00 42.41 1057 LEU A O 1
ATOM 8156 N N . VAL A 1 1058 ? -6.419 -50.981 -64.827 1.00 41.25 1058 VAL A N 1
ATOM 8157 C CA . VAL A 1 1058 ? -7.751 -51.596 -64.881 1.00 41.25 1058 VAL A CA 1
ATOM 8158 C C . VAL A 1 1058 ? -8.492 -51.041 -66.095 1.00 41.25 1058 VAL A C 1
ATOM 8160 O O . VAL A 1 1058 ? -8.697 -49.830 -66.191 1.00 41.25 1058 VAL A O 1
ATOM 8163 N N . ASN A 1 1059 ? -8.870 -51.924 -67.018 1.00 41.34 1059 ASN A N 1
ATOM 8164 C CA . ASN A 1 1059 ? -9.762 -51.619 -68.137 1.00 41.34 1059 ASN A CA 1
ATOM 8165 C C . ASN A 1 1059 ? -11.227 -51.799 -67.668 1.00 41.34 1059 ASN A C 1
ATOM 8167 O O . ASN A 1 1059 ? -11.472 -52.745 -66.917 1.00 41.34 1059 ASN A O 1
ATOM 8171 N N . PRO A 1 1060 ? -12.204 -50.947 -68.045 1.00 40.25 1060 PRO A N 1
ATOM 8172 C CA . PRO A 1 1060 ? -13.572 -51.038 -67.518 1.00 40.25 1060 PRO A CA 1
ATOM 8173 C C . PRO A 1 1060 ? -14.380 -52.255 -67.994 1.00 40.25 1060 PRO A C 1
ATOM 8175 O O . PRO A 1 1060 ? -15.386 -52.580 -67.366 1.00 40.25 1060 PRO A O 1
ATOM 8178 N N . ASP A 1 1061 ? -13.942 -52.939 -69.054 1.00 42.88 1061 ASP A N 1
ATOM 8179 C CA . ASP A 1 1061 ? -14.577 -54.159 -69.553 1.00 42.88 1061 ASP A CA 1
ATOM 8180 C C . ASP A 1 1061 ? -13.687 -55.378 -69.272 1.00 42.88 1061 ASP A C 1
ATOM 8182 O O . ASP A 1 1061 ? -12.570 -55.499 -69.768 1.00 42.88 1061 ASP A O 1
ATOM 8186 N N . ASP A 1 1062 ? -14.221 -56.275 -68.451 1.00 47.28 1062 ASP A N 1
ATOM 8187 C CA . ASP A 1 1062 ? -13.600 -57.354 -67.669 1.00 47.28 1062 ASP A CA 1
ATOM 8188 C C . ASP A 1 1062 ? -12.891 -58.488 -68.467 1.00 47.28 1062 ASP A C 1
ATOM 8190 O O . ASP A 1 1062 ? -13.083 -59.672 -68.178 1.00 47.28 1062 ASP A O 1
ATOM 8194 N N . GLN A 1 1063 ? -12.081 -58.193 -69.497 1.00 45.69 1063 GLN A N 1
ATOM 8195 C CA . GLN A 1 1063 ? -11.295 -59.207 -70.220 1.00 45.69 1063 GLN A CA 1
ATOM 8196 C C . GLN A 1 1063 ? -9.877 -58.752 -70.616 1.00 45.69 1063 GLN A C 1
ATOM 8198 O O . GLN A 1 1063 ? -9.693 -57.837 -71.413 1.00 45.69 1063 GLN A O 1
ATOM 8203 N N . TYR A 1 1064 ? -8.905 -59.539 -70.133 1.00 41.53 1064 TYR A N 1
ATOM 8204 C CA . TYR A 1 1064 ? -7.444 -59.527 -70.334 1.00 41.53 1064 TYR A CA 1
ATOM 8205 C C . TYR A 1 1064 ? -6.608 -58.690 -69.350 1.00 41.53 1064 TYR A C 1
ATOM 8207 O O . TYR A 1 1064 ? -6.316 -57.519 -69.571 1.00 41.53 1064 TYR A O 1
ATOM 8215 N N . ASP A 1 1065 ? -6.107 -59.383 -68.319 1.00 35.06 1065 ASP A N 1
ATOM 8216 C CA . ASP A 1 1065 ? -4.997 -58.949 -67.467 1.00 35.06 1065 ASP A CA 1
ATOM 8217 C C . ASP A 1 1065 ? -3.683 -58.896 -68.261 1.00 35.06 1065 ASP A C 1
ATOM 8219 O O . ASP A 1 1065 ? -3.167 -59.925 -68.713 1.00 35.06 1065 ASP A O 1
ATOM 8223 N N . VAL A 1 1066 ? -3.079 -57.711 -68.364 1.00 41.69 1066 VAL A N 1
ATOM 8224 C CA . VAL A 1 1066 ? -1.654 -57.570 -68.695 1.00 41.69 1066 VAL A CA 1
ATOM 8225 C C . VAL A 1 1066 ? -0.944 -56.924 -67.511 1.00 41.69 1066 VAL A C 1
ATOM 8227 O O . VAL A 1 1066 ? -0.895 -55.705 -67.364 1.00 41.69 1066 VAL A O 1
ATOM 8230 N N . HIS A 1 1067 ? -0.355 -57.764 -66.660 1.00 37.00 1067 HIS A N 1
ATOM 8231 C CA . HIS A 1 1067 ? 0.555 -57.320 -65.610 1.00 37.00 1067 HIS A CA 1
ATOM 8232 C C . HIS A 1 1067 ? 1.937 -57.033 -66.203 1.00 37.00 1067 HIS A C 1
ATOM 8234 O O . HIS A 1 1067 ? 2.621 -57.948 -66.664 1.00 37.00 1067 HIS A O 1
ATOM 8240 N N . THR A 1 1068 ? 2.401 -55.785 -66.109 1.00 41.97 1068 THR A N 1
ATOM 8241 C CA . THR A 1 1068 ? 3.818 -55.460 -66.334 1.00 41.97 1068 THR A CA 1
ATOM 8242 C C . THR A 1 1068 ? 4.406 -54.911 -65.042 1.00 41.97 1068 THR A C 1
ATOM 8244 O O . THR A 1 1068 ? 4.109 -53.796 -64.630 1.00 41.97 1068 THR A O 1
ATOM 8247 N N . THR A 1 1069 ? 5.224 -55.721 -64.369 1.00 36.28 1069 THR A N 1
ATOM 8248 C CA . THR A 1 1069 ? 5.961 -55.328 -63.162 1.00 36.28 1069 THR A CA 1
ATOM 8249 C C . THR A 1 1069 ? 7.361 -54.871 -63.556 1.00 36.28 1069 THR A C 1
ATOM 8251 O O . THR A 1 1069 ? 8.173 -55.680 -64.002 1.00 36.28 1069 THR A O 1
ATOM 8254 N N . GLU A 1 1070 ? 7.682 -53.593 -63.347 1.00 41.09 1070 GLU A N 1
ATOM 8255 C CA . GLU A 1 1070 ? 9.049 -53.090 -63.512 1.00 41.09 1070 GLU A CA 1
ATOM 8256 C C . GLU A 1 1070 ? 9.676 -52.734 -62.156 1.00 41.09 1070 GLU A C 1
ATOM 8258 O O . GLU A 1 1070 ? 9.074 -52.082 -61.302 1.00 41.09 1070 GLU A O 1
ATOM 8263 N N . ARG A 1 1071 ? 10.908 -53.208 -61.925 1.00 36.12 1071 ARG A N 1
ATOM 8264 C CA . ARG A 1 1071 ? 11.649 -52.981 -60.676 1.00 36.12 1071 ARG A CA 1
ATOM 8265 C C . ARG A 1 1071 ? 12.275 -51.588 -60.673 1.00 36.12 1071 ARG A C 1
ATOM 8267 O O . ARG A 1 1071 ? 13.329 -51.388 -61.272 1.00 36.12 1071 ARG A O 1
ATOM 8274 N N . LEU A 1 1072 ? 11.693 -50.665 -59.913 1.00 39.72 1072 LEU A N 1
ATOM 8275 C CA . LEU A 1 1072 ? 12.315 -49.372 -59.623 1.00 39.72 1072 LEU A CA 1
ATOM 8276 C C . LEU A 1 1072 ? 13.545 -49.545 -58.710 1.00 39.72 1072 LEU A C 1
ATOM 8278 O O . LEU A 1 1072 ? 13.533 -50.297 -57.733 1.00 39.72 1072 LEU A O 1
ATOM 8282 N N . GLY A 1 1073 ? 14.640 -48.887 -59.095 1.00 45.00 1073 GLY A N 1
ATOM 8283 C CA . GLY A 1 1073 ? 15.973 -49.032 -58.512 1.00 45.00 1073 GLY A CA 1
ATOM 8284 C C . GLY A 1 1073 ? 16.120 -48.541 -57.067 1.00 45.00 1073 GLY A C 1
ATOM 8285 O O . GLY A 1 1073 ? 15.308 -47.789 -56.536 1.00 45.00 1073 GLY A O 1
ATOM 8286 N N . LYS A 1 1074 ? 17.211 -48.997 -56.439 1.00 42.00 1074 LYS A N 1
ATOM 8287 C CA . LYS A 1 1074 ? 17.581 -48.808 -55.028 1.00 42.00 1074 LYS A CA 1
ATOM 8288 C C . LYS A 1 1074 ? 17.651 -47.322 -54.631 1.00 42.00 1074 LYS A C 1
ATOM 8290 O O . LYS A 1 1074 ? 18.620 -46.650 -54.966 1.00 42.00 1074 LYS A O 1
ATOM 8295 N N . SER A 1 1075 ? 16.686 -46.848 -53.848 1.00 43.03 1075 SER A N 1
ATOM 8296 C CA . SER A 1 1075 ? 16.762 -45.575 -53.120 1.00 43.03 1075 SER A CA 1
ATOM 8297 C C . SER A 1 1075 ? 16.241 -45.776 -51.698 1.00 43.03 1075 SER A C 1
ATOM 8299 O O . SER A 1 1075 ? 15.149 -46.306 -51.502 1.00 43.03 1075 SER A O 1
ATOM 8301 N N . LEU A 1 1076 ? 17.045 -45.377 -50.707 1.00 40.81 1076 LEU A N 1
ATOM 8302 C CA . LEU A 1 1076 ? 16.766 -45.536 -49.274 1.00 40.81 1076 LEU A CA 1
ATOM 8303 C C . LEU A 1 1076 ? 15.628 -44.619 -48.764 1.00 40.81 1076 LEU A C 1
ATOM 8305 O O . LEU A 1 1076 ? 15.222 -44.752 -47.616 1.00 40.81 1076 LEU A O 1
ATOM 8309 N N . GLY A 1 1077 ? 15.109 -43.701 -49.593 1.00 51.25 1077 GLY A N 1
ATOM 8310 C CA . GLY A 1 1077 ? 14.184 -42.633 -49.178 1.00 51.25 1077 GLY A CA 1
ATOM 8311 C C . GLY A 1 1077 ? 12.693 -42.841 -49.490 1.00 51.25 1077 GLY A C 1
ATOM 8312 O O . GLY A 1 1077 ? 11.936 -41.879 -49.444 1.00 51.25 1077 GLY A O 1
ATOM 8313 N N . LEU A 1 1078 ? 12.245 -44.046 -49.860 1.00 49.34 1078 LEU A N 1
ATOM 8314 C CA . LEU A 1 1078 ? 10.914 -44.272 -50.465 1.00 49.34 1078 LEU A CA 1
ATOM 8315 C C . LEU A 1 1078 ? 9.925 -45.082 -49.603 1.00 49.34 1078 LEU A C 1
ATOM 8317 O O . LEU A 1 1078 ? 9.159 -45.882 -50.132 1.00 49.34 1078 LEU A O 1
ATOM 8321 N N . LEU A 1 1079 ? 9.902 -44.889 -48.281 1.00 41.06 1079 LEU A N 1
ATOM 8322 C CA . LEU A 1 1079 ? 9.037 -45.691 -47.398 1.00 41.06 1079 LEU A CA 1
ATOM 8323 C C . LEU A 1 1079 ? 7.581 -45.211 -47.253 1.00 41.06 1079 LEU A C 1
ATOM 8325 O O . LEU A 1 1079 ? 6.783 -45.954 -46.691 1.00 41.06 1079 LEU A O 1
ATOM 8329 N N . PHE A 1 1080 ? 7.179 -44.056 -47.801 1.00 40.81 1080 PHE A N 1
ATOM 8330 C CA . PHE A 1 1080 ? 5.790 -43.582 -47.676 1.00 40.81 1080 PHE A CA 1
ATOM 8331 C C . PHE A 1 1080 ? 5.301 -42.814 -48.917 1.00 40.81 1080 PHE A C 1
ATOM 8333 O O . PHE A 1 1080 ? 5.582 -41.626 -49.069 1.00 40.81 1080 PHE A O 1
ATOM 8340 N N . ARG A 1 1081 ? 4.530 -43.466 -49.803 1.00 43.69 1081 ARG A N 1
ATOM 8341 C CA . ARG A 1 1081 ? 3.633 -42.785 -50.762 1.00 43.69 1081 ARG A CA 1
ATOM 8342 C C . ARG A 1 1081 ? 2.318 -43.559 -50.965 1.00 43.69 1081 ARG A C 1
ATOM 8344 O O . ARG A 1 1081 ? 2.358 -44.787 -50.997 1.00 43.69 1081 ARG A O 1
ATOM 8351 N N . PRO A 1 1082 ? 1.174 -42.865 -51.128 1.00 34.88 1082 PRO A N 1
ATOM 8352 C CA . PRO A 1 1082 ? -0.124 -43.486 -51.395 1.00 34.88 1082 PRO A CA 1
ATOM 8353 C C . PRO A 1 1082 ? -0.274 -43.939 -52.863 1.00 34.88 1082 PRO A C 1
ATOM 8355 O O . PRO A 1 1082 ? 0.291 -43.329 -53.771 1.00 34.88 1082 PRO A O 1
ATOM 8358 N N . LYS A 1 1083 ? -1.047 -45.018 -53.073 1.00 34.69 1083 LYS A N 1
ATOM 8359 C CA . LYS A 1 1083 ? -1.389 -45.640 -54.372 1.00 34.69 1083 LYS A CA 1
ATOM 8360 C C . LYS A 1 1083 ? -2.096 -44.610 -55.278 1.00 34.69 1083 LYS A C 1
ATOM 8362 O O . LYS A 1 1083 ? -3.040 -43.968 -54.828 1.00 34.69 1083 LYS A O 1
ATOM 8367 N N . GLN A 1 1084 ? -1.660 -44.447 -56.531 1.00 39.03 1084 GLN A N 1
ATOM 8368 C CA . GLN A 1 1084 ? -2.373 -43.662 -57.553 1.00 39.03 1084 GLN A CA 1
ATOM 8369 C C . GLN A 1 1084 ? -2.843 -44.597 -58.671 1.00 39.03 1084 GLN A C 1
ATOM 8371 O O . GLN A 1 1084 ? -2.033 -45.328 -59.235 1.00 39.03 1084 GLN A O 1
ATOM 8376 N N . THR A 1 1085 ? -4.139 -44.560 -58.974 1.00 36.84 1085 THR A N 1
ATOM 8377 C CA . THR A 1 1085 ? -4.786 -45.337 -60.042 1.00 36.84 1085 THR A CA 1
ATOM 8378 C C . THR A 1 1085 ? -5.118 -44.398 -61.200 1.00 36.84 1085 THR A C 1
ATOM 8380 O O . THR A 1 1085 ? -5.635 -43.307 -60.960 1.00 36.84 1085 THR A O 1
ATOM 8383 N N . ILE A 1 1086 ? -4.822 -44.800 -62.438 1.00 41.34 1086 ILE A N 1
ATOM 8384 C CA . ILE A 1 1086 ? -5.191 -44.065 -63.657 1.00 41.34 1086 ILE A CA 1
ATOM 8385 C C . ILE A 1 1086 ? -6.153 -44.954 -64.447 1.00 41.34 1086 ILE A C 1
ATOM 8387 O O . ILE A 1 1086 ? -5.782 -46.063 -64.823 1.00 41.34 1086 ILE A O 1
ATOM 8391 N N . THR A 1 1087 ? -7.370 -44.469 -64.685 1.00 37.31 1087 THR A N 1
ATOM 8392 C CA . THR A 1 1087 ? -8.391 -45.153 -65.492 1.00 37.31 1087 THR A CA 1
ATOM 8393 C C . THR A 1 1087 ? -8.452 -44.499 -66.871 1.00 37.31 1087 THR A C 1
ATOM 8395 O O . THR A 1 1087 ? -8.465 -43.271 -66.955 1.00 37.31 1087 THR A O 1
ATOM 8398 N N . VAL A 1 1088 ? -8.477 -45.294 -67.942 1.00 46.53 1088 VAL A N 1
ATOM 8399 C CA . VAL A 1 1088 ? -8.584 -44.816 -69.331 1.00 46.53 1088 VAL A CA 1
ATOM 8400 C C . VAL A 1 1088 ? -9.844 -45.430 -69.945 1.00 46.53 1088 VAL A C 1
ATOM 8402 O O . VAL A 1 1088 ? -9.963 -46.651 -69.976 1.00 46.53 1088 VAL A O 1
ATOM 8405 N N . GLU A 1 1089 ? -10.789 -44.604 -70.400 1.00 39.00 1089 GLU A N 1
ATOM 8406 C CA . GLU A 1 1089 ? -11.928 -45.053 -71.219 1.00 39.00 1089 GLU A CA 1
ATOM 8407 C C . GLU A 1 1089 ? -11.472 -45.216 -72.677 1.00 39.00 1089 GLU A C 1
ATOM 8409 O O . GLU A 1 1089 ? -10.798 -44.344 -73.227 1.00 39.00 1089 GLU A O 1
ATOM 8414 N N . SER A 1 1090 ? -11.789 -46.362 -73.281 1.00 41.84 1090 SER A N 1
ATOM 8415 C CA . SER A 1 1090 ? -11.262 -46.796 -74.576 1.00 41.84 1090 SER A CA 1
ATOM 8416 C C . SER A 1 1090 ? -11.998 -46.173 -75.767 1.00 41.84 1090 SER A C 1
ATOM 8418 O O . SER A 1 1090 ? -13.197 -46.399 -75.940 1.00 41.84 1090 SER A O 1
ATOM 8420 N N . ASP A 1 1091 ? -11.253 -45.493 -76.637 1.00 49.03 1091 ASP A N 1
ATOM 8421 C CA . ASP A 1 1091 ? -11.624 -45.222 -78.030 1.00 49.03 1091 ASP A CA 1
ATOM 8422 C C . ASP A 1 1091 ? -11.008 -46.334 -78.917 1.00 49.03 1091 ASP A C 1
ATOM 8424 O O . ASP A 1 1091 ? -9.819 -46.634 -78.742 1.00 49.03 1091 ASP A O 1
ATOM 8428 N N . PRO A 1 1092 ? -11.770 -47.009 -79.804 1.00 52.56 1092 PRO A N 1
ATOM 8429 C CA . PRO A 1 1092 ? -11.313 -48.189 -80.554 1.00 52.56 1092 PRO A CA 1
ATOM 8430 C C . PRO A 1 1092 ? -10.104 -47.994 -81.489 1.00 52.56 1092 PRO A C 1
ATOM 8432 O O . PRO A 1 1092 ? -9.565 -48.998 -81.955 1.00 52.56 1092 PRO A O 1
ATOM 8435 N N . ASP A 1 1093 ? -9.643 -46.765 -81.737 1.00 53.06 1093 ASP A N 1
ATOM 8436 C CA . ASP A 1 1093 ? -8.548 -46.485 -82.683 1.00 53.06 1093 ASP A CA 1
ATOM 8437 C C . ASP A 1 1093 ? -7.168 -46.243 -82.026 1.00 53.06 1093 ASP A C 1
ATOM 8439 O O . ASP A 1 1093 ? -6.185 -45.948 -82.715 1.00 53.06 1093 ASP A O 1
ATOM 8443 N N . ILE A 1 1094 ? -7.049 -46.411 -80.703 1.00 57.38 1094 ILE A N 1
ATOM 8444 C CA . ILE A 1 1094 ? -5.801 -46.189 -79.950 1.00 57.38 1094 ILE A CA 1
ATOM 8445 C C . ILE A 1 1094 ? -5.089 -47.521 -79.669 1.00 57.38 1094 ILE A C 1
ATOM 8447 O O . ILE A 1 1094 ? -5.601 -48.372 -78.945 1.00 57.38 1094 ILE A O 1
ATOM 8451 N N . SER A 1 1095 ? -3.864 -47.694 -80.178 1.00 52.94 1095 SER A N 1
ATOM 8452 C CA . SER A 1 1095 ? -3.092 -48.939 -80.001 1.00 52.94 1095 SER A CA 1
ATOM 8453 C C . SER A 1 1095 ? -2.139 -48.926 -78.810 1.00 52.94 1095 SER A C 1
ATOM 8455 O O . SER A 1 1095 ? -1.856 -49.970 -78.219 1.00 52.94 1095 SER A O 1
ATOM 8457 N N . LYS A 1 1096 ? -1.610 -47.749 -78.457 1.00 56.56 1096 LYS A N 1
ATOM 8458 C CA . LYS A 1 1096 ? -0.655 -47.575 -77.359 1.00 56.56 1096 LYS A CA 1
ATOM 8459 C C . LYS A 1 1096 ? -0.674 -46.131 -76.865 1.00 56.56 1096 LYS A C 1
ATOM 8461 O O . LYS A 1 1096 ? -0.674 -45.195 -77.660 1.00 56.56 1096 LYS A O 1
ATOM 8466 N N . ILE A 1 1097 ? -0.595 -45.957 -75.546 1.00 55.03 1097 ILE A N 1
ATOM 8467 C CA . ILE A 1 1097 ? -0.320 -44.669 -74.901 1.00 55.03 1097 ILE A CA 1
ATOM 8468 C C . ILE A 1 1097 ? 1.028 -44.779 -74.189 1.00 55.03 1097 ILE A C 1
ATOM 8470 O O . ILE A 1 1097 ? 1.233 -45.662 -73.357 1.00 55.03 1097 ILE A O 1
ATOM 8474 N N . GLU A 1 1098 ? 1.967 -43.899 -74.523 1.00 53.00 1098 GLU A N 1
ATOM 8475 C CA . GLU A 1 1098 ? 3.295 -43.855 -73.911 1.00 53.00 1098 GLU A CA 1
ATOM 8476 C C . GLU A 1 1098 ? 3.448 -42.571 -73.094 1.00 53.00 1098 GLU A C 1
ATOM 8478 O O . GLU A 1 1098 ? 3.420 -41.465 -73.637 1.00 53.00 1098 GLU A O 1
ATOM 8483 N N . VAL A 1 1099 ? 3.606 -42.721 -71.776 1.00 47.91 1099 VAL A N 1
ATOM 8484 C CA . VAL A 1 1099 ? 3.791 -41.604 -70.843 1.00 47.91 1099 VAL A CA 1
ATOM 8485 C C . VAL A 1 1099 ? 5.252 -41.561 -70.423 1.00 47.91 1099 VAL A C 1
ATOM 8487 O O . VAL A 1 1099 ? 5.744 -42.462 -69.745 1.00 47.91 1099 VAL A O 1
ATOM 8490 N N . THR A 1 1100 ? 5.957 -40.503 -70.812 1.00 48.66 1100 THR A N 1
ATOM 8491 C CA . THR A 1 1100 ? 7.356 -40.284 -70.428 1.00 48.66 1100 THR A CA 1
ATOM 8492 C C . THR A 1 1100 ? 7.496 -39.015 -69.602 1.00 48.66 1100 THR A C 1
ATOM 8494 O O . THR A 1 1100 ? 6.818 -38.006 -69.813 1.00 48.66 1100 THR A O 1
ATOM 8497 N N . ARG A 1 1101 ? 8.376 -39.079 -68.603 1.00 40.22 1101 ARG A N 1
ATOM 8498 C CA . ARG A 1 1101 ? 8.688 -37.949 -67.730 1.00 40.22 1101 ARG A CA 1
ATOM 8499 C C . ARG A 1 1101 ? 9.615 -37.002 -68.493 1.00 40.22 1101 ARG A C 1
ATOM 8501 O O . ARG A 1 1101 ? 10.714 -37.412 -68.853 1.00 40.22 1101 ARG A O 1
ATOM 8508 N N . ALA A 1 1102 ? 9.176 -35.772 -68.745 1.00 45.41 1102 ALA A N 1
ATOM 8509 C CA . ALA A 1 1102 ? 10.045 -34.756 -69.333 1.00 45.41 1102 ALA A CA 1
ATOM 8510 C C . ALA A 1 1102 ? 11.143 -34.386 -68.317 1.00 45.41 1102 ALA A C 1
ATOM 8512 O O . ALA A 1 1102 ? 10.843 -34.215 -67.129 1.00 45.41 1102 ALA A O 1
ATOM 8513 N N . SER A 1 1103 ? 12.409 -34.336 -68.750 1.00 43.31 1103 SER A N 1
ATOM 8514 C CA . SER A 1 1103 ? 13.492 -33.818 -67.908 1.00 43.31 1103 SER A CA 1
ATOM 8515 C C . SER A 1 1103 ? 13.368 -32.298 -67.798 1.00 43.31 1103 SER A C 1
ATOM 8517 O O . SER A 1 1103 ? 12.752 -31.648 -68.639 1.00 43.31 1103 SER A O 1
ATOM 8519 N N . ALA A 1 1104 ? 13.921 -31.739 -66.724 1.00 44.00 1104 ALA A N 1
ATOM 8520 C CA . ALA A 1 1104 ? 13.817 -30.317 -66.410 1.00 44.00 1104 ALA A CA 1
ATOM 8521 C C . ALA A 1 1104 ? 14.538 -29.396 -67.420 1.00 44.00 1104 ALA A C 1
ATOM 8523 O O . ALA A 1 1104 ? 14.329 -28.189 -67.373 1.00 44.00 1104 ALA A O 1
ATOM 8524 N N . ASP A 1 1105 ? 15.323 -29.954 -68.347 1.00 41.22 1105 ASP A N 1
ATOM 8525 C CA . ASP A 1 1105 ? 16.183 -29.195 -69.265 1.00 41.22 1105 ASP A CA 1
ATOM 8526 C C . ASP A 1 1105 ? 15.479 -28.737 -70.563 1.00 41.22 1105 ASP A C 1
ATOM 8528 O O . ASP A 1 1105 ? 16.056 -27.976 -71.330 1.00 41.22 1105 ASP A O 1
ATOM 8532 N N . ASP A 1 1106 ? 14.225 -29.142 -70.806 1.00 40.91 1106 ASP A N 1
ATOM 8533 C CA . ASP A 1 1106 ? 13.446 -28.756 -72.004 1.00 40.91 1106 ASP A CA 1
ATOM 8534 C C . ASP A 1 1106 ? 12.633 -27.442 -71.816 1.00 40.91 1106 ASP A C 1
ATOM 8536 O O . ASP A 1 1106 ? 11.821 -27.091 -72.671 1.00 40.91 1106 ASP A O 1
ATOM 8540 N N . ALA A 1 1107 ? 12.797 -26.708 -70.702 1.00 41.28 1107 ALA A N 1
ATOM 8541 C CA . ALA A 1 1107 ? 11.936 -25.570 -70.320 1.00 41.28 1107 ALA A CA 1
ATOM 8542 C C . ALA A 1 1107 ? 12.580 -24.170 -70.437 1.00 41.28 1107 ALA A C 1
ATOM 8544 O O . ALA A 1 1107 ? 12.084 -23.214 -69.839 1.00 41.28 1107 ALA A O 1
ATOM 8545 N N . THR A 1 1108 ? 13.665 -24.019 -71.196 1.00 42.06 1108 THR A N 1
ATOM 8546 C CA . THR A 1 1108 ? 14.388 -22.744 -71.354 1.00 42.06 1108 THR A CA 1
ATOM 8547 C C . THR A 1 1108 ? 14.380 -22.269 -72.802 1.00 42.06 1108 THR A C 1
ATOM 8549 O O . THR A 1 1108 ? 15.381 -22.397 -73.488 1.00 42.06 1108 THR A O 1
ATOM 8552 N N . TYR A 1 1109 ? 13.274 -21.688 -73.274 1.00 34.28 1109 TYR A N 1
ATOM 8553 C CA . TYR A 1 1109 ? 13.280 -20.751 -74.409 1.00 34.28 1109 TYR A CA 1
ATOM 8554 C C . TYR A 1 1109 ? 12.025 -19.870 -74.365 1.00 34.28 1109 TYR A C 1
ATOM 8556 O O . TYR A 1 1109 ? 10.907 -20.376 -74.417 1.00 34.28 1109 TYR A O 1
ATOM 8564 N N . GLY A 1 1110 ? 12.213 -18.552 -74.261 1.00 32.50 1110 GLY A N 1
ATOM 8565 C CA . GLY A 1 1110 ? 11.129 -17.567 -74.297 1.00 32.50 1110 GLY A CA 1
ATOM 8566 C C . GLY A 1 1110 ? 11.472 -16.292 -73.535 1.00 32.50 1110 GLY A C 1
ATOM 8567 O O . GLY A 1 1110 ? 11.070 -16.123 -72.391 1.00 32.50 1110 GLY A O 1
ATOM 8568 N N . THR A 1 1111 ? 12.251 -15.420 -74.167 1.00 37.41 1111 THR A N 1
ATOM 8569 C CA . THR A 1 1111 ? 12.515 -14.038 -73.748 1.00 37.41 1111 THR A CA 1
ATOM 8570 C C . THR A 1 1111 ? 11.230 -13.207 -73.755 1.00 37.41 1111 THR A C 1
ATOM 8572 O O . THR A 1 1111 ? 10.506 -13.229 -74.748 1.00 37.41 1111 THR A O 1
ATOM 8575 N N . THR A 1 1112 ? 10.994 -12.423 -72.704 1.00 32.44 1112 THR A N 1
ATOM 8576 C CA . THR A 1 1112 ? 10.040 -11.301 -72.703 1.00 32.44 1112 THR A CA 1
ATOM 8577 C C . THR A 1 1112 ? 10.741 -10.063 -72.153 1.00 32.44 1112 THR A C 1
ATOM 8579 O O . THR A 1 1112 ? 10.583 -9.722 -70.984 1.00 32.44 1112 THR A O 1
ATOM 8582 N N . ASP A 1 1113 ? 11.568 -9.459 -73.005 1.00 33.25 1113 ASP A N 1
ATOM 8583 C CA . ASP A 1 1113 ? 11.586 -8.004 -73.159 1.00 33.25 1113 ASP A CA 1
ATOM 8584 C C . ASP A 1 1113 ? 10.495 -7.660 -74.187 1.00 33.25 1113 ASP A C 1
ATOM 8586 O O . ASP A 1 1113 ? 10.211 -8.468 -75.073 1.00 33.25 1113 ASP A O 1
ATOM 8590 N N . ASP A 1 1114 ? 9.928 -6.465 -74.059 1.00 33.28 1114 ASP A N 1
ATOM 8591 C CA . ASP A 1 1114 ? 8.801 -5.872 -74.790 1.00 33.28 1114 ASP A CA 1
ATOM 8592 C C . ASP A 1 1114 ? 7.409 -6.082 -74.179 1.00 33.28 1114 ASP A C 1
ATOM 8594 O O . ASP A 1 1114 ? 6.965 -7.186 -73.877 1.00 33.28 1114 ASP A O 1
ATOM 8598 N N . ILE A 1 1115 ? 6.691 -4.954 -74.117 1.00 34.31 1115 ILE A N 1
ATOM 8599 C CA . ILE A 1 1115 ? 5.390 -4.684 -73.487 1.00 34.31 1115 ILE A CA 1
ATOM 8600 C C . ILE A 1 1115 ? 5.543 -4.233 -72.028 1.00 34.31 1115 ILE A C 1
ATOM 8602 O O . ILE A 1 1115 ? 5.379 -5.030 -71.121 1.00 34.31 1115 ILE A O 1
ATOM 8606 N N . PHE A 1 1116 ? 5.881 -2.955 -71.814 1.00 30.55 1116 PHE A N 1
ATOM 8607 C CA . PHE A 1 1116 ? 5.111 -1.980 -71.012 1.00 30.55 1116 PHE A CA 1
ATOM 8608 C C . PHE A 1 1116 ? 5.831 -0.617 -71.052 1.00 30.55 1116 PHE A C 1
ATOM 8610 O O . PHE A 1 1116 ? 6.524 -0.214 -70.124 1.00 30.55 1116 PHE A O 1
ATOM 8617 N N . HIS A 1 1117 ? 5.665 0.085 -72.176 1.00 31.55 1117 HIS A N 1
ATOM 8618 C CA . HIS A 1 1117 ? 5.784 1.541 -72.235 1.00 31.55 1117 HIS A CA 1
ATOM 8619 C C . HIS A 1 1117 ? 4.391 2.144 -71.993 1.00 31.55 1117 HIS A C 1
ATOM 8621 O O . HIS A 1 1117 ? 3.409 1.617 -72.516 1.00 31.55 1117 HIS A O 1
ATOM 8627 N N . ASP A 1 1118 ? 4.364 3.253 -71.250 1.00 33.53 1118 ASP A N 1
ATOM 8628 C CA . ASP A 1 1118 ? 3.235 4.136 -70.928 1.00 33.53 1118 ASP A CA 1
ATOM 8629 C C . ASP A 1 1118 ? 2.122 3.567 -70.034 1.00 33.53 1118 ASP A C 1
ATOM 8631 O O . ASP A 1 1118 ? 1.306 2.756 -70.467 1.00 33.53 1118 ASP A O 1
ATOM 8635 N N . MET A 1 1119 ? 2.036 4.085 -68.800 1.00 29.55 1119 MET A N 1
ATOM 8636 C CA . MET A 1 1119 ? 0.860 4.818 -68.291 1.00 29.55 1119 MET A CA 1
ATOM 8637 C C . MET A 1 1119 ? 1.047 5.199 -66.810 1.00 29.55 1119 MET A C 1
ATOM 8639 O O . MET A 1 1119 ? 1.108 4.337 -65.937 1.00 29.55 1119 MET A O 1
ATOM 8643 N N . ASP A 1 1120 ? 1.095 6.508 -66.553 1.00 38.97 1120 ASP A N 1
ATOM 8644 C CA . ASP A 1 1120 ? 0.908 7.122 -65.236 1.00 38.97 1120 ASP A CA 1
ATOM 8645 C C . ASP A 1 1120 ? -0.546 6.943 -64.765 1.00 38.97 1120 ASP A C 1
ATOM 8647 O O . ASP A 1 1120 ? -1.477 7.050 -65.570 1.00 38.97 1120 ASP A O 1
ATOM 8651 N N . GLY A 1 1121 ? -0.764 6.748 -63.462 1.00 31.42 1121 GLY A N 1
ATOM 8652 C CA . GLY A 1 1121 ? -2.098 6.866 -62.867 1.00 31.42 1121 GLY A CA 1
ATOM 8653 C C . GLY A 1 1121 ? -2.300 6.064 -61.586 1.00 31.42 1121 GLY A C 1
ATOM 8654 O O . GLY A 1 1121 ? -2.305 4.836 -61.603 1.00 31.42 1121 GLY A O 1
ATOM 8655 N N . GLU A 1 1122 ? -2.499 6.793 -60.490 1.00 40.66 1122 GLU A N 1
ATOM 8656 C CA . GLU A 1 1122 ? -2.957 6.320 -59.183 1.00 40.66 1122 GLU A CA 1
ATOM 8657 C C . GLU A 1 1122 ? -4.310 5.574 -59.251 1.00 40.66 1122 GLU A C 1
ATOM 8659 O O . GLU A 1 1122 ? -5.118 5.795 -60.149 1.00 40.66 1122 GLU A O 1
ATOM 8664 N N . GLU A 1 1123 ? -4.553 4.737 -58.233 1.00 44.25 1123 GLU A N 1
ATOM 8665 C CA . GLU A 1 1123 ? -5.801 4.015 -57.920 1.00 44.25 1123 GLU A CA 1
ATOM 8666 C C . GLU A 1 1123 ? -6.260 2.899 -58.885 1.00 44.25 1123 GLU A C 1
ATOM 8668 O O . GLU A 1 1123 ? -6.977 3.133 -59.850 1.00 44.25 1123 GLU A O 1
ATOM 8673 N N . PHE A 1 1124 ? -5.935 1.640 -58.543 1.00 39.88 1124 PHE A N 1
ATOM 8674 C CA . PHE A 1 1124 ? -6.860 0.496 -58.335 1.00 39.88 1124 PHE A CA 1
ATOM 8675 C C . PHE A 1 1124 ? -6.081 -0.836 -58.392 1.00 39.88 1124 PHE A C 1
ATOM 8677 O O . PHE A 1 1124 ? -5.758 -1.331 -59.468 1.00 39.88 1124 PHE A O 1
ATOM 8684 N N . GLY A 1 1125 ? -5.819 -1.472 -57.239 1.00 37.09 1125 GLY A N 1
ATOM 8685 C CA . GLY A 1 1125 ? -4.935 -2.650 -57.193 1.00 37.09 1125 GLY A CA 1
ATOM 8686 C C . GLY A 1 1125 ? -5.230 -3.736 -56.156 1.00 37.09 1125 GLY A C 1
ATOM 8687 O O . GLY A 1 1125 ? -4.346 -4.534 -55.889 1.00 37.09 1125 GLY A O 1
ATOM 8688 N N . ALA A 1 1126 ? -6.433 -3.828 -55.573 1.00 38.03 1126 ALA A N 1
ATOM 8689 C CA . ALA A 1 1126 ? -6.733 -4.854 -54.551 1.00 38.03 1126 ALA A CA 1
ATOM 8690 C C . ALA A 1 1126 ? -7.672 -5.993 -55.011 1.00 38.03 1126 ALA A C 1
ATOM 8692 O O . ALA A 1 1126 ? -8.057 -6.841 -54.208 1.00 38.03 1126 ALA A O 1
ATOM 8693 N N . LYS A 1 1127 ? -8.051 -6.064 -56.298 1.00 34.06 1127 LYS A N 1
ATOM 8694 C CA . LYS A 1 1127 ? -8.986 -7.101 -56.800 1.00 34.06 1127 LYS A CA 1
ATOM 8695 C C . LYS A 1 1127 ? -8.417 -8.046 -57.869 1.00 34.06 1127 LYS A C 1
ATOM 8697 O O . LYS A 1 1127 ? -9.081 -9.018 -58.207 1.00 34.06 1127 LYS A O 1
ATOM 8702 N N . ALA A 1 1128 ? -7.188 -7.830 -58.347 1.00 40.56 1128 ALA A N 1
ATOM 8703 C CA . ALA A 1 1128 ? -6.585 -8.641 -59.417 1.00 40.56 1128 ALA A CA 1
ATOM 8704 C C . ALA A 1 1128 ? -5.597 -9.733 -58.943 1.00 40.56 1128 ALA A C 1
ATOM 8706 O O . ALA A 1 1128 ? -5.214 -10.584 -59.737 1.00 40.56 1128 ALA A O 1
ATOM 8707 N N . MET A 1 1129 ? -5.207 -9.777 -57.661 1.00 35.97 1129 MET A N 1
ATOM 8708 C CA . MET A 1 1129 ? -4.171 -10.712 -57.177 1.00 35.97 1129 MET A CA 1
ATOM 8709 C C . MET A 1 1129 ? -4.682 -12.046 -56.607 1.00 35.97 1129 MET A C 1
ATOM 8711 O O . MET A 1 1129 ? -3.879 -12.925 -56.305 1.00 35.97 1129 MET A O 1
ATOM 8715 N N . LYS A 1 1130 ? -6.002 -12.254 -56.502 1.00 33.47 1130 LYS A N 1
ATOM 8716 C CA . LYS A 1 1130 ? -6.557 -13.523 -55.989 1.00 33.47 1130 LYS A CA 1
ATOM 8717 C C . LYS A 1 1130 ? -6.526 -14.691 -56.987 1.00 33.47 1130 LYS A C 1
ATOM 8719 O O . LYS A 1 1130 ? -6.701 -15.825 -56.557 1.00 33.47 1130 LYS A O 1
ATOM 8724 N N . ASP A 1 1131 ? -6.244 -14.451 -58.271 1.00 36.69 1131 ASP A N 1
ATOM 8725 C CA . ASP A 1 1131 ? -6.293 -15.493 -59.316 1.00 36.69 1131 ASP A CA 1
ATOM 8726 C C . ASP A 1 1131 ? -4.923 -16.041 -59.766 1.00 36.69 1131 ASP A C 1
ATOM 8728 O O . ASP A 1 1131 ? -4.854 -16.993 -60.548 1.00 36.69 1131 ASP A O 1
ATOM 8732 N N . THR A 1 1132 ? -3.806 -15.526 -59.242 1.00 37.41 1132 THR A N 1
ATOM 8733 C CA . THR A 1 1132 ? -2.463 -15.919 -59.721 1.00 37.41 1132 THR A CA 1
ATOM 8734 C C . THR A 1 1132 ? -1.866 -17.115 -58.961 1.00 37.41 1132 THR A C 1
ATOM 8736 O O . THR A 1 1132 ? -0.967 -17.794 -59.463 1.00 37.41 1132 THR A O 1
ATOM 8739 N N . GLN A 1 1133 ? -2.394 -17.459 -57.781 1.00 35.94 1133 GLN A N 1
ATOM 8740 C CA . GLN A 1 1133 ? -1.796 -18.469 -56.891 1.00 35.94 1133 GLN A CA 1
ATOM 8741 C C . GLN A 1 1133 ? -2.238 -19.923 -57.157 1.00 35.94 1133 GLN A C 1
ATOM 8743 O O . GLN A 1 1133 ? -1.762 -20.844 -56.499 1.00 35.94 1133 GLN A O 1
ATOM 8748 N N . ALA A 1 1134 ? -3.068 -20.174 -58.175 1.00 35.78 1134 ALA A N 1
ATOM 8749 C CA . ALA A 1 1134 ? -3.480 -21.529 -58.566 1.00 35.78 1134 ALA A CA 1
ATOM 8750 C C . ALA A 1 1134 ? -2.602 -22.181 -59.664 1.00 35.78 1134 ALA A C 1
ATOM 8752 O O . ALA A 1 1134 ? -2.944 -23.257 -60.160 1.00 35.78 1134 ALA A O 1
ATOM 8753 N N . ARG A 1 1135 ? -1.480 -21.567 -60.091 1.00 37.31 1135 ARG A N 1
ATOM 8754 C CA . ARG A 1 1135 ? -0.743 -22.009 -61.302 1.00 37.31 1135 ARG A CA 1
ATOM 8755 C C . ARG A 1 1135 ? 0.659 -22.622 -61.129 1.00 37.31 1135 ARG A C 1
ATOM 8757 O O . ARG A 1 1135 ? 1.176 -23.133 -62.117 1.00 37.31 1135 ARG A O 1
ATOM 8764 N N . LYS A 1 1136 ? 1.271 -22.693 -59.939 1.00 36.69 1136 LYS A N 1
ATOM 8765 C CA . LYS A 1 1136 ? 2.682 -23.146 -59.786 1.00 36.69 1136 LYS A CA 1
ATOM 8766 C C . LYS A 1 1136 ? 2.895 -24.530 -59.148 1.00 36.69 1136 LYS A C 1
ATOM 8768 O O . LYS A 1 1136 ? 3.767 -24.695 -58.313 1.00 36.69 1136 LYS A O 1
ATOM 8773 N N . ASN A 1 1137 ? 2.150 -25.556 -59.565 1.00 39.91 1137 ASN A N 1
ATOM 8774 C CA . ASN A 1 1137 ? 2.522 -26.955 -59.281 1.00 39.91 1137 ASN A CA 1
ATOM 8775 C C . ASN A 1 1137 ? 2.034 -27.915 -60.378 1.00 39.91 1137 ASN A C 1
ATOM 8777 O O . ASN A 1 1137 ? 1.268 -28.845 -60.130 1.00 39.91 1137 ASN A O 1
ATOM 8781 N N . LYS A 1 1138 ? 2.475 -27.703 -61.622 1.00 37.25 1138 LYS A N 1
ATOM 8782 C CA . LYS A 1 1138 ? 2.251 -28.664 -62.712 1.00 37.25 1138 LYS A CA 1
ATOM 8783 C C . LYS A 1 1138 ? 3.587 -29.259 -63.150 1.00 37.25 1138 LYS A C 1
ATOM 8785 O O . LYS A 1 1138 ? 4.466 -28.547 -63.618 1.00 37.25 1138 LYS A O 1
ATOM 8790 N N . ARG A 1 1139 ? 3.747 -30.573 -62.973 1.00 45.62 1139 ARG A N 1
ATOM 8791 C CA . ARG A 1 1139 ? 4.863 -31.339 -63.547 1.00 45.62 1139 ARG A CA 1
ATOM 8792 C C . ARG A 1 1139 ? 4.490 -31.725 -64.974 1.00 45.62 1139 ARG A C 1
ATOM 8794 O O . ARG A 1 1139 ? 3.435 -32.321 -65.173 1.00 45.62 1139 ARG A O 1
ATOM 8801 N N . ALA A 1 1140 ? 5.344 -31.399 -65.939 1.00 43.81 1140 ALA A N 1
ATOM 8802 C CA . ALA A 1 1140 ? 5.132 -31.769 -67.331 1.00 43.81 1140 ALA A CA 1
ATOM 8803 C C . ALA A 1 1140 ? 5.338 -33.282 -67.526 1.00 43.81 1140 ALA A C 1
ATOM 8805 O O . ALA A 1 1140 ? 6.365 -33.850 -67.147 1.00 43.81 1140 ALA A O 1
ATOM 8806 N N . ILE A 1 1141 ? 4.344 -33.934 -68.120 1.00 41.34 1141 ILE A N 1
ATOM 8807 C CA . ILE A 1 1141 ? 4.398 -35.315 -68.609 1.00 41.34 1141 ILE A CA 1
ATOM 8808 C C . ILE A 1 1141 ? 4.151 -35.252 -70.111 1.00 41.34 1141 ILE A C 1
ATOM 8810 O O . ILE A 1 1141 ? 3.242 -34.553 -70.554 1.00 41.34 1141 ILE A O 1
ATOM 8814 N N . ARG A 1 1142 ? 4.963 -35.964 -70.894 1.00 47.34 1142 ARG A N 1
ATOM 8815 C CA . ARG A 1 1142 ? 4.767 -36.086 -72.339 1.00 47.34 1142 ARG A CA 1
ATOM 8816 C C . ARG A 1 1142 ? 3.977 -37.367 -72.585 1.00 47.34 1142 ARG A C 1
ATOM 8818 O O . ARG A 1 1142 ? 4.456 -38.451 -72.255 1.00 47.34 1142 ARG A O 1
ATOM 8825 N N . VAL A 1 1143 ? 2.772 -37.230 -73.130 1.00 48.56 1143 VAL A N 1
ATOM 8826 C CA . VAL A 1 1143 ? 1.901 -38.353 -73.499 1.00 48.56 1143 VAL A CA 1
ATOM 8827 C C . VAL A 1 1143 ? 1.892 -38.456 -75.020 1.00 48.56 1143 VAL A C 1
ATOM 8829 O O . VAL A 1 1143 ? 1.568 -37.482 -75.692 1.00 48.56 1143 VAL A O 1
ATOM 8832 N N . ARG A 1 1144 ? 2.287 -39.609 -75.569 1.00 56.44 1144 ARG A N 1
ATOM 8833 C CA . ARG A 1 1144 ? 2.149 -39.921 -77.001 1.00 56.44 1144 ARG A CA 1
ATOM 8834 C C . ARG A 1 1144 ? 1.062 -40.968 -77.185 1.00 56.44 1144 ARG A C 1
ATOM 8836 O O . ARG A 1 1144 ? 1.098 -41.998 -76.512 1.00 56.44 1144 ARG A O 1
ATOM 8843 N N . VAL A 1 1145 ? 0.134 -40.698 -78.096 1.00 57.56 1145 VAL A N 1
ATOM 8844 C CA . VAL A 1 1145 ? -0.954 -41.606 -78.469 1.00 57.56 1145 VAL A CA 1
ATOM 8845 C C . VAL A 1 1145 ? -0.661 -42.134 -79.870 1.00 57.56 1145 VAL A C 1
ATOM 8847 O O . VAL A 1 1145 ? -0.394 -41.356 -80.789 1.00 57.56 1145 VAL A O 1
ATOM 8850 N N . PHE A 1 1146 ? -0.638 -43.456 -80.002 1.00 59.16 1146 PHE A N 1
ATOM 8851 C CA . PHE A 1 1146 ? -0.344 -44.143 -81.252 1.00 59.16 1146 PHE A CA 1
ATOM 8852 C C . PHE A 1 1146 ? -1.619 -44.762 -81.822 1.00 59.16 1146 PHE A C 1
ATOM 8854 O O . PHE A 1 1146 ? -2.405 -45.355 -81.077 1.00 59.16 1146 PHE A O 1
ATOM 8861 N N . ASP A 1 1147 ? -1.801 -44.649 -83.134 1.00 66.12 1147 ASP A N 1
ATOM 8862 C CA . ASP A 1 1147 ? -2.878 -45.325 -83.859 1.00 66.12 1147 ASP A CA 1
ATOM 8863 C C . ASP A 1 1147 ? -2.598 -46.827 -84.042 1.00 66.12 1147 ASP A C 1
ATOM 8865 O O . ASP A 1 1147 ? -1.514 -47.327 -83.717 1.00 66.12 1147 ASP A O 1
ATOM 8869 N N . MET A 1 1148 ? -3.575 -47.573 -84.564 1.00 61.88 1148 MET A N 1
ATOM 8870 C CA . MET A 1 1148 ? -3.456 -49.014 -84.845 1.00 61.88 1148 MET A CA 1
ATOM 8871 C C . MET A 1 1148 ? -2.354 -49.405 -85.845 1.00 61.88 1148 MET A C 1
ATOM 8873 O O . MET A 1 1148 ? -1.975 -50.577 -85.880 1.00 61.88 1148 MET A O 1
ATOM 8877 N N . GLU A 1 1149 ? -1.788 -48.464 -86.603 1.00 61.03 1149 GLU A N 1
ATOM 8878 C CA . GLU A 1 1149 ? -0.669 -48.702 -87.527 1.00 61.03 1149 GLU A CA 1
ATOM 8879 C C . GLU A 1 1149 ? 0.702 -48.366 -86.903 1.00 61.03 1149 GLU A C 1
ATOM 8881 O O . GLU A 1 1149 ? 1.748 -48.597 -87.516 1.00 61.03 1149 GLU A O 1
ATOM 8886 N N . GLY A 1 1150 ? 0.721 -47.888 -85.654 1.00 51.62 1150 GLY A N 1
ATOM 8887 C CA . GLY A 1 1150 ? 1.931 -47.510 -84.924 1.00 51.62 1150 GLY A CA 1
ATOM 8888 C C . GLY A 1 1150 ? 2.442 -46.107 -85.263 1.00 51.62 1150 GLY A C 1
ATOM 8889 O O . GLY A 1 1150 ? 3.556 -45.752 -84.861 1.00 51.62 1150 GLY A O 1
ATOM 8890 N N . GLY A 1 1151 ? 1.649 -45.305 -85.979 1.00 61.28 1151 GLY A N 1
ATOM 8891 C CA . GLY A 1 1151 ? 1.897 -43.886 -86.203 1.00 61.28 1151 GLY A CA 1
ATOM 8892 C C . GLY A 1 1151 ? 1.553 -43.070 -84.959 1.00 61.28 1151 GLY A C 1
ATOM 8893 O O . GLY A 1 1151 ? 0.587 -43.359 -84.258 1.00 61.28 1151 GLY A O 1
ATOM 8894 N N . VAL A 1 1152 ? 2.351 -42.043 -84.650 1.00 56.84 1152 VAL A N 1
ATOM 8895 C CA . VAL A 1 1152 ? 1.946 -41.032 -83.660 1.00 56.84 1152 VAL A CA 1
ATOM 8896 C C . VAL A 1 1152 ? 0.851 -40.202 -84.318 1.00 56.84 1152 VAL A C 1
ATOM 8898 O O . VAL A 1 1152 ? 1.113 -39.593 -85.358 1.00 56.84 1152 VAL A O 1
ATOM 8901 N N . MET A 1 1153 ? -0.350 -40.180 -83.738 1.00 54.84 1153 MET A N 1
ATOM 8902 C CA . MET A 1 1153 ? -1.424 -39.321 -84.235 1.00 54.84 1153 MET A CA 1
ATOM 8903 C C . MET A 1 1153 ? -1.000 -37.858 -84.043 1.00 54.84 1153 MET A C 1
ATOM 8905 O O . MET A 1 1153 ? -1.063 -37.326 -82.937 1.00 54.84 1153 MET A O 1
ATOM 8909 N N . ASN A 1 1154 ? -0.515 -37.221 -85.108 1.00 55.78 1154 ASN A N 1
ATOM 8910 C CA . ASN A 1 1154 ? -0.230 -35.791 -85.132 1.00 55.78 1154 ASN A CA 1
ATOM 8911 C C . ASN A 1 1154 ? -1.395 -35.080 -85.820 1.00 55.78 1154 ASN A C 1
ATOM 8913 O O . ASN A 1 1154 ? -1.672 -35.328 -86.994 1.00 55.78 1154 ASN A O 1
ATOM 8917 N N . ASP A 1 1155 ? -2.049 -34.185 -85.089 1.00 45.28 1155 ASP A N 1
ATOM 8918 C CA . ASP A 1 1155 ? -3.060 -33.276 -85.620 1.00 45.28 1155 ASP A CA 1
ATOM 8919 C C . ASP A 1 1155 ? -2.442 -32.382 -86.714 1.00 45.28 1155 ASP A C 1
ATOM 8921 O O . ASP A 1 1155 ? -1.484 -31.643 -86.483 1.00 45.28 1155 ASP A O 1
ATOM 8925 N N . THR A 1 1156 ? -2.969 -32.470 -87.935 1.00 42.03 1156 THR A N 1
ATOM 8926 C CA . THR A 1 1156 ? -2.474 -31.742 -89.114 1.00 42.03 1156 THR A CA 1
ATOM 8927 C C . THR A 1 1156 ? -2.944 -30.286 -89.206 1.00 42.03 1156 THR A C 1
ATOM 8929 O O . THR A 1 1156 ? -2.756 -29.658 -90.248 1.00 42.03 1156 THR A O 1
ATOM 8932 N N . THR A 1 1157 ? -3.544 -29.717 -88.157 1.00 41.38 1157 THR A N 1
ATOM 8933 C CA . THR A 1 1157 ? -4.005 -28.316 -88.164 1.00 41.38 1157 THR A CA 1
ATOM 8934 C C . THR A 1 1157 ? -3.085 -27.312 -87.454 1.00 41.38 1157 THR A C 1
ATOM 8936 O O . THR A 1 1157 ? -3.443 -26.139 -87.368 1.00 41.38 1157 THR A O 1
ATOM 8939 N N . MET A 1 1158 ? -1.870 -27.696 -87.030 1.00 33.12 1158 MET A N 1
ATOM 8940 C CA . MET A 1 1158 ? -0.944 -26.791 -86.318 1.00 33.12 1158 MET A CA 1
ATOM 8941 C C . MET A 1 1158 ? 0.445 -26.671 -86.977 1.00 33.12 1158 MET A C 1
ATOM 8943 O O . MET A 1 1158 ? 1.080 -27.668 -87.319 1.00 33.12 1158 MET A O 1
ATOM 8947 N N . THR A 1 1159 ? 0.930 -25.437 -87.164 1.00 37.44 1159 THR A N 1
ATOM 8948 C CA . THR A 1 1159 ? 2.294 -25.116 -87.633 1.00 37.44 1159 THR A CA 1
ATOM 8949 C C . THR A 1 1159 ? 3.326 -25.194 -86.504 1.00 37.44 1159 THR A C 1
ATOM 8951 O O . THR A 1 1159 ? 3.004 -24.990 -85.341 1.00 37.44 1159 THR A O 1
ATOM 8954 N N . ALA A 1 1160 ? 4.579 -25.481 -86.865 1.00 38.75 1160 ALA A N 1
ATOM 8955 C CA . ALA A 1 1160 ? 5.575 -26.130 -86.009 1.00 38.75 1160 ALA A CA 1
ATOM 8956 C C . ALA A 1 1160 ? 6.197 -25.334 -84.837 1.00 38.75 1160 ALA A C 1
ATOM 8958 O O . ALA A 1 1160 ? 7.030 -25.923 -84.163 1.00 38.75 1160 ALA A O 1
ATOM 8959 N N . ASP A 1 1161 ? 5.812 -24.088 -84.533 1.00 40.72 1161 ASP A N 1
ATOM 8960 C CA . ASP A 1 1161 ? 6.504 -23.288 -83.494 1.00 40.72 1161 ASP A CA 1
ATOM 8961 C C . ASP A 1 1161 ? 5.583 -22.487 -82.537 1.00 40.72 1161 ASP A C 1
ATOM 8963 O O . ASP A 1 1161 ? 5.993 -21.471 -81.983 1.00 40.72 1161 ASP A O 1
ATOM 8967 N N . GLU A 1 1162 ? 4.356 -22.944 -82.259 1.00 33.59 1162 GLU A N 1
ATOM 8968 C CA . GLU A 1 1162 ? 3.508 -22.359 -81.197 1.00 33.59 1162 GLU A CA 1
ATOM 8969 C C . GLU A 1 1162 ? 3.145 -23.397 -80.114 1.00 33.59 1162 GLU A C 1
ATOM 8971 O O . GLU A 1 1162 ? 2.531 -24.420 -80.429 1.00 33.59 1162 GLU A O 1
ATOM 8976 N N . PRO A 1 1163 ? 3.464 -23.179 -78.820 1.00 33.31 1163 PRO A N 1
ATOM 8977 C CA . PRO A 1 1163 ? 2.946 -24.020 -77.747 1.00 33.31 1163 PRO A CA 1
ATOM 8978 C C . PRO A 1 1163 ? 1.483 -23.667 -77.432 1.00 33.31 1163 PRO A C 1
ATOM 8980 O O . PRO A 1 1163 ? 1.173 -22.628 -76.850 1.00 33.31 1163 PRO A O 1
ATOM 8983 N N . THR A 1 1164 ? 0.569 -24.579 -77.755 1.00 29.86 1164 THR A N 1
ATOM 8984 C CA . THR A 1 1164 ? -0.819 -24.569 -77.275 1.00 29.86 1164 THR A CA 1
ATOM 8985 C C . THR A 1 1164 ? -0.909 -24.815 -75.771 1.00 29.86 1164 THR A C 1
ATOM 8987 O O . THR A 1 1164 ? -0.415 -25.823 -75.265 1.00 29.86 1164 THR A O 1
ATOM 8990 N N . ILE A 1 1165 ? -1.626 -23.946 -75.058 1.00 32.78 1165 ILE A N 1
ATOM 8991 C CA . ILE A 1 1165 ? -2.061 -24.166 -73.673 1.00 32.78 1165 ILE A CA 1
ATOM 8992 C C . ILE A 1 1165 ? -3.483 -24.754 -73.705 1.00 32.78 1165 ILE A C 1
ATOM 8994 O O . ILE A 1 1165 ? -4.377 -24.090 -74.230 1.00 32.78 1165 ILE A O 1
ATOM 8998 N N . PRO A 1 1166 ? -3.763 -25.926 -73.103 1.00 28.97 1166 PRO A N 1
ATOM 8999 C CA . PRO A 1 1166 ? -5.137 -26.327 -72.843 1.00 28.97 1166 PRO A CA 1
ATOM 9000 C C . PRO A 1 1166 ? -5.677 -25.551 -71.632 1.00 28.97 1166 PRO A C 1
ATOM 9002 O O . PRO A 1 1166 ? -5.144 -25.616 -70.519 1.00 28.97 1166 PRO A O 1
ATOM 9005 N N . LEU A 1 1167 ? -6.757 -24.806 -71.856 1.00 34.94 1167 LEU A N 1
ATOM 9006 C CA . LEU A 1 1167 ? -7.637 -24.297 -70.809 1.00 34.94 1167 LEU A CA 1
ATOM 9007 C C . LEU A 1 1167 ? -8.518 -25.444 -70.313 1.00 34.94 1167 LEU A C 1
ATOM 9009 O O . LEU A 1 1167 ? -9.342 -25.904 -71.087 1.00 34.94 1167 LEU A O 1
ATOM 9013 N N . THR A 1 1168 ? -8.412 -25.825 -69.037 1.00 30.52 1168 THR A N 1
ATOM 9014 C CA . THR A 1 1168 ? -9.578 -26.105 -68.173 1.00 30.52 1168 THR A CA 1
ATOM 9015 C C . THR A 1 1168 ? -9.197 -26.129 -66.690 1.00 30.52 1168 THR A C 1
ATOM 9017 O O . THR A 1 1168 ? -8.091 -26.504 -66.286 1.00 30.52 1168 THR A O 1
ATOM 9020 N N . SER A 1 1169 ? -10.155 -25.691 -65.875 1.00 40.44 1169 SER A N 1
ATOM 9021 C CA . SER A 1 1169 ? -10.292 -25.974 -64.452 1.00 40.44 1169 SER A CA 1
ATOM 9022 C C . SER A 1 1169 ? -11.259 -27.154 -64.270 1.00 40.44 1169 SER A C 1
ATOM 9024 O O . SER A 1 1169 ? -12.205 -27.310 -65.035 1.00 40.44 1169 SER A O 1
ATOM 9026 N N . TYR A 1 1170 ? -11.015 -27.934 -63.215 1.00 36.78 1170 TYR A N 1
ATOM 9027 C CA . TYR A 1 1170 ? -11.796 -29.072 -62.716 1.00 36.78 1170 TYR A CA 1
ATOM 9028 C C . TYR A 1 1170 ? -11.732 -30.405 -63.482 1.00 36.78 1170 TYR A C 1
ATOM 9030 O O . TYR A 1 1170 ? -11.584 -30.500 -64.692 1.00 36.78 1170 TYR A O 1
ATOM 9038 N N . SER A 1 1171 ? -11.762 -31.452 -62.662 1.00 35.97 1171 SER A N 1
ATOM 9039 C CA . SER A 1 1171 ? -11.569 -32.872 -62.927 1.00 35.97 1171 SER A CA 1
ATOM 9040 C C . SER A 1 1171 ? -12.592 -33.467 -63.900 1.00 35.97 1171 SER A C 1
ATOM 9042 O O . SER A 1 1171 ? -13.664 -33.869 -63.468 1.00 35.97 1171 SER A O 1
ATOM 9044 N N . GLU A 1 1172 ? -12.244 -33.538 -65.182 1.00 34.09 1172 GLU A N 1
ATOM 9045 C CA . GLU A 1 1172 ? -12.539 -34.627 -66.132 1.00 34.09 1172 GLU A CA 1
ATOM 9046 C C . GLU A 1 1172 ? -11.909 -34.257 -67.488 1.00 34.09 1172 GLU A C 1
ATOM 9048 O O . GLU A 1 1172 ? -12.051 -33.130 -67.960 1.00 34.09 1172 GLU A O 1
ATOM 9053 N N . LEU A 1 1173 ? -11.184 -35.185 -68.114 1.00 31.23 1173 LEU A N 1
ATOM 9054 C CA . LEU A 1 1173 ? -10.606 -35.011 -69.450 1.00 31.23 1173 LEU A CA 1
ATOM 9055 C C . LEU A 1 1173 ? -11.491 -35.780 -70.434 1.00 31.23 1173 LEU A C 1
ATOM 9057 O O . LEU A 1 1173 ? -11.449 -37.006 -70.461 1.00 31.23 1173 LEU A O 1
ATOM 9061 N N . ARG A 1 1174 ? -12.303 -35.071 -71.225 1.00 31.00 1174 ARG A N 1
ATOM 9062 C CA . ARG A 1 1174 ? -13.008 -35.644 -72.382 1.00 31.00 1174 ARG A CA 1
ATOM 9063 C C . ARG A 1 1174 ? -12.408 -35.078 -73.662 1.00 31.00 1174 ARG A C 1
ATOM 9065 O O . ARG A 1 1174 ? -12.331 -33.860 -73.803 1.00 31.00 1174 ARG A O 1
ATOM 9072 N N . TYR A 1 1175 ? -12.027 -35.951 -74.587 1.00 30.62 1175 TYR A N 1
ATOM 9073 C CA . TYR A 1 1175 ? -11.745 -35.573 -75.970 1.00 30.62 1175 TYR A CA 1
ATOM 9074 C C . TYR A 1 1175 ? -13.041 -35.690 -76.780 1.00 30.62 1175 TYR A C 1
ATOM 9076 O O . TYR A 1 1175 ? -13.748 -36.691 -76.685 1.00 30.62 1175 TYR A O 1
ATOM 9084 N N . GLN A 1 1176 ? -13.373 -34.653 -77.545 1.00 27.92 1176 GLN A N 1
ATOM 9085 C CA . GLN A 1 1176 ? -14.317 -34.754 -78.656 1.00 27.92 1176 GLN A CA 1
ATOM 9086 C C . GLN A 1 1176 ? -13.490 -34.730 -79.939 1.00 27.92 1176 GLN A C 1
ATOM 9088 O O . GLN A 1 1176 ? -12.640 -33.850 -80.079 1.00 27.92 1176 GLN A O 1
ATOM 9093 N N . GLY A 1 1177 ? -13.705 -35.733 -80.793 1.00 33.00 1177 GLY A N 1
ATOM 9094 C CA . GLY A 1 1177 ? -13.032 -35.886 -82.084 1.00 33.00 1177 GLY A CA 1
ATOM 9095 C C . GLY A 1 1177 ? -13.443 -34.864 -83.130 1.00 33.00 1177 GLY A C 1
ATOM 9096 O O . GLY A 1 1177 ? -14.543 -34.273 -82.997 1.00 33.00 1177 GLY A O 1
#

Radius of gyration: 54.42 Å; chains: 1; bounding box: 93×93×182 Å

pLDDT: mean 75.73, std 17.6, range [27.92, 98.12]

Foldseek 3Di:
DPQQCPPCLVLLLVLLLLVLQLCCCAFPNPPDKDWDWDKDAFADPPPDQRIDTLGLIQIRHDYNVRNVVNVVSSVVVSVSRDPGSDDSDHGDPPSVVVSVQVSLVVVVVVPPDDDLAAAEDEAEEAAAHAYVVQQRDVPDRPHLSVVSLVVVCQVLVCVDPDPPNVFPVDSSHYAYEYEYEQPPPPPVRDRQQDDLRVPRDGVVVSRQCSRVRRPHGYHYQDDDPLQSLLASSVVSSVVSCVSSVPPWPFDQFPFWDWDFADFQKKKKKKFFSDPDSVAALVNKWKWKWDPAPAWIWIATQQRTPDTDAQAHFPDWDDSRRITMTIHGRGHGDTMHMDIDPDDRRPGITMTMDTFFKDKDWPPPAQAAEAAFDQDPVQADPVDFGKGKMFIGHPDPPDTDDDDPLKDKWKKKFKDDPNDTPDIFTWDADPVRITITPHGDRRNDWFKMKMKMWIWIASGSPDPDIDTRDIDMHMYTYAYAFAKAKDKDPPAFAAEDALFDQDPFAGHGDWRKTKIFIATPVRHGDALVQWWPDAPWQQKWKWKDDDHFIFDTHIWDADPVVRITIDIDHDLPRRHDSDFFKMKMKMFGDPNTTDPSHYDYDPPNRRIDIHIYGYDYDKDWAWPPDAAENAQEDDPPDDQHPPVDFAWGKIATHQNDPNPPSQCPAVVWDKWKWKFKADPNDRPDIFTWDDPTRRMTTTPDGDGDNDFDKMKMKMWMWIDPPPDPDDIDIDIDIHMYGHYAEAAWAKAWDPPAAAAEDEQWDFDPLDIFGFWGKTKMFIAGPVHRDTDAPVQWFPDPPQWQQKWKWKDDPPDIWDTHRWGQDPVVSITMDTDGPPVTVHDSDWFKMKMFMDGDQVGTPRRYYDYDPPDHYDGMHIYTYAYAFAKDKDKDAFDDDDFDADDPVRQDDTDDDWGKIKIFIARPVPRHTDALCLFFPDPVRSQVQKKKFKAFPVRHTPFTWTWDWDDPVPRHIIITTTRDPDLDFHKIKIWIAGHQPTTDPRYDYSCNGDIDIHIDGGDDDCCSDPVSVVVVVVVVVVVVVVVVVVVVVPVVDDDQDFAAADAPDPDDDDGDGDDDDDDPPPPDDDDDHDYDHDDPFWDDKDKDFDDPVVPDDDDDDDDDDDDDDDDDDDPPPPPPPPPPDDGDIDIFTATPVRDGDDDPPDDDDDDDDDDDDDDDDDDDD